Protein 4QDH (pdb70)

Radius of gyration: 30.19 Å; Cα contacts (8 Å, |Δi|>4): 2178; chains: 2; bounding box: 68×74×75 Å

Organism: Eptatretus burgeri (NCBI:txid7764)

Secondary structure (DSSP, 8-state):
--TT-EEETTEEE--SS--SSPPS---TT-SEEE--SS------TTTTTT-TT--EEE--SS------GGGGTT-TT-SEEE--SS----B-SS-SSTT-TT--EEE--SS--B---TTTTTT-TT--EEE--S--S-------THHHH-TT--EEE-TTS---SSS-S--EESS--EEE-TTS-HHHHHHSTTTTTTTTTEETT--EEE-TTS--S---HHHHHTS-TT--EEE-TTS--S---GGGGGG-TT--EEE-TTS---SB-SS-PPTT----EEE-TTS----B-TTSSTT-TT--EEE--SS------TTTS-TTGGG-SEEE--SS------TTTTTT-TT--EEE--SS-B---HHHHHHHHHHHHH-TTTEES--BBSSS--BGGG----/--TT-EEETTEEE--SS--SSPPS---TT--EEE--SS------TTTTTT-TT--EEE--SS------GGGGTT-TT--EEE--SS----B-SS-SSTT-TT--EEE--SS--B---TTTTTT-TT--EEE--S--S-------THHHH-TT--EEE-TTS---SSS-S--EESS--EEE-TTS-HHHHHHSTTTTTTTTTEETT--EEE-TTS--S---HHHHHTS-TT--EEE-TTS--S---GGGGGG-TT--EEE-TTS---EE-SS-PPTT----EEE--SS---EE-TTSSTT-TT--EEE--SS------TT---EEE--SS------TTTT-----EEE--SS-B---HHHHHHHHHHHHHTGGGEES--BBSSSS-BGGG----

Nearest PDB structures (foldseek):
  4qdh-assembly1_A  TM=1.002E+00  e=3.154E-69  Eptatretus burgeri
  5zln-assembly1_A  TM=8.729E-01  e=1.559E-36  Mus musculus
  5zln-assembly1_B  TM=8.616E-01  e=1.033E-36  Mus musculus
  3wpi-assembly1_A  TM=8.893E-01  e=1.892E-34  Mus musculus
  5y3l-assembly1_A  TM=8.454E-01  e=1.305E-31  Equus caballus

Sequence (795 aa):
CPSRCSCSGTEIRCNSKGLTSVPTGIPSSATRLELESNKLQSLPHGVFDKLTQLTKLSLSRNNLVTIKPEMFVNLSRLQCLSLSHNSIAQAVNGSQFLPLTNLQVLDLSHNKLDLYHWKSFSELPQLQALDLSYNSQPFIGHNFSFVTHLSMLQSLSLAHNDIHTRVSSHLNSNSVRFLDFSGNGMGRMWDEGGLYLHFFQGLSGLLKLDLSQNNLHILRPQNLDNLPKSLKLLSLRDNYLSFFNWTSLSFLPNLEVLDLAGNQLKALTNGTLPNGTLLQKLDVSSNSIVSVVPAFFALAVELKEVNLSHNILKTVDRSWFGPIVMNLKELALDTNQLKSVPDGIFDRLTSLQKIWLHTNPWDCSCPRIDYLSRWLNKNSQKEQGSAKCSGSGKPVRSIICPCPSRCSCSGTEIRCNSKGLTSVPTGIPSSATRLELESNKLQSLPHGVFDKLTQLTKLSLSRNNLVTIKPEMFVNLSRLQCLSLSHNSIAQAVNGSQFLPLTNLQVLDLSHNKLDLYHWKSFSELPQLQALDLSYNSQPFIGHNFSFVTHLSMLQSLSLAHNDIHTRVSSHLNSNSVRFLDFSGNGMGRMWDEGGLYLHFFQGLSGLLKLDLSQNNLHILRPQNLDNLPKSLKLLSLRDNYLSFFNWTSLSFLPNLEVLDLAGNQLKALTNGTLPNGTLLQKLDVSSNSIVSVVPAFFALAVELKEVNLSHNILKTVDRSWLKELALDTNQLKSVPDGIFDTSLQKIWLHTNPWDCSCPRIDYLSRWLNKNSQKEQGSAKCSGSGKPVRSIICP

Foldseek 3Di:
DFPCWDDDPLAIENEQPQDQADTPPRDLQHAEYEPYQHAYADLDQCNCVSNLNYAYYEPAAYAHADQACRSCVSVQNYAEYEPHNNQHAEEAAQGRNQSNANYAEYHHAHHQYQAAYLNGCVSHQNHAEYEHHHNANHNHHQHQNNVANNQNHAYYEPAQNQPADRHDLAHAHAHHAYYEHHNYAVQNVVVPPCSNLQHQQRNAQHAEYEHANNQHADDDLSSLLNHHQNYAYYEHEQHAHQDDQQVSLVSNQNHAYYHQANYAHQAQDNAANDANHLYAEYEHAHYAHAYYAFCRQPRNQNHAEYAPYHYAHQADDPRHLDDSVLAHQEYECEQYAYAAYDAPSNPSSPNHQAYEHANYQHAVDAVTCQRVLCVCLVPVRRYDDFHAHNPDRHGSVPDHHD/DFPCWDDDPLAIENEQPQDQADTPDRDLCRAEYEHYQHAHQDQDACNCVSVLNYAYYEPYNYAHADQAQRSCPSVCNYAYYEPENRQHAEEAAQGRNQRNANYAEYEHAHYQYQAAYQRGCVSHLQYAEYHHHHNANHNHHQHQNNQQSNQNYAYYEPEQRQPQDRHQLAHAHAHHAEYEHHNYQVQNVVVPPCSNLQHQQRNAQHAEYEHANNQHQDDDLSSLLNHHLNYAYYEHEQHAHQDDQQVSCVSNQNHAYYHQHNYAHQAQDPDANDANHLYAEYENANYAHAYYDFQRCPRNVNHAEYAHYHYAHCADDLRYHAEYEDAQYAYQAYDACSPVDNYQAYEHANYQHAQDAVTLQRVLCVCQVPVRRYDDFHAHNPDRHTSVPRDHD

Solvent-accessible surface area: 32838 Å² total; per-residue (Å²): 111,14,92,154,20,52,48,71,79,59,89,0,126,0,42,81,93,44,3,43,48,14,15,130,60,18,46,64,60,0,49,86,0,27,0,47,43,10,78,0,24,57,14,68,180,32,44,4,65,148,7,67,92,2,33,86,4,14,0,13,124,7,33,7,34,52,6,112,33,106,18,0,78,58,1,50,152,0,81,38,0,14,0,6,57,5,61,1,13,32,39,0,63,13,58,13,0,84,32,0,75,73,0,64,60,2,38,0,8,61,5,30,1,10,2,19,53,142,106,1,0,65,20,0,83,34,0,68,31,4,46,0,12,94,3,27,28,35,72,118,5,71,57,1,41,2,0,51,104,7,83,106,0,95,35,2,13,0,4,44,8,33,6,29,69,177,25,32,28,93,1,64,10,121,19,2,79,71,0,28,0,10,21,6,13,0,9,84,0,15,88,81,66,51,85,2,47,68,2,3,81,24,3,64,18,0,59,96,0,32,0,9,86,0,66,2,71,98,23,73,48,93,5,2,50,18,3,7,95,33,2,94,44,0,9,0,96,64,1,40,1,64,108,6,50,3,79,5,4,68,77,6,65,59,2,46,38,0,21,0,1,9,0,33,4,89,17,0,47,84,35,48,0,14,122,58,19,76,0,50,81,0,13,0,8,40,3,8,0,61,53,6,42,85,50,0,1,24,82,0,107,81,9,78,43,4,48,0,9,90,13,24,0,87,70,3,55,152,60,2,3,10,88,26,2,21,77,0,87,49,2,9,0,7,18,2,32,0,96,33,13,33,96,27,4,1,95,150,10,115,43,5,115,86,0,63,0,29,13,5,26,0,37,27,65,35,140,113,3,44,38,4,2,149,24,0,82,180,24,56,173,60,14,50,54,30,1,64,6,66,77,54,35,113,43,0,66,56,28,153,12,172,112,14,89,156,17,66,50,71,77,56,66,2,75,0,39,78,86,49,10,48,59,16,20,129,61,16,51,69,60,0,46,82,0,26,0,52,45,9,83,0,26,61,12,72,168,28,40,2,78,154,7,61,71,1,32,81,3,15,0,13,129,6,34,4,46,55,4,117,30,102,20,0,70,56,1,59,123,0,73,33,0,14,0,8,59,7,65,0,16,31,40,0,60,12,58,12,0,87,34,0,78,74,0,65,57,0,35,0,8,64,7,30,1,11,3,18,54,148,108,1,0,60,16,0,82,36,0,68,30,4,47,0,10,92,3,27,27,31,72,116,7,69,61,1,42,1,1,54,105,3,76,103,0,92,38,3,13,0,4,47,9,33,6,30,59,171,22,34,30,91,1,68,9,120,21,1,77,73,0,30,0,11,19,6,14,0,9,79,0,15,91,75,61,51,94,2,48,67,1,2,80,21,1,66,18,0,58,99,0,29,0,9,85,0,66,1,70,92,21,81,45,101,5,2,49,21,4,7,94,31,1,93,46,0,9,0,93,65,1,36,1,65,112,8,49,3,80,4,2,63,77,3,62,61,0,46,34,0,21,0,1,8,0,36,4,106,15,0,44,84,33,49,0,13,121,58,14,74,0,56,79,0,10,0,7,41,2,9,0,61,50,11,42,90,48,0,31,52,83,6,127,84,18,78,47,6,48,0,10,85,12,22,0,111,62,7,64,90,62,40,87,80,45,32,10,2,8,17,3,22,0,109,27,14,52,112,30,44,33,121,157,53,29,107,86,0,63,0,27,15,5,22,0,34,28,67,31,140,116,3,49,41,4,1,132,30,0,84,163,31,56,175,64,16,43,52,38,2,58,6,60,73,49,34,117,42,0,65,57,34,159,19,170

B-factor: mean 40.94, std 18.64, range [12.71, 129.06]

Structure (mmCIF, N/CA/C/O backbone):
data_4QDH
#
_entry.id   4QDH
#
_cell.length_a   106.025
_cell.length_b   106.025
_cell.length_c   221.549
_cell.angle_alpha   90.00
_cell.angle_beta   90.00
_cell.angle_gamma   120.00
#
_symmetry.space_group_name_H-M   'P 31 2 1'
#
loop_
_entity.id
_entity.type
_entity.pdbx_description
1 polymer 'Variable lymphocyte receptor B, Toll-like receptor 9 chimera'
2 non-polymer 2-acetamido-2-deoxy-beta-D-glucopyranose
3 non-polymer 'SULFATE ION'
4 water water
#
loop_
_atom_site.group_PDB
_atom_site.id
_atom_site.type_symbol
_atom_site.label_atom_id
_atom_site.label_alt_id
_atom_site.label_comp_id
_atom_site.label_asym_id
_atom_site.label_entity_id
_atom_site.label_seq_id
_atom_site.pdbx_PDB_ins_code
_atom_site.Cartn_x
_atom_site.Cartn_y
_atom_site.Cartn_z
_atom_site.occupancy
_atom_site.B_iso_or_equiv
_atom_site.auth_seq_id
_atom_site.auth_comp_id
_atom_site.auth_asym_id
_atom_site.auth_atom_id
_atom_site.pdbx_PDB_model_num
ATOM 1 N N . CYS A 1 8 ? 76.185 -8.850 35.419 1.00 105.36 1 CYS A N 1
ATOM 2 C CA . CYS A 1 8 ? 75.813 -9.585 34.210 1.00 107.89 1 CYS A CA 1
ATOM 3 C C . CYS A 1 8 ? 76.610 -10.871 34.025 1.00 114.99 1 CYS A C 1
ATOM 4 O O . CYS A 1 8 ? 77.838 -10.849 34.074 1.00 121.03 1 CYS A O 1
ATOM 7 N N . PRO A 1 9 ? 75.908 -12.000 33.813 1.00 113.85 2 PRO A N 1
ATOM 8 C CA . PRO A 1 9 ? 76.526 -13.325 33.674 1.00 112.38 2 PRO A CA 1
ATOM 9 C C . PRO A 1 9 ? 77.357 -13.487 32.401 1.00 109.86 2 PRO A C 1
ATOM 10 O O . PRO A 1 9 ? 77.176 -12.743 31.430 1.00 106.82 2 PRO A O 1
ATOM 14 N N . SER A 1 10 ? 78.267 -14.459 32.425 1.00 110.17 3 SER A N 1
ATOM 15 C CA . SER A 1 10 ? 78.989 -14.872 31.231 1.00 109.80 3 SER A CA 1
ATOM 16 C C . SER A 1 10 ? 77.980 -15.532 30.299 1.00 108.00 3 SER A C 1
ATOM 17 O O . SER A 1 10 ? 76.977 -16.083 30.761 1.00 108.40 3 SER A O 1
ATOM 20 N N . ARG A 1 11 ? 78.245 -15.473 28.996 1.00 101.57 4 ARG A N 1
ATOM 21 C CA . ARG A 1 11 ? 77.389 -16.101 27.988 1.00 91.12 4 ARG A CA 1
ATOM 22 C C . ARG A 1 11 ? 75.992 -15.480 27.905 1.00 86.38 4 ARG A C 1
ATOM 23 O O . ARG A 1 11 ? 75.095 -16.061 27.295 1.00 88.92 4 ARG A O 1
ATOM 31 N N . CYS A 1 12 ? 75.809 -14.298 28.489 1.00 80.90 5 CYS A N 1
ATOM 32 C CA . CYS A 1 12 ? 74.505 -13.630 28.457 1.00 77.10 5 CYS A CA 1
ATOM 33 C C . CYS A 1 12 ? 74.580 -12.197 27.942 1.00 77.34 5 CYS A C 1
ATOM 34 O O . CYS A 1 12 ? 75.581 -11.511 28.125 1.00 83.83 5 CYS A O 1
ATOM 37 N N . SER A 1 13 ? 73.515 -11.763 27.280 1.00 76.29 6 SER A N 1
ATOM 38 C CA . SER A 1 13 ? 73.371 -10.372 26.870 1.00 80.21 6 SER A CA 1
ATOM 39 C C . SER A 1 13 ? 72.373 -9.683 27.802 1.00 81.03 6 SER A C 1
ATOM 40 O O . SER A 1 13 ? 71.168 -9.937 27.725 1.00 83.99 6 SER A O 1
ATOM 43 N N . CYS A 1 14 ? 72.868 -8.803 28.668 1.00 76.41 7 CYS A N 1
ATOM 44 C CA . CYS A 1 14 ? 71.998 -8.069 29.582 1.00 70.71 7 CYS A CA 1
ATOM 45 C C . CYS A 1 14 ? 71.677 -6.684 29.034 1.00 77.06 7 CYS A C 1
ATOM 46 O O . CYS A 1 14 ? 72.576 -5.890 28.747 1.00 85.56 7 CYS A O 1
ATOM 49 N N . SER A 1 15 ? 70.389 -6.404 28.870 1.00 74.72 8 SER A N 1
ATOM 50 C CA . SER A 1 15 ? 69.951 -5.129 28.309 1.00 69.91 8 SER A CA 1
ATOM 51 C C . SER A 1 15 ? 68.779 -4.532 29.093 1.00 68.37 8 SER A C 1
ATOM 52 O O . SER A 1 15 ? 67.620 -4.861 28.847 1.00 66.98 8 SER A O 1
ATOM 55 N N . GLY A 1 16 ? 69.081 -3.617 30.008 1.00 68.82 9 GLY A N 1
ATOM 56 C CA . GLY A 1 16 ? 68.086 -3.143 30.946 1.00 70.29 9 GLY A CA 1
ATOM 57 C C . GLY A 1 16 ? 67.910 -4.215 31.998 1.00 75.77 9 GLY A C 1
ATOM 58 O O . GLY A 1 16 ? 68.902 -4.762 32.494 1.00 75.21 9 GLY A O 1
ATOM 59 N N . THR A 1 17 ? 66.658 -4.505 32.350 1.00 79.51 10 THR A N 1
ATOM 60 C CA . THR A 1 17 ? 66.347 -5.650 33.206 1.00 77.43 10 THR A CA 1
ATOM 61 C C . THR A 1 17 ? 65.927 -6.841 32.348 1.00 73.68 10 THR A C 1
ATOM 62 O O . THR A 1 17 ? 65.395 -7.825 32.849 1.00 73.38 10 THR A O 1
ATOM 66 N N . GLU A 1 18 ? 66.169 -6.738 31.047 1.00 72.38 11 GLU A N 1
ATOM 67 C CA . GLU A 1 18 ? 65.898 -7.834 30.132 1.00 67.51 11 GLU A CA 1
ATOM 68 C C . GLU A 1 18 ? 67.177 -8.616 29.856 1.00 69.13 11 GLU A C 1
ATOM 69 O O . GLU A 1 18 ? 68.195 -8.050 29.453 1.00 69.80 11 GLU A O 1
ATOM 75 N N . ILE A 1 19 ? 67.106 -9.928 30.041 1.00 67.37 12 ILE A N 1
ATOM 76 C CA . ILE A 1 19 ? 68.287 -10.773 29.981 1.00 65.75 12 ILE A CA 1
ATOM 77 C C . ILE A 1 19 ? 68.112 -11.911 28.994 1.00 64.06 12 ILE A C 1
ATOM 78 O O . ILE A 1 19 ? 67.098 -12.606 29.014 1.00 63.03 12 ILE A O 1
ATOM 83 N N . ARG A 1 20 ? 69.125 -12.118 28.158 1.00 65.67 13 ARG A N 1
ATOM 84 C CA . ARG A 1 20 ? 69.056 -13.109 27.088 1.00 66.23 13 ARG A CA 1
ATOM 85 C C . ARG A 1 20 ? 70.297 -13.997 27.086 1.00 65.79 13 ARG A C 1
ATOM 86 O O . ARG A 1 20 ? 71.422 -13.504 27.035 1.00 73.28 13 ARG A O 1
ATOM 94 N N . CYS A 1 21 ? 70.081 -15.306 27.160 1.00 58.28 14 CYS A N 1
ATOM 95 C CA . CYS A 1 21 ? 71.160 -16.286 27.075 1.00 56.70 14 CYS A CA 1
ATOM 96 C C . CYS A 1 21 ? 70.777 -17.329 26.033 1.00 57.39 14 CYS A C 1
ATOM 97 O O . CYS A 1 21 ? 70.580 -18.506 26.343 1.00 56.19 14 CYS A O 1
ATOM 100 N N . ASN A 1 22 ? 70.664 -16.886 24.788 1.00 60.69 15 ASN A N 1
ATOM 101 C CA . ASN A 1 22 ? 70.153 -17.749 23.738 1.00 56.95 15 ASN A CA 1
ATOM 102 C C . ASN A 1 22 ? 71.237 -18.386 22.872 1.00 58.88 15 ASN A C 1
ATOM 103 O O . ASN A 1 22 ? 72.230 -17.741 22.527 1.00 64.58 15 ASN A O 1
ATOM 108 N N . SER A 1 23 ? 71.053 -19.673 22.575 1.00 58.19 16 SER A N 1
ATOM 109 C CA . SER A 1 23 ? 71.952 -20.436 21.706 1.00 58.72 16 SER A CA 1
ATOM 110 C C . SER A 1 23 ? 73.383 -20.435 22.225 1.00 64.17 16 SER A C 1
ATOM 111 O O . SER A 1 23 ? 74.301 -19.999 21.525 1.00 68.28 16 SER A O 1
ATOM 114 N N . LYS A 1 24 ? 73.567 -20.917 23.452 1.00 59.54 17 LYS A N 1
ATOM 115 C CA . LYS A 1 24 ? 74.894 -21.002 24.059 1.00 60.60 17 LYS A CA 1
ATOM 116 C C . LYS A 1 24 ? 75.205 -22.423 24.521 1.00 61.25 17 LYS A C 1
ATOM 117 O O . LYS A 1 24 ? 76.164 -22.643 25.255 1.00 64.49 17 LYS A O 1
ATOM 123 N N . GLY A 1 25 ? 74.376 -23.379 24.116 1.00 59.85 18 GLY A N 1
ATOM 124 C CA . GLY A 1 25 ? 74.594 -24.773 24.469 1.00 63.63 18 GLY A CA 1
ATOM 125 C C . GLY A 1 25 ? 74.569 -25.072 25.957 1.00 67.94 18 GLY A C 1
ATOM 126 O O . GLY A 1 25 ? 75.180 -26.040 26.415 1.00 71.94 18 GLY A O 1
ATOM 127 N N . LEU A 1 26 ? 73.854 -24.243 26.713 1.00 65.19 19 LEU A N 1
ATOM 128 C CA . LEU A 1 26 ? 73.823 -24.336 28.174 1.00 57.74 19 LEU A CA 1
ATOM 129 C C . LEU A 1 26 ? 73.159 -25.621 28.653 1.00 54.15 19 LEU A C 1
ATOM 130 O O . LEU A 1 26 ? 72.121 -26.029 28.118 1.00 54.47 19 LEU A O 1
ATOM 135 N N . THR A 1 27 ? 73.746 -26.250 29.668 1.00 53.18 20 THR A N 1
ATOM 136 C CA . THR A 1 27 ? 73.159 -27.453 30.269 1.00 55.21 20 THR A CA 1
ATOM 137 C C . THR A 1 27 ? 72.487 -27.133 31.605 1.00 56.67 20 THR A C 1
ATOM 138 O O . THR A 1 27 ? 71.735 -27.946 32.160 1.00 48.11 20 THR A O 1
ATOM 142 N N . SER A 1 28 ? 72.751 -25.925 32.093 1.00 62.03 21 SER A N 1
ATOM 143 C CA . SER A 1 28 ? 72.108 -25.412 33.293 1.00 62.70 21 SER A CA 1
ATOM 144 C C . SER A 1 28 ? 71.971 -23.887 33.217 1.00 63.15 21 SER A C 1
ATOM 145 O O . SER A 1 28 ? 72.588 -23.243 32.367 1.00 64.64 21 SER A O 1
ATOM 148 N N . VAL A 1 29 ? 71.125 -23.331 34.084 1.00 62.54 22 VAL A N 1
ATOM 149 C CA . VAL A 1 29 ? 70.915 -21.889 34.181 1.00 55.88 22 VAL A CA 1
ATOM 150 C C . VAL A 1 29 ? 72.188 -21.193 34.643 1.00 60.96 22 VAL A C 1
ATOM 151 O O . VAL A 1 29 ? 72.835 -21.639 35.594 1.00 62.39 22 VAL A O 1
ATOM 155 N N . PRO A 1 30 ? 72.563 -20.099 33.964 1.00 62.33 23 PRO A N 1
ATOM 156 C CA . PRO A 1 30 ? 73.722 -19.316 34.399 1.00 66.98 23 PRO A CA 1
ATOM 157 C C . PRO A 1 30 ? 73.538 -18.756 35.810 1.00 69.70 23 PRO A C 1
ATOM 158 O O . PRO A 1 30 ? 72.504 -18.145 36.101 1.00 65.51 23 PRO A O 1
ATOM 162 N N . THR A 1 31 ? 74.522 -18.979 36.678 1.00 77.08 24 THR A N 1
ATOM 163 C CA . THR A 1 31 ? 74.532 -18.344 37.997 1.00 75.20 24 THR A CA 1
ATOM 164 C C . THR A 1 31 ? 74.910 -16.873 37.821 1.00 72.41 24 THR A C 1
ATOM 165 O O . THR A 1 31 ? 75.601 -16.507 36.862 1.00 67.29 24 THR A O 1
ATOM 169 N N . GLY A 1 32 ? 74.459 -16.033 38.746 1.00 72.68 25 GLY A N 1
ATOM 17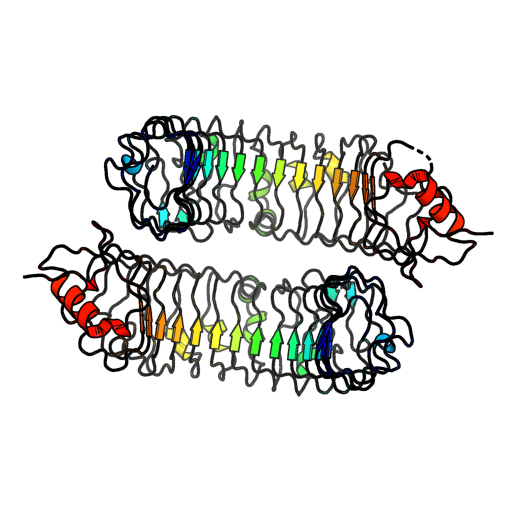0 C CA . GLY A 1 32 ? 74.805 -14.625 38.711 1.00 76.94 25 GLY A CA 1
ATOM 171 C C . GLY A 1 32 ? 74.009 -13.799 37.719 1.00 79.18 25 GLY A C 1
ATOM 172 O O . GLY A 1 32 ? 74.516 -12.828 37.153 1.00 79.65 25 GLY A O 1
ATOM 173 N N . ILE A 1 33 ? 72.756 -14.193 37.513 1.00 78.75 26 ILE A N 1
ATOM 174 C CA . ILE A 1 33 ? 71.783 -13.359 36.823 1.00 76.60 26 ILE A CA 1
ATOM 175 C C . ILE A 1 33 ? 71.315 -12.318 37.832 1.00 74.09 26 ILE A C 1
ATOM 176 O O . ILE A 1 33 ? 71.007 -12.667 38.974 1.00 73.06 26 ILE A O 1
ATOM 181 N N . PRO A 1 34 ? 71.280 -11.035 37.435 1.00 74.64 27 PRO A N 1
ATOM 182 C CA . PRO A 1 34 ? 70.859 -10.011 38.400 1.00 76.26 27 PRO A CA 1
ATOM 183 C C . PRO A 1 34 ? 69.462 -10.267 38.954 1.00 73.40 27 PRO A C 1
ATOM 184 O O . PRO A 1 34 ? 68.543 -10.597 38.202 1.00 75.62 27 PRO A O 1
ATOM 188 N N . SER A 1 35 ? 69.319 -10.122 40.265 1.00 72.54 28 SER A N 1
ATOM 189 C CA . SER A 1 35 ? 68.047 -10.355 40.943 1.00 74.41 28 SER A CA 1
ATOM 190 C C . SER A 1 35 ? 66.984 -9.353 40.491 1.00 75.46 28 SER A C 1
ATOM 191 O O . SER A 1 35 ? 65.796 -9.515 40.774 1.00 77.23 28 SER A O 1
ATOM 194 N N . SER A 1 36 ? 67.429 -8.314 39.795 1.00 72.87 29 SER A N 1
ATOM 195 C CA . SER A 1 36 ? 66.554 -7.250 39.331 1.00 69.99 29 SER A CA 1
ATOM 196 C C . SER A 1 36 ? 65.893 -7.561 37.984 1.00 67.51 29 SER A C 1
ATOM 197 O O . SER A 1 36 ? 65.165 -6.730 37.445 1.00 73.83 29 SER A O 1
ATOM 200 N N . ALA A 1 37 ? 66.172 -8.739 37.432 1.00 58.16 30 ALA A N 1
ATOM 201 C CA . ALA A 1 37 ? 65.678 -9.125 36.103 1.00 55.35 30 ALA A CA 1
ATOM 202 C C . ALA A 1 37 ? 64.149 -9.258 35.987 1.00 52.02 30 ALA A C 1
ATOM 203 O O . ALA A 1 37 ? 63.502 -9.833 36.856 1.00 54.34 30 ALA A O 1
ATOM 205 N N . THR A 1 38 ? 63.573 -8.725 34.916 1.00 48.56 31 THR A N 1
ATOM 206 C CA . THR A 1 38 ? 62.125 -8.831 34.708 1.00 48.45 31 THR A CA 1
ATOM 207 C C . THR A 1 38 ? 61.755 -9.726 33.519 1.00 45.96 31 THR A C 1
ATOM 208 O O . THR A 1 38 ? 60.635 -10.217 33.430 1.00 47.11 31 THR A O 1
ATOM 212 N N . ARG A 1 39 ? 62.701 -9.934 32.613 1.00 45.70 32 ARG A N 1
ATOM 213 C CA . ARG A 1 39 ? 62.498 -10.799 31.463 1.00 44.59 32 ARG A CA 1
ATOM 214 C C . ARG A 1 39 ? 63.721 -11.712 31.312 1.00 46.10 32 ARG A C 1
ATOM 215 O O . ARG A 1 39 ? 64.862 -11.252 31.370 1.00 53.58 32 ARG A O 1
ATOM 223 N N . LEU A 1 40 ? 63.494 -13.005 31.119 1.00 39.45 33 LEU A N 1
ATOM 224 C CA . LEU A 1 40 ? 64.610 -13.928 30.948 1.00 41.93 33 LEU A CA 1
ATOM 225 C C . LEU A 1 40 ? 64.403 -14.890 29.767 1.00 44.60 33 LEU A C 1
ATOM 226 O O . LEU A 1 40 ? 63.331 -15.483 29.598 1.00 39.39 33 LEU A O 1
ATOM 231 N N . GLU A 1 41 ? 65.437 -15.023 28.943 1.00 45.88 34 GLU A N 1
ATOM 232 C CA . GLU A 1 41 ? 65.402 -15.956 27.828 1.00 43.99 34 GLU A CA 1
ATOM 233 C C . GLU A 1 41 ? 66.563 -16.948 27.907 1.00 45.17 34 GLU A C 1
ATOM 234 O O . GLU A 1 41 ? 67.716 -16.551 28.008 1.00 52.46 34 GLU A O 1
ATOM 240 N N . LEU A 1 42 ? 66.242 -18.240 27.885 1.00 40.60 35 LEU A N 1
ATOM 241 C CA . LEU A 1 42 ? 67.251 -19.306 27.921 1.00 41.51 35 LEU A CA 1
ATOM 242 C C . LEU A 1 42 ? 67.005 -20.243 26.736 1.00 41.26 35 LEU A C 1
ATOM 243 O O . LEU A 1 42 ? 67.095 -21.470 26.832 1.00 42.75 35 LEU A O 1
ATOM 248 N N . GLU A 1 43 ? 66.667 -19.625 25.619 1.00 43.18 36 GLU A N 1
ATOM 249 C CA . GLU A 1 43 ? 66.292 -20.319 24.400 1.00 42.44 36 GLU A CA 1
ATOM 250 C C . GLU A 1 43 ? 67.424 -21.060 23.706 1.00 45.23 36 GLU A C 1
ATOM 251 O O . GLU A 1 43 ? 68.583 -20.670 23.790 1.00 48.71 36 GLU A O 1
ATOM 257 N N . SER A 1 44 ? 67.067 -22.162 23.061 1.00 47.75 37 SER A N 1
ATOM 258 C CA . SER A 1 44 ? 67.957 -22.851 22.133 1.00 47.18 37 SER A CA 1
ATOM 259 C C . SER A 1 44 ? 69.223 -23.319 22.826 1.00 46.61 37 SER A C 1
ATOM 260 O O . SER A 1 44 ? 70.346 -23.076 22.369 1.00 49.71 37 SER A O 1
ATOM 263 N N . ASN A 1 45 ? 69.015 -23.993 23.945 1.00 42.12 38 ASN A N 1
ATOM 264 C CA . ASN A 1 45 ? 70.103 -24.601 24.693 1.00 44.35 38 ASN A CA 1
ATOM 265 C C . ASN A 1 45 ? 69.808 -26.062 24.914 1.00 47.91 38 ASN A C 1
ATOM 266 O O . ASN A 1 45 ? 68.975 -26.644 24.222 1.00 47.76 38 ASN A O 1
ATOM 271 N N . LYS A 1 46 ? 70.498 -26.658 25.872 1.00 55.45 39 LYS A N 1
ATOM 272 C CA . LYS A 1 46 ? 70.314 -28.069 26.148 1.00 59.45 39 LYS A CA 1
ATOM 273 C C . LYS A 1 46 ? 69.862 -28.355 27.574 1.00 54.87 39 LYS A C 1
ATOM 274 O O . LYS A 1 46 ? 70.257 -29.364 28.149 1.00 56.78 39 LYS A O 1
ATOM 280 N N . LEU A 1 47 ? 69.043 -27.474 28.143 1.00 51.21 40 LEU A N 1
ATOM 281 C CA . LEU A 1 47 ? 68.527 -27.679 29.504 1.00 47.74 40 LEU A CA 1
ATOM 282 C C . LEU A 1 47 ? 67.598 -28.885 29.618 1.00 48.24 40 LEU A C 1
ATOM 283 O O . LEU A 1 47 ? 66.659 -29.024 28.829 1.00 55.33 40 LEU A O 1
ATOM 288 N N . GLN A 1 48 ? 67.833 -29.734 30.616 1.00 46.96 41 GLN A N 1
ATOM 289 C CA . GLN A 1 48 ? 66.920 -30.842 30.906 1.00 45.28 41 GLN A CA 1
ATOM 290 C C . GLN A 1 48 ? 66.169 -30.716 32.231 1.00 44.24 41 GLN A C 1
ATOM 291 O O . GLN A 1 48 ? 65.079 -31.269 32.375 1.00 44.46 41 GLN A O 1
ATOM 297 N N . SER A 1 49 ? 66.726 -29.942 33.160 1.00 51.46 42 SER A N 1
ATOM 298 C CA . SER A 1 49 ? 66.224 -29.841 34.540 1.00 56.56 42 SER A CA 1
ATOM 299 C C . SER A 1 49 ? 66.040 -28.399 34.985 1.00 60.33 42 SER A C 1
ATOM 300 O O . SER A 1 49 ? 66.760 -27.510 34.550 1.00 65.18 42 SER A O 1
ATOM 303 N N . LEU A 1 50 ? 65.123 -28.174 35.911 1.00 59.35 43 LEU A N 1
ATOM 304 C CA . LEU A 1 50 ? 65.151 -26.934 36.669 1.00 57.22 43 LEU A CA 1
ATOM 305 C C . LEU A 1 50 ? 65.320 -27.309 38.128 1.00 56.46 43 LEU A C 1
ATOM 306 O O . LEU A 1 50 ? 64.336 -27.433 38.869 1.00 59.75 43 LEU A O 1
ATOM 311 N N . PRO A 1 51 ? 66.581 -27.487 38.541 1.00 50.71 44 PRO A N 1
ATOM 312 C CA . PRO A 1 51 ? 66.940 -27.929 39.889 1.00 54.65 44 PRO A CA 1
ATOM 313 C C . PRO A 1 51 ? 66.369 -27.000 40.955 1.00 54.14 44 PRO A C 1
ATOM 314 O O . PRO A 1 51 ? 66.131 -25.812 40.709 1.00 53.60 44 PRO A O 1
ATOM 318 N N . HIS A 1 52 ? 66.146 -27.559 42.135 1.00 47.98 45 HIS A N 1
ATOM 319 C CA . HIS A 1 52 ? 65.545 -26.817 43.223 1.00 48.53 45 HIS A CA 1
ATOM 320 C C . HIS A 1 52 ? 66.377 -25.571 43.541 1.00 52.45 45 HIS A C 1
ATOM 321 O O . HIS A 1 52 ? 67.606 -25.629 43.582 1.00 42.83 45 HIS A O 1
ATOM 328 N N . GLY A 1 53 ? 65.695 -24.442 43.719 1.00 49.21 46 GLY A N 1
ATOM 329 C CA . GLY A 1 53 ? 66.337 -23.190 44.084 1.00 46.93 46 GLY A CA 1
ATOM 330 C C . GLY A 1 53 ? 66.995 -22.419 42.941 1.00 51.81 46 GLY A C 1
ATOM 331 O O . GLY A 1 53 ? 67.668 -21.411 43.172 1.00 51.86 46 GLY A O 1
ATOM 332 N N . VAL A 1 54 ? 66.808 -22.871 41.704 1.00 50.81 47 VAL A N 1
ATOM 333 C CA . VAL A 1 54 ? 67.532 -22.264 40.588 1.00 58.03 47 VAL A CA 1
ATOM 334 C C . VAL A 1 54 ? 67.107 -20.814 40.266 1.00 60.37 47 VAL A C 1
ATOM 335 O O . VAL A 1 54 ? 67.936 -19.995 39.842 1.00 55.59 47 VAL A O 1
ATOM 339 N N . PHE A 1 55 ? 65.830 -20.501 40.496 1.00 62.34 48 PHE A N 1
ATOM 340 C CA . PHE A 1 55 ? 65.313 -19.144 40.319 1.00 62.41 48 PHE A CA 1
ATOM 341 C C . PHE A 1 55 ? 65.057 -18.447 41.664 1.00 69.05 48 PHE A C 1
ATOM 342 O O . PHE A 1 55 ? 64.277 -17.497 41.731 1.00 72.42 48 PHE A O 1
ATOM 350 N N . ASP A 1 56 ? 65.738 -18.911 42.714 1.00 68.62 49 ASP A N 1
ATOM 351 C CA . ASP A 1 56 ? 65.591 -18.394 44.078 1.00 65.52 49 ASP A CA 1
ATOM 352 C C . ASP A 1 56 ? 65.616 -16.866 44.189 1.00 63.86 49 ASP A C 1
ATOM 353 O O . ASP A 1 56 ? 64.825 -16.287 44.931 1.00 64.25 49 ASP A O 1
ATOM 358 N N . LYS A 1 57 ? 66.495 -16.208 43.439 1.00 63.33 50 LYS A N 1
ATOM 359 C CA . LYS A 1 57 ? 66.706 -14.778 43.643 1.00 66.40 50 LYS A CA 1
ATOM 360 C C . LYS A 1 57 ? 66.064 -13.929 42.561 1.00 67.81 50 LYS A C 1
ATOM 361 O O . LYS A 1 57 ? 66.139 -12.705 42.607 1.00 72.58 50 LYS A O 1
ATOM 367 N N . LEU A 1 58 ? 65.423 -14.576 41.594 1.00 67.10 51 LEU A N 1
ATOM 368 C CA . LEU A 1 58 ? 64.796 -13.859 40.480 1.00 62.11 51 LEU A CA 1
ATOM 369 C C . LEU A 1 58 ? 63.304 -13.617 40.722 1.00 60.44 51 LEU A C 1
ATOM 370 O O . LEU A 1 58 ? 62.443 -14.104 39.988 1.00 54.06 51 LEU A O 1
ATOM 375 N N . THR A 1 59 ? 63.019 -12.845 41.764 1.00 67.63 52 THR A N 1
ATOM 376 C CA . THR A 1 59 ? 61.661 -12.598 42.228 1.00 68.69 52 THR A CA 1
ATOM 377 C C . THR A 1 59 ? 60.973 -11.510 41.402 1.00 69.27 52 THR A C 1
ATOM 378 O O . THR A 1 59 ? 59.763 -11.322 41.503 1.00 69.50 52 THR A O 1
ATOM 382 N N . GLN A 1 60 ? 61.749 -10.801 40.585 1.00 70.49 53 GLN A N 1
ATOM 383 C CA . GLN A 1 60 ? 61.225 -9.732 39.742 1.00 69.82 53 GLN A CA 1
ATOM 384 C C . GLN A 1 60 ? 60.816 -10.224 38.363 1.00 64.82 53 GLN A C 1
ATOM 385 O O . GLN A 1 60 ? 60.468 -9.424 37.491 1.00 65.16 53 GLN A O 1
ATOM 391 N N . LEU A 1 61 ? 60.870 -11.531 38.148 1.00 56.37 54 LEU A N 1
ATOM 392 C CA . LEU A 1 61 ? 60.641 -12.062 36.807 1.00 48.45 54 LEU A CA 1
ATOM 393 C C . LEU A 1 61 ? 59.152 -12.106 36.429 1.00 39.23 54 LEU A C 1
ATOM 394 O O . LEU A 1 61 ? 58.327 -12.656 37.159 1.00 39.04 54 LEU A O 1
ATOM 399 N N . THR A 1 62 ? 58.796 -11.508 35.302 1.00 37.02 55 THR A N 1
ATOM 400 C CA . THR A 1 62 ? 57.408 -11.591 34.853 1.00 37.60 55 THR A CA 1
ATOM 401 C C . THR A 1 62 ? 57.283 -12.329 33.522 1.00 38.49 55 THR A C 1
ATOM 402 O O . THR A 1 62 ? 56.178 -12.682 33.112 1.00 41.81 55 THR A O 1
ATOM 406 N N . LYS A 1 63 ? 58.415 -12.558 32.857 1.00 37.19 56 LYS A N 1
ATOM 407 C CA . LYS A 1 63 ? 58.441 -13.223 31.551 1.00 40.16 56 LYS A CA 1
ATOM 408 C C . LYS A 1 63 ? 59.622 -14.192 31.437 1.00 44.08 56 LYS A C 1
ATOM 409 O O . LYS A 1 63 ? 60.776 -13.804 31.621 1.00 44.09 56 LYS A O 1
ATOM 415 N N . LEU A 1 64 ? 59.336 -15.449 31.126 1.00 28.43 57 LEU A N 1
ATOM 416 C CA . LEU A 1 64 ? 60.376 -16.465 31.091 1.00 28.77 57 LEU A CA 1
ATOM 417 C C . LEU A 1 64 ? 60.189 -17.301 29.836 1.00 34.47 57 LEU A C 1
ATOM 418 O O . LEU A 1 64 ? 59.083 -17.756 29.558 1.00 35.03 57 LEU A O 1
ATOM 423 N N . SER A 1 65 ? 61.262 -17.506 29.079 1.00 33.86 58 SER A N 1
ATOM 424 C CA . SER A 1 65 ? 61.217 -18.421 27.939 1.00 28.90 58 SER A CA 1
ATOM 425 C C . SER A 1 65 ? 62.301 -19.491 28.030 1.00 30.66 58 SER A C 1
ATOM 426 O O . SER A 1 65 ? 63.505 -19.197 28.091 1.00 31.07 58 SER A O 1
ATOM 429 N N . LEU A 1 66 ? 61.849 -20.737 28.066 1.00 26.85 59 LEU A N 1
ATOM 430 C CA . LEU A 1 66 ? 62.723 -21.895 28.037 1.00 27.42 59 LEU A CA 1
ATOM 431 C C . LEU A 1 66 ? 62.559 -22.570 26.674 1.00 26.49 59 LEU A C 1
ATOM 432 O O . LEU A 1 66 ? 62.784 -23.776 26.525 1.00 32.78 59 LEU A O 1
ATOM 437 N N . SER A 1 67 ? 62.156 -21.773 25.686 1.00 25.86 60 SER A N 1
ATOM 438 C CA . SER A 1 67 ? 61.891 -22.267 24.333 1.00 27.13 60 SER A CA 1
ATOM 439 C C . SER A 1 67 ? 63.092 -22.992 23.714 1.00 32.28 60 SER A C 1
ATOM 440 O O . SER A 1 67 ? 64.235 -22.536 23.812 1.00 33.59 60 SER A O 1
ATOM 443 N N . ARG A 1 68 ? 62.817 -24.133 23.090 1.00 29.71 61 ARG A N 1
ATOM 444 C CA . ARG A 1 68 ? 63.843 -24.908 22.400 1.00 35.59 61 ARG A CA 1
ATOM 445 C C . ARG A 1 68 ? 64.944 -25.416 23.311 1.00 40.58 61 ARG A C 1
ATOM 446 O O . ARG A 1 68 ? 66.113 -25.052 23.182 1.00 44.85 61 ARG A O 1
ATOM 454 N N . ASN A 1 69 ? 64.546 -26.295 24.214 1.00 38.12 62 ASN A N 1
ATOM 455 C CA . ASN A 1 69 ? 65.472 -27.006 25.067 1.00 33.58 62 ASN A CA 1
ATOM 456 C C . ASN A 1 69 ? 65.014 -28.438 25.108 1.00 34.86 62 ASN A C 1
ATOM 457 O O . ASN A 1 69 ? 64.309 -28.903 24.198 1.00 37.61 62 ASN A O 1
ATOM 462 N N . ASN A 1 70 ? 65.411 -29.135 26.166 1.00 38.44 63 ASN A N 1
ATOM 463 C CA . ASN A 1 70 ? 65.072 -30.539 26.326 1.00 39.38 63 ASN A CA 1
ATOM 464 C C . ASN A 1 70 ? 64.566 -30.883 27.733 1.00 39.59 63 ASN A C 1
ATOM 465 O O . ASN A 1 70 ? 65.061 -31.812 28.368 1.00 40.90 63 ASN A O 1
ATOM 470 N N . LEU A 1 71 ? 63.587 -30.121 28.216 1.00 38.89 64 LEU A N 1
ATOM 471 C CA . LEU A 1 71 ? 62.993 -30.380 29.521 1.00 37.88 64 LEU A CA 1
ATOM 472 C C . LEU A 1 71 ? 62.341 -31.757 29.552 1.00 38.87 64 LEU A C 1
ATOM 473 O O . LEU A 1 71 ? 61.618 -32.144 28.647 1.00 43.69 64 LEU A O 1
ATOM 478 N N . VAL A 1 72 ? 62.627 -32.512 30.595 1.00 44.68 65 VAL A N 1
ATOM 479 C CA . VAL A 1 72 ? 62.151 -33.880 30.673 1.00 49.23 65 VAL A CA 1
ATOM 480 C C . VAL A 1 72 ? 60.698 -33.911 31.161 1.00 48.60 65 VAL A C 1
ATOM 481 O O . VAL A 1 72 ? 59.840 -34.554 30.549 1.00 54.32 65 VAL A O 1
ATOM 485 N N . THR A 1 73 ? 60.420 -33.206 32.251 1.00 42.01 66 THR A N 1
ATOM 486 C CA . THR A 1 73 ? 59.069 -33.151 32.800 1.00 43.08 66 THR A CA 1
ATOM 487 C C . THR A 1 73 ? 58.701 -31.750 33.285 1.00 36.41 66 THR A C 1
ATOM 488 O O . THR A 1 73 ? 59.579 -30.948 33.619 1.00 37.27 66 THR A O 1
ATOM 492 N N . ILE A 1 74 ? 57.400 -31.474 33.326 1.00 26.30 67 ILE A N 1
ATOM 493 C CA . ILE A 1 74 ? 56.872 -30.327 34.068 1.00 31.00 67 ILE A CA 1
ATOM 494 C C . ILE A 1 74 ? 56.431 -30.764 35.510 1.00 25.46 67 ILE A C 1
ATOM 495 O O . ILE A 1 74 ? 55.556 -31.597 35.674 1.00 32.53 67 ILE A O 1
ATOM 500 N N . LYS A 1 75 ? 57.075 -30.227 36.535 1.00 28.74 68 LYS A N 1
ATOM 501 C CA . LYS A 1 75 ? 56.672 -30.463 37.936 1.00 34.07 68 LYS A CA 1
ATOM 502 C C . LYS A 1 75 ? 56.228 -29.130 38.494 1.00 32.09 68 LYS A C 1
ATOM 503 O O . LYS A 1 75 ? 56.875 -28.118 38.235 1.00 32.93 68 LYS A O 1
ATOM 509 N N . PRO A 1 76 ? 55.146 -29.114 39.275 1.00 30.84 69 PRO A N 1
ATOM 510 C CA . PRO A 1 76 ? 54.717 -27.868 39.926 1.00 29.03 69 PRO A CA 1
ATOM 511 C C . PRO A 1 76 ? 55.888 -27.220 40.661 1.00 33.93 69 PRO A C 1
ATOM 512 O O . PRO A 1 76 ? 56.060 -26.005 40.574 1.00 40.40 69 PRO A O 1
ATOM 516 N N . GLU A 1 77 ? 56.707 -28.009 41.349 1.00 29.63 70 GLU A N 1
ATOM 517 C CA . GLU A 1 77 ? 57.749 -27.393 42.163 1.00 31.14 70 GLU A CA 1
ATOM 518 C C . GLU A 1 77 ? 58.879 -26.716 41.367 1.00 31.55 70 GLU A C 1
ATOM 519 O O . GLU A 1 77 ? 59.659 -25.949 41.924 1.00 37.70 70 GLU A O 1
ATOM 525 N N . MET A 1 78 ? 58.941 -26.957 40.060 1.00 30.57 71 MET A N 1
ATOM 526 C CA . MET A 1 78 ? 59.856 -26.215 39.198 1.00 34.42 71 MET A CA 1
ATOM 527 C C . MET A 1 78 ? 59.539 -24.718 39.214 1.00 34.81 71 MET A C 1
ATOM 528 O O . MET A 1 78 ? 60.386 -23.895 38.891 1.00 31.58 71 MET A O 1
ATOM 533 N N . PHE A 1 79 ? 58.294 -24.372 39.527 1.00 30.18 72 PHE A N 1
ATOM 534 C CA . PHE A 1 79 ? 57.839 -22.989 39.421 1.00 30.14 72 PHE A CA 1
ATOM 535 C C . PHE A 1 79 ? 57.773 -22.226 40.721 1.00 43.71 72 PHE A C 1
ATOM 536 O O . PHE A 1 79 ? 57.341 -21.078 40.720 1.00 43.37 72 PHE A O 1
ATOM 544 N N . VAL A 1 80 ? 58.188 -22.858 41.822 1.00 32.38 73 VAL A N 1
ATOM 545 C CA . VAL A 1 80 ? 58.261 -22.187 43.105 1.00 37.54 73 VAL A CA 1
ATOM 546 C C . VAL A 1 80 ? 59.155 -20.952 42.920 1.00 48.89 73 VAL A C 1
ATOM 547 O O . VAL A 1 80 ? 60.140 -21.024 42.177 1.00 52.63 73 VAL A O 1
ATOM 551 N N . ASN A 1 81 ? 58.800 -19.829 43.553 1.00 51.58 74 ASN A N 1
ATOM 552 C CA . ASN A 1 81 ? 59.473 -18.533 43.323 1.00 58.13 74 ASN A CA 1
ATOM 553 C C . ASN A 1 81 ? 59.112 -17.830 42.008 1.00 52.37 74 ASN A C 1
ATOM 554 O O . ASN A 1 81 ? 59.364 -16.635 41.853 1.00 56.79 74 ASN A O 1
ATOM 559 N N . LEU A 1 82 ? 58.557 -18.563 41.053 1.00 41.10 75 LEU A N 1
ATOM 560 C CA . LEU A 1 82 ? 58.174 -17.950 39.781 1.00 39.14 75 LEU A CA 1
ATOM 561 C C . LEU A 1 82 ? 56.715 -17.524 39.803 1.00 37.84 75 LEU A C 1
ATOM 562 O O . LEU A 1 82 ? 56.063 -17.464 38.768 1.00 46.82 75 LEU A O 1
ATOM 567 N N . SER A 1 83 ? 56.206 -17.197 40.975 1.00 38.88 76 SER A N 1
ATOM 568 C CA . SER A 1 83 ? 54.776 -16.961 41.115 1.00 42.67 76 SER A CA 1
ATOM 569 C C . SER A 1 83 ? 54.345 -15.596 40.582 1.00 42.59 76 SER A C 1
ATOM 570 O O . SER A 1 83 ? 53.157 -15.328 40.402 1.00 46.69 76 SER A O 1
ATOM 573 N N . ARG A 1 84 ? 55.314 -14.747 40.290 1.00 42.41 77 ARG A N 1
ATOM 574 C CA . ARG A 1 84 ? 55.014 -13.410 39.814 1.00 47.33 77 ARG A CA 1
ATOM 575 C C . ARG A 1 84 ? 54.893 -13.419 38.271 1.00 40.55 77 ARG A C 1
ATOM 576 O O . ARG A 1 84 ? 54.522 -12.423 37.644 1.00 36.06 77 ARG A O 1
ATOM 584 N N . LEU A 1 85 ? 55.187 -14.572 37.677 1.00 33.24 78 LEU A N 1
ATOM 585 C CA . LEU A 1 85 ? 55.274 -14.726 36.224 1.00 31.58 78 LEU A CA 1
ATOM 586 C C . LEU A 1 85 ? 53.962 -14.472 35.494 1.00 32.17 78 LEU A C 1
ATOM 587 O O . LEU A 1 85 ? 52.946 -15.064 35.838 1.00 32.14 78 LEU A O 1
ATOM 592 N N . GLN A 1 86 ? 54.001 -13.628 34.460 1.00 32.63 79 GLN A N 1
ATOM 593 C CA . GLN A 1 86 ? 52.833 -13.357 33.616 1.00 31.04 79 GLN A CA 1
ATOM 594 C C . GLN A 1 86 ? 52.896 -14.077 32.265 1.00 35.06 79 GLN A C 1
ATOM 595 O O . GLN A 1 86 ? 51.869 -14.369 31.639 1.00 24.90 79 GLN A O 1
ATOM 601 N N . CYS A 1 87 ? 54.106 -14.336 31.793 1.00 34.21 80 CYS A N 1
ATOM 602 C CA . CYS A 1 87 ? 54.254 -15.071 30.556 1.00 28.25 80 CYS A CA 1
ATOM 603 C C . CYS A 1 87 ? 55.291 -16.180 30.689 1.00 28.20 80 CYS A C 1
ATOM 604 O O . CYS A 1 87 ? 56.387 -15.957 31.211 1.00 26.12 80 CYS A O 1
ATOM 607 N N . LEU A 1 88 ? 54.942 -17.376 30.228 1.00 23.99 81 LEU A N 1
ATOM 608 C CA . LEU A 1 88 ? 55.899 -18.464 30.219 1.00 24.11 81 LEU A CA 1
ATOM 609 C C . LEU A 1 88 ? 55.891 -19.203 28.874 1.00 23.62 81 LEU A C 1
ATOM 610 O O . LEU A 1 88 ? 54.824 -19.510 28.314 1.00 22.05 81 LEU A O 1
ATOM 615 N N . SER A 1 89 ? 57.078 -19.507 28.361 1.00 23.48 82 SER A N 1
ATOM 616 C CA . SER A 1 89 ? 57.160 -20.396 27.224 1.00 22.71 82 SER A CA 1
ATOM 617 C C . SER A 1 89 ? 57.959 -21.650 27.516 1.00 29.13 82 SER A C 1
ATOM 618 O O . SER A 1 89 ? 59.095 -21.583 27.968 1.00 32.19 82 SER A O 1
ATOM 621 N N . LEU A 1 90 ? 57.358 -22.799 27.246 1.00 24.19 83 LEU A N 1
ATOM 622 C CA . LEU A 1 90 ? 58.086 -24.053 27.321 1.00 26.07 83 LEU A CA 1
ATOM 623 C C . LEU A 1 90 ? 58.041 -24.720 25.946 1.00 33.30 83 LEU A C 1
ATOM 624 O O . LEU A 1 90 ? 58.177 -25.937 25.824 1.00 31.63 83 LEU A O 1
ATOM 629 N N . SER A 1 91 ? 57.843 -23.906 24.911 1.00 31.98 84 SER A N 1
ATOM 630 C CA . SER A 1 91 ? 57.711 -24.420 23.560 1.00 25.85 84 SER A CA 1
ATOM 631 C C . SER A 1 91 ? 58.975 -25.142 23.079 1.00 25.35 84 SER A C 1
ATOM 632 O O . SER A 1 91 ? 60.086 -24.909 23.586 1.00 27.24 84 SER A O 1
ATOM 635 N N . HIS A 1 92 ? 58.779 -26.062 22.135 1.00 26.84 85 HIS A N 1
ATOM 636 C CA . HIS A 1 92 ? 59.884 -26.794 21.494 1.00 30.77 85 HIS A CA 1
ATOM 637 C C . HIS A 1 92 ? 60.766 -27.524 22.507 1.00 34.52 85 HIS A C 1
ATOM 638 O O . HIS A 1 92 ? 61.983 -27.487 22.406 1.00 32.72 85 HIS A O 1
ATOM 645 N N . ASN A 1 93 ? 60.150 -28.187 23.476 1.00 22.97 86 ASN A N 1
ATOM 646 C CA . ASN A 1 93 ? 60.909 -28.974 24.437 1.00 33.61 86 ASN A CA 1
ATOM 647 C C . ASN A 1 93 ? 60.561 -30.456 24.308 1.00 33.13 86 ASN A C 1
ATOM 648 O O . ASN A 1 93 ? 61.165 -31.313 24.960 1.00 33.72 86 ASN A O 1
ATOM 653 N N . SER A 1 94 ? 59.605 -30.730 23.425 1.00 34.09 87 SER A N 1
ATOM 654 C CA . SER A 1 94 ? 58.968 -32.038 23.278 1.00 39.45 87 SER A CA 1
ATOM 655 C C . SER A 1 94 ? 58.801 -32.807 24.592 1.00 38.01 87 SER A C 1
ATOM 656 O O . SER A 1 94 ? 59.207 -33.964 24.734 1.00 32.08 87 SER A O 1
ATOM 659 N N . ILE A 1 95 ? 58.210 -32.133 25.567 1.00 35.67 88 ILE A N 1
ATOM 660 C CA . ILE A 1 95 ? 57.898 -32.796 26.802 1.00 31.43 88 ILE A CA 1
ATOM 661 C C . ILE A 1 95 ? 56.752 -33.780 26.558 1.00 28.20 88 ILE A C 1
ATOM 662 O O . ILE A 1 95 ? 55.726 -33.432 25.981 1.00 25.51 88 ILE A O 1
ATOM 667 N N . ALA A 1 96 ? 56.967 -35.024 26.973 1.00 28.49 89 ALA A N 1
ATOM 668 C CA . ALA A 1 96 ? 55.981 -36.086 26.803 1.00 27.79 89 ALA A CA 1
ATOM 669 C C . ALA A 1 96 ? 55.379 -36.459 28.162 1.00 30.03 89 ALA A C 1
ATOM 670 O O . ALA A 1 96 ? 55.987 -37.190 28.950 1.00 23.63 89 ALA A O 1
ATOM 672 N N . GLN A 1 97 ? 54.193 -35.933 28.438 1.00 26.36 90 GLN A N 1
ATOM 673 C CA . GLN A 1 97 ? 53.532 -36.199 29.707 1.00 31.08 90 GLN A CA 1
ATOM 674 C C . GLN A 1 97 ? 52.097 -35.698 29.706 1.00 29.38 90 GLN A C 1
ATOM 675 O O . GLN A 1 97 ? 51.692 -34.943 28.811 1.00 26.62 90 GLN A O 1
ATOM 681 N N . ALA A 1 98 ? 51.326 -36.139 30.699 1.00 22.62 91 ALA A N 1
ATOM 682 C CA . ALA A 1 98 ? 49.944 -35.695 30.837 1.00 28.66 91 ALA A CA 1
ATOM 683 C C . ALA A 1 98 ? 49.870 -34.325 31.499 1.00 33.28 91 ALA A C 1
ATOM 684 O O . ALA A 1 98 ? 50.735 -33.960 32.290 1.00 28.04 91 ALA A O 1
ATOM 686 N N . VAL A 1 99 ? 48.838 -33.571 31.134 1.00 35.52 92 VAL A N 1
ATOM 687 C CA . VAL A 1 99 ? 48.535 -32.288 31.744 1.00 30.22 92 VAL A CA 1
ATOM 688 C C . VAL A 1 99 ? 47.118 -32.463 32.274 1.00 29.34 92 VAL A C 1
ATOM 689 O O . VAL A 1 99 ? 46.204 -32.793 31.520 1.00 32.21 92 VAL A O 1
ATOM 693 N N . ASN A 1 100 ? 46.948 -32.306 33.582 1.00 28.77 93 ASN A N 1
ATOM 694 C CA . ASN A 1 100 ? 45.681 -32.639 34.217 1.00 29.56 93 ASN A CA 1
ATOM 695 C C . ASN A 1 100 ? 45.318 -31.755 35.408 1.00 29.65 93 ASN A C 1
ATOM 696 O O . ASN A 1 100 ? 44.489 -32.153 36.215 1.00 25.68 93 ASN A O 1
ATOM 701 N N . GLY A 1 101 ? 45.932 -30.577 35.528 1.00 27.17 94 GLY A N 1
ATOM 702 C CA . GLY A 1 101 ? 45.600 -29.646 36.598 1.00 21.47 94 GLY A CA 1
ATOM 703 C C . GLY A 1 101 ? 46.606 -29.575 37.745 1.00 29.27 94 GLY A C 1
ATOM 704 O O . GLY A 1 101 ? 46.396 -28.854 38.726 1.00 26.28 94 GLY A O 1
ATOM 705 N N . SER A 1 102 ? 47.716 -30.291 37.626 1.00 22.48 95 SER A N 1
ATOM 706 C CA . SER A 1 102 ? 48.663 -30.354 38.726 1.00 24.74 95 SER A CA 1
ATOM 707 C C . SER A 1 102 ? 50.049 -29.878 38.334 1.00 26.46 95 SER A C 1
ATOM 708 O O . SER A 1 102 ? 50.982 -30.030 39.100 1.00 28.43 95 SER A O 1
ATOM 711 N N . GLN A 1 103 ? 50.180 -29.270 37.168 1.00 29.30 96 GLN A N 1
ATOM 712 C CA . GLN A 1 103 ? 51.495 -28.969 36.610 1.00 29.22 96 GLN A CA 1
ATOM 713 C C . GLN A 1 103 ? 51.994 -27.576 36.924 1.00 23.81 96 GLN A C 1
ATOM 714 O O . GLN A 1 103 ? 53.194 -27.362 37.073 1.00 24.53 96 GLN A O 1
ATOM 720 N N . PHE A 1 104 ? 51.069 -26.628 36.999 1.00 23.58 97 PHE A N 1
ATOM 721 C CA . PHE A 1 104 ? 51.420 -25.211 37.029 1.00 24.13 97 PHE A CA 1
ATOM 722 C C . PHE A 1 104 ? 50.923 -24.539 38.301 1.00 24.84 97 PHE A C 1
ATOM 723 O O . PHE A 1 104 ? 50.707 -23.323 38.313 1.00 30.42 97 PHE A O 1
ATOM 731 N N . LEU A 1 105 ? 50.760 -25.343 39.358 1.00 25.33 98 LEU A N 1
ATOM 732 C CA . LEU A 1 105 ? 50.186 -24.923 40.646 1.00 26.17 98 LEU A CA 1
ATOM 733 C C . LEU A 1 105 ? 50.612 -23.556 41.191 1.00 27.18 98 LEU A C 1
ATOM 734 O O . LEU A 1 105 ? 49.767 -22.783 41.630 1.00 27.77 98 LEU A O 1
ATOM 739 N N . PRO A 1 106 ? 51.924 -23.261 41.204 1.00 27.84 99 PRO A N 1
ATOM 740 C CA . PRO A 1 106 ? 52.293 -21.990 41.838 1.00 32.81 99 PRO A CA 1
ATOM 741 C C . PRO A 1 106 ? 52.298 -20.774 40.908 1.00 34.54 99 PRO A C 1
ATOM 742 O O . PRO A 1 106 ? 52.644 -19.684 41.356 1.00 31.74 99 PRO A O 1
ATOM 746 N N . LEU A 1 107 ? 51.931 -20.964 39.646 1.00 29.49 100 LEU A N 1
ATOM 747 C CA . LEU A 1 107 ? 51.891 -19.868 38.671 1.00 34.81 100 LEU A CA 1
ATOM 748 C C . LEU A 1 107 ? 50.549 -19.148 38.700 1.00 35.77 100 LEU A C 1
ATOM 749 O O . LEU A 1 107 ? 49.799 -19.169 37.715 1.00 25.97 100 LEU A O 1
ATOM 754 N N . THR A 1 108 ? 50.238 -18.546 39.839 1.00 34.01 101 THR A N 1
ATOM 755 C CA . THR A 1 108 ? 48.893 -18.040 40.092 1.00 34.35 101 THR A CA 1
ATOM 756 C C . THR A 1 108 ? 48.666 -16.678 39.468 1.00 30.56 101 THR A C 1
ATOM 757 O O . THR A 1 108 ? 47.577 -16.141 39.578 1.00 31.67 101 THR A O 1
ATOM 761 N N . ASN A 1 109 ? 49.695 -16.116 38.836 1.00 33.34 102 ASN A N 1
ATOM 762 C CA . ASN A 1 109 ? 49.566 -14.852 38.095 1.00 31.29 102 ASN A CA 1
ATOM 763 C C . ASN A 1 109 ? 49.741 -14.953 36.588 1.00 32.28 102 ASN A C 1
ATOM 764 O O . ASN A 1 109 ? 49.705 -13.947 35.870 1.00 32.83 102 ASN A O 1
ATOM 769 N N . LEU A 1 110 ? 49.929 -16.174 36.112 1.00 29.70 103 LEU A N 1
ATOM 770 C CA . LEU A 1 110 ? 50.233 -16.407 34.709 1.00 29.66 103 LEU A CA 1
ATOM 771 C C . LEU A 1 110 ? 49.072 -16.038 33.790 1.00 29.85 103 LEU A C 1
ATOM 772 O O . LEU A 1 110 ? 47.960 -16.516 33.962 1.00 28.83 103 LEU A O 1
ATOM 777 N N . GLN A 1 111 ? 49.333 -15.209 32.792 1.00 32.09 104 GLN A N 1
ATOM 778 C CA . GLN A 1 111 ? 48.286 -14.839 31.848 1.00 34.31 104 GLN A CA 1
ATOM 779 C C . GLN A 1 111 ? 48.468 -15.514 30.491 1.00 30.04 104 GLN A C 1
ATOM 780 O O . GLN A 1 111 ? 47.498 -15.931 29.861 1.00 28.19 104 GLN A O 1
ATOM 786 N N . VAL A 1 112 ? 49.709 -15.611 30.032 1.00 29.29 105 VAL A N 1
ATOM 787 C CA . VAL A 1 112 ? 49.952 -16.284 28.766 1.00 30.15 105 VAL A CA 1
ATOM 788 C C . VAL A 1 112 ? 50.946 -17.437 28.880 1.00 30.93 105 VAL A C 1
ATOM 789 O O . VAL A 1 112 ? 52.008 -17.340 29.520 1.00 31.86 105 VAL A O 1
ATOM 793 N N . LEU A 1 113 ? 50.542 -18.551 28.283 1.00 21.58 106 LEU A N 1
ATOM 794 C CA . LEU A 1 113 ? 51.283 -19.798 28.382 1.00 25.57 106 LEU A CA 1
ATOM 795 C C . LEU A 1 113 ? 51.431 -20.437 26.992 1.00 25.78 106 LEU A C 1
ATOM 796 O O . LEU A 1 113 ? 50.455 -20.662 26.265 1.00 19.06 106 LEU A O 1
ATOM 801 N N . ASP A 1 114 ? 52.674 -20.684 26.621 1.00 24.94 107 ASP A N 1
ATOM 802 C CA . ASP A 1 114 ? 53.005 -21.285 25.343 1.00 22.05 107 ASP A CA 1
ATOM 803 C C . ASP A 1 114 ? 53.552 -22.687 25.609 1.00 21.30 107 ASP A C 1
ATOM 804 O O . ASP A 1 114 ? 54.625 -22.851 26.212 1.00 20.42 107 ASP A O 1
ATOM 809 N N . LEU A 1 115 ? 52.798 -23.692 25.182 1.00 21.44 108 LEU A N 1
ATOM 810 C CA . LEU A 1 115 ? 53.192 -25.085 25.342 1.00 20.59 108 LEU A CA 1
ATOM 811 C C . LEU A 1 115 ? 53.379 -25.730 23.966 1.00 22.01 108 LEU A C 1
ATOM 812 O O . LEU A 1 115 ? 53.416 -26.955 23.841 1.00 26.21 108 LEU A O 1
ATOM 817 N N . SER A 1 116 ? 53.500 -24.906 22.930 1.00 23.14 109 SER A N 1
ATOM 818 C CA . SER A 1 116 ? 53.517 -25.441 21.562 1.00 26.75 109 SER A CA 1
ATOM 819 C C . SER A 1 116 ? 54.767 -26.276 21.258 1.00 25.24 109 SER A C 1
ATOM 820 O O . SER A 1 116 ? 55.799 -26.134 21.912 1.00 23.41 109 SER A O 1
ATOM 823 N N . HIS A 1 117 ? 54.646 -27.171 20.284 1.00 22.07 110 HIS A N 1
ATOM 824 C CA . HIS A 1 117 ? 55.736 -28.075 19.917 1.00 22.68 110 HIS A CA 1
ATOM 825 C C . HIS A 1 117 ? 56.230 -28.915 21.106 1.00 19.47 110 HIS A C 1
ATOM 826 O O . HIS A 1 117 ? 57.389 -28.854 21.514 1.00 26.85 110 HIS A O 1
ATOM 833 N N . ASN A 1 118 ? 55.317 -29.703 21.648 1.00 19.14 111 ASN A N 1
ATOM 834 C CA . ASN A 1 118 ? 55.670 -30.745 22.595 1.00 20.04 111 ASN A CA 1
ATOM 835 C C . ASN A 1 118 ? 54.874 -32.005 22.286 1.00 24.51 111 ASN A C 1
ATOM 836 O O . ASN A 1 118 ? 54.172 -32.073 21.273 1.00 22.23 111 ASN A O 1
ATOM 841 N N . LYS A 1 119 ? 54.959 -32.983 23.181 1.00 24.46 112 LYS A N 1
ATOM 842 C CA . LYS A 1 119 ? 54.165 -34.190 23.082 1.00 19.89 112 LYS A CA 1
ATOM 843 C C . LYS A 1 119 ? 53.218 -34.345 24.269 1.00 21.72 112 LYS A C 1
ATOM 844 O O . LYS A 1 119 ? 53.090 -35.441 24.846 1.00 22.00 112 LYS A O 1
ATOM 850 N N . LEU A 1 120 ? 52.531 -33.261 24.619 1.00 25.25 113 LEU A N 1
ATOM 851 C CA . LEU A 1 120 ? 51.693 -33.250 25.821 1.00 27.35 113 LEU A CA 1
ATOM 852 C C . LEU A 1 120 ? 50.307 -33.853 25.601 1.00 25.21 113 LEU A C 1
ATOM 853 O O . LEU A 1 120 ? 49.658 -33.593 24.591 1.00 24.68 113 LEU A O 1
ATOM 858 N N . ASP A 1 121 ? 49.879 -34.677 26.550 1.00 27.76 114 ASP A N 1
ATOM 859 C CA . ASP A 1 121 ? 48.526 -35.215 26.574 1.00 28.58 114 ASP A CA 1
ATOM 860 C C . ASP A 1 121 ? 47.674 -34.245 27.402 1.00 30.20 114 ASP A C 1
ATOM 861 O O . ASP A 1 121 ? 47.652 -34.300 28.642 1.00 31.71 114 ASP A O 1
ATOM 866 N N . LEU A 1 122 ? 46.994 -33.351 26.691 1.00 20.22 115 LEU A N 1
ATOM 867 C CA . LEU A 1 122 ? 46.464 -32.119 27.257 1.00 22.20 115 LEU A CA 1
ATOM 868 C C . LEU A 1 122 ? 44.970 -32.130 27.555 1.00 24.82 115 LEU A C 1
ATOM 869 O O . LEU A 1 122 ? 44.491 -31.365 28.401 1.00 26.51 115 LEU A O 1
ATOM 874 N N . TYR A 1 123 ? 44.214 -32.965 26.850 1.00 19.36 116 TYR A N 1
ATOM 875 C CA . TYR A 1 123 ? 42.760 -32.831 26.914 1.00 17.27 116 TYR A CA 1
ATOM 876 C C . TYR A 1 123 ? 42.123 -33.641 28.052 1.00 24.85 116 TYR A C 1
ATOM 877 O O . TYR A 1 123 ? 41.490 -34.674 27.837 1.00 28.07 116 TYR A O 1
ATOM 886 N N . HIS A 1 124 ? 42.278 -33.135 29.267 1.00 24.77 117 HIS A N 1
ATOM 887 C CA . HIS A 1 124 ? 41.645 -33.734 30.440 1.00 24.15 117 HIS A CA 1
ATOM 888 C C . HIS A 1 124 ? 40.822 -32.639 31.101 1.00 23.72 117 HIS A C 1
ATOM 889 O O . HIS A 1 124 ? 41.214 -31.477 31.080 1.00 21.71 117 HIS A O 1
ATOM 896 N N . TRP A 1 125 ? 39.673 -33.003 31.665 1.00 25.61 118 TRP A N 1
ATOM 897 C CA . TRP A 1 125 ? 38.702 -32.005 32.096 1.00 30.34 118 TRP A CA 1
ATOM 898 C C . TRP A 1 125 ? 39.226 -31.008 33.150 1.00 31.87 118 TRP A C 1
ATOM 899 O O . TRP A 1 125 ? 38.713 -29.891 33.250 1.00 33.86 118 TRP A O 1
ATOM 910 N N . LYS A 1 126 ? 40.250 -31.404 33.904 1.00 19.99 119 LYS A N 1
ATOM 911 C CA . LYS A 1 126 ? 40.847 -30.543 34.929 1.00 31.10 119 LYS A CA 1
ATOM 912 C C . LYS A 1 126 ? 42.076 -29.731 34.488 1.00 29.22 119 LYS A C 1
ATOM 913 O O . LYS A 1 126 ? 42.652 -28.991 35.296 1.00 29.86 119 LYS A O 1
ATOM 919 N N . SER A 1 127 ? 42.524 -29.926 33.250 1.00 23.54 120 SER A N 1
ATOM 920 C CA . SER A 1 127 ? 43.713 -29.244 32.748 1.00 23.73 120 SER A CA 1
ATOM 921 C C . SER A 1 127 ? 43.612 -27.735 32.855 1.00 24.48 120 SER A C 1
ATOM 922 O O . SER A 1 127 ? 42.571 -27.141 32.528 1.00 22.35 120 SER A O 1
ATOM 925 N N . PHE A 1 128 ? 44.705 -27.131 33.321 1.00 24.57 121 PHE A N 1
ATOM 926 C CA . PHE A 1 128 ? 44.838 -25.672 33.451 1.00 25.90 121 PHE A CA 1
ATOM 927 C C . PHE A 1 128 ? 43.890 -25.041 34.460 1.00 26.24 121 PHE A C 1
ATOM 928 O O . PHE A 1 128 ? 43.853 -23.828 34.597 1.00 29.61 121 PHE A O 1
ATOM 936 N N . SER A 1 129 ? 43.131 -25.852 35.180 1.00 24.18 122 SER A N 1
ATOM 937 C CA . SER A 1 129 ? 42.277 -25.291 36.225 1.00 30.70 122 SER A CA 1
ATOM 938 C C . SER A 1 129 ? 43.091 -24.720 37.399 1.00 29.91 122 SER A C 1
ATOM 939 O O . SER A 1 129 ? 42.556 -23.975 38.215 1.00 31.86 122 SER A O 1
ATOM 942 N N . GLU A 1 130 ? 44.377 -25.057 37.481 1.00 28.36 123 GLU A N 1
ATOM 943 C CA . GLU A 1 130 ? 45.247 -24.452 38.500 1.00 35.50 123 GLU A CA 1
ATOM 944 C C . GLU A 1 130 ? 45.773 -23.097 38.031 1.00 23.70 123 GLU A C 1
ATOM 945 O O . GLU A 1 130 ? 46.558 -22.454 38.709 1.00 24.53 123 GLU A O 1
ATOM 951 N N . LEU A 1 131 ? 45.325 -22.672 36.859 1.00 30.67 124 LEU A N 1
ATOM 952 C CA . LEU A 1 131 ? 45.708 -21.373 36.303 1.00 36.68 124 LEU A CA 1
ATOM 953 C C . LEU A 1 131 ? 44.477 -20.490 36.115 1.00 43.77 124 LEU A C 1
ATOM 954 O O . LEU A 1 131 ? 43.989 -20.335 34.994 1.00 35.73 124 LEU A O 1
ATOM 959 N N . PRO A 1 132 ? 43.962 -19.917 37.216 1.00 54.00 125 PRO A N 1
ATOM 960 C CA . PRO A 1 132 ? 42.665 -19.227 37.103 1.00 57.59 125 PRO A CA 1
ATOM 961 C C . PRO A 1 132 ? 42.633 -17.998 36.165 1.00 58.46 125 PRO A C 1
ATOM 962 O O . PRO A 1 132 ? 41.644 -17.788 35.457 1.00 56.90 125 PRO A O 1
ATOM 966 N N . GLN A 1 133 ? 43.734 -17.261 36.119 1.00 55.85 126 GLN A N 1
ATOM 967 C CA . GLN A 1 133 ? 43.868 -16.005 35.383 1.00 60.83 126 GLN A CA 1
ATOM 968 C C . GLN A 1 133 ? 44.398 -16.148 33.933 1.00 34.17 126 GLN A C 1
ATOM 969 O O . GLN A 1 133 ? 44.814 -15.168 33.329 1.00 32.03 126 GLN A O 1
ATOM 975 N N . LEU A 1 134 ? 44.439 -17.364 33.395 1.00 22.85 127 LEU A N 1
ATOM 976 C CA . LEU A 1 134 ? 45.003 -17.579 32.070 1.00 29.57 127 LEU A CA 1
ATOM 977 C C . LEU A 1 134 ? 44.174 -16.869 30.997 1.00 28.47 127 LEU A C 1
ATOM 978 O O . LEU A 1 134 ? 42.957 -17.057 30.920 1.00 30.64 127 LEU A O 1
ATOM 983 N N . GLN A 1 135 ? 44.836 -16.060 30.174 1.00 25.32 128 GLN A N 1
ATOM 984 C CA . GLN A 1 135 ? 44.153 -15.313 29.106 1.00 30.40 128 GLN A CA 1
ATOM 985 C C . GLN A 1 135 ? 44.453 -15.853 27.736 1.00 27.60 128 GLN A C 1
ATOM 986 O O . GLN A 1 135 ? 43.598 -15.812 26.859 1.00 28.20 128 GLN A O 1
ATOM 992 N N . ALA A 1 136 ? 45.677 -16.329 27.542 1.00 27.33 129 ALA A N 1
ATOM 993 C CA . ALA A 1 136 ? 46.074 -16.831 26.231 1.00 32.35 129 ALA A CA 1
ATOM 994 C C . ALA A 1 136 ? 46.887 -18.119 26.381 1.00 32.89 129 ALA A C 1
ATOM 995 O O . ALA A 1 136 ? 47.815 -18.184 27.189 1.00 32.32 129 ALA A O 1
ATOM 997 N N . LEU A 1 137 ? 46.516 -19.134 25.599 1.00 30.35 130 LEU A N 1
ATOM 998 C CA . LEU A 1 137 ? 47.058 -20.483 25.732 1.00 27.68 130 LEU A CA 1
ATOM 999 C C . LEU A 1 137 ? 47.344 -21.099 24.358 1.00 28.51 130 LEU A C 1
ATOM 1000 O O . LEU A 1 137 ? 46.445 -21.314 23.546 1.00 26.16 130 LEU A O 1
ATOM 1005 N N . ASP A 1 138 ? 48.606 -21.404 24.104 1.00 27.24 131 ASP A N 1
ATOM 1006 C CA . ASP A 1 138 ? 49.000 -21.990 22.834 1.00 16.68 131 ASP A CA 1
ATOM 1007 C C . ASP A 1 138 ? 49.361 -23.463 23.003 1.00 22.57 131 ASP A C 1
ATOM 1008 O O . ASP A 1 138 ? 50.387 -23.773 23.584 1.00 26.88 131 ASP A O 1
ATOM 1013 N N . LEU A 1 139 ? 48.511 -24.356 22.501 1.00 16.16 132 LEU A N 1
ATOM 1014 C CA . LEU A 1 139 ? 48.721 -25.802 22.575 1.00 16.17 132 LEU A CA 1
ATOM 1015 C C . LEU A 1 139 ? 49.120 -26.405 21.210 1.00 27.27 132 LEU A C 1
ATOM 1016 O O . LEU A 1 139 ? 49.103 -27.640 21.051 1.00 24.09 132 LEU A O 1
ATOM 1021 N N . SER A 1 140 ? 49.474 -25.532 20.252 1.00 20.72 133 SER A N 1
ATOM 1022 C CA . SER A 1 140 ? 49.878 -25.906 18.862 1.00 24.67 133 SER A CA 1
ATOM 1023 C C . SER A 1 140 ? 50.930 -26.998 18.815 1.00 24.76 133 SER A C 1
ATOM 1024 O O . SER A 1 140 ? 51.790 -27.070 19.689 1.00 16.56 133 SER A O 1
ATOM 1027 N N . TYR A 1 141 ? 50.883 -27.819 17.771 1.00 17.90 134 TYR A N 1
ATOM 1028 C CA . TYR A 1 141 ? 51.916 -28.823 17.537 1.00 22.05 134 TYR A CA 1
ATOM 1029 C C . TYR A 1 141 ? 52.142 -29.743 18.761 1.00 29.90 134 TYR A C 1
ATOM 1030 O O . TYR A 1 141 ? 53.272 -29.941 19.212 1.00 17.58 134 TYR A O 1
ATOM 1039 N N . ASN A 1 142 ? 51.042 -30.275 19.290 1.00 16.67 135 ASN A N 1
ATOM 1040 C CA . ASN A 1 142 ? 51.076 -31.426 20.193 1.00 24.58 135 ASN A CA 1
ATOM 1041 C C . ASN A 1 142 ? 50.237 -32.548 19.606 1.00 23.06 135 ASN A C 1
ATOM 1042 O O . ASN A 1 142 ? 49.370 -33.132 20.269 1.00 25.05 135 ASN A O 1
ATOM 1047 N N . SER A 1 143 ? 50.468 -32.812 18.329 1.00 24.34 136 SER A N 1
ATOM 1048 C CA . SER A 1 143 ? 49.961 -34.017 17.726 1.00 21.43 136 SER A CA 1
ATOM 1049 C C . SER A 1 143 ? 50.948 -34.985 18.343 1.00 31.29 136 SER A C 1
ATOM 1050 O O . SER A 1 143 ? 52.025 -34.571 18.842 1.00 42.79 136 SER A O 1
ATOM 1053 N N . GLN A 1 144 ? 50.613 -36.257 18.348 1.00 25.30 137 GLN A N 1
ATOM 1054 C CA . GLN A 1 144 ? 51.421 -37.249 19.099 1.00 19.27 137 GLN A CA 1
ATOM 1055 C C . GLN A 1 144 ? 51.497 -37.088 20.657 1.00 31.93 137 GLN A C 1
ATOM 1056 O O . GLN A 1 144 ? 52.592 -37.177 21.259 1.00 27.55 137 GLN A O 1
ATOM 1062 N N . PRO A 1 145 ? 50.338 -36.873 21.315 1.00 28.18 138 PRO A N 1
ATOM 1063 C CA . PRO A 1 145 ? 50.422 -36.791 22.783 1.00 29.14 138 PRO A CA 1
ATOM 1064 C C . PRO A 1 145 ? 50.935 -38.078 23.408 1.00 29.30 138 PRO A C 1
ATOM 1065 O O . PRO A 1 145 ? 50.657 -39.163 22.896 1.00 30.09 138 PRO A O 1
ATOM 1069 N N . PHE A 1 146 ? 51.709 -37.947 24.480 1.00 30.28 139 PHE A N 1
ATOM 1070 C CA . PHE A 1 146 ? 52.184 -39.112 25.211 1.00 36.61 139 PHE A CA 1
ATOM 1071 C C . PHE A 1 146 ? 51.138 -39.608 26.202 1.00 42.24 139 PHE A C 1
ATOM 1072 O O . PHE A 1 146 ? 50.590 -40.699 26.014 1.00 49.43 139 PHE A O 1
ATOM 1080 N N . ILE A 1 151 ? 45.300 -41.606 26.529 1.00 28.64 144 ILE A N 1
ATOM 1081 C CA . ILE A 1 151 ? 45.287 -40.161 26.230 1.00 26.49 144 ILE A CA 1
ATOM 1082 C C . ILE A 1 151 ? 43.928 -39.506 26.511 1.00 25.54 144 ILE A C 1
ATOM 1083 O O . ILE A 1 151 ? 42.886 -40.165 26.452 1.00 29.15 144 ILE A O 1
ATOM 1088 N N . GLY A 1 152 ? 43.955 -38.221 26.869 1.00 24.88 145 GLY A N 1
ATOM 1089 C CA . GLY A 1 152 ? 42.749 -37.442 27.116 1.00 18.59 145 GLY A CA 1
ATOM 1090 C C . GLY A 1 152 ? 41.975 -37.106 25.841 1.00 32.20 145 GLY A C 1
ATOM 1091 O O . GLY A 1 152 ? 42.566 -36.869 24.788 1.00 30.92 145 GLY A O 1
ATOM 1092 N N . HIS A 1 153 ? 40.653 -37.056 25.957 1.00 33.66 146 HIS A N 1
ATOM 1093 C CA . HIS A 1 153 ? 39.748 -36.846 24.834 1.00 28.32 146 HIS A CA 1
ATOM 1094 C C . HIS A 1 153 ? 38.864 -35.634 25.078 1.00 25.92 146 HIS A C 1
ATOM 1095 O O . HIS A 1 153 ? 37.964 -35.355 24.281 1.00 29.17 146 HIS A O 1
ATOM 1102 N N . ASN A 1 154 ? 39.120 -34.926 26.179 1.00 20.77 147 ASN A N 1
ATOM 1103 C CA . ASN A 1 154 ? 38.121 -34.042 26.776 1.00 22.76 147 ASN A CA 1
ATOM 1104 C C . ASN A 1 154 ? 38.462 -32.563 26.646 1.00 28.97 147 ASN A C 1
ATOM 1105 O O . ASN A 1 154 ? 39.541 -32.140 27.062 1.00 33.79 147 ASN A O 1
ATOM 1110 N N . PHE A 1 155 ? 37.549 -31.772 26.086 1.00 25.94 148 PHE A N 1
ATOM 1111 C CA . PHE A 1 155 ? 37.852 -30.359 25.846 1.00 25.20 148 PHE A CA 1
ATOM 1112 C C . PHE A 1 155 ? 37.165 -29.459 26.855 1.00 24.74 148 PHE A C 1
ATOM 1113 O O . PHE A 1 155 ? 37.349 -28.232 26.839 1.00 22.95 148 PHE A O 1
ATOM 1121 N N . SER A 1 156 ? 36.395 -30.061 27.755 1.00 21.66 149 SER A N 1
ATOM 1122 C CA . SER A 1 156 ? 35.609 -29.258 28.682 1.00 24.80 149 SER A CA 1
ATOM 1123 C C . SER A 1 156 ? 36.496 -28.444 29.615 1.00 28.15 149 SER A C 1
ATOM 1124 O O . SER A 1 156 ? 36.008 -27.560 30.306 1.00 30.65 149 SER A O 1
ATOM 1127 N N . PHE A 1 157 ? 37.797 -28.722 29.622 1.00 22.66 150 PHE A N 1
ATOM 1128 C CA . PHE A 1 157 ? 38.698 -27.881 30.401 1.00 24.40 150 PHE A CA 1
ATOM 1129 C C . PHE A 1 157 ? 38.627 -26.423 29.938 1.00 24.73 150 PHE A C 1
ATOM 1130 O O . PHE A 1 157 ? 38.746 -25.511 30.764 1.00 23.66 150 PHE A O 1
ATOM 1138 N N . VAL A 1 158 ? 38.418 -26.185 28.639 1.00 21.86 151 VAL A N 1
ATOM 1139 C CA . VAL A 1 158 ? 38.439 -24.789 28.196 1.00 21.04 151 VAL A CA 1
ATOM 1140 C C . VAL A 1 158 ? 37.231 -24.048 28.728 1.00 26.03 151 VAL A C 1
ATOM 1141 O O . VAL A 1 158 ? 37.296 -22.848 28.965 1.00 21.82 151 VAL A O 1
ATOM 1145 N N . THR A 1 159 ? 36.140 -24.763 28.986 1.00 31.28 152 THR A N 1
ATOM 1146 C CA . THR A 1 159 ? 34.945 -24.052 29.405 1.00 32.39 152 THR A CA 1
ATOM 1147 C C . THR A 1 159 ? 35.034 -23.546 30.856 1.00 34.02 152 THR A C 1
ATOM 1148 O O . THR A 1 159 ? 34.278 -22.660 31.247 1.00 29.75 152 THR A O 1
ATOM 1152 N N . HIS A 1 160 ? 36.002 -24.043 31.629 1.00 35.65 153 HIS A N 1
ATOM 1153 C CA . HIS A 1 160 ? 36.172 -23.529 32.995 1.00 36.19 153 HIS A CA 1
ATOM 1154 C C . HIS A 1 160 ? 37.170 -22.367 33.099 1.00 35.97 153 HIS A C 1
ATOM 1155 O O . HIS A 1 160 ? 37.194 -21.675 34.104 1.00 39.54 153 HIS A O 1
ATOM 1162 N N . LEU A 1 161 ? 37.972 -22.130 32.060 1.00 27.94 154 LEU A N 1
ATOM 1163 C CA . LEU A 1 161 ? 38.913 -21.003 32.064 1.00 27.88 154 LEU A CA 1
ATOM 1164 C C . LEU A 1 161 ? 38.186 -19.706 31.670 1.00 31.61 154 LEU A C 1
ATOM 1165 O O . LEU A 1 161 ? 38.121 -19.336 30.482 1.00 32.57 154 LEU A O 1
ATOM 1170 N N . SER A 1 162 ? 37.633 -19.023 32.660 1.00 25.67 155 SER A N 1
ATOM 1171 C CA . SER A 1 162 ? 36.673 -17.965 32.404 1.00 27.58 155 SER A CA 1
ATOM 1172 C C . SER A 1 162 ? 37.314 -16.661 31.941 1.00 28.47 155 SER A C 1
ATOM 1173 O O . SER A 1 162 ? 36.600 -15.692 31.629 1.00 31.74 155 SER A O 1
ATOM 1176 N N . MET A 1 163 ? 38.647 -16.614 31.941 1.00 25.60 156 MET A N 1
ATOM 1177 C CA . MET A 1 163 ? 39.380 -15.427 31.458 1.00 27.28 156 MET A CA 1
ATOM 1178 C C . MET A 1 163 ? 39.996 -15.668 30.099 1.00 22.11 156 MET A C 1
ATOM 1179 O O . MET A 1 163 ? 40.592 -14.773 29.517 1.00 29.59 156 MET A O 1
ATOM 1184 N N . LEU A 1 164 ? 39.903 -16.891 29.617 1.00 21.22 157 LEU A N 1
ATOM 1185 C CA . LEU A 1 164 ? 40.625 -17.268 28.410 1.00 28.10 157 LEU A CA 1
ATOM 1186 C C . LEU A 1 164 ? 40.064 -16.531 27.201 1.00 27.93 157 LEU A C 1
ATOM 1187 O O . LEU A 1 164 ? 38.875 -16.655 26.910 1.00 24.45 157 LEU A O 1
ATOM 1192 N N . GLN A 1 165 ? 40.905 -15.758 26.512 1.00 27.59 158 GLN A N 1
ATOM 1193 C CA . GLN A 1 165 ? 40.457 -15.056 25.300 1.00 33.69 158 GLN A CA 1
ATOM 1194 C C . GLN A 1 165 ? 40.983 -15.688 24.029 1.00 31.65 158 GLN A C 1
ATOM 1195 O O . GLN A 1 165 ? 40.280 -15.753 23.018 1.00 34.76 158 GLN A O 1
ATOM 1201 N N . SER A 1 166 ? 42.217 -16.177 24.084 1.00 24.55 159 SER A N 1
ATOM 1202 C CA . SER A 1 166 ? 42.845 -16.729 22.892 1.00 27.01 159 SER A CA 1
ATOM 1203 C C . SER A 1 166 ? 43.356 -18.154 23.140 1.00 26.54 159 SER A C 1
ATOM 1204 O O . SER A 1 166 ? 44.067 -18.412 24.123 1.00 30.72 159 SER A O 1
ATOM 1207 N N . LEU A 1 167 ? 42.972 -19.070 22.253 1.00 19.48 160 LEU A N 1
ATOM 1208 C CA . LEU A 1 167 ? 43.350 -20.480 22.340 1.00 21.57 160 LEU A CA 1
ATOM 1209 C C . LEU A 1 167 ? 43.843 -20.978 20.980 1.00 24.59 160 LEU A C 1
ATOM 1210 O O . LEU A 1 167 ? 43.197 -20.739 19.957 1.00 26.16 160 LEU A O 1
ATOM 1215 N N . SER A 1 168 ? 44.966 -21.684 20.961 1.00 20.10 161 SER A N 1
ATOM 1216 C CA . SER A 1 168 ? 45.356 -22.382 19.751 1.00 19.11 161 SER A CA 1
ATOM 1217 C C . SER A 1 168 ? 45.441 -23.892 19.953 1.00 19.13 161 SER A C 1
ATOM 1218 O O . SER A 1 168 ? 46.189 -24.375 20.801 1.00 20.30 161 SER A O 1
ATOM 1221 N N . LEU A 1 169 ? 44.687 -24.623 19.139 1.00 15.37 162 LEU A N 1
ATOM 1222 C CA . LEU A 1 169 ? 44.755 -26.072 19.077 1.00 20.57 162 LEU A CA 1
ATOM 1223 C C . LEU A 1 169 ? 45.372 -26.505 17.746 1.00 24.61 162 LEU A C 1
ATOM 1224 O O . LEU A 1 169 ? 45.212 -27.661 17.329 1.00 24.39 162 LEU A O 1
ATOM 1229 N N . ALA A 1 170 ? 46.087 -25.589 17.090 1.00 23.27 163 ALA A N 1
ATOM 1230 C CA . ALA A 1 170 ? 46.525 -25.807 15.704 1.00 23.25 163 ALA A CA 1
ATOM 1231 C C . ALA A 1 170 ? 47.509 -26.974 15.533 1.00 23.37 163 ALA A C 1
ATOM 1232 O O . ALA A 1 170 ? 48.404 -27.163 16.350 1.00 22.65 163 ALA A O 1
ATOM 1234 N N . HIS A 1 171 ? 47.342 -27.732 14.449 1.00 20.83 164 HIS A N 1
ATOM 1235 C CA . HIS A 1 171 ? 48.281 -28.808 14.098 1.00 24.01 164 HIS A CA 1
ATOM 1236 C C . HIS A 1 171 ? 48.393 -29.896 15.163 1.00 24.72 164 HIS A C 1
ATOM 1237 O O . HIS A 1 171 ? 49.486 -30.390 15.463 1.00 26.74 164 HIS A O 1
ATOM 1244 N N . ASN A 1 172 ? 47.245 -30.280 15.717 1.00 17.35 165 ASN A N 1
ATOM 1245 C CA . ASN A 1 172 ? 47.241 -31.255 16.784 1.00 21.93 165 ASN A CA 1
ATOM 1246 C C . ASN A 1 172 ? 46.648 -32.577 16.330 1.00 21.64 165 ASN A C 1
ATOM 1247 O O . ASN A 1 172 ? 46.335 -33.423 17.150 1.00 22.83 165 ASN A O 1
ATOM 1252 N N . ASP A 1 173 ? 46.472 -32.724 15.023 1.00 18.81 166 ASP A N 1
ATOM 1253 C CA . ASP A 1 173 ? 45.902 -33.938 14.432 1.00 24.15 166 ASP A CA 1
ATOM 1254 C C . ASP A 1 173 ? 44.544 -34.250 15.067 1.00 27.71 166 ASP A C 1
ATOM 1255 O O . ASP A 1 173 ? 44.179 -35.415 15.233 1.00 23.98 166 ASP A O 1
ATOM 1260 N N . ILE A 1 174 ? 43.797 -33.213 15.428 1.00 23.73 167 ILE A N 1
ATOM 1261 C CA . ILE A 1 174 ? 42.470 -33.420 15.991 1.00 26.06 167 ILE A CA 1
ATOM 1262 C C . ILE A 1 174 ? 41.453 -33.861 14.905 1.00 29.03 167 ILE A C 1
ATOM 1263 O O . ILE A 1 174 ? 41.141 -33.084 14.015 1.00 29.99 167 ILE A O 1
ATOM 1268 N N . HIS A 1 175 ? 40.949 -35.099 14.981 1.00 26.74 168 HIS A N 1
ATOM 1269 C CA . HIS A 1 175 ? 40.029 -35.620 13.953 1.00 28.63 168 HIS A CA 1
ATOM 1270 C C . HIS A 1 175 ? 38.998 -36.687 14.388 1.00 29.47 168 HIS A C 1
ATOM 1271 O O . HIS A 1 175 ? 37.978 -36.859 13.717 1.00 37.12 168 HIS A O 1
ATOM 1278 N N . THR A 1 176 ? 39.268 -37.427 15.460 1.00 21.99 169 THR A N 1
ATOM 1279 C CA . THR A 1 176 ? 38.287 -38.364 16.005 1.00 18.65 169 THR A CA 1
ATOM 1280 C C . THR A 1 176 ? 38.330 -38.409 17.515 1.00 24.37 169 THR A C 1
ATOM 1281 O O . THR A 1 176 ? 39.297 -37.958 18.126 1.00 24.29 169 THR A O 1
ATOM 1285 N N . ARG A 1 177 ? 37.287 -39.017 18.085 1.00 29.81 170 ARG A N 1
ATOM 1286 C CA . ARG A 1 177 ? 37.166 -39.329 19.513 1.00 29.91 170 ARG A CA 1
ATOM 1287 C C . ARG A 1 177 ? 37.519 -38.173 20.444 1.00 25.59 170 ARG A C 1
ATOM 1288 O O . ARG A 1 177 ? 38.390 -38.297 21.291 1.00 22.13 170 ARG A O 1
ATOM 1296 N N . VAL A 1 178 ? 36.842 -37.045 20.263 1.00 22.58 171 VAL A N 1
ATOM 1297 C CA . VAL A 1 178 ? 36.996 -35.899 21.148 1.00 23.95 171 VAL A CA 1
ATOM 1298 C C . VAL A 1 178 ? 35.628 -35.335 21.444 1.00 23.44 171 VAL A C 1
ATOM 1299 O O . VAL A 1 178 ? 34.665 -35.690 20.780 1.00 32.77 171 VAL A O 1
ATOM 1303 N N . SER A 1 179 ? 35.547 -34.448 22.430 1.00 18.85 172 SER A N 1
ATOM 1304 C CA . SER A 1 179 ? 34.286 -33.792 22.752 1.00 20.69 172 SER A CA 1
ATOM 1305 C C . SER A 1 179 ? 33.645 -33.237 21.483 1.00 21.55 172 SER A C 1
ATOM 1306 O O . SER A 1 179 ? 34.322 -32.666 20.623 1.00 19.55 172 SER A O 1
ATOM 1309 N N . SER A 1 180 ? 32.339 -33.448 21.377 1.00 19.51 173 SER A N 1
ATOM 1310 C CA . SER A 1 180 ? 31.535 -32.996 20.254 1.00 25.31 173 SER A CA 1
ATOM 1311 C C . SER A 1 180 ? 31.260 -31.503 20.253 1.00 26.51 173 SER A C 1
ATOM 1312 O O . SER A 1 180 ? 30.834 -30.952 19.242 1.00 27.57 173 SER A O 1
ATOM 1315 N N . HIS A 1 181 ? 31.449 -30.861 21.399 1.00 30.04 174 HIS A N 1
ATOM 1316 C CA . HIS A 1 181 ? 31.203 -29.425 21.520 1.00 32.08 174 HIS A CA 1
ATOM 1317 C C . HIS A 1 181 ? 32.368 -28.719 22.218 1.00 28.89 174 HIS A C 1
ATOM 1318 O O . HIS A 1 181 ? 32.897 -29.237 23.184 1.00 25.78 174 HIS A O 1
ATOM 1325 N N . LEU A 1 182 ? 32.768 -27.554 21.712 1.00 26.02 175 LEU A N 1
ATOM 1326 C CA . LEU A 1 182 ? 33.647 -26.658 22.444 1.00 23.40 175 LEU A CA 1
ATOM 1327 C C . LEU A 1 182 ? 32.734 -25.590 23.074 1.00 27.03 175 LEU A C 1
ATOM 1328 O O . LEU A 1 182 ? 31.804 -25.085 22.429 1.00 27.05 175 LEU A O 1
ATOM 1333 N N . ASN A 1 183 ? 32.961 -25.285 24.347 1.00 19.06 176 ASN A N 1
ATOM 1334 C CA . ASN A 1 183 ? 32.116 -24.310 25.051 1.00 27.14 176 ASN A CA 1
ATOM 1335 C C . ASN A 1 183 ? 32.917 -23.246 25.745 1.00 28.60 176 ASN A C 1
ATOM 1336 O O . ASN A 1 183 ? 33.907 -23.559 26.400 1.00 29.84 176 ASN A O 1
ATOM 1341 N N . SER A 1 184 ? 32.492 -21.993 25.620 1.00 25.03 177 SER A N 1
ATOM 1342 C CA . SER A 1 184 ? 33.148 -20.912 26.362 1.00 23.43 177 SER A CA 1
ATOM 1343 C C . SER A 1 184 ? 32.324 -19.665 26.250 1.00 24.78 177 SER A C 1
ATOM 1344 O O . SER A 1 184 ? 31.528 -19.535 25.324 1.00 29.69 177 SER A O 1
ATOM 1347 N N . ASN A 1 185 ? 32.510 -18.744 27.185 1.00 27.00 178 ASN A N 1
ATOM 1348 C CA . ASN A 1 185 ? 31.926 -17.415 27.044 1.00 27.87 178 ASN A CA 1
ATOM 1349 C C . ASN A 1 185 ? 32.982 -16.343 26.820 1.00 26.11 178 ASN A C 1
ATOM 1350 O O . ASN A 1 185 ? 32.656 -15.182 26.579 1.00 27.29 178 ASN A O 1
ATOM 1355 N N . SER A 1 186 ? 34.248 -16.726 26.917 1.00 27.29 179 SER A N 1
ATOM 1356 C CA . SER A 1 186 ? 35.316 -15.738 26.886 1.00 29.77 179 SER A CA 1
ATOM 1357 C C . SER A 1 186 ? 36.256 -15.813 25.663 1.00 30.25 179 SER A C 1
ATOM 1358 O O . SER A 1 186 ? 36.864 -14.801 25.300 1.00 32.82 179 SER A O 1
ATOM 1361 N N . VAL A 1 187 ? 36.445 -16.990 25.065 1.00 31.05 180 VAL A N 1
ATOM 1362 C CA . VAL A 1 187 ? 37.377 -17.026 23.937 1.00 28.63 180 VAL A CA 1
ATOM 1363 C C . VAL A 1 187 ? 36.883 -16.217 22.750 1.00 26.04 180 VAL A C 1
ATOM 1364 O O . VAL A 1 187 ? 35.705 -16.259 22.393 1.00 27.45 180 VAL A O 1
ATOM 1368 N N . ARG A 1 188 ? 37.790 -15.407 22.224 1.00 25.15 181 ARG A N 1
ATOM 1369 C CA . ARG A 1 188 ? 37.494 -14.493 21.132 1.00 27.76 181 ARG A CA 1
ATOM 1370 C C . ARG A 1 188 ? 38.178 -14.959 19.856 1.00 32.54 181 ARG A C 1
ATOM 1371 O O . ARG A 1 188 ? 37.643 -14.796 18.765 1.00 32.63 181 ARG A O 1
ATOM 1379 N N . PHE A 1 189 ? 39.350 -15.570 20.017 1.00 31.75 182 PHE A N 1
ATOM 1380 C CA . PHE A 1 189 ? 40.134 -16.088 18.910 1.00 30.39 182 PHE A CA 1
ATOM 1381 C C . PHE A 1 189 ? 40.499 -17.562 19.111 1.00 28.23 182 PHE A C 1
ATOM 1382 O O . PHE A 1 189 ? 41.183 -17.916 20.089 1.00 21.90 182 PHE A O 1
ATOM 1390 N N . LEU A 1 190 ? 40.058 -18.404 18.176 1.00 23.90 183 LEU A N 1
ATOM 1391 C CA . LEU A 1 190 ? 40.412 -19.814 18.154 1.00 15.56 183 LEU A CA 1
ATOM 1392 C C . LEU A 1 190 ? 41.174 -20.155 16.885 1.00 20.27 183 LEU A C 1
ATOM 1393 O O . LEU A 1 190 ? 40.675 -19.945 15.753 1.00 17.82 183 LEU A O 1
ATOM 1398 N N . ASP A 1 191 ? 42.388 -20.662 17.061 1.00 20.06 184 ASP A N 1
ATOM 1399 C CA . ASP A 1 191 ? 43.145 -21.181 15.929 1.00 21.86 184 ASP A CA 1
ATOM 1400 C C . ASP A 1 191 ? 42.978 -22.703 15.846 1.00 23.37 184 ASP A C 1
ATOM 1401 O O . ASP A 1 191 ? 43.497 -23.444 16.678 1.00 21.11 184 ASP A O 1
ATOM 1406 N N . PHE A 1 192 ? 42.254 -23.171 14.839 1.00 18.63 185 PHE A N 1
ATOM 1407 C CA . PHE A 1 192 ? 42.066 -24.600 14.683 1.00 17.71 185 PHE A CA 1
ATOM 1408 C C . PHE A 1 192 ? 42.774 -25.111 13.413 1.00 21.57 185 PHE A C 1
ATOM 1409 O O . PHE A 1 192 ? 42.440 -26.168 12.872 1.00 18.22 185 PHE A O 1
ATOM 1417 N N . SER A 1 193 ? 43.744 -24.322 12.954 1.00 22.69 186 SER A N 1
ATOM 1418 C CA . SER A 1 193 ? 44.513 -24.583 11.746 1.00 19.18 186 SER A CA 1
ATOM 1419 C C . SER A 1 193 ? 45.196 -25.957 11.793 1.00 21.36 186 SER A C 1
ATOM 1420 O O . SER A 1 193 ? 45.650 -26.395 12.832 1.00 22.66 186 SER A O 1
ATOM 1423 N N . GLY A 1 194 ? 45.280 -26.630 10.652 1.00 20.50 187 GLY A N 1
ATOM 1424 C CA . GLY A 1 194 ? 46.109 -27.812 10.551 1.00 16.91 187 GLY A CA 1
ATOM 1425 C C . GLY A 1 194 ? 45.536 -29.077 11.142 1.00 17.50 187 GLY A C 1
ATOM 1426 O O . GLY A 1 194 ? 46.222 -30.108 11.189 1.00 23.56 187 GLY A O 1
ATOM 1427 N N . ASN A 1 195 ? 44.268 -29.030 11.536 1.00 15.59 188 ASN A N 1
ATOM 1428 C CA . ASN A 1 195 ? 43.615 -30.214 12.089 1.00 19.27 188 ASN A CA 1
ATOM 1429 C C . ASN A 1 195 ? 42.788 -30.977 11.053 1.00 18.85 188 ASN A C 1
ATOM 1430 O O . ASN A 1 195 ? 42.995 -30.800 9.858 1.00 18.80 188 ASN A O 1
ATOM 1435 N N . GLY A 1 196 ? 41.874 -31.842 11.491 1.00 20.97 189 GLY A N 1
ATOM 1436 C CA . GLY A 1 196 ? 41.081 -32.622 10.545 1.00 17.71 189 GLY A CA 1
ATOM 1437 C C . GLY A 1 196 ? 39.578 -32.332 10.539 1.00 23.69 189 GLY A C 1
ATOM 1438 O O . GLY A 1 196 ? 38.755 -33.265 10.539 1.00 21.30 189 GLY A O 1
ATOM 1439 N N . MET A 1 197 ? 39.209 -31.053 10.502 1.00 15.87 190 MET A N 1
ATOM 1440 C CA . MET A 1 197 ? 37.798 -30.674 10.536 1.00 24.50 190 MET A CA 1
ATOM 1441 C C . MET A 1 197 ? 37.043 -31.269 9.353 1.00 29.90 190 MET A C 1
ATOM 1442 O O . MET A 1 197 ? 35.829 -31.514 9.429 1.00 31.96 190 MET A O 1
ATOM 1447 N N . GLY A 1 198 ? 37.776 -31.486 8.259 1.00 22.01 191 GLY A N 1
ATOM 1448 C CA . GLY A 1 198 ? 37.231 -32.115 7.072 1.00 24.01 191 GLY A CA 1
ATOM 1449 C C . GLY A 1 198 ? 36.676 -33.495 7.333 1.00 25.52 191 GLY A C 1
ATOM 1450 O O . GLY A 1 198 ? 35.554 -33.818 6.920 1.00 31.64 191 GLY A O 1
ATOM 1451 N N . ARG A 1 199 ? 37.485 -34.331 7.978 1.00 26.20 192 ARG A N 1
ATOM 1452 C CA . ARG A 1 199 ? 37.026 -35.649 8.394 1.00 30.11 192 ARG A CA 1
ATOM 1453 C C . ARG A 1 199 ? 35.906 -35.522 9.423 1.00 28.56 192 ARG A C 1
ATOM 1454 O O . ARG A 1 199 ? 34.918 -36.257 9.367 1.00 27.46 192 ARG A O 1
ATOM 1462 N N . MET A 1 200 ? 36.053 -34.580 10.353 1.00 24.74 193 MET A N 1
ATOM 1463 C CA . MET A 1 200 ? 35.061 -34.424 11.424 1.00 24.60 193 MET A CA 1
ATOM 1464 C C . MET A 1 200 ? 33.689 -34.026 10.872 1.00 27.38 193 MET A C 1
ATOM 1465 O O . MET A 1 200 ? 32.670 -34.572 11.287 1.00 26.90 193 MET A O 1
ATOM 1470 N N . TRP A 1 201 ? 33.670 -33.109 9.907 1.00 28.72 194 TRP A N 1
ATOM 1471 C CA . TRP A 1 201 ? 32.402 -32.669 9.326 1.00 26.80 194 TRP A CA 1
ATOM 1472 C C . TRP A 1 201 ? 31.808 -33.688 8.377 1.00 26.68 194 TRP A C 1
ATOM 1473 O O . TRP A 1 201 ? 30.633 -33.597 8.041 1.00 33.08 194 TRP A O 1
ATOM 1484 N N . ASP A 1 202 ? 32.606 -34.676 7.978 1.00 31.39 195 ASP A N 1
ATOM 1485 C CA . ASP A 1 202 ? 32.077 -35.789 7.198 1.00 36.13 195 ASP A CA 1
ATOM 1486 C C . ASP A 1 202 ? 31.444 -36.840 8.084 1.00 34.39 195 ASP A C 1
ATOM 1487 O O . ASP A 1 202 ? 30.709 -37.691 7.594 1.00 40.69 195 ASP A O 1
ATOM 1492 N N . GLU A 1 203 ? 31.696 -36.783 9.387 1.00 31.04 196 GLU A N 1
ATOM 1493 C CA . GLU A 1 203 ? 31.210 -37.859 10.253 1.00 38.25 196 GLU A CA 1
ATOM 1494 C C . GLU A 1 203 ? 29.795 -37.638 10.768 1.00 39.93 196 GLU A C 1
ATOM 1495 O O . GLU A 1 203 ? 29.585 -37.444 11.973 1.00 42.04 196 GLU A O 1
ATOM 1501 N N . GLY A 1 204 ? 28.827 -37.645 9.858 1.00 33.46 197 GLY A N 1
ATOM 1502 C CA . GLY A 1 204 ? 27.446 -37.510 10.271 1.00 32.75 197 GLY A CA 1
ATOM 1503 C C . GLY A 1 204 ? 27.213 -36.155 10.912 1.00 34.81 197 GLY A C 1
ATOM 1504 O O . GLY A 1 204 ? 27.746 -35.147 10.443 1.00 31.92 197 GLY A O 1
ATOM 1505 N N . GLY A 1 205 ? 26.401 -36.132 11.970 1.00 30.47 198 GLY A N 1
ATOM 1506 C CA . GLY A 1 205 ? 26.130 -34.914 12.711 1.00 25.95 198 GLY A CA 1
ATOM 1507 C C . GLY A 1 205 ? 26.949 -34.803 13.987 1.00 30.07 198 GLY A C 1
ATOM 1508 O O . GLY A 1 205 ? 26.707 -33.922 14.815 1.00 30.79 198 GLY A O 1
ATOM 1509 N N . LEU A 1 206 ? 27.925 -35.694 14.128 1.00 27.46 199 LEU A N 1
ATOM 1510 C CA . LEU A 1 206 ? 28.718 -35.818 15.348 1.00 29.26 199 LEU A CA 1
ATOM 1511 C C . LEU A 1 206 ? 29.403 -34.515 15.768 1.00 31.36 199 LEU A C 1
ATOM 1512 O O . LEU A 1 206 ? 29.480 -34.178 16.957 1.00 32.20 199 LEU A O 1
ATOM 1517 N N . TYR A 1 207 ? 29.903 -33.781 14.791 1.00 24.96 200 TYR A N 1
ATOM 1518 C CA . TYR A 1 207 ? 30.627 -32.564 15.100 1.00 23.36 200 TYR A CA 1
ATOM 1519 C C . TYR A 1 207 ? 29.927 -31.346 14.529 1.00 24.76 200 TYR A C 1
ATOM 1520 O O . TYR A 1 207 ? 30.521 -30.277 14.389 1.00 24.73 200 TYR A O 1
ATOM 1529 N N . LEU A 1 208 ? 28.651 -31.520 14.207 1.00 27.62 201 LEU A N 1
ATOM 1530 C CA . LEU A 1 208 ? 27.869 -30.481 13.535 1.00 31.43 201 LEU A CA 1
ATOM 1531 C C . LEU A 1 208 ? 27.747 -29.166 14.328 1.00 28.52 201 LEU A C 1
ATOM 1532 O O . LEU A 1 208 ? 27.442 -28.114 13.757 1.00 28.52 201 LEU A O 1
ATOM 1537 N N . HIS A 1 209 ? 27.989 -29.236 15.636 1.00 27.97 202 HIS A N 1
ATOM 1538 C CA . HIS A 1 209 ? 27.834 -28.076 16.522 1.00 32.39 202 HIS A CA 1
ATOM 1539 C C . HIS A 1 209 ? 29.115 -27.784 17.301 1.00 28.72 202 HIS A C 1
ATOM 1540 O O . HIS A 1 209 ? 29.068 -27.098 18.317 1.00 29.79 202 HIS A O 1
ATOM 1547 N N . PHE A 1 210 ? 30.239 -28.314 16.820 1.00 26.61 203 PHE A N 1
ATOM 1548 C CA . PHE A 1 210 ? 31.543 -28.263 17.507 1.00 24.03 203 PHE A CA 1
ATOM 1549 C C . PHE A 1 210 ? 31.943 -26.891 18.055 1.00 23.60 203 PHE A C 1
ATOM 1550 O O . PHE A 1 210 ? 32.420 -26.790 19.188 1.00 28.46 203 PHE A O 1
ATOM 1558 N N . PHE A 1 211 ? 31.775 -25.849 17.248 1.00 18.89 204 PHE A N 1
ATOM 1559 C CA . PHE A 1 211 ? 32.242 -24.511 17.621 1.00 20.57 204 PHE A CA 1
ATOM 1560 C C . PHE A 1 211 ? 31.088 -23.666 18.159 1.00 24.70 204 PHE A C 1
ATOM 1561 O O . PHE A 1 211 ? 31.300 -22.567 18.659 1.00 25.74 204 PHE A O 1
ATOM 1569 N N . GLN A 1 212 ? 29.871 -24.171 18.045 1.00 19.78 205 GLN A N 1
ATOM 1570 C CA . GLN A 1 212 ? 28.701 -23.342 18.316 1.00 31.77 205 GLN A CA 1
ATOM 1571 C C . GLN A 1 212 ? 28.655 -22.731 19.716 1.00 32.31 205 GLN A C 1
ATOM 1572 O O . GLN A 1 212 ? 28.261 -21.574 19.896 1.00 28.76 205 GLN A O 1
ATOM 1578 N N . GLY A 1 213 ? 29.100 -23.498 20.702 1.00 33.09 206 GLY A N 1
ATOM 1579 C CA . GLY A 1 213 ? 29.086 -23.047 22.082 1.00 29.16 206 GLY A CA 1
ATOM 1580 C C . GLY A 1 213 ? 30.199 -22.069 22.431 1.00 29.05 206 GLY A C 1
ATOM 1581 O O . GLY A 1 213 ? 30.347 -21.731 23.593 1.00 23.94 206 GLY A O 1
ATOM 1582 N N . LEU A 1 214 ? 30.981 -21.619 21.441 1.00 25.35 207 LEU A N 1
ATOM 1583 C CA . LEU A 1 214 ? 31.999 -20.588 21.678 1.00 21.22 207 LEU A CA 1
ATOM 1584 C C . LEU A 1 214 ? 31.403 -19.197 21.558 1.00 23.27 207 LEU A C 1
ATOM 1585 O O . LEU A 1 214 ? 31.675 -18.472 20.595 1.00 20.34 207 LEU A O 1
ATOM 1590 N N . SER A 1 215 ? 30.679 -18.803 22.599 1.00 21.52 208 SER A N 1
ATOM 1591 C CA . SER A 1 215 ? 29.714 -17.712 22.536 1.00 27.90 208 SER A CA 1
ATOM 1592 C C . SER A 1 215 ? 30.094 -16.369 21.917 1.00 36.86 208 SER A C 1
ATOM 1593 O O . SER A 1 215 ? 29.431 -15.920 20.973 1.00 47.83 208 SER A O 1
ATOM 1596 N N . GLY A 1 216 ? 31.113 -15.690 22.402 1.00 26.79 209 GLY A N 1
ATOM 1597 C CA . GLY A 1 216 ? 31.415 -14.440 21.706 1.00 23.57 209 GLY A CA 1
ATOM 1598 C C . GLY A 1 216 ? 32.583 -14.505 20.722 1.00 25.20 209 GLY A C 1
ATOM 1599 O O . GLY A 1 216 ? 33.242 -13.492 20.502 1.00 23.29 209 GLY A O 1
ATOM 1600 N N . LEU A 1 217 ? 32.838 -15.687 20.146 1.00 23.91 210 LEU A N 1
ATOM 1601 C CA . LEU A 1 217 ? 33.946 -15.904 19.199 1.00 25.58 210 LEU A CA 1
ATOM 1602 C C . LEU A 1 217 ? 33.977 -14.867 18.063 1.00 25.44 210 LEU A C 1
ATOM 1603 O O . LEU A 1 217 ? 32.951 -14.532 17.489 1.00 29.60 210 LEU A O 1
ATOM 1608 N N . LEU A 1 218 ? 35.165 -14.355 17.777 1.00 25.38 211 LEU A N 1
ATOM 1609 C CA . LEU A 1 218 ? 35.359 -13.274 16.824 1.00 26.44 211 LEU A CA 1
ATOM 1610 C C . LEU A 1 218 ? 36.150 -13.754 15.605 1.00 28.97 211 LEU A C 1
ATOM 1611 O O . LEU A 1 218 ? 35.865 -13.345 14.479 1.00 33.93 211 LEU A O 1
ATOM 1616 N N . LYS A 1 219 ? 37.152 -14.607 15.840 1.00 20.94 212 LYS A N 1
ATOM 1617 C CA . LYS A 1 219 ? 37.975 -15.139 14.767 1.00 21.59 212 LYS A CA 1
ATOM 1618 C C . LYS A 1 219 ? 38.141 -16.647 14.885 1.00 21.34 212 LYS A C 1
ATOM 1619 O O . LYS A 1 219 ? 38.404 -17.168 15.957 1.00 21.62 212 LYS A O 1
ATOM 1625 N N . LEU A 1 220 ? 37.975 -17.342 13.767 1.00 23.01 213 LEU A N 1
ATOM 1626 C CA . LEU A 1 220 ? 38.162 -18.777 13.727 1.00 24.10 213 LEU A CA 1
ATOM 1627 C C . LEU A 1 220 ? 39.066 -19.064 12.550 1.00 22.47 213 LEU A C 1
ATOM 1628 O O . LEU A 1 220 ? 38.768 -18.665 11.443 1.00 27.45 213 LEU A O 1
ATOM 1633 N N . ASP A 1 221 ? 40.188 -19.722 12.796 1.00 23.56 214 ASP A N 1
ATOM 1634 C CA . ASP A 1 221 ? 41.094 -20.117 11.725 1.00 23.58 214 ASP A CA 1
ATOM 1635 C C . ASP A 1 221 ? 40.889 -21.603 11.458 1.00 24.89 214 ASP A C 1
ATOM 1636 O O . ASP A 1 221 ? 41.187 -22.432 12.332 1.00 19.42 214 ASP A O 1
ATOM 1641 N N . LEU A 1 222 ? 40.361 -21.921 10.268 1.00 21.28 215 LEU A N 1
ATOM 1642 C CA . LEU A 1 222 ? 40.149 -23.300 9.824 1.00 19.79 215 LEU A CA 1
ATOM 1643 C C . LEU A 1 222 ? 41.038 -23.627 8.632 1.00 21.41 215 LEU A C 1
ATOM 1644 O O . LEU A 1 222 ? 40.769 -24.547 7.851 1.00 15.91 215 LEU A O 1
ATOM 1649 N N . SER A 1 223 ? 42.111 -22.873 8.482 1.00 18.58 216 SER A N 1
ATOM 1650 C CA . SER A 1 223 ? 43.017 -23.149 7.389 1.00 16.80 216 SER A CA 1
ATOM 1651 C C . SER A 1 223 ? 43.693 -24.526 7.513 1.00 16.89 216 SER A C 1
ATOM 1652 O O . SER A 1 223 ? 43.840 -25.056 8.614 1.00 24.42 216 SER A O 1
ATOM 1655 N N . GLN A 1 224 ? 44.041 -25.118 6.368 1.00 16.58 217 GLN A N 1
ATOM 1656 C CA . GLN A 1 224 ? 44.787 -26.370 6.317 1.00 18.80 217 GLN A CA 1
ATOM 1657 C C . GLN A 1 224 ? 44.014 -27.458 7.063 1.00 24.43 217 GLN A C 1
ATOM 1658 O O . GLN A 1 224 ? 44.577 -28.228 7.848 1.00 18.45 217 GLN A O 1
ATOM 1664 N N . ASN A 1 225 ? 42.708 -27.506 6.863 1.00 21.95 218 ASN A N 1
ATOM 1665 C CA . ASN A 1 225 ? 41.957 -28.574 7.503 1.00 15.08 218 ASN A CA 1
ATOM 1666 C C . ASN A 1 225 ? 41.523 -29.705 6.581 1.00 15.62 218 ASN A C 1
ATOM 1667 O O . ASN A 1 225 ? 40.676 -30.517 6.935 1.00 25.29 218 ASN A O 1
ATOM 1672 N N . ASN A 1 226 ? 42.127 -29.757 5.397 1.00 22.22 219 ASN A N 1
ATOM 1673 C CA . ASN A 1 226 ? 41.709 -30.708 4.362 1.00 23.69 219 ASN A CA 1
ATOM 1674 C C . ASN A 1 226 ? 40.223 -30.662 4.071 1.00 19.55 219 ASN A C 1
ATOM 1675 O O . ASN A 1 226 ? 39.588 -31.698 3.915 1.00 19.81 219 ASN A O 1
ATOM 1680 N N . LEU A 1 227 ? 39.671 -29.451 4.036 1.00 22.22 220 LEU A N 1
ATOM 1681 C CA . LEU A 1 227 ? 38.283 -29.258 3.628 1.00 23.43 220 LEU A CA 1
ATOM 1682 C C . LEU A 1 227 ? 38.132 -29.353 2.104 1.00 29.92 220 LEU A C 1
ATOM 1683 O O . LEU A 1 227 ? 38.740 -28.563 1.375 1.00 27.42 220 LEU A O 1
ATOM 1688 N N . HIS A 1 228 ? 37.356 -30.331 1.625 1.00 18.20 221 HIS A N 1
ATOM 1689 C CA . HIS A 1 228 ? 37.058 -30.427 0.186 1.00 25.31 221 HIS A CA 1
ATOM 1690 C C . HIS A 1 228 ? 35.654 -29.906 -0.123 1.00 26.84 221 HIS A C 1
ATOM 1691 O O . HIS A 1 228 ? 35.392 -29.472 -1.231 1.00 28.91 221 HIS A O 1
ATOM 1698 N N . ILE A 1 229 ? 34.770 -29.920 0.878 1.00 28.72 222 ILE A N 1
ATOM 1699 C CA . ILE A 1 229 ? 33.448 -29.302 0.780 1.00 29.65 222 ILE A CA 1
ATOM 1700 C C . ILE A 1 229 ? 33.061 -28.569 2.061 1.00 34.09 222 ILE A C 1
ATOM 1701 O O . ILE A 1 229 ? 33.681 -28.745 3.116 1.00 37.54 222 ILE A O 1
ATOM 1706 N N . LEU A 1 230 ? 32.012 -27.763 1.961 1.00 32.14 223 LEU A N 1
ATOM 1707 C CA . LEU A 1 230 ? 31.532 -26.973 3.080 1.00 33.02 223 LEU A CA 1
ATOM 1708 C C . LEU A 1 230 ? 30.019 -26.977 3.054 1.00 45.08 223 LEU A C 1
ATOM 1709 O O . LEU A 1 230 ? 29.408 -26.239 2.283 1.00 57.40 223 LEU A O 1
ATOM 1714 N N . ARG A 1 231 ? 29.407 -27.821 3.872 1.00 40.75 224 ARG A N 1
ATOM 1715 C CA . ARG A 1 231 ? 27.960 -27.843 3.964 1.00 39.77 224 ARG A CA 1
ATOM 1716 C C . ARG A 1 231 ? 27.484 -26.566 4.675 1.00 42.30 224 ARG A C 1
ATOM 1717 O O . ARG A 1 231 ? 28.119 -26.106 5.623 1.00 45.95 224 ARG A O 1
ATOM 1725 N N . PRO A 1 232 ? 26.394 -25.960 4.187 1.00 46.62 225 PRO A N 1
ATOM 1726 C CA . PRO A 1 232 ? 25.865 -24.724 4.788 1.00 47.51 225 PRO A CA 1
ATOM 1727 C C . PRO A 1 232 ? 25.483 -24.820 6.275 1.00 43.50 225 PRO A C 1
ATOM 1728 O O . PRO A 1 232 ? 25.654 -23.827 6.989 1.00 40.84 225 PRO A O 1
ATOM 1732 N N . GLN A 1 233 ? 24.997 -25.974 6.733 1.00 43.26 226 GLN A N 1
ATOM 1733 C CA . GLN A 1 233 ? 24.679 -26.135 8.154 1.00 44.16 226 GLN A CA 1
ATOM 1734 C C . GLN A 1 233 ? 25.924 -25.943 8.997 1.00 40.05 226 GLN A C 1
ATOM 1735 O O . GLN A 1 233 ? 25.851 -25.411 10.097 1.00 42.84 226 GLN A O 1
ATOM 1741 N N . ASN A 1 234 ? 27.072 -26.374 8.487 1.00 36.95 227 ASN A N 1
ATOM 1742 C CA . ASN A 1 234 ? 28.297 -26.214 9.249 1.00 37.33 227 ASN A CA 1
ATOM 1743 C C . ASN A 1 234 ? 28.632 -24.748 9.489 1.00 36.73 227 ASN A C 1
ATOM 1744 O O . ASN A 1 234 ? 29.097 -24.392 10.571 1.00 42.36 227 ASN A O 1
ATOM 1749 N N . LEU A 1 235 ? 28.374 -23.900 8.498 1.00 30.88 228 LEU A N 1
ATOM 1750 C CA . LEU A 1 235 ? 28.590 -22.457 8.638 1.00 31.83 228 LEU A CA 1
ATOM 1751 C C . LEU A 1 235 ? 27.509 -21.842 9.534 1.00 32.94 228 LEU A C 1
ATOM 1752 O O . LEU A 1 235 ? 27.783 -20.983 10.383 1.00 30.75 228 LEU A O 1
ATOM 1757 N N . ASP A 1 236 ? 26.281 -22.313 9.355 1.00 28.58 229 ASP A N 1
ATOM 1758 C CA . ASP A 1 236 ? 25.153 -21.819 10.126 1.00 29.02 229 ASP A CA 1
ATOM 1759 C C . ASP A 1 236 ? 25.326 -22.071 11.638 1.00 34.31 229 ASP A C 1
ATOM 1760 O O . ASP A 1 236 ? 24.824 -21.309 12.461 1.00 35.47 229 ASP A O 1
ATOM 1765 N N . ASN A 1 237 ? 26.085 -23.103 11.991 1.00 32.81 230 ASN A N 1
ATOM 1766 C CA . ASN A 1 237 ? 26.305 -23.457 13.390 1.00 27.08 230 ASN A CA 1
ATOM 1767 C C . ASN A 1 237 ? 27.591 -22.891 13.970 1.00 27.38 230 ASN A C 1
ATOM 1768 O O . ASN A 1 237 ? 28.003 -23.292 15.055 1.00 27.01 230 ASN A O 1
ATOM 1773 N N . LEU A 1 238 ? 28.248 -21.994 13.239 1.00 28.90 231 LEU A N 1
ATOM 1774 C CA . LEU A 1 238 ? 29.372 -21.260 13.807 1.00 27.52 231 LEU A CA 1
ATOM 1775 C C . LEU A 1 238 ? 28.779 -20.167 14.684 1.00 30.88 231 LEU A C 1
ATOM 1776 O O . LEU A 1 238 ? 27.626 -19.782 14.497 1.00 30.39 231 LEU A O 1
ATOM 1781 N N . PRO A 1 239 ? 29.545 -19.683 15.670 1.00 27.10 232 PRO A N 1
ATOM 1782 C CA . PRO A 1 239 ? 28.976 -18.643 16.530 1.00 25.91 232 PRO A CA 1
ATOM 1783 C C . PRO A 1 239 ? 28.591 -17.387 15.740 1.00 28.53 232 PRO A C 1
ATOM 1784 O O . PRO A 1 239 ? 29.377 -16.926 14.908 1.00 27.41 232 PRO A O 1
ATOM 1788 N N . LYS A 1 240 ? 27.404 -16.844 16.019 1.00 25.93 233 LYS A N 1
ATOM 1789 C CA . LYS A 1 240 ? 26.832 -15.738 15.240 1.00 28.87 233 LYS A CA 1
ATOM 1790 C C . LYS A 1 240 ? 27.558 -14.403 15.401 1.00 28.50 233 LYS A C 1
ATOM 1791 O O . LYS A 1 240 ? 27.274 -13.453 14.679 1.00 31.46 233 LYS A O 1
ATOM 1797 N N . SER A 1 241 ? 28.489 -14.330 16.347 1.00 24.68 234 SER A N 1
ATOM 1798 C CA . SER A 1 241 ? 29.276 -13.114 16.555 1.00 25.63 234 SER A CA 1
ATOM 1799 C C . SER A 1 241 ? 30.527 -13.065 15.648 1.00 25.57 234 SER A C 1
ATOM 1800 O O . SER A 1 241 ? 31.220 -12.044 15.592 1.00 27.63 234 SER A O 1
ATOM 1803 N N . LEU A 1 242 ? 30.826 -14.179 14.987 1.00 21.29 235 LEU A N 1
ATOM 1804 C CA . LEU A 1 242 ? 32.053 -14.327 14.206 1.00 26.51 235 LEU A CA 1
ATOM 1805 C C . LEU A 1 242 ? 32.266 -13.158 13.235 1.00 30.76 235 LEU A C 1
ATOM 1806 O O . LEU A 1 242 ? 31.366 -12.814 12.446 1.00 21.08 235 LEU A O 1
ATOM 1811 N N . LYS A 1 243 ? 33.454 -12.558 13.301 1.00 27.13 236 LYS A N 1
ATOM 1812 C CA . LYS A 1 243 ? 33.818 -11.465 12.405 1.00 28.79 236 LYS A CA 1
ATOM 1813 C C . LYS A 1 243 ? 34.835 -11.922 11.361 1.00 31.70 236 LYS A C 1
ATOM 1814 O O . LYS A 1 243 ? 34.891 -11.365 10.254 1.00 24.95 236 LYS A O 1
ATOM 1820 N N . LEU A 1 244 ? 35.622 -12.939 11.711 1.00 24.90 237 LEU A N 1
ATOM 1821 C CA . LEU A 1 244 ? 36.682 -13.403 10.829 1.00 28.97 237 LEU A CA 1
ATOM 1822 C C . LEU A 1 244 ? 36.698 -14.925 10.710 1.00 29.06 237 LEU A C 1
ATOM 1823 O O . LEU A 1 244 ? 36.793 -15.657 11.714 1.00 19.11 237 LEU A O 1
ATOM 1828 N N . LEU A 1 245 ? 36.621 -15.395 9.474 1.00 16.75 238 LEU A N 1
ATOM 1829 C CA . LEU A 1 245 ? 36.721 -16.815 9.200 1.00 21.06 238 LEU A CA 1
ATOM 1830 C C . LEU A 1 245 ? 37.861 -17.057 8.222 1.00 20.69 238 LEU A C 1
ATOM 1831 O O . LEU A 1 245 ? 37.902 -16.449 7.157 1.00 25.62 238 LEU A O 1
ATOM 1836 N N . SER A 1 246 ? 38.799 -17.928 8.569 1.00 20.06 239 SER A N 1
ATOM 1837 C CA . SER A 1 246 ? 39.862 -18.250 7.615 1.00 21.96 239 SER A CA 1
ATOM 1838 C C . SER A 1 246 ? 39.765 -19.689 7.115 1.00 26.52 239 SER A C 1
ATOM 1839 O O . SER A 1 246 ? 39.778 -20.621 7.905 1.00 25.12 239 SER A O 1
ATOM 1842 N N . LEU A 1 247 ? 39.642 -19.854 5.798 1.00 27.11 240 LEU A N 1
ATOM 1843 C CA . LEU A 1 247 ? 39.561 -21.180 5.188 1.00 26.39 240 LEU A CA 1
ATOM 1844 C C . LEU A 1 247 ? 40.745 -21.429 4.245 1.00 25.18 240 LEU A C 1
ATOM 1845 O O . LEU A 1 247 ? 40.684 -22.260 3.327 1.00 21.96 240 LEU A O 1
ATOM 1850 N N . ARG A 1 248 ? 41.811 -20.686 4.500 1.00 21.61 241 ARG A N 1
ATOM 1851 C CA . ARG A 1 248 ? 43.031 -20.685 3.707 1.00 21.77 241 ARG A CA 1
ATOM 1852 C C . ARG A 1 248 ? 43.669 -22.070 3.534 1.00 21.05 241 ARG A C 1
ATOM 1853 O O . ARG A 1 248 ? 43.706 -22.869 4.462 1.00 19.03 241 ARG A O 1
ATOM 1861 N N . ASP A 1 249 ? 44.163 -22.354 2.335 1.00 18.26 242 ASP A N 1
ATOM 1862 C CA . ASP A 1 249 ? 44.888 -23.601 2.065 1.00 19.33 242 ASP A CA 1
ATOM 1863 C C . ASP A 1 249 ? 44.099 -24.873 2.417 1.00 18.90 242 ASP A C 1
ATOM 1864 O O . ASP A 1 249 ? 44.617 -25.816 3.031 1.00 15.97 242 ASP A O 1
ATOM 1869 N N . ASN A 1 250 ? 42.838 -24.886 2.009 1.00 19.75 243 ASN A N 1
ATOM 1870 C CA . ASN A 1 250 ? 42.087 -26.123 1.945 1.00 23.11 243 ASN A CA 1
ATOM 1871 C C . ASN A 1 250 ? 41.996 -26.568 0.472 1.00 22.23 243 ASN A C 1
ATOM 1872 O O . ASN A 1 250 ? 42.881 -26.248 -0.320 1.00 16.23 243 ASN A O 1
ATOM 1877 N N . TYR A 1 251 ? 40.957 -27.316 0.122 1.00 19.96 244 TYR A N 1
ATOM 1878 C CA . TYR A 1 251 ? 40.787 -27.818 -1.233 1.00 20.70 244 TYR A CA 1
ATOM 1879 C C . TYR A 1 251 ? 39.380 -27.532 -1.748 1.00 25.53 244 TYR A C 1
ATOM 1880 O O . TYR A 1 251 ? 38.783 -28.364 -2.419 1.00 30.10 244 TYR A O 1
ATOM 1889 N N . LEU A 1 252 ? 38.834 -26.368 -1.425 1.00 24.94 245 LEU A N 1
ATOM 1890 C CA . LEU A 1 252 ? 37.491 -26.038 -1.898 1.00 23.83 245 LEU A CA 1
ATOM 1891 C C . LEU A 1 252 ? 37.506 -25.701 -3.392 1.00 21.93 245 LEU A C 1
ATOM 1892 O O . LEU A 1 252 ? 38.278 -24.844 -3.827 1.00 22.26 245 LEU A O 1
ATOM 1897 N N . SER A 1 253 ? 36.663 -26.394 -4.162 1.00 24.14 246 SER A N 1
ATOM 1898 C CA . SER A 1 253 ? 36.536 -26.192 -5.613 1.00 27.71 246 SER A CA 1
ATOM 1899 C C . SER A 1 253 ? 35.307 -25.363 -5.921 1.00 31.70 246 SER A C 1
ATOM 1900 O O . SER A 1 253 ? 35.120 -24.917 -7.049 1.00 31.21 246 SER A O 1
ATOM 1903 N N . PHE A 1 254 ? 34.453 -25.231 -4.910 1.00 33.75 247 PHE A N 1
ATOM 1904 C CA . PHE A 1 254 ? 33.136 -24.617 -5.000 1.00 32.35 247 PHE A CA 1
ATOM 1905 C C . PHE A 1 254 ? 32.961 -23.874 -3.684 1.00 31.01 247 PHE A C 1
ATOM 1906 O O . PHE A 1 254 ? 33.618 -24.190 -2.695 1.00 33.33 247 PHE A O 1
ATOM 1914 N N . PHE A 1 255 ? 32.121 -22.855 -3.678 1.00 27.43 248 PHE A N 1
ATOM 1915 C CA . PHE A 1 255 ? 31.771 -22.186 -2.445 1.00 29.18 248 PHE A CA 1
ATOM 1916 C C . PHE A 1 255 ? 30.383 -21.570 -2.581 1.00 37.87 248 PHE A C 1
ATOM 1917 O O . PHE A 1 255 ? 30.113 -20.796 -3.510 1.00 39.18 248 PHE A O 1
ATOM 1925 N N . ASN A 1 256 ? 29.492 -21.938 -1.670 1.00 36.28 249 ASN A N 1
ATOM 1926 C CA . ASN A 1 256 ? 28.133 -21.424 -1.720 1.00 37.25 249 ASN A CA 1
ATOM 1927 C C . ASN A 1 256 ? 28.075 -20.012 -1.124 1.00 34.09 249 ASN A C 1
ATOM 1928 O O . ASN A 1 256 ? 27.985 -19.845 0.092 1.00 32.25 249 ASN A O 1
ATOM 1933 N N . TRP A 1 257 ? 28.140 -19.000 -1.981 1.00 32.67 250 TRP A N 1
ATOM 1934 C CA . TRP A 1 257 ? 28.215 -17.613 -1.524 1.00 33.78 250 TRP A CA 1
ATOM 1935 C C . TRP A 1 257 ? 27.008 -17.172 -0.705 1.00 35.41 250 TRP A C 1
ATOM 1936 O O . TRP A 1 257 ? 27.127 -16.310 0.158 1.00 37.97 250 TRP A O 1
ATOM 1947 N N . THR A 1 258 ? 25.846 -17.753 -0.955 1.00 36.08 251 THR A N 1
ATOM 1948 C CA . THR A 1 258 ? 24.671 -17.323 -0.207 1.00 42.65 251 THR A CA 1
ATOM 1949 C C . THR A 1 258 ? 24.698 -17.860 1.234 1.00 41.47 251 THR A C 1
ATOM 1950 O O . THR A 1 258 ? 23.903 -17.437 2.075 1.00 37.43 251 THR A O 1
ATOM 1954 N N . SER A 1 259 ? 25.645 -18.753 1.521 1.00 41.08 252 SER A N 1
ATOM 1955 C CA . SER A 1 259 ? 25.869 -19.230 2.888 1.00 42.48 252 SER A CA 1
ATOM 1956 C C . SER A 1 259 ? 26.395 -18.121 3.790 1.00 39.25 252 SER A C 1
ATOM 1957 O O . SER A 1 259 ? 26.293 -18.213 5.005 1.00 41.02 252 SER A O 1
ATOM 1960 N N . LEU A 1 260 ? 26.965 -17.078 3.198 1.00 33.75 253 LEU A N 1
ATOM 1961 C CA . LEU A 1 260 ? 27.510 -15.986 3.983 1.00 30.15 253 LEU A CA 1
ATOM 1962 C C . LEU A 1 260 ? 26.402 -15.317 4.805 1.00 30.88 253 LEU A C 1
ATOM 1963 O O . LEU A 1 260 ? 26.674 -14.682 5.820 1.00 36.55 253 LEU A O 1
ATOM 1968 N N . SER A 1 261 ? 25.152 -15.500 4.392 1.00 27.53 254 SER A N 1
ATOM 1969 C CA . SER A 1 261 ? 24.009 -15.003 5.165 1.00 35.19 254 SER A CA 1
ATOM 1970 C C . SER A 1 261 ? 23.836 -15.691 6.526 1.00 36.28 254 SER A C 1
ATOM 1971 O O . SER A 1 261 ? 23.179 -15.154 7.419 1.00 40.05 254 SER A O 1
ATOM 1974 N N . PHE A 1 262 ? 24.405 -16.883 6.671 1.00 29.46 255 PHE A N 1
ATOM 1975 C CA . PHE A 1 262 ? 24.402 -17.578 7.951 1.00 34.80 255 PHE A CA 1
ATOM 1976 C C . PHE A 1 262 ? 25.403 -16.951 8.925 1.00 36.34 255 PHE A C 1
ATOM 1977 O O . PHE A 1 262 ? 25.343 -17.194 10.129 1.00 30.72 255 PHE A O 1
ATOM 1985 N N . LEU A 1 263 ? 26.302 -16.130 8.385 1.00 39.93 256 LEU A N 1
ATOM 1986 C CA . LEU A 1 263 ? 27.327 -15.437 9.159 1.00 35.03 256 LEU A CA 1
ATOM 1987 C C . LEU A 1 263 ? 27.100 -13.929 9.091 1.00 39.15 256 LEU A C 1
ATOM 1988 O O . LEU A 1 263 ? 27.802 -13.215 8.372 1.00 38.04 256 LEU A O 1
ATOM 1993 N N . PRO A 1 264 ? 26.113 -13.440 9.852 1.00 38.17 257 PRO A N 1
ATOM 1994 C CA . PRO A 1 264 ? 25.624 -12.062 9.735 1.00 31.14 257 PRO A CA 1
ATOM 1995 C C . PRO A 1 264 ? 26.646 -10.975 10.103 1.00 32.60 257 PRO A C 1
ATOM 1996 O O . PRO A 1 264 ? 26.547 -9.861 9.590 1.00 33.88 257 PRO A O 1
ATOM 2000 N N . ASN A 1 265 ? 27.612 -11.281 10.961 1.00 30.15 258 ASN A N 1
ATOM 2001 C CA . ASN A 1 265 ? 28.599 -10.273 11.352 1.00 33.41 258 ASN A CA 1
ATOM 2002 C C . ASN A 1 265 ? 29.971 -10.416 10.710 1.00 29.63 258 ASN A C 1
ATOM 2003 O O . ASN A 1 265 ? 30.905 -9.725 11.101 1.00 38.21 258 ASN A O 1
ATOM 2008 N N . LEU A 1 266 ? 30.093 -11.305 9.732 1.00 23.30 259 LEU A N 1
ATOM 2009 C CA . LEU A 1 266 ? 31.381 -11.549 9.090 1.00 22.67 259 LEU A CA 1
ATOM 2010 C C . LEU A 1 266 ? 31.909 -10.279 8.423 1.00 28.09 259 LEU A C 1
ATOM 2011 O O . LEU A 1 266 ? 31.154 -9.560 7.756 1.00 30.16 259 LEU A O 1
ATOM 2016 N N . GLU A 1 267 ? 33.195 -10.000 8.622 1.00 20.78 260 GLU A N 1
ATOM 2017 C CA . GLU A 1 267 ? 33.832 -8.840 8.022 1.00 27.29 260 GLU A CA 1
ATOM 2018 C C . GLU A 1 267 ? 35.007 -9.249 7.140 1.00 29.26 260 GLU A C 1
ATOM 2019 O O . GLU A 1 267 ? 35.320 -8.583 6.139 1.00 28.11 260 GLU A O 1
ATOM 2025 N N . VAL A 1 268 ? 35.629 -10.368 7.494 1.00 29.11 261 VAL A N 1
ATOM 2026 C CA . VAL A 1 268 ? 36.808 -10.834 6.789 1.00 26.55 261 VAL A CA 1
ATOM 2027 C C . VAL A 1 268 ? 36.656 -12.317 6.467 1.00 27.29 261 VAL A C 1
ATOM 2028 O O . VAL A 1 268 ? 36.397 -13.126 7.363 1.00 25.80 261 VAL A O 1
ATOM 2032 N N . LEU A 1 269 ? 36.763 -12.654 5.179 1.00 21.83 262 LEU A N 1
ATOM 2033 C CA . LEU A 1 269 ? 36.709 -14.041 4.722 1.00 21.03 262 LEU A CA 1
ATOM 2034 C C . LEU A 1 269 ? 37.960 -14.379 3.930 1.00 18.87 262 LEU A C 1
ATOM 2035 O O . LEU A 1 269 ? 38.203 -13.803 2.886 1.00 22.68 262 LEU A O 1
ATOM 2040 N N . ASP A 1 270 ? 38.752 -15.319 4.419 1.00 21.30 263 ASP A N 1
ATOM 2041 C CA . ASP A 1 270 ? 39.980 -15.700 3.734 1.00 19.36 263 ASP A CA 1
ATOM 2042 C C . ASP A 1 270 ? 39.804 -17.059 3.053 1.00 23.05 263 ASP A C 1
ATOM 2043 O O . ASP A 1 270 ? 39.713 -18.084 3.715 1.00 24.63 263 ASP A O 1
ATOM 2048 N N . LEU A 1 271 ? 39.750 -17.045 1.726 1.00 28.65 264 LEU A N 1
ATOM 2049 C CA . LEU A 1 271 ? 39.615 -18.265 0.942 1.00 26.52 264 LEU A CA 1
ATOM 2050 C C . LEU A 1 271 ? 40.833 -18.568 0.100 1.00 24.27 264 LEU A C 1
ATOM 2051 O O . LEU A 1 271 ? 40.774 -19.432 -0.773 1.00 24.74 264 LEU A O 1
ATOM 2056 N N . ALA A 1 272 ? 41.929 -17.853 0.344 1.00 15.34 265 ALA A N 1
ATOM 2057 C CA . ALA A 1 272 ? 43.168 -18.053 -0.411 1.00 18.32 265 ALA A CA 1
ATOM 2058 C C . ALA A 1 272 ? 43.671 -19.496 -0.400 1.00 21.07 265 ALA A C 1
ATOM 2059 O O . ALA A 1 272 ? 43.455 -20.236 0.559 1.00 25.45 265 ALA A O 1
ATOM 2061 N N . GLY A 1 273 ? 44.335 -19.883 -1.488 1.00 23.88 266 GLY A N 1
ATOM 2062 C CA . GLY A 1 273 ? 45.060 -21.142 -1.551 1.00 15.56 266 GLY A CA 1
ATOM 2063 C C . GLY A 1 273 ? 44.143 -22.332 -1.682 1.00 15.76 266 GLY A C 1
ATOM 2064 O O . GLY A 1 273 ? 44.558 -23.479 -1.478 1.00 18.52 266 GLY A O 1
ATOM 2065 N N . ASN A 1 274 ? 42.885 -22.064 -2.011 1.00 19.65 267 ASN A N 1
ATOM 2066 C CA . ASN A 1 274 ? 41.988 -23.139 -2.404 1.00 16.34 267 ASN A CA 1
ATOM 2067 C C . ASN A 1 274 ? 42.028 -23.416 -3.904 1.00 21.91 267 ASN A C 1
ATOM 2068 O O . ASN A 1 274 ? 43.037 -23.165 -4.563 1.00 21.27 267 ASN A O 1
ATOM 2073 N N . GLN A 1 275 ? 40.936 -23.951 -4.430 1.00 22.37 268 GLN A N 1
ATOM 2074 C CA . GLN A 1 275 ? 40.880 -24.371 -5.821 1.00 22.92 268 GLN A CA 1
ATOM 2075 C C . GLN A 1 275 ? 39.661 -23.826 -6.551 1.00 24.50 268 GLN A C 1
ATOM 2076 O O . GLN A 1 275 ? 39.134 -24.501 -7.422 1.00 26.46 268 GLN A O 1
ATOM 2082 N N . LEU A 1 276 ? 39.193 -22.638 -6.192 1.00 25.66 269 LEU A N 1
ATOM 2083 C CA . LEU A 1 276 ? 38.053 -22.055 -6.890 1.00 29.39 269 LEU A CA 1
ATOM 2084 C C . LEU A 1 276 ? 38.387 -21.884 -8.372 1.00 30.33 269 LEU A C 1
ATOM 2085 O O . LEU A 1 276 ? 39.523 -21.578 -8.727 1.00 30.53 269 LEU A O 1
ATOM 2090 N N . LYS A 1 277 ? 37.407 -22.106 -9.235 1.00 34.27 270 LYS A N 1
ATOM 2091 C CA . LYS A 1 277 ? 37.660 -22.037 -10.672 1.00 42.29 270 LYS A CA 1
ATOM 2092 C C . LYS A 1 277 ? 37.154 -20.703 -11.211 1.00 37.78 270 LYS A C 1
ATOM 2093 O O . LYS A 1 277 ? 37.471 -20.305 -12.331 1.00 43.88 270 LYS A O 1
ATOM 2099 N N . ALA A 1 278 ? 36.363 -20.018 -10.398 1.00 31.29 271 ALA A N 1
ATOM 2100 C CA . ALA A 1 278 ? 35.761 -18.747 -10.770 1.00 33.88 271 ALA A CA 1
ATOM 2101 C C . ALA A 1 278 ? 35.046 -18.192 -9.556 1.00 32.34 271 ALA A C 1
ATOM 2102 O O . ALA A 1 278 ? 34.815 -18.914 -8.596 1.00 30.39 271 ALA A O 1
ATOM 2104 N N . LEU A 1 279 ? 34.692 -16.912 -9.596 1.00 31.53 272 LEU A N 1
ATOM 2105 C CA . LEU A 1 279 ? 33.713 -16.393 -8.657 1.00 30.02 272 LEU A CA 1
ATOM 2106 C C . LEU A 1 279 ? 32.354 -16.576 -9.300 1.00 36.88 272 LEU A C 1
ATOM 2107 O O . LEU A 1 279 ? 31.915 -15.760 -10.118 1.00 43.41 272 LEU A O 1
ATOM 2112 N N . THR A 1 280 ? 31.705 -17.683 -8.952 1.00 38.22 273 THR A N 1
ATOM 2113 C CA . THR A 1 280 ? 30.452 -18.079 -9.589 1.00 37.93 273 THR A CA 1
ATOM 2114 C C . THR A 1 280 ? 29.590 -18.843 -8.580 1.00 43.62 273 THR A C 1
ATOM 2115 O O . THR A 1 280 ? 29.894 -18.852 -7.382 1.00 44.02 273 THR A O 1
ATOM 2119 N N . ASN A 1 281 ? 28.528 -19.479 -9.072 1.00 47.62 274 ASN A N 1
ATOM 2120 C CA . ASN A 1 281 ? 27.563 -20.190 -8.233 1.00 54.02 274 ASN A CA 1
ATOM 2121 C C . ASN A 1 281 ? 26.864 -19.275 -7.242 1.00 56.59 274 ASN A C 1
ATOM 2122 O O . ASN A 1 281 ? 26.732 -19.599 -6.057 1.00 60.05 274 ASN A O 1
ATOM 2127 N N . GLY A 1 282 ? 26.439 -18.117 -7.730 1.00 52.08 275 GLY A N 1
ATOM 2128 C CA . GLY A 1 282 ? 25.778 -17.149 -6.881 1.00 50.59 275 GLY A CA 1
ATOM 2129 C C . GLY A 1 282 ? 26.612 -15.893 -6.755 1.00 49.02 275 GLY A C 1
ATOM 2130 O O . GLY A 1 282 ? 27.715 -15.809 -7.309 1.00 46.06 275 GLY A O 1
ATOM 2131 N N . THR A 1 283 ? 26.098 -14.926 -6.000 1.00 47.77 276 THR A N 1
ATOM 2132 C CA . THR A 1 283 ? 26.808 -13.677 -5.752 1.00 42.74 276 THR A CA 1
ATOM 2133 C C . THR A 1 283 ? 26.897 -13.428 -4.252 1.00 36.64 276 THR A C 1
ATOM 2134 O O . THR A 1 283 ? 26.239 -14.116 -3.467 1.00 41.09 276 THR A O 1
ATOM 2138 N N . LEU A 1 284 ? 27.740 -12.485 -3.842 1.00 32.52 277 LEU A N 1
ATOM 2139 C CA . LEU A 1 284 ? 27.765 -12.082 -2.435 1.00 31.70 277 LEU A CA 1
ATOM 2140 C C . LEU A 1 284 ? 26.357 -11.597 -2.059 1.00 32.65 277 LEU A C 1
ATOM 2141 O O . LEU A 1 284 ? 25.789 -10.761 -2.761 1.00 29.91 277 LEU A O 1
ATOM 2146 N N . PRO A 1 285 ? 25.786 -12.132 -0.961 1.00 40.08 278 PRO A N 1
ATOM 2147 C CA . PRO A 1 285 ? 24.362 -11.965 -0.608 1.00 41.69 278 PRO A CA 1
ATOM 2148 C C . PRO A 1 285 ? 23.967 -10.589 -0.031 1.00 43.10 278 PRO A C 1
ATOM 2149 O O . PRO A 1 285 ? 24.775 -9.935 0.632 1.00 41.35 278 PRO A O 1
ATOM 2153 N N . ASN A 1 286 ? 22.727 -10.175 -0.284 1.00 46.19 279 ASN A N 1
ATOM 2154 C CA . ASN A 1 286 ? 22.156 -8.938 0.266 1.00 48.67 279 ASN A CA 1
ATOM 2155 C C . ASN A 1 286 ? 22.363 -8.831 1.782 1.00 42.84 279 ASN A C 1
ATOM 2156 O O . ASN A 1 286 ? 22.074 -9.772 2.523 1.00 38.48 279 ASN A O 1
ATOM 2161 N N . GLY A 1 287 ? 22.880 -7.693 2.239 1.00 39.69 280 GLY A N 1
ATOM 2162 C CA . GLY A 1 287 ? 23.031 -7.448 3.666 1.00 36.15 280 GLY A CA 1
ATOM 2163 C C . GLY A 1 287 ? 24.359 -7.850 4.293 1.00 38.75 280 GLY A C 1
ATOM 2164 O O . GLY A 1 287 ? 24.598 -7.569 5.477 1.00 42.71 280 GLY A O 1
ATOM 2165 N N . THR A 1 288 ? 25.221 -8.511 3.521 1.00 30.08 281 THR A N 1
ATOM 2166 C CA . THR A 1 288 ? 26.517 -8.949 4.045 1.00 28.96 281 THR A CA 1
ATOM 2167 C C . THR A 1 288 ? 27.326 -7.751 4.491 1.00 30.04 281 THR A C 1
ATOM 2168 O O . THR A 1 288 ? 27.292 -6.694 3.861 1.00 34.12 281 THR A O 1
ATOM 2172 N N . LEU A 1 289 ? 28.024 -7.906 5.607 1.00 30.96 282 LEU A N 1
ATOM 2173 C CA . LEU A 1 289 ? 28.822 -6.814 6.144 1.00 32.42 282 LEU A CA 1
ATOM 2174 C C . LEU A 1 289 ? 30.282 -7.014 5.787 1.00 32.35 282 LEU A C 1
ATOM 2175 O O . LEU A 1 289 ? 31.159 -6.374 6.376 1.00 34.51 282 LEU A O 1
ATOM 2180 N N . LEU A 1 290 ? 30.526 -7.918 4.831 1.00 26.64 283 LEU A N 1
ATOM 2181 C CA . LEU A 1 290 ? 31.877 -8.290 4.411 1.00 27.38 283 LEU A CA 1
ATOM 2182 C C . LEU A 1 290 ? 32.711 -7.057 4.018 1.00 26.81 283 LEU A C 1
ATOM 2183 O O . LEU A 1 290 ? 32.203 -6.122 3.394 1.00 24.78 283 LEU A O 1
ATOM 2188 N N . GLN A 1 291 ? 33.971 -7.033 4.434 1.00 27.12 284 GLN A N 1
ATOM 2189 C CA . GLN A 1 291 ? 34.821 -5.876 4.184 1.00 29.38 284 GLN A CA 1
ATOM 2190 C C . GLN A 1 291 ? 36.065 -6.277 3.414 1.00 31.03 284 GLN A C 1
ATOM 2191 O O . GLN A 1 291 ? 36.602 -5.498 2.640 1.00 33.00 284 GLN A O 1
ATOM 2197 N N . LYS A 1 292 ? 36.525 -7.496 3.656 1.00 26.49 285 LYS A N 1
ATOM 2198 C CA . LYS A 1 292 ? 37.748 -7.983 3.058 1.00 29.06 285 LYS A CA 1
ATOM 2199 C C . LYS A 1 292 ? 37.516 -9.398 2.578 1.00 28.12 285 LYS A C 1
ATOM 2200 O O . LYS A 1 292 ? 37.007 -10.237 3.317 1.00 32.13 285 LYS A O 1
ATOM 2206 N N . LEU A 1 293 ? 37.856 -9.646 1.321 1.00 19.30 286 LEU A N 1
ATOM 2207 C CA . LEU A 1 293 ? 37.658 -10.954 0.714 1.00 20.78 286 LEU A CA 1
ATOM 2208 C C . LEU A 1 293 ? 38.979 -11.337 0.077 1.00 22.44 286 LEU A C 1
ATOM 2209 O O . LEU A 1 293 ? 39.385 -10.734 -0.925 1.00 24.57 286 LEU A O 1
ATOM 2214 N N . ASP A 1 294 ? 39.662 -12.308 0.676 1.00 21.76 287 ASP A N 1
ATOM 2215 C CA . ASP A 1 294 ? 40.917 -12.789 0.127 1.00 23.78 287 ASP A CA 1
ATOM 2216 C C . ASP A 1 294 ? 40.637 -14.078 -0.602 1.00 22.26 287 ASP A C 1
ATOM 2217 O O . ASP A 1 294 ? 40.274 -15.104 -0.009 1.00 18.78 287 ASP A O 1
ATOM 2222 N N . VAL A 1 295 ? 40.839 -14.017 -1.905 1.00 25.98 288 VAL A N 1
ATOM 2223 C CA . VAL A 1 295 ? 40.485 -15.108 -2.764 1.00 20.76 288 VAL A CA 1
ATOM 2224 C C . VAL A 1 295 ? 41.689 -15.298 -3.719 1.00 26.35 288 VAL A C 1
ATOM 2225 O O . VAL A 1 295 ? 41.597 -15.863 -4.815 1.00 25.78 288 VAL A O 1
ATOM 2229 N N . SER A 1 296 ? 42.844 -14.820 -3.255 1.00 21.77 289 SER A N 1
ATOM 2230 C CA . SER A 1 296 ? 44.117 -15.036 -3.950 1.00 27.65 289 SER A CA 1
ATOM 2231 C C . SER A 1 296 ? 44.520 -16.509 -4.040 1.00 24.96 289 SER A C 1
ATOM 2232 O O . SER A 1 296 ? 43.978 -17.372 -3.347 1.00 29.94 289 SER A O 1
ATOM 2235 N N . SER A 1 297 ? 45.479 -16.790 -4.909 1.00 25.41 290 SER A N 1
ATOM 2236 C CA . SER A 1 297 ? 46.009 -18.142 -5.067 1.00 25.93 290 SER A CA 1
ATOM 2237 C C . SER A 1 297 ? 44.961 -19.244 -5.250 1.00 23.27 290 SER A C 1
ATOM 2238 O O . SER A 1 297 ? 45.123 -20.348 -4.743 1.00 25.03 290 SER A O 1
ATOM 2241 N N . ASN A 1 298 ? 43.896 -18.952 -5.989 1.00 21.89 291 ASN A N 1
ATOM 2242 C CA . ASN A 1 298 ? 43.006 -20.019 -6.444 1.00 20.90 291 ASN A CA 1
ATOM 2243 C C . ASN A 1 298 ? 43.284 -20.379 -7.903 1.00 25.21 291 ASN A C 1
ATOM 2244 O O . ASN A 1 298 ? 44.423 -20.272 -8.361 1.00 24.85 291 ASN A O 1
ATOM 2249 N N . SER A 1 299 ? 42.283 -20.864 -8.624 1.00 33.13 292 SER A N 1
ATOM 2250 C CA . SER A 1 299 ? 42.413 -20.977 -10.072 1.00 36.00 292 SER A CA 1
ATOM 2251 C C . SER A 1 299 ? 41.259 -20.235 -10.731 1.00 35.71 292 SER A C 1
ATOM 2252 O O . SER A 1 299 ? 40.564 -20.763 -11.601 1.00 35.83 292 SER A O 1
ATOM 2255 N N . ILE A 1 300 ? 41.040 -19.009 -10.275 1.00 26.37 293 ILE A N 1
ATOM 2256 C CA . ILE A 1 300 ? 39.928 -18.209 -10.762 1.00 23.30 293 ILE A CA 1
ATOM 2257 C C . ILE A 1 300 ? 40.189 -17.703 -12.190 1.00 27.00 293 ILE A C 1
ATOM 2258 O O . ILE A 1 300 ? 41.185 -17.018 -12.452 1.00 20.11 293 ILE A O 1
ATOM 2263 N N . VAL A 1 301 ? 39.310 -18.079 -13.112 1.00 26.35 294 VAL A N 1
ATOM 2264 C CA . VAL A 1 301 ? 39.491 -17.753 -14.519 1.00 27.74 294 VAL A CA 1
ATOM 2265 C C . VAL A 1 301 ? 38.598 -16.569 -14.897 1.00 31.37 294 VAL A C 1
ATOM 2266 O O . VAL A 1 301 ? 38.962 -15.772 -15.753 1.00 26.70 294 VAL A O 1
ATOM 2270 N N . SER A 1 302 ? 37.452 -16.441 -14.216 1.00 34.72 295 SER A N 1
ATOM 2271 C CA . SER A 1 302 ? 36.465 -15.394 -14.510 1.00 31.91 295 SER A CA 1
ATOM 2272 C C . SER A 1 302 ? 35.590 -15.035 -13.292 1.00 33.69 295 SER A C 1
ATOM 2273 O O . SER A 1 302 ? 35.522 -15.781 -12.309 1.00 33.49 295 SER A O 1
ATOM 2276 N N . VAL A 1 303 ? 34.920 -13.888 -13.363 1.00 31.14 296 VAL A N 1
ATOM 2277 C CA . VAL A 1 303 ? 34.015 -13.456 -12.297 1.00 32.43 296 VAL A CA 1
ATOM 2278 C C . VAL A 1 303 ? 32.621 -13.236 -12.865 1.00 33.11 296 VAL A C 1
ATOM 2279 O O . VAL A 1 303 ? 32.483 -12.539 -13.858 1.00 36.89 296 VAL A O 1
ATOM 2283 N N . VAL A 1 304 ? 31.584 -13.796 -12.242 1.00 32.77 297 VAL A N 1
ATOM 2284 C CA . VAL A 1 304 ? 30.222 -13.616 -12.771 1.00 30.67 297 VAL A CA 1
ATOM 2285 C C . VAL A 1 304 ? 29.782 -12.170 -12.648 1.00 35.76 297 VAL A C 1
ATOM 2286 O O . VAL A 1 304 ? 30.266 -11.457 -11.791 1.00 33.57 297 VAL A O 1
ATOM 2290 N N . PRO A 1 305 ? 28.894 -11.716 -13.546 1.00 40.43 298 PRO A N 1
ATOM 2291 C CA . PRO A 1 305 ? 28.423 -10.331 -13.431 1.00 38.24 298 PRO A CA 1
ATOM 2292 C C . PRO A 1 305 ? 27.782 -10.000 -12.074 1.00 35.58 298 PRO A C 1
ATOM 2293 O O . PRO A 1 305 ? 27.097 -10.836 -11.480 1.00 39.03 298 PRO A O 1
ATOM 2297 N N . ALA A 1 306 ? 28.047 -8.785 -11.600 1.00 30.93 299 ALA A N 1
ATOM 2298 C CA . ALA A 1 306 ? 27.485 -8.261 -10.358 1.00 34.63 299 ALA A CA 1
ATOM 2299 C C . ALA A 1 306 ? 27.818 -9.069 -9.105 1.00 34.05 299 ALA A C 1
ATOM 2300 O O . ALA A 1 306 ? 27.115 -8.970 -8.108 1.00 36.61 299 ALA A O 1
ATOM 2302 N N . PHE A 1 307 ? 28.892 -9.850 -9.155 1.00 32.99 300 PHE A N 1
ATOM 2303 C CA . PHE A 1 307 ? 29.255 -10.702 -8.040 1.00 30.14 300 PHE A CA 1
ATOM 2304 C C . PHE A 1 307 ? 29.451 -9.892 -6.765 1.00 35.89 300 PHE A C 1
ATOM 2305 O O . PHE A 1 307 ? 28.922 -10.236 -5.706 1.00 40.00 300 PHE A O 1
ATOM 2313 N N . PHE A 1 308 ? 30.194 -8.801 -6.894 1.00 37.96 301 PHE A N 1
ATOM 2314 C CA . PHE A 1 308 ? 30.575 -7.967 -5.772 1.00 34.03 301 PHE A CA 1
ATOM 2315 C C . PHE A 1 308 ? 29.559 -6.898 -5.483 1.00 43.23 301 PHE A C 1
ATOM 2316 O O . PHE A 1 308 ? 29.573 -6.311 -4.401 1.00 49.20 301 PHE A O 1
ATOM 2324 N N . ALA A 1 309 ? 28.685 -6.628 -6.447 1.00 47.29 302 ALA A N 1
ATOM 2325 C CA . ALA A 1 309 ? 27.663 -5.609 -6.267 1.00 41.47 302 ALA A CA 1
ATOM 2326 C C . ALA A 1 309 ? 26.943 -5.975 -5.004 1.00 50.83 302 ALA A C 1
ATOM 2327 O O . ALA A 1 309 ? 27.004 -7.139 -4.572 1.00 59.64 302 ALA A O 1
ATOM 2329 N N . LEU A 1 310 ? 26.318 -5.001 -4.360 1.00 48.32 303 LEU A N 1
ATOM 2330 C CA . LEU A 1 310 ? 25.382 -5.377 -3.303 1.00 60.33 303 LEU A CA 1
ATOM 2331 C C . LEU A 1 310 ? 26.078 -5.852 -1.983 1.00 42.51 303 LEU A C 1
ATOM 2332 O O . LEU A 1 310 ? 25.421 -6.036 -0.963 1.00 47.24 303 LEU A O 1
ATOM 2337 N N . ALA A 1 311 ? 27.411 -5.971 -1.992 1.00 38.80 304 ALA A N 1
ATOM 2338 C CA . ALA A 1 311 ? 28.200 -6.010 -0.748 1.00 36.56 304 ALA A CA 1
ATOM 2339 C C . ALA A 1 311 ? 28.733 -4.605 -0.434 1.00 37.36 304 ALA A C 1
ATOM 2340 O O . ALA A 1 311 ? 29.908 -4.295 -0.651 1.00 36.47 304 ALA A O 1
ATOM 2342 N N . VAL A 1 312 ? 27.843 -3.764 0.075 1.00 36.29 305 VAL A N 1
ATOM 2343 C CA . VAL A 1 312 ? 28.074 -2.333 0.231 1.00 38.98 305 VAL A CA 1
ATOM 2344 C C . VAL A 1 312 ? 29.228 -1.963 1.180 1.00 34.99 305 VAL A C 1
ATOM 2345 O O . VAL A 1 312 ? 29.770 -0.857 1.110 1.00 29.06 305 VAL A O 1
ATOM 2349 N N . GLU A 1 313 ? 29.626 -2.888 2.049 1.00 34.87 306 GLU A N 1
ATOM 2350 C CA . GLU A 1 313 ? 30.711 -2.602 2.998 1.00 33.59 306 GLU A CA 1
ATOM 2351 C C . GLU A 1 313 ? 32.082 -3.049 2.494 1.00 33.91 306 GLU A C 1
ATOM 2352 O O . GLU A 1 313 ? 33.093 -2.866 3.173 1.00 28.45 306 GLU A O 1
ATOM 2358 N N . LEU A 1 314 ? 32.119 -3.603 1.288 1.00 35.80 307 LEU A N 1
ATOM 2359 C CA . LEU A 1 314 ? 33.344 -4.191 0.772 1.00 30.08 307 LEU A CA 1
ATOM 2360 C C . LEU A 1 314 ? 34.414 -3.127 0.592 1.00 26.10 307 LEU A C 1
ATOM 2361 O O . LEU A 1 314 ? 34.168 -2.073 0.023 1.00 34.28 307 LEU A O 1
ATOM 2366 N N . LYS A 1 315 ? 35.597 -3.429 1.102 1.00 26.07 308 LYS A N 1
ATOM 2367 C CA . LYS A 1 315 ? 36.700 -2.489 1.250 1.00 28.84 308 LYS A CA 1
ATOM 2368 C C . LYS A 1 315 ? 37.973 -2.977 0.536 1.00 28.03 308 LYS A C 1
ATOM 2369 O O . LYS A 1 315 ? 38.754 -2.187 0.018 1.00 27.87 308 LYS A O 1
ATOM 2375 N N . GLU A 1 316 ? 38.220 -4.282 0.577 1.00 25.66 309 GLU A N 1
ATOM 2376 C CA . GLU A 1 316 ? 39.372 -4.835 -0.128 1.00 32.15 309 GLU A CA 1
ATOM 2377 C C . GLU A 1 316 ? 39.139 -6.203 -0.723 1.00 28.83 309 GLU A C 1
ATOM 2378 O O . GLU A 1 316 ? 38.597 -7.097 -0.073 1.00 27.56 309 GLU A O 1
ATOM 2384 N N . VAL A 1 317 ? 39.526 -6.358 -1.982 1.00 24.86 310 VAL A N 1
ATOM 2385 C CA . VAL A 1 317 ? 39.502 -7.684 -2.558 1.00 29.77 310 VAL A CA 1
ATOM 2386 C C . VAL A 1 317 ? 40.846 -8.051 -3.187 1.00 27.55 310 VAL A C 1
ATOM 2387 O O . VAL A 1 317 ? 41.445 -7.291 -3.959 1.00 27.95 310 VAL A O 1
ATOM 2391 N N . ASN A 1 318 ? 41.320 -9.227 -2.795 1.00 21.27 311 ASN A N 1
ATOM 2392 C CA . ASN A 1 318 ? 42.586 -9.751 -3.251 1.00 19.96 311 ASN A CA 1
ATOM 2393 C C . ASN A 1 318 ? 42.291 -10.876 -4.247 1.00 19.75 311 ASN A C 1
ATOM 2394 O O . ASN A 1 318 ? 41.904 -11.993 -3.865 1.00 19.97 311 ASN A O 1
ATOM 2399 N N . LEU A 1 319 ? 42.456 -10.560 -5.530 1.00 21.17 312 LEU A N 1
ATOM 2400 C CA . LEU A 1 319 ? 42.287 -11.521 -6.617 1.00 19.65 312 LEU A CA 1
ATOM 2401 C C . LEU A 1 319 ? 43.636 -11.960 -7.195 1.00 25.05 312 LEU A C 1
ATOM 2402 O O . LEU A 1 319 ? 43.687 -12.592 -8.246 1.00 18.06 312 LEU A O 1
ATOM 2407 N N . SER A 1 320 ? 44.707 -11.639 -6.474 1.00 17.59 313 SER A N 1
ATOM 2408 C CA . SER A 1 320 ? 46.092 -11.945 -6.824 1.00 23.99 313 SER A CA 1
ATOM 2409 C C . SER A 1 320 ? 46.355 -13.430 -7.101 1.00 25.89 313 SER A C 1
ATOM 2410 O O . SER A 1 320 ? 45.659 -14.297 -6.570 1.00 28.44 313 SER A O 1
ATOM 2413 N N . HIS A 1 321 ? 47.362 -13.721 -7.924 1.00 21.72 314 HIS A N 1
ATOM 2414 C CA . HIS A 1 321 ? 47.782 -15.113 -8.143 1.00 24.57 314 HIS A CA 1
ATOM 2415 C C . HIS A 1 321 ? 46.636 -16.025 -8.567 1.00 26.73 314 HIS A C 1
ATOM 2416 O O . HIS A 1 321 ? 46.352 -17.022 -7.927 1.00 27.80 314 HIS A O 1
ATOM 2423 N N . ASN A 1 322 ? 45.937 -15.637 -9.620 1.00 32.68 315 ASN A N 1
ATOM 2424 C CA . ASN A 1 322 ? 44.960 -16.519 -10.229 1.00 32.47 315 ASN A CA 1
ATOM 2425 C C . ASN A 1 322 ? 45.305 -16.688 -11.695 1.00 35.43 315 ASN A C 1
ATOM 2426 O O . ASN A 1 322 ? 46.478 -16.583 -12.078 1.00 33.21 315 ASN A O 1
ATOM 2431 N N . ILE A 1 323 ? 44.291 -16.993 -12.497 1.00 30.31 316 ILE A N 1
ATOM 2432 C CA . ILE A 1 323 ? 44.447 -17.077 -13.939 1.00 30.36 316 ILE A CA 1
ATOM 2433 C C . ILE A 1 323 ? 43.401 -16.190 -14.618 1.00 30.53 316 ILE A C 1
ATOM 2434 O O . ILE A 1 323 ? 42.851 -16.549 -15.664 1.00 23.84 316 ILE A O 1
ATOM 2439 N N . LEU A 1 324 ? 43.127 -15.030 -14.018 1.00 25.36 317 LEU A N 1
ATOM 2440 C CA . LEU A 1 324 ? 42.134 -14.107 -14.568 1.00 29.92 317 LEU A CA 1
ATOM 2441 C C . LEU A 1 324 ? 42.413 -13.691 -16.015 1.00 30.00 317 LEU A C 1
ATOM 2442 O O . LEU A 1 324 ? 43.413 -13.053 -16.292 1.00 26.15 317 LEU A O 1
ATOM 2447 N N . LYS A 1 325 ? 41.521 -14.038 -16.934 1.00 34.04 318 LYS A N 1
ATOM 2448 C CA . LYS A 1 325 ? 41.738 -13.699 -18.337 1.00 40.37 318 LYS A CA 1
ATOM 2449 C C . LYS A 1 325 ? 41.339 -12.260 -18.672 1.00 38.03 318 LYS A C 1
ATOM 2450 O O . LYS A 1 325 ? 42.010 -11.578 -19.449 1.00 34.52 318 LYS A O 1
ATOM 2456 N N . THR A 1 326 ? 40.239 -11.799 -18.085 1.00 33.97 319 THR A N 1
ATOM 2457 C CA . THR A 1 326 ? 39.710 -10.482 -18.404 1.00 27.58 319 THR A CA 1
ATOM 2458 C C . THR A 1 326 ? 39.087 -9.796 -17.202 1.00 27.44 319 THR A C 1
ATOM 2459 O O . THR A 1 326 ? 38.777 -10.424 -16.189 1.00 29.07 319 THR A O 1
ATOM 2463 N N . VAL A 1 327 ? 38.897 -8.494 -17.339 1.00 26.61 320 VAL A N 1
ATOM 2464 C CA . VAL A 1 327 ? 38.226 -7.694 -16.341 1.00 29.42 320 VAL A CA 1
ATOM 2465 C C . VAL A 1 327 ? 36.996 -7.082 -16.997 1.00 37.30 320 VAL A C 1
ATOM 2466 O O . VAL A 1 327 ? 37.128 -6.289 -17.918 1.00 39.08 320 VAL A O 1
ATOM 2470 N N . ASP A 1 328 ? 35.801 -7.456 -16.540 1.00 46.31 321 ASP A N 1
ATOM 2471 C CA . ASP A 1 328 ? 34.568 -7.064 -17.238 1.00 50.11 321 ASP A CA 1
ATOM 2472 C C . ASP A 1 328 ? 33.836 -5.932 -16.547 1.00 46.93 321 ASP A C 1
ATOM 2473 O O . ASP A 1 328 ? 33.935 -5.771 -15.335 1.00 44.06 321 ASP A O 1
ATOM 2478 N N . ARG A 1 329 ? 33.089 -5.162 -17.332 1.00 46.11 322 ARG A N 1
ATOM 2479 C CA . ARG A 1 329 ? 32.227 -4.127 -16.789 1.00 49.84 322 ARG A CA 1
ATOM 2480 C C . ARG A 1 329 ? 31.137 -4.790 -15.954 1.00 47.74 322 ARG A C 1
ATOM 2481 O O . ARG A 1 329 ? 30.772 -4.322 -14.871 1.00 46.90 322 ARG A O 1
ATOM 2489 N N . SER A 1 330 ? 30.656 -5.915 -16.459 1.00 46.34 323 SER A N 1
ATOM 2490 C CA . SER A 1 330 ? 29.589 -6.658 -15.817 1.00 51.27 323 SER A CA 1
ATOM 2491 C C . SER A 1 330 ? 29.890 -7.045 -14.361 1.00 54.48 323 SER A C 1
ATOM 2492 O O . SER A 1 330 ? 28.971 -7.259 -13.564 1.00 55.99 323 SER A O 1
ATOM 2495 N N . TRP A 1 331 ? 31.170 -7.104 -14.003 1.00 50.11 324 TRP A N 1
ATOM 2496 C CA . TRP A 1 331 ? 31.533 -7.459 -12.637 1.00 44.46 324 TRP A CA 1
ATOM 2497 C C . TRP A 1 331 ? 32.408 -6.390 -12.007 1.00 46.12 324 TRP A C 1
ATOM 2498 O O . TRP A 1 331 ? 32.513 -6.314 -10.787 1.00 51.06 324 TRP A O 1
ATOM 2509 N N . PHE A 1 332 ? 33.013 -5.545 -12.831 1.00 51.39 325 PHE A N 1
ATOM 2510 C CA . PHE A 1 332 ? 33.593 -4.316 -12.313 1.00 53.57 325 PHE A 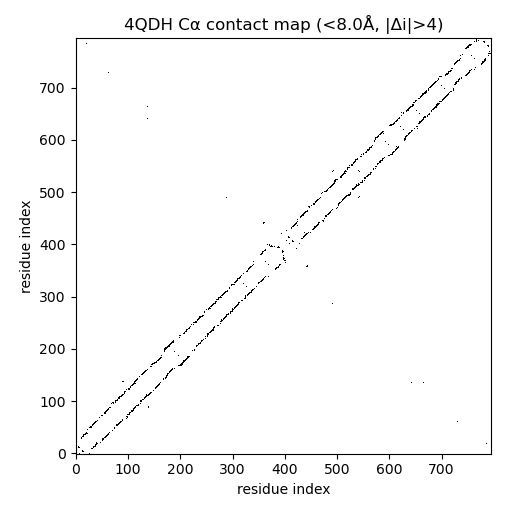CA 1
ATOM 2511 C C . PHE A 1 332 ? 32.470 -3.296 -12.119 1.00 51.73 325 PHE A C 1
ATOM 2512 O O . PHE A 1 332 ? 32.453 -2.241 -12.753 1.00 48.96 325 PHE A O 1
ATOM 2520 N N . GLY A 1 333 ? 31.541 -3.652 -11.230 1.00 51.55 326 GLY A N 1
ATOM 2521 C CA . GLY A 1 333 ? 30.328 -2.904 -10.954 1.00 46.61 326 GLY A CA 1
ATOM 2522 C C . GLY A 1 333 ? 30.262 -2.417 -9.509 1.00 51.85 326 GLY A C 1
ATOM 2523 O O . GLY A 1 333 ? 30.455 -3.236 -8.534 1.00 43.66 326 GLY A O 1
ATOM 2524 N N . PRO A 1 334 ? 29.901 -1.112 -9.379 1.00 43.44 327 PRO A N 1
ATOM 2525 C CA . PRO A 1 334 ? 29.993 -0.003 -8.421 1.00 46.41 327 PRO A CA 1
ATOM 2526 C C . PRO A 1 334 ? 30.632 -0.296 -7.072 1.00 51.31 327 PRO A C 1
ATOM 2527 O O . PRO A 1 334 ? 31.347 0.569 -6.561 1.00 55.22 327 PRO A O 1
ATOM 2531 N N . ILE A 1 335 ? 30.379 -1.469 -6.505 1.00 49.98 328 ILE A N 1
ATOM 2532 C CA . ILE A 1 335 ? 31.074 -1.869 -5.289 1.00 46.09 328 ILE A CA 1
ATOM 2533 C C . ILE A 1 335 ? 32.575 -1.942 -5.528 1.00 48.66 328 ILE A C 1
ATOM 2534 O O . ILE A 1 335 ? 33.355 -1.329 -4.796 1.00 50.36 328 ILE A O 1
ATOM 2539 N N . VAL A 1 336 ? 32.979 -2.676 -6.562 1.00 48.97 329 VAL A N 1
ATOM 2540 C CA . VAL A 1 336 ? 34.401 -2.811 -6.870 1.00 55.74 329 VAL A CA 1
ATOM 2541 C C . VAL A 1 336 ? 35.042 -1.468 -7.272 1.00 61.16 329 VAL A C 1
ATOM 2542 O O . VAL A 1 336 ? 36.216 -1.232 -6.985 1.00 63.24 329 VAL A O 1
ATOM 2546 N N . MET A 1 337 ? 34.262 -0.567 -7.870 1.00 61.52 330 MET A N 1
ATOM 2547 C CA . MET A 1 337 ? 34.742 0.801 -8.105 1.00 56.09 330 MET A CA 1
ATOM 2548 C C . MET A 1 337 ? 35.011 1.582 -6.798 1.00 50.95 330 MET A C 1
ATOM 2549 O O . MET A 1 337 ? 35.751 2.576 -6.801 1.00 43.46 330 MET A O 1
ATOM 2554 N N . ASN A 1 338 ? 34.425 1.122 -5.690 1.00 46.39 331 ASN A N 1
ATOM 2555 C CA . ASN A 1 338 ? 34.516 1.833 -4.415 1.00 43.74 331 ASN A CA 1
ATOM 2556 C C . ASN A 1 338 ? 35.485 1.235 -3.360 1.00 51.14 331 ASN A C 1
ATOM 2557 O O . ASN A 1 338 ? 35.519 1.648 -2.192 1.00 50.90 331 ASN A O 1
ATOM 2562 N N . LEU A 1 339 ? 36.272 0.264 -3.799 1.00 42.99 332 LEU A N 1
ATOM 2563 C CA . LEU A 1 339 ? 37.311 -0.367 -2.998 1.00 37.56 332 LEU A CA 1
ATOM 2564 C C . LEU A 1 339 ? 38.410 0.566 -2.481 1.00 31.72 332 LEU A C 1
ATOM 2565 O O . LEU A 1 339 ? 38.732 1.575 -3.111 1.00 34.50 332 LEU A O 1
ATOM 2570 N N . LYS A 1 340 ? 38.965 0.237 -1.318 1.00 26.70 333 LYS A N 1
ATOM 2571 C CA . LYS A 1 340 ? 40.166 0.917 -0.848 1.00 26.06 333 LYS A CA 1
ATOM 2572 C C . LYS A 1 340 ? 41.386 0.233 -1.479 1.00 23.29 333 LYS A C 1
ATOM 2573 O O . LYS A 1 340 ? 42.333 0.893 -1.903 1.00 23.57 333 LYS A O 1
ATOM 2579 N N . GLU A 1 341 ? 41.363 -1.094 -1.513 1.00 22.31 334 GLU A N 1
ATOM 2580 C CA . GLU A 1 341 ? 42.478 -1.877 -2.044 1.00 27.07 334 GLU A CA 1
ATOM 2581 C C . GLU A 1 341 ? 41.981 -2.954 -2.995 1.00 28.52 334 GLU A C 1
ATOM 2582 O O . GLU A 1 341 ? 41.008 -3.654 -2.684 1.00 26.01 334 GLU A O 1
ATOM 2588 N N . LEU A 1 342 ? 42.667 -3.096 -4.134 1.00 24.60 335 LEU A N 1
ATOM 2589 C CA . LEU A 1 342 ? 42.307 -4.068 -5.148 1.00 20.55 335 LEU A CA 1
ATOM 2590 C C . LEU A 1 342 ? 43.576 -4.721 -5.721 1.00 25.78 335 LEU A C 1
ATOM 2591 O O . LEU A 1 342 ? 44.432 -4.049 -6.304 1.00 24.12 335 LEU A O 1
ATOM 2596 N N . ALA A 1 343 ? 43.723 -6.027 -5.519 1.00 25.06 336 ALA A N 1
ATOM 2597 C CA . ALA A 1 343 ? 44.887 -6.730 -6.062 1.00 26.80 336 ALA A CA 1
ATOM 2598 C C . ALA A 1 343 ? 44.518 -7.617 -7.261 1.00 26.06 336 ALA A C 1
ATOM 2599 O O . ALA A 1 343 ? 43.688 -8.508 -7.145 1.00 18.76 336 ALA A O 1
ATOM 2601 N N . LEU A 1 344 ? 45.176 -7.391 -8.398 1.00 25.10 337 LEU A N 1
ATOM 2602 C CA . LEU A 1 344 ? 44.839 -8.075 -9.648 1.00 19.52 337 LEU A CA 1
ATOM 2603 C C . LEU A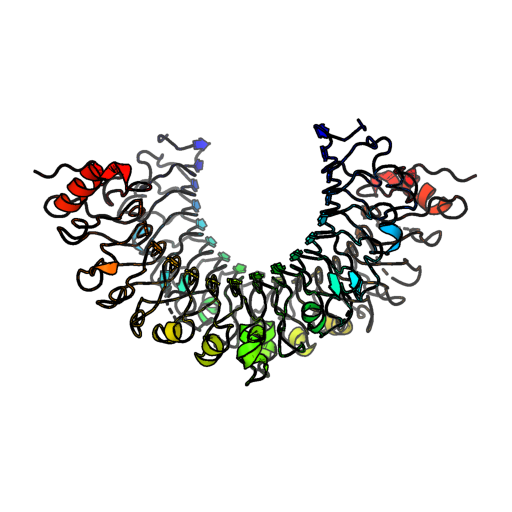 1 344 ? 46.123 -8.600 -10.278 1.00 22.37 337 LEU A C 1
ATOM 2604 O O . LEU A 1 344 ? 46.135 -9.096 -11.410 1.00 24.48 337 LEU A O 1
ATOM 2609 N N . ASP A 1 345 ? 47.206 -8.498 -9.527 1.00 23.07 338 ASP A N 1
ATOM 2610 C CA . ASP A 1 345 ? 48.521 -8.884 -10.014 1.00 21.46 338 ASP A CA 1
ATOM 2611 C C . ASP A 1 345 ? 48.625 -10.394 -10.203 1.00 24.36 338 ASP A C 1
ATOM 2612 O O . ASP A 1 345 ? 47.793 -11.156 -9.694 1.00 18.75 338 ASP A O 1
ATOM 2617 N N . THR A 1 346 ? 49.642 -10.809 -10.956 1.00 25.41 339 THR A N 1
ATOM 2618 C CA . THR A 1 346 ? 49.935 -12.218 -11.173 1.00 23.80 339 THR A CA 1
ATOM 2619 C C . THR A 1 346 ? 48.746 -12.962 -11.809 1.00 23.41 339 THR A C 1
ATOM 2620 O O . THR A 1 346 ? 48.189 -13.897 -11.208 1.00 20.82 339 THR A O 1
ATOM 2624 N N . ASN A 1 347 ? 48.379 -12.602 -13.044 1.00 31.27 340 ASN A N 1
ATOM 2625 C CA . ASN A 1 347 ? 47.060 -13.032 -13.494 1.00 32.04 340 ASN A CA 1
ATOM 2626 C C . ASN A 1 347 ? 46.662 -13.322 -14.932 1.00 42.50 340 ASN A C 1
ATOM 2627 O O . ASN A 1 347 ? 45.507 -13.657 -15.136 1.00 58.10 340 ASN A O 1
ATOM 2632 N N . GLN A 1 348 ? 47.529 -13.186 -15.920 1.00 33.64 341 GLN A N 1
ATOM 2633 C CA . GLN A 1 348 ? 47.076 -13.343 -17.341 1.00 39.61 341 GLN A CA 1
ATOM 2634 C C . GLN A 1 348 ? 46.205 -12.226 -18.013 1.00 32.26 341 GLN A C 1
ATOM 2635 O O . GLN A 1 348 ? 45.611 -12.462 -19.089 1.00 30.94 341 GLN A O 1
ATOM 2641 N N . LEU A 1 349 ? 46.121 -11.034 -17.414 1.00 28.18 342 LEU A N 1
ATOM 2642 C CA . LEU A 1 349 ? 45.383 -9.916 -18.025 1.00 22.76 342 LEU A CA 1
ATOM 2643 C C . LEU A 1 349 ? 46.205 -9.274 -19.146 1.00 27.27 342 LEU A C 1
ATOM 2644 O O . LEU A 1 349 ? 47.401 -8.990 -18.964 1.00 24.93 342 LEU A O 1
ATOM 2649 N N . LYS A 1 350 ? 45.587 -9.057 -20.309 1.00 29.52 343 LYS A N 1
ATOM 2650 C CA . LYS A 1 350 ? 46.295 -8.407 -21.415 1.00 37.06 343 LYS A CA 1
ATOM 2651 C C . LYS A 1 350 ? 45.886 -6.941 -21.539 1.00 37.60 343 LYS A C 1
ATOM 2652 O O . LYS A 1 350 ? 46.658 -6.081 -21.983 1.00 39.68 343 LYS A O 1
ATOM 2658 N N . SER A 1 351 ? 44.656 -6.661 -21.135 1.00 34.08 344 SER A N 1
ATOM 2659 C CA . SER A 1 351 ? 44.100 -5.345 -21.339 1.00 34.32 344 SER A CA 1
ATOM 2660 C C . SER A 1 351 ? 43.035 -5.074 -20.311 1.00 35.60 344 SER A C 1
ATOM 2661 O O . SER A 1 351 ? 42.696 -5.932 -19.519 1.00 24.84 344 SER A O 1
ATOM 2664 N N . VAL A 1 352 ? 42.454 -3.890 -20.393 1.00 26.04 345 VAL A N 1
ATOM 2665 C CA . VAL A 1 352 ? 41.449 -3.466 -19.455 1.00 25.97 345 VAL A CA 1
ATOM 2666 C C . VAL A 1 352 ? 40.512 -2.564 -20.269 1.00 34.41 345 VAL A C 1
ATOM 2667 O O . VAL A 1 352 ? 40.967 -1.831 -21.148 1.00 30.44 345 VAL A O 1
ATOM 2671 N N . PRO A 1 353 ? 39.199 -2.622 -20.002 1.00 36.84 346 PRO A N 1
ATOM 2672 C CA . PRO A 1 353 ? 38.274 -1.767 -20.756 1.00 33.47 346 PRO A CA 1
ATOM 2673 C C . PRO A 1 353 ? 38.508 -0.294 -20.463 1.00 34.12 346 PRO A C 1
ATOM 2674 O O . PRO A 1 353 ? 38.821 0.031 -19.318 1.00 36.60 346 PRO A O 1
ATOM 2678 N N . ASP A 1 354 ? 38.366 0.573 -21.467 1.00 36.22 347 ASP A N 1
ATOM 2679 C CA . ASP A 1 354 ? 38.561 2.005 -21.272 1.00 35.23 347 ASP A CA 1
ATOM 2680 C C . ASP A 1 354 ? 37.629 2.540 -20.183 1.00 42.02 347 ASP A C 1
ATOM 2681 O O . ASP A 1 354 ? 36.484 2.107 -20.049 1.00 41.06 347 ASP A O 1
ATOM 2686 N N . GLY A 1 355 ? 38.157 3.465 -19.389 1.00 47.65 348 GLY A N 1
ATOM 2687 C CA . GLY A 1 355 ? 37.410 4.184 -18.373 1.00 43.94 348 GLY A CA 1
ATOM 2688 C C . GLY A 1 355 ? 37.062 3.408 -17.122 1.00 42.25 348 GLY A C 1
ATOM 2689 O O . GLY A 1 355 ? 36.479 3.961 -16.198 1.00 48.04 348 GLY A O 1
ATOM 2690 N N . ILE A 1 356 ? 37.484 2.156 -17.049 1.00 38.37 349 ILE A N 1
ATOM 2691 C CA . ILE A 1 356 ? 37.059 1.303 -15.962 1.00 41.28 349 ILE A CA 1
ATOM 2692 C C . ILE A 1 356 ? 37.597 1.780 -14.592 1.00 50.13 349 ILE A C 1
ATOM 2693 O O . ILE A 1 356 ? 36.960 1.549 -13.563 1.00 53.43 349 ILE A O 1
ATOM 2698 N N . PHE A 1 357 ? 38.756 2.437 -14.565 1.00 47.99 350 PHE A N 1
ATOM 2699 C CA . PHE A 1 357 ? 39.324 2.859 -13.282 1.00 48.15 350 PHE A CA 1
ATOM 2700 C C . PHE A 1 357 ? 39.003 4.311 -12.960 1.00 51.09 350 PHE A C 1
ATOM 2701 O O . PHE A 1 357 ? 39.653 4.914 -12.098 1.00 50.79 350 PHE A O 1
ATOM 2709 N N . ASP A 1 358 ? 38.002 4.875 -13.627 1.00 51.90 351 ASP A N 1
ATOM 2710 C CA . ASP A 1 358 ? 37.785 6.320 -13.524 1.00 53.78 351 ASP A CA 1
ATOM 2711 C C . ASP A 1 358 ? 37.103 6.820 -12.252 1.00 53.04 351 ASP A C 1
ATOM 2712 O O . ASP A 1 358 ? 37.431 7.905 -11.757 1.00 49.33 351 ASP A O 1
ATOM 2717 N N . ARG A 1 359 ? 36.160 6.063 -11.718 1.00 51.55 352 ARG A N 1
ATOM 2718 C CA . ARG A 1 359 ? 35.481 6.554 -10.533 1.00 57.65 352 ARG A CA 1
ATOM 2719 C C . ARG A 1 359 ? 35.886 5.795 -9.275 1.00 49.76 352 ARG A C 1
ATOM 2720 O O . ARG A 1 359 ? 35.077 5.617 -8.379 1.00 51.88 352 ARG A O 1
ATOM 2728 N N . LEU A 1 360 ? 37.147 5.359 -9.221 1.00 45.46 353 LEU A N 1
ATOM 2729 C CA . LEU A 1 360 ? 37.714 4.683 -8.042 1.00 39.58 353 LEU A CA 1
ATOM 2730 C C . LEU A 1 360 ? 38.056 5.685 -6.934 1.00 38.88 353 LEU A C 1
ATOM 2731 O O . LEU A 1 360 ? 39.219 5.929 -6.618 1.00 43.75 353 LEU A O 1
ATOM 2736 N N . THR A 1 361 ? 37.027 6.256 -6.333 1.00 37.50 354 THR A N 1
ATOM 2737 C CA . THR A 1 361 ? 37.209 7.425 -5.495 1.00 41.17 354 THR A CA 1
ATOM 2738 C C . THR A 1 361 ? 37.771 7.112 -4.117 1.00 41.09 354 THR A C 1
ATOM 2739 O O . THR A 1 361 ? 38.265 8.016 -3.439 1.00 45.56 354 THR A O 1
ATOM 2743 N N . SER A 1 362 ? 37.710 5.851 -3.699 1.00 36.45 355 SER A N 1
ATOM 2744 C CA . SER A 1 362 ? 38.267 5.487 -2.397 1.00 38.14 355 SER A CA 1
ATOM 2745 C C . SER A 1 362 ? 39.586 4.711 -2.523 1.00 36.63 355 SER A C 1
ATOM 2746 O O . SER A 1 362 ? 40.236 4.420 -1.514 1.00 35.91 355 SER A O 1
ATOM 2749 N N . LEU A 1 363 ? 39.998 4.416 -3.757 1.00 33.53 356 LEU A N 1
ATOM 2750 C CA . LEU A 1 363 ? 41.199 3.610 -3.991 1.00 28.43 356 LEU A CA 1
ATOM 2751 C C . LEU A 1 363 ? 42.474 4.172 -3.353 1.00 33.04 356 LEU A C 1
ATOM 2752 O O . LEU A 1 363 ? 42.851 5.332 -3.584 1.00 32.72 356 LEU A O 1
ATOM 2757 N N . GLN A 1 364 ? 43.178 3.341 -2.599 1.00 31.21 357 GLN A N 1
ATOM 2758 C CA . GLN A 1 364 ? 44.453 3.783 -2.057 1.00 33.41 357 GLN A CA 1
ATOM 2759 C C . GLN A 1 364 ? 45.585 2.938 -2.622 1.00 34.72 357 GLN A C 1
ATOM 2760 O O . GLN A 1 364 ? 46.680 3.450 -2.857 1.00 34.89 357 GLN A O 1
ATOM 2766 N N . LYS A 1 365 ? 45.327 1.649 -2.837 1.00 33.57 358 LYS A N 1
ATOM 2767 C CA . LYS A 1 365 ? 46.321 0.765 -3.436 1.00 27.31 358 LYS A CA 1
ATOM 2768 C C . LYS A 1 365 ? 45.720 -0.151 -4.521 1.00 30.08 358 LYS A C 1
ATOM 2769 O O . LYS A 1 365 ? 44.653 -0.736 -4.331 1.00 30.26 358 LYS A O 1
ATOM 2775 N N . ILE A 1 366 ? 46.412 -0.292 -5.649 1.00 22.44 359 ILE A N 1
ATOM 2776 C CA . ILE A 1 366 ? 45.997 -1.256 -6.673 1.00 26.32 359 ILE A CA 1
ATOM 2777 C C . ILE A 1 366 ? 47.197 -2.066 -7.167 1.00 23.75 359 ILE A C 1
ATOM 2778 O O . ILE A 1 366 ? 48.294 -1.534 -7.312 1.00 25.37 359 ILE A O 1
ATOM 2783 N N . TRP A 1 367 ? 47.019 -3.367 -7.343 1.00 22.68 360 TRP A N 1
ATOM 2784 C CA . TRP A 1 367 ? 48.117 -4.203 -7.827 1.00 24.61 360 TRP A CA 1
ATOM 2785 C C . TRP A 1 367 ? 47.799 -4.712 -9.223 1.00 26.50 360 TRP A C 1
ATOM 2786 O O . TRP A 1 367 ? 46.740 -5.309 -9.436 1.00 29.93 360 TRP A O 1
ATOM 2797 N N . LEU A 1 368 ? 48.721 -4.502 -10.161 1.00 27.84 361 LEU A N 1
ATOM 2798 C CA . LEU A 1 368 ? 48.495 -4.875 -11.560 1.00 28.72 361 LEU A CA 1
ATOM 2799 C C . LEU A 1 368 ? 49.654 -5.624 -12.229 1.00 27.96 361 LEU A C 1
ATOM 2800 O O . LEU A 1 368 ? 49.542 -6.068 -13.381 1.00 30.69 361 LEU A O 1
ATOM 2805 N N . HIS A 1 369 ? 50.762 -5.768 -11.512 1.00 25.29 362 HIS A N 1
ATOM 2806 C CA . HIS A 1 369 ? 51.972 -6.336 -12.107 1.00 25.20 362 HIS A CA 1
ATOM 2807 C C . HIS A 1 369 ? 51.848 -7.835 -12.359 1.00 27.77 362 HIS A C 1
ATOM 2808 O O . HIS A 1 369 ? 50.858 -8.462 -11.968 1.00 33.99 362 HIS A O 1
ATOM 2815 N N . THR A 1 370 ? 52.868 -8.401 -13.004 1.00 25.27 363 THR A N 1
ATOM 2816 C CA . THR A 1 370 ? 52.909 -9.830 -13.312 1.00 23.52 363 THR A CA 1
ATOM 2817 C C . THR A 1 370 ? 51.662 -10.204 -14.117 1.00 27.18 363 THR A C 1
ATOM 2818 O O . THR A 1 370 ? 50.987 -11.213 -13.863 1.00 21.96 363 THR A O 1
ATOM 2822 N N . ASN A 1 371 ? 51.375 -9.342 -15.093 1.00 24.73 364 ASN A N 1
ATOM 2823 C CA . ASN A 1 371 ? 50.354 -9.580 -16.086 1.00 29.91 364 ASN A CA 1
ATOM 2824 C C . ASN A 1 371 ? 50.954 -9.281 -17.464 1.00 35.09 364 ASN A C 1
ATOM 2825 O O . ASN A 1 371 ? 51.764 -8.363 -17.602 1.00 35.35 364 ASN A O 1
ATOM 2830 N N . PRO A 1 372 ? 50.565 -10.065 -18.480 1.00 25.93 365 PRO A N 1
ATOM 2831 C CA . PRO A 1 372 ? 51.058 -9.902 -19.852 1.00 32.25 365 PRO A CA 1
ATOM 2832 C C . PRO A 1 372 ? 50.364 -8.740 -20.558 1.00 34.90 365 PRO A C 1
ATOM 2833 O O . PRO A 1 372 ? 49.660 -8.977 -21.553 1.00 30.05 365 PRO A O 1
ATOM 2837 N N . TRP A 1 373 ? 50.569 -7.515 -20.071 1.00 36.05 366 TRP A N 1
ATOM 2838 C CA . TRP A 1 373 ? 49.878 -6.356 -20.632 1.00 36.04 366 TRP A CA 1
ATOM 2839 C C . TRP A 1 373 ? 50.292 -6.117 -22.079 1.00 32.06 366 TRP A C 1
ATOM 2840 O O . TRP A 1 373 ? 51.488 -6.122 -22.397 1.00 28.65 366 TRP A O 1
ATOM 2851 N N . ASP A 1 374 ? 49.300 -5.928 -22.946 1.00 32.41 367 ASP A N 1
ATOM 2852 C CA . ASP A 1 374 ? 49.547 -5.612 -24.356 1.00 27.49 367 ASP A CA 1
ATOM 2853 C C . ASP A 1 374 ? 49.721 -4.106 -24.506 1.00 31.97 367 ASP A C 1
ATOM 2854 O O . ASP A 1 374 ? 48.767 -3.341 -24.348 1.00 28.00 367 ASP A O 1
ATOM 2859 N N . CYS A 1 375 ? 50.946 -3.686 -24.808 1.00 28.47 368 CYS A N 1
ATOM 2860 C CA . CYS A 1 375 ? 51.265 -2.265 -24.870 1.00 33.14 368 CYS A CA 1
ATOM 2861 C C . CYS A 1 375 ? 51.193 -1.635 -26.279 1.00 39.55 368 CYS A C 1
ATOM 2862 O O . CYS A 1 375 ? 51.629 -0.502 -26.471 1.00 44.61 368 CYS A O 1
ATOM 2865 N N . SER A 1 376 ? 50.621 -2.346 -27.246 1.00 38.76 369 SER A N 1
ATOM 2866 C CA . SER A 1 376 ? 50.359 -1.752 -28.565 1.00 42.49 369 SER A CA 1
ATOM 2867 C C . SER A 1 376 ? 49.408 -0.566 -28.389 1.00 40.44 369 SER A C 1
ATOM 2868 O O . SER A 1 376 ? 48.588 -0.546 -27.455 1.00 31.66 369 SER A O 1
ATOM 2871 N N . CYS A 1 377 ? 49.534 0.443 -29.245 1.00 44.80 370 CYS A N 1
ATOM 2872 C CA . CYS A 1 377 ? 49.093 1.746 -28.784 1.00 57.91 370 CYS A CA 1
ATOM 2873 C C . CYS A 1 377 ? 47.619 2.129 -28.717 1.00 68.60 370 CYS A C 1
ATOM 2874 O O . CYS A 1 377 ? 47.126 2.509 -27.644 1.00 80.16 370 CYS A O 1
ATOM 2877 N N . PRO A 1 378 ? 46.876 1.986 -29.807 1.00 55.68 371 PRO A N 1
ATOM 2878 C CA . PRO A 1 378 ? 45.495 2.383 -29.514 1.00 62.14 371 PRO A CA 1
ATOM 2879 C C . PRO A 1 378 ? 44.758 1.356 -28.627 1.00 69.35 371 PRO A C 1
ATOM 2880 O O . PRO A 1 378 ? 43.546 1.189 -28.767 1.00 81.76 371 PRO A O 1
ATOM 2884 N N . ARG A 1 379 ? 45.477 0.700 -27.718 1.00 57.12 372 ARG A N 1
ATOM 2885 C CA . ARG A 1 379 ? 44.868 -0.272 -26.825 1.00 49.16 372 ARG A CA 1
ATOM 2886 C C . ARG A 1 379 ? 45.164 0.002 -25.359 1.00 40.73 372 ARG A C 1
ATOM 2887 O O . ARG A 1 379 ? 44.233 0.048 -24.584 1.00 36.30 372 ARG A O 1
ATOM 2895 N N . ILE A 1 380 ? 46.429 0.201 -24.980 1.00 40.21 373 ILE A N 1
ATOM 2896 C CA . ILE A 1 380 ? 46.747 0.512 -23.577 1.00 42.52 373 ILE A CA 1
ATOM 2897 C C . ILE A 1 380 ? 46.724 1.995 -23.324 1.00 42.33 373 ILE A C 1
ATOM 2898 O O . ILE A 1 380 ? 47.171 2.429 -22.276 1.00 42.26 373 ILE A O 1
ATOM 2903 N N . ASP A 1 381 ? 46.250 2.784 -24.276 1.00 44.75 374 ASP A N 1
ATOM 2904 C CA . ASP A 1 381 ? 46.295 4.230 -24.088 1.00 43.73 374 ASP A CA 1
ATOM 2905 C C . ASP A 1 381 ? 45.643 4.645 -22.768 1.00 42.43 374 ASP A C 1
ATOM 2906 O O . ASP A 1 381 ? 46.257 5.322 -21.946 1.00 49.71 374 ASP A O 1
ATOM 2911 N N . TYR A 1 382 ? 44.412 4.207 -22.552 1.00 38.49 375 TYR A N 1
ATOM 2912 C CA . TYR A 1 382 ? 43.719 4.535 -21.322 1.00 38.49 375 TYR A CA 1
ATOM 2913 C C . TYR A 1 382 ? 44.526 4.100 -20.082 1.00 44.35 375 TYR A C 1
ATOM 2914 O O . TYR A 1 382 ? 44.726 4.889 -19.153 1.00 41.11 375 TYR A O 1
ATOM 2923 N N . LEU A 1 383 ? 44.956 2.838 -20.067 1.00 43.86 376 LEU A N 1
ATOM 2924 C CA . LEU A 1 383 ? 45.671 2.275 -18.921 1.00 42.24 376 LEU A CA 1
ATOM 2925 C C . LEU A 1 383 ? 47.048 2.929 -18.704 1.00 41.36 376 LEU A C 1
ATOM 2926 O O . LEU A 1 383 ? 47.452 3.159 -17.552 1.00 27.67 376 LEU A O 1
ATOM 2931 N N . SER A 1 384 ? 47.741 3.237 -19.808 1.00 34.62 377 SER A N 1
ATOM 2932 C CA . SER A 1 384 ? 49.006 3.975 -19.772 1.00 34.59 377 SER A CA 1
ATOM 2933 C C . SER A 1 384 ? 48.759 5.261 -19.026 1.00 34.59 377 SER A C 1
ATOM 2934 O O . SER A 1 384 ? 49.430 5.588 -18.050 1.00 35.81 377 SER A O 1
ATOM 2937 N N . ARG A 1 385 ? 47.784 6.002 -19.541 1.00 36.54 378 ARG A N 1
ATOM 2938 C CA . ARG A 1 385 ? 47.454 7.319 -19.027 1.00 37.97 378 ARG A CA 1
ATOM 2939 C C . ARG A 1 385 ? 47.112 7.222 -17.569 1.00 35.57 378 ARG A C 1
ATOM 2940 O O . ARG A 1 385 ? 47.657 7.961 -16.756 1.00 39.12 378 ARG A O 1
ATOM 2948 N N . TRP A 1 386 ? 46.219 6.295 -17.239 1.00 31.89 379 TRP A N 1
ATOM 2949 C CA . TRP A 1 386 ? 45.706 6.204 -15.880 1.00 31.83 379 TRP A CA 1
ATOM 2950 C C . TRP A 1 386 ? 46.815 5.845 -14.879 1.00 39.60 379 TRP A C 1
ATOM 2951 O O . TRP A 1 386 ? 46.915 6.452 -13.808 1.00 40.17 379 TRP A O 1
ATOM 2962 N N . LEU A 1 387 ? 47.635 4.858 -15.235 1.00 36.64 380 LEU A N 1
ATOM 2963 C CA . LEU A 1 387 ? 48.744 4.428 -14.397 1.00 41.16 380 LEU A CA 1
ATOM 2964 C C . LEU A 1 387 ? 49.782 5.553 -14.267 1.00 47.91 380 LEU A C 1
ATOM 2965 O O . LEU A 1 387 ? 50.493 5.644 -13.264 1.00 48.19 380 LEU A O 1
ATOM 2970 N N . ASN A 1 388 ? 49.855 6.412 -15.282 1.00 52.96 381 ASN A N 1
ATOM 2971 C CA . ASN A 1 388 ? 50.754 7.571 -15.279 1.00 56.81 381 ASN A CA 1
ATOM 2972 C C . ASN A 1 388 ? 50.223 8.662 -14.345 1.00 58.99 381 ASN A C 1
ATOM 2973 O O . ASN A 1 388 ? 51.000 9.371 -13.706 1.00 64.54 381 ASN A O 1
ATOM 2978 N N . LYS A 1 389 ? 48.901 8.825 -14.314 1.00 56.92 382 LYS A N 1
ATOM 2979 C CA . LYS A 1 389 ? 48.245 9.797 -13.430 1.00 56.12 382 LYS A CA 1
ATOM 2980 C C . LYS A 1 389 ? 48.223 9.333 -11.970 1.00 50.21 382 LYS A C 1
ATOM 2981 O O . LYS A 1 389 ? 48.425 10.128 -11.055 1.00 49.22 382 LYS A O 1
ATOM 2987 N N . ASN A 1 390 ? 47.986 8.039 -11.772 1.00 45.77 383 ASN A N 1
ATOM 2988 C CA . ASN A 1 390 ? 47.823 7.451 -10.440 1.00 35.52 383 ASN A CA 1
ATOM 2989 C C . ASN A 1 390 ? 49.008 6.644 -9.917 1.00 35.15 383 ASN A C 1
ATOM 2990 O O . ASN A 1 390 ? 48.816 5.689 -9.176 1.00 27.54 383 ASN A O 1
ATOM 2995 N N . SER A 1 391 ? 50.218 7.022 -10.327 1.00 41.70 384 SER A N 1
ATOM 2996 C CA . SER A 1 391 ? 51.469 6.373 -9.904 1.00 36.41 384 SER A CA 1
ATOM 2997 C C . SER A 1 391 ? 51.556 6.047 -8.404 1.00 39.90 384 SER A C 1
ATOM 2998 O O . SER A 1 391 ? 52.110 5.010 -8.002 1.00 27.36 384 SER A O 1
ATOM 3001 N N . GLN A 1 392 ? 51.061 6.969 -7.585 1.00 38.74 385 GLN A N 1
ATOM 3002 C CA . GLN A 1 392 ? 51.156 6.834 -6.144 1.00 43.34 385 GLN A CA 1
ATOM 3003 C C . GLN A 1 392 ? 50.301 5.669 -5.655 1.00 40.12 385 GLN A C 1
ATOM 3004 O O . GLN A 1 392 ? 50.610 5.049 -4.644 1.00 40.21 385 GLN A O 1
ATOM 3010 N N . LYS A 1 393 ? 49.270 5.323 -6.419 1.00 39.03 386 LYS A N 1
ATOM 3011 C CA . LYS A 1 393 ? 48.363 4.261 -6.008 1.00 34.86 386 LYS A CA 1
ATOM 3012 C C . LYS A 1 393 ? 48.824 2.863 -6.422 1.00 33.18 386 LYS A C 1
ATOM 3013 O O . LYS A 1 393 ? 48.483 1.881 -5.773 1.00 35.94 386 LYS A O 1
ATOM 3019 N N . GLU A 1 394 ? 49.618 2.765 -7.484 1.00 34.80 387 GLU A N 1
ATOM 3020 C CA . GLU A 1 394 ? 50.049 1.447 -7.955 1.00 34.45 387 GLU A CA 1
ATOM 3021 C C . GLU A 1 394 ? 51.089 0.834 -7.018 1.00 30.16 387 GLU A C 1
ATOM 3022 O O . GLU A 1 394 ? 52.055 1.486 -6.646 1.00 33.24 387 GLU A O 1
ATOM 3028 N N . GLN A 1 395 ? 50.896 -0.424 -6.646 1.00 29.21 388 GLN A N 1
ATOM 3029 C CA . GLN A 1 395 ? 51.898 -1.140 -5.874 1.00 26.86 388 GLN A CA 1
ATOM 3030 C C . GLN A 1 395 ? 52.683 -2.038 -6.823 1.00 22.41 388 GLN A C 1
ATOM 3031 O O . GLN A 1 395 ? 52.114 -2.883 -7.485 1.00 21.90 388 GLN A O 1
ATOM 3037 N N . GLY A 1 396 ? 54.000 -1.890 -6.854 1.00 25.11 389 GLY A N 1
ATOM 3038 C CA . GLY A 1 396 ? 54.797 -2.589 -7.845 1.00 27.79 389 GLY A CA 1
ATOM 3039 C C . GLY A 1 396 ? 54.532 -1.914 -9.181 1.00 32.73 389 GLY A C 1
ATOM 3040 O O . GLY A 1 396 ? 53.953 -0.823 -9.218 1.00 30.82 389 GLY A O 1
ATOM 3041 N N . SER A 1 397 ? 54.936 -2.541 -10.279 1.00 30.37 390 SER A N 1
ATOM 3042 C CA . SER A 1 397 ? 54.695 -1.914 -11.567 1.00 35.87 390 SER A CA 1
ATOM 3043 C C . SER A 1 397 ? 54.313 -2.892 -12.668 1.00 33.52 390 SER A C 1
ATOM 3044 O O . SER A 1 397 ? 55.002 -3.875 -12.930 1.00 33.43 390 SER A O 1
ATOM 3047 N N . ALA A 1 398 ? 53.170 -2.620 -13.277 1.00 36.21 391 ALA A N 1
ATOM 3048 C CA . ALA A 1 398 ? 52.725 -3.346 -14.449 1.00 34.57 391 ALA A CA 1
ATOM 3049 C C . ALA A 1 398 ? 53.710 -3.125 -15.604 1.00 34.59 391 ALA A C 1
ATOM 3050 O O . ALA A 1 398 ? 54.120 -1.998 -15.895 1.00 25.37 391 ALA A O 1
ATOM 3052 N N . LYS A 1 399 ? 54.093 -4.219 -16.249 1.00 32.44 392 LYS A N 1
ATOM 3053 C CA . LYS A 1 399 ? 55.079 -4.179 -17.307 1.00 31.37 392 LYS A CA 1
ATOM 3054 C C . LYS A 1 399 ? 54.487 -4.703 -18.629 1.00 34.70 392 LYS A C 1
ATOM 3055 O O . LYS A 1 399 ? 53.672 -5.626 -18.628 1.00 31.42 392 LYS A O 1
ATOM 3061 N N . CYS A 1 400 ? 54.943 -4.157 -19.757 1.00 36.21 393 CYS A N 1
ATOM 3062 C CA . CYS A 1 400 ? 54.485 -4.595 -21.073 1.00 35.99 393 CYS A CA 1
ATOM 3063 C C . CYS A 1 400 ? 55.008 -6.003 -21.392 1.00 38.03 393 CYS A C 1
ATOM 3064 O O . CYS A 1 400 ? 56.147 -6.324 -21.056 1.00 41.20 393 CYS A O 1
ATOM 3067 N N . SER A 1 401 ? 54.199 -6.855 -22.028 1.00 35.28 394 SER A N 1
ATOM 3068 C CA . SER A 1 401 ? 54.658 -8.237 -22.283 1.00 39.64 394 SER A CA 1
ATOM 3069 C C . SER A 1 401 ? 55.810 -8.349 -23.288 1.00 43.94 394 SER A C 1
ATOM 3070 O O . SER A 1 401 ? 56.692 -9.192 -23.125 1.00 48.50 394 SER A O 1
ATOM 3073 N N . GLY A 1 402 ? 55.806 -7.497 -24.309 1.00 45.03 395 GLY A N 1
ATOM 3074 C CA . GLY A 1 402 ? 56.861 -7.512 -25.310 1.00 52.85 395 GLY A CA 1
ATOM 3075 C C . GLY A 1 402 ? 58.212 -7.045 -24.794 1.00 60.71 395 GLY A C 1
ATOM 3076 O O . GLY A 1 402 ? 59.190 -7.798 -24.806 1.00 64.42 395 GLY A O 1
ATOM 3077 N N . SER A 1 403 ? 58.259 -5.796 -24.341 1.00 60.96 396 SER A N 1
ATOM 3078 C CA . SER A 1 403 ? 59.461 -5.193 -23.781 1.00 59.66 396 SER A CA 1
ATOM 3079 C C . SER A 1 403 ? 59.223 -5.064 -22.294 1.00 65.28 396 SER A C 1
ATOM 3080 O O . SER A 1 403 ? 58.088 -4.940 -21.865 1.00 73.28 396 SER A O 1
ATOM 3083 N N . GLY A 1 404 ? 60.266 -5.062 -21.485 1.00 59.94 397 GLY A N 1
ATOM 3084 C CA . GLY A 1 404 ? 60.032 -5.011 -20.053 1.00 54.44 397 GLY A CA 1
ATOM 3085 C C . GLY A 1 404 ? 59.630 -3.650 -19.510 1.00 51.74 397 GLY A C 1
ATOM 3086 O O . GLY A 1 404 ? 59.660 -3.443 -18.299 1.00 51.58 397 GLY A O 1
ATOM 3087 N N . LYS A 1 405 ? 59.253 -2.729 -20.398 1.00 46.20 398 LYS A N 1
ATOM 3088 C CA . LYS A 1 405 ? 58.892 -1.358 -20.024 1.00 44.33 398 LYS A CA 1
ATOM 3089 C C . LYS A 1 405 ? 57.657 -1.289 -19.119 1.00 38.22 398 LYS A C 1
ATOM 3090 O O . LYS A 1 405 ? 56.688 -2.019 -19.310 1.00 41.31 398 LYS A O 1
ATOM 3096 N N . PRO A 1 406 ? 57.702 -0.445 -18.090 1.00 35.67 399 PRO A N 1
ATOM 3097 C CA . PRO A 1 406 ? 56.470 -0.297 -17.304 1.00 31.81 399 PRO A CA 1
ATOM 3098 C C . PRO A 1 406 ? 55.342 0.385 -18.094 1.00 36.18 399 PRO A C 1
ATOM 3099 O O . PRO A 1 406 ? 55.615 1.280 -18.901 1.00 37.11 399 PRO A O 1
ATOM 3103 N N . VAL A 1 407 ? 54.107 -0.088 -17.905 1.00 32.20 400 VAL A N 1
ATOM 3104 C CA . VAL A 1 407 ? 52.937 0.433 -18.616 1.00 29.77 400 VAL A CA 1
ATOM 3105 C C . VAL A 1 407 ? 52.763 1.945 -18.405 1.00 29.25 400 VAL A C 1
ATOM 3106 O O . VAL A 1 407 ? 52.322 2.675 -19.294 1.00 29.69 400 VAL A O 1
ATOM 3110 N N . ARG A 1 408 ? 53.164 2.423 -17.237 1.00 36.48 401 ARG A N 1
ATOM 3111 C CA . ARG A 1 408 ? 53.041 3.838 -16.917 1.00 36.18 401 ARG A CA 1
ATOM 3112 C C . ARG A 1 408 ? 53.855 4.709 -17.871 1.00 32.53 401 ARG A C 1
ATOM 3113 O O . ARG A 1 408 ? 53.574 5.898 -18.013 1.00 35.93 401 ARG A O 1
ATOM 3121 N N . SER A 1 409 ? 54.843 4.116 -18.545 1.00 30.31 402 SER A N 1
ATOM 3122 C CA . SER A 1 409 ? 55.768 4.882 -19.392 1.00 32.89 402 SER A CA 1
ATOM 3123 C C . SER A 1 409 ? 55.353 5.011 -20.851 1.00 34.47 402 SER A C 1
ATOM 3124 O O . SER A 1 409 ? 55.993 5.740 -21.621 1.00 34.23 402 SER A O 1
ATOM 3127 N N . ILE A 1 410 ? 54.322 4.280 -21.261 1.00 32.59 403 ILE A N 1
ATOM 3128 C CA . ILE A 1 410 ? 53.918 4.343 -22.657 1.00 31.59 403 ILE A CA 1
ATOM 3129 C C . ILE A 1 410 ? 53.143 5.622 -22.924 1.00 34.37 403 ILE A C 1
ATOM 3130 O O . ILE A 1 410 ? 52.126 5.888 -22.279 1.00 39.20 403 ILE A O 1
ATOM 3135 N N . ILE A 1 411 ? 53.604 6.414 -23.885 1.00 36.93 404 ILE A N 1
ATOM 3136 C CA . ILE A 1 411 ? 52.805 7.538 -24.321 1.00 34.22 404 ILE A CA 1
ATOM 3137 C C . ILE A 1 411 ? 52.307 7.251 -25.750 1.00 43.05 404 ILE A C 1
ATOM 3138 O O . ILE A 1 411 ? 53.048 7.359 -26.733 1.00 42.25 404 ILE A O 1
ATOM 3143 N N . CYS A 1 412 ? 51.015 6.957 -25.856 1.00 40.47 405 CYS A N 1
ATOM 3144 C CA . CYS A 1 412 ? 50.377 6.756 -27.144 1.00 41.64 405 CYS A CA 1
ATOM 3145 C C . CYS A 1 412 ? 50.063 8.110 -27.778 1.00 44.82 405 CYS A C 1
ATOM 3146 O O . CYS A 1 412 ? 49.752 9.068 -27.074 1.00 45.26 405 CYS A O 1
ATOM 3149 N N . PRO A 1 413 ? 50.152 8.187 -29.116 1.00 47.09 406 PRO A N 1
ATOM 3150 C CA . PRO A 1 413 ? 49.879 9.421 -29.858 1.00 53.68 406 PRO A CA 1
ATOM 3151 C C . PRO A 1 413 ? 48.395 9.641 -30.161 1.00 56.24 406 PRO A C 1
ATOM 3152 O O . PRO A 1 413 ? 47.943 10.793 -30.078 1.00 60.33 406 PRO A O 1
ATOM 3156 N N . CYS B 1 8 ? 79.630 -11.341 -21.696 1.00 99.47 1 CYS B N 1
ATOM 3157 C CA . CYS B 1 8 ? 78.800 -11.700 -20.543 1.00 99.90 1 CYS B CA 1
ATOM 3158 C C . CYS B 1 8 ? 77.722 -10.646 -20.293 1.00 106.43 1 CYS B C 1
ATOM 3159 O O . CYS B 1 8 ? 78.024 -9.456 -20.229 1.00 111.51 1 CYS B O 1
ATOM 3162 N N . PRO B 1 9 ? 76.454 -11.080 -20.163 1.00 105.89 2 PRO B N 1
ATOM 3163 C CA . PRO B 1 9 ? 75.323 -10.154 -20.013 1.00 106.72 2 PRO B CA 1
ATOM 3164 C C . PRO B 1 9 ? 75.351 -9.369 -18.708 1.00 108.93 2 PRO B C 1
ATOM 3165 O O . PRO B 1 9 ? 75.988 -9.788 -17.735 1.00 104.00 2 PRO B O 1
ATOM 3169 N N . SER B 1 10 ? 74.655 -8.235 -18.697 1.00 115.26 3 SER B N 1
ATOM 3170 C CA . SER B 1 10 ? 74.473 -7.473 -17.473 1.00 119.55 3 SER B CA 1
ATOM 3171 C C . SER B 1 10 ? 73.598 -8.297 -16.549 1.00 116.62 3 SER B C 1
ATOM 3172 O O . SER B 1 10 ? 72.772 -9.089 -17.014 1.00 117.43 3 SER B O 1
ATOM 3175 N N . ARG B 1 11 ? 73.785 -8.119 -15.245 1.00 110.73 4 ARG B N 1
ATOM 3176 C CA . ARG B 1 11 ? 72.963 -8.807 -14.253 1.00 102.75 4 ARG B CA 1
ATOM 3177 C C . ARG B 1 11 ? 73.104 -10.338 -14.261 1.00 88.54 4 ARG B C 1
ATOM 3178 O O . ARG B 1 11 ? 72.261 -11.041 -13.710 1.00 81.53 4 ARG B O 1
ATOM 3186 N N . CYS B 1 12 ? 74.173 -10.847 -14.872 1.00 82.93 5 CYS B N 1
ATOM 3187 C CA . CYS B 1 12 ? 74.428 -12.290 -14.898 1.00 74.97 5 CYS B CA 1
ATOM 3188 C C . CYS B 1 12 ? 75.830 -12.611 -14.377 1.00 70.17 5 CYS B C 1
ATOM 3189 O O . CYS B 1 12 ? 76.770 -11.848 -14.587 1.00 75.99 5 CYS B O 1
ATOM 3192 N N . SER B 1 13 ? 75.966 -13.749 -13.710 1.00 64.81 6 SER B N 1
ATOM 3193 C CA . SER B 1 13 ? 77.263 -14.220 -13.236 1.00 67.26 6 SER B CA 1
ATOM 3194 C C . SER B 1 13 ? 77.787 -15.349 -14.102 1.00 65.05 6 SER B C 1
ATOM 3195 O O . SER B 1 13 ? 77.248 -16.450 -14.090 1.00 65.34 6 SER B O 1
ATOM 3198 N N . CYS B 1 14 ? 78.833 -15.079 -14.864 1.00 67.04 7 CYS B N 1
ATOM 3199 C CA . CYS B 1 14 ? 79.412 -16.111 -15.710 1.00 70.70 7 CYS B CA 1
ATOM 3200 C C . CYS B 1 14 ? 80.663 -16.735 -15.092 1.00 75.18 7 CYS B C 1
ATOM 3201 O O . CYS B 1 14 ? 81.619 -16.034 -14.765 1.00 82.04 7 CYS B O 1
ATOM 3204 N N . SER B 1 15 ? 80.638 -18.052 -14.915 1.00 73.18 8 SER B N 1
ATOM 3205 C CA . SER B 1 15 ? 81.764 -18.783 -14.337 1.00 75.29 8 SER B CA 1
ATOM 3206 C C . SER B 1 15 ? 82.048 -20.046 -15.144 1.00 76.82 8 SER B C 1
ATOM 3207 O O . SER B 1 15 ? 81.402 -21.077 -14.939 1.00 73.20 8 SER B O 1
ATOM 3210 N N . GLY B 1 16 ? 83.031 -19.969 -16.041 1.00 76.06 9 GLY B N 1
ATOM 3211 C CA . GLY B 1 16 ? 83.254 -21.023 -17.011 1.00 74.12 9 GLY B CA 1
ATOM 3212 C C . GLY B 1 16 ? 82.203 -20.901 -18.099 1.00 74.62 9 GLY B C 1
ATOM 3213 O O . GLY B 1 16 ? 81.927 -19.798 -18.580 1.00 75.61 9 GLY B O 1
ATOM 3214 N N . THR B 1 17 ? 81.614 -22.028 -18.490 1.00 71.79 10 THR B N 1
ATOM 3215 C CA . THR B 1 17 ? 80.466 -22.005 -19.390 1.00 68.36 10 THR B CA 1
ATOM 3216 C C . THR B 1 17 ? 79.153 -22.080 -18.612 1.00 68.05 10 THR B C 1
ATOM 3217 O O . THR B 1 17 ? 78.095 -22.341 -19.188 1.00 68.82 10 THR B O 1
ATOM 3221 N N . GLU B 1 18 ? 79.237 -21.848 -17.302 1.00 66.07 11 GLU B N 1
ATOM 3222 C CA . GLU B 1 18 ? 78.071 -21.824 -16.423 1.00 61.54 11 GLU B CA 1
ATOM 3223 C C . GLU B 1 18 ? 77.586 -20.407 -16.189 1.00 57.92 11 GLU B C 1
ATOM 3224 O O . GLU B 1 18 ? 78.366 -19.517 -15.863 1.00 62.93 11 GLU B O 1
ATOM 3230 N N . ILE B 1 19 ? 76.293 -20.192 -16.375 1.00 52.64 12 ILE B N 1
ATOM 3231 C CA . ILE B 1 19 ? 75.751 -18.838 -16.342 1.00 55.75 12 ILE B CA 1
ATOM 3232 C C . ILE B 1 19 ? 74.564 -18.734 -15.388 1.00 59.59 12 ILE B C 1
ATOM 3233 O O . ILE B 1 19 ? 73.690 -19.613 -15.369 1.00 60.59 12 ILE B O 1
ATOM 3238 N N . ARG B 1 20 ? 74.559 -17.673 -14.580 1.00 58.02 13 ARG B N 1
ATOM 3239 C CA . ARG B 1 20 ? 73.546 -17.477 -13.545 1.00 55.50 13 ARG B CA 1
ATOM 3240 C C . ARG B 1 20 ? 72.969 -16.060 -13.552 1.00 51.57 13 ARG B C 1
ATOM 3241 O O . ARG B 1 20 ? 73.701 -15.087 -13.419 1.00 49.84 13 ARG B O 1
ATOM 3249 N N . CYS B 1 21 ? 71.652 -15.950 -13.694 1.00 53.96 14 CYS B N 1
ATOM 3250 C CA . CYS B 1 21 ? 70.971 -14.657 -13.628 1.00 58.37 14 CYS B CA 1
ATOM 3251 C C . CYS B 1 21 ? 69.787 -14.771 -12.678 1.00 56.74 14 CYS B C 1
ATOM 3252 O O . CYS B 1 21 ? 68.623 -14.605 -13.075 1.00 52.62 14 CYS B O 1
ATOM 3255 N N . ASN B 1 22 ? 70.107 -15.028 -11.413 1.00 57.01 15 ASN B N 1
ATOM 3256 C CA . ASN B 1 22 ? 69.122 -15.330 -10.388 1.00 47.64 15 ASN B CA 1
ATOM 3257 C C . ASN B 1 22 ? 68.751 -14.110 -9.559 1.00 51.93 15 ASN B C 1
ATOM 3258 O O . ASN B 1 22 ? 69.633 -13.354 -9.130 1.00 55.95 15 ASN B O 1
ATOM 3263 N N . SER B 1 23 ? 67.450 -13.926 -9.328 1.00 48.31 16 SER B N 1
ATOM 3264 C CA . SER B 1 23 ? 66.962 -12.816 -8.497 1.00 52.63 16 SER B CA 1
ATOM 3265 C C . SER B 1 23 ? 67.368 -11.446 -9.041 1.00 60.87 16 SER B C 1
ATOM 3266 O O . SER B 1 23 ? 68.074 -10.693 -8.369 1.00 66.82 16 SER B O 1
ATOM 3269 N N . LYS B 1 24 ? 66.969 -11.143 -10.270 1.00 59.44 17 LYS B N 1
ATOM 3270 C CA . LYS B 1 24 ? 67.271 -9.845 -10.856 1.00 59.95 17 LYS B CA 1
ATOM 3271 C C . LYS B 1 24 ? 66.014 -9.155 -11.388 1.00 57.08 17 LYS B C 1
ATOM 3272 O O . LYS B 1 24 ? 66.104 -8.156 -12.099 1.00 58.07 17 LYS B O 1
ATOM 3278 N N . GLY B 1 25 ? 64.846 -9.692 -11.052 1.00 55.31 18 GLY B N 1
ATOM 3279 C CA . GLY B 1 25 ? 63.590 -9.111 -11.494 1.00 57.14 18 GLY B CA 1
ATOM 3280 C C . GLY B 1 25 ? 63.409 -9.113 -13.006 1.00 61.06 18 GLY B C 1
ATOM 3281 O O . GLY B 1 25 ? 62.661 -8.296 -13.552 1.00 61.56 18 GLY B O 1
ATOM 3282 N N . LEU B 1 26 ? 64.076 -10.047 -13.681 1.00 60.40 19 LEU B N 1
ATOM 3283 C CA . LEU B 1 26 ? 64.056 -10.106 -15.141 1.00 58.03 19 LEU B CA 1
ATOM 3284 C C . LEU B 1 26 ? 62.666 -10.447 -15.661 1.00 59.05 19 LEU B C 1
ATOM 3285 O O . LEU B 1 26 ? 61.965 -11.289 -15.087 1.00 58.00 19 LEU B O 1
ATOM 3290 N N . THR B 1 27 ? 62.260 -9.774 -16.732 1.00 63.79 20 THR B N 1
ATOM 3291 C CA . THR B 1 27 ? 60.987 -10.090 -17.380 1.00 67.65 20 THR B CA 1
ATOM 3292 C C . THR B 1 27 ? 61.185 -10.853 -18.690 1.00 60.03 20 THR B C 1
ATOM 3293 O O . THR B 1 27 ? 60.230 -11.374 -19.263 1.00 56.14 20 THR B O 1
ATOM 3297 N N . SER B 1 28 ? 62.432 -10.911 -19.152 1.00 58.22 21 SER B N 1
ATOM 3298 C CA . SER B 1 28 ? 62.796 -11.717 -20.316 1.00 57.48 21 SER B CA 1
ATOM 3299 C C . SER B 1 28 ? 64.256 -12.192 -20.227 1.00 56.99 21 SER B C 1
ATOM 3300 O O . SER B 1 28 ? 65.045 -11.659 -19.440 1.00 54.68 21 SER B O 1
ATOM 3303 N N . VAL B 1 29 ? 64.606 -13.186 -21.041 1.00 55.29 22 VAL B N 1
ATOM 3304 C CA . VAL B 1 29 ? 65.968 -13.719 -21.085 1.00 55.43 22 VAL B CA 1
ATOM 3305 C C . VAL B 1 29 ? 66.967 -12.649 -21.510 1.00 59.79 22 VAL B C 1
ATOM 3306 O O . VAL B 1 29 ? 66.735 -11.925 -22.475 1.00 66.56 22 VAL B O 1
ATOM 3310 N N . PRO B 1 30 ? 68.085 -12.539 -20.782 1.00 57.80 23 PRO B N 1
ATOM 3311 C CA . PRO B 1 30 ? 69.144 -11.587 -21.136 1.00 58.83 23 PRO B CA 1
ATOM 3312 C C . PRO B 1 30 ? 69.732 -11.862 -22.520 1.00 60.92 23 PRO B C 1
ATOM 3313 O O . PRO B 1 30 ? 70.105 -13.001 -22.811 1.00 59.33 23 PRO B O 1
ATOM 3317 N N . THR B 1 31 ? 69.820 -10.829 -23.354 1.00 64.91 24 THR B N 1
ATOM 3318 C CA . THR B 1 31 ? 70.498 -10.950 -24.642 1.00 68.63 24 THR B CA 1
ATOM 3319 C C . THR B 1 31 ? 72.004 -11.041 -24.430 1.00 73.75 24 THR B C 1
ATOM 3320 O O . THR B 1 31 ? 72.530 -10.566 -23.419 1.00 73.23 24 THR B O 1
ATOM 3324 N N . GLY B 1 32 ? 72.694 -11.676 -25.372 1.00 74.70 25 GLY B N 1
ATOM 3325 C CA . GLY B 1 32 ? 74.144 -11.731 -25.326 1.00 76.45 25 GLY B CA 1
ATOM 3326 C C . GLY B 1 32 ? 74.725 -12.715 -24.328 1.00 72.62 25 GLY B C 1
ATOM 3327 O O . GLY B 1 32 ? 75.799 -12.480 -23.766 1.00 72.21 25 GLY B O 1
ATOM 3328 N N . ILE B 1 33 ? 74.003 -13.809 -24.101 1.00 69.67 26 ILE B N 1
ATOM 3329 C CA . ILE B 1 33 ? 74.525 -14.961 -23.382 1.00 67.07 26 ILE B CA 1
ATOM 3330 C C . ILE B 1 33 ? 75.379 -15.757 -24.370 1.00 66.45 26 ILE B C 1
ATOM 3331 O O . ILE B 1 33 ? 74.944 -16.011 -25.498 1.00 70.32 26 ILE B O 1
ATOM 3336 N N . PRO B 1 34 ? 76.604 -16.137 -23.966 1.00 65.00 27 PRO B N 1
ATOM 3337 C CA . PRO B 1 34 ? 77.530 -16.850 -24.862 1.00 68.64 27 PRO B CA 1
ATOM 3338 C C . PRO B 1 34 ? 76.996 -18.164 -25.420 1.00 68.13 27 PRO B C 1
ATOM 3339 O O . PRO B 1 34 ? 76.441 -18.965 -24.674 1.00 65.78 27 PRO B O 1
ATOM 3343 N N . SER B 1 35 ? 77.191 -18.381 -26.720 1.00 69.34 28 SER B N 1
ATOM 3344 C CA . SER B 1 35 ? 76.707 -19.587 -27.383 1.00 69.48 28 SER B CA 1
ATOM 3345 C C . SER B 1 35 ? 77.380 -20.838 -26.818 1.00 70.74 28 SER B C 1
ATOM 3346 O O . SER B 1 35 ? 76.920 -21.958 -27.052 1.00 74.01 28 SER B O 1
ATOM 3349 N N . SER B 1 36 ? 78.458 -20.648 -26.064 1.00 68.37 29 SER B N 1
ATOM 3350 C CA . SER B 1 36 ? 79.192 -21.772 -25.503 1.00 68.12 29 SER B CA 1
ATOM 3351 C C . SER B 1 36 ? 78.605 -22.224 -24.171 1.00 61.41 29 SER B C 1
ATOM 3352 O O . SER B 1 36 ? 79.118 -23.156 -23.562 1.00 63.28 29 SER B O 1
ATOM 3355 N N . ALA B 1 37 ? 77.546 -21.562 -23.714 1.00 55.94 30 ALA B N 1
ATOM 3356 C CA . ALA B 1 37 ? 76.982 -21.851 -22.391 1.00 53.98 30 ALA B CA 1
ATOM 3357 C C . ALA B 1 37 ? 76.462 -23.280 -22.302 1.00 52.16 30 ALA B C 1
ATOM 3358 O O . ALA B 1 37 ? 75.794 -23.768 -23.219 1.00 51.04 30 ALA B O 1
ATOM 3360 N N . THR B 1 38 ? 76.791 -23.953 -21.206 1.00 49.36 31 THR B N 1
ATOM 3361 C CA . THR B 1 38 ? 76.357 -25.329 -20.991 1.00 48.46 31 THR B CA 1
ATOM 3362 C C . THR B 1 38 ? 75.343 -25.438 -19.856 1.00 46.78 31 THR B C 1
ATOM 3363 O O . THR B 1 38 ? 74.602 -26.421 -19.757 1.00 41.29 31 THR B O 1
ATOM 3367 N N . ARG B 1 39 ? 75.323 -24.427 -18.995 1.00 51.47 32 ARG B N 1
ATOM 3368 C CA . ARG B 1 39 ? 74.399 -24.407 -17.872 1.00 55.40 32 ARG B CA 1
ATOM 3369 C C . ARG B 1 39 ? 73.812 -23.005 -17.767 1.00 51.56 32 ARG B C 1
ATOM 3370 O O . ARG B 1 39 ? 74.535 -22.022 -17.895 1.00 46.68 32 ARG B O 1
ATOM 3378 N N . LEU B 1 40 ? 72.502 -22.903 -17.585 1.00 38.65 33 LEU B N 1
ATOM 3379 C CA . LEU B 1 40 ? 71.885 -21.590 -17.459 1.00 45.04 33 LEU B CA 1
ATOM 3380 C C . LEU B 1 40 ? 70.856 -21.541 -16.338 1.00 42.36 33 LEU B C 1
ATOM 3381 O O . LEU B 1 40 ? 69.987 -22.414 -16.239 1.00 46.17 33 LEU B O 1
ATOM 3386 N N . GLU B 1 41 ? 70.938 -20.515 -15.499 1.00 40.13 34 GLU B N 1
ATOM 3387 C CA . GLU B 1 41 ? 69.977 -20.361 -14.415 1.00 36.14 34 GLU B CA 1
ATOM 3388 C C . GLU B 1 41 ? 69.276 -19.008 -14.478 1.00 39.05 34 GLU B C 1
ATOM 3389 O O . GLU B 1 41 ? 69.929 -17.966 -14.563 1.00 38.67 34 GLU B O 1
ATOM 3395 N N . LEU B 1 42 ? 67.946 -19.021 -14.461 1.00 35.53 35 LEU B N 1
ATOM 3396 C CA . LEU B 1 42 ? 67.184 -17.773 -14.495 1.00 43.88 35 LEU B CA 1
ATOM 3397 C C . LEU B 1 42 ? 66.199 -17.744 -13.334 1.00 44.30 35 LEU B C 1
ATOM 3398 O O . LEU B 1 42 ? 65.068 -17.264 -13.461 1.00 40.28 35 LEU B O 1
ATOM 3403 N N . GLU B 1 43 ? 66.654 -18.250 -12.193 1.00 47.85 36 GLU B N 1
ATOM 3404 C CA . GLU B 1 43 ? 65.799 -18.434 -11.027 1.00 44.67 36 GLU B CA 1
ATOM 3405 C C . GLU B 1 43 ? 65.334 -17.137 -10.370 1.00 43.19 36 GLU B C 1
ATOM 3406 O O . GLU B 1 43 ? 66.043 -16.127 -10.368 1.00 39.48 36 GLU B O 1
ATOM 3412 N N . SER B 1 44 ? 64.117 -17.183 -9.833 1.00 46.54 37 SER B N 1
ATOM 3413 C CA . SER B 1 44 ? 63.586 -16.118 -8.988 1.00 45.54 37 SER B CA 1
ATOM 3414 C C . SER B 1 44 ? 63.498 -14.814 -9.750 1.00 47.46 37 SER B C 1
ATOM 3415 O O . SER B 1 44 ? 63.996 -13.794 -9.301 1.00 52.76 37 SER B O 1
ATOM 3418 N N . ASN B 1 45 ? 62.889 -14.863 -10.925 1.00 47.26 38 ASN B N 1
ATOM 3419 C CA . ASN B 1 45 ? 62.661 -13.660 -11.717 1.00 48.43 38 ASN B CA 1
ATOM 3420 C C . ASN B 1 45 ? 61.176 -13.577 -12.036 1.00 51.64 38 ASN B C 1
ATOM 3421 O O . ASN B 1 45 ? 60.371 -14.265 -11.407 1.00 48.64 38 ASN B O 1
ATOM 3426 N N . LYS B 1 46 ? 60.799 -12.756 -13.009 1.00 56.86 39 LYS B N 1
ATOM 3427 C CA . LYS B 1 46 ? 59.383 -12.651 -13.364 1.00 59.51 39 LYS B CA 1
ATOM 3428 C C . LYS B 1 46 ? 59.044 -12.994 -14.808 1.00 52.56 39 LYS B C 1
ATOM 3429 O O . LYS B 1 46 ? 58.169 -12.377 -15.409 1.00 52.67 39 LYS B O 1
ATOM 3435 N N . LEU B 1 47 ? 59.725 -13.988 -15.357 1.00 50.10 40 LEU B N 1
ATOM 3436 C CA . LEU B 1 47 ? 59.413 -14.453 -16.705 1.00 47.36 40 LEU B CA 1
ATOM 3437 C C . LEU B 1 47 ? 57.988 -15.008 -16.772 1.00 47.42 40 LEU B C 1
ATOM 3438 O O . LEU B 1 47 ? 57.575 -15.763 -15.885 1.00 46.83 40 LEU B O 1
ATOM 3443 N N . GLN B 1 48 ? 57.230 -14.595 -17.791 1.00 48.55 41 GLN B N 1
ATOM 3444 C CA . GLN B 1 48 ? 55.929 -15.204 -18.076 1.00 50.53 41 GLN B CA 1
ATOM 3445 C C . GLN B 1 48 ? 55.945 -15.956 -19.426 1.00 52.06 41 GLN B C 1
ATOM 3446 O O . GLN B 1 48 ? 55.085 -16.811 -19.695 1.00 44.42 41 GLN B O 1
ATOM 3452 N N . SER B 1 49 ? 56.920 -15.618 -20.271 1.00 55.79 42 SER B N 1
ATOM 3453 C CA . SER B 1 49 ? 57.003 -16.152 -21.637 1.00 60.16 42 SER B CA 1
ATOM 3454 C C . SER B 1 49 ? 58.402 -16.666 -21.988 1.00 61.03 42 SER B C 1
ATOM 3455 O O . SER B 1 49 ? 59.402 -16.260 -21.398 1.00 61.62 42 SER B O 1
ATOM 3458 N N . LEU B 1 50 ? 58.453 -17.588 -22.938 1.00 55.22 43 LEU B N 1
ATOM 3459 C CA . LEU B 1 50 ? 59.675 -17.863 -23.667 1.00 56.10 43 LEU B CA 1
ATOM 3460 C C . LEU B 1 50 ? 59.410 -17.655 -25.160 1.00 63.43 43 LEU B C 1
ATOM 3461 O O . LEU B 1 50 ? 59.053 -18.602 -25.867 1.00 68.25 43 LEU B O 1
ATOM 3466 N N . PRO B 1 51 ? 59.587 -16.416 -25.646 1.00 57.40 44 PRO B N 1
ATOM 3467 C CA . PRO B 1 51 ? 59.300 -16.067 -27.044 1.00 62.27 44 PRO B CA 1
ATOM 3468 C C . PRO B 1 51 ? 60.071 -16.946 -28.027 1.00 65.02 44 PRO B C 1
ATOM 3469 O O . PRO B 1 51 ? 61.137 -17.468 -27.679 1.00 65.15 44 PRO B O 1
ATOM 3473 N N . HIS B 1 52 ? 59.536 -17.100 -29.237 1.00 61.65 45 HIS B N 1
ATOM 3474 C CA . HIS B 1 52 ? 60.175 -17.917 -30.257 1.00 63.33 45 HIS B CA 1
ATOM 3475 C C . HIS B 1 52 ? 61.618 -17.481 -30.490 1.00 64.00 45 HIS B C 1
ATOM 3476 O O . HIS B 1 52 ? 61.911 -16.283 -30.592 1.00 58.31 45 HIS B O 1
ATOM 3483 N N . GLY B 1 53 ? 62.511 -18.467 -30.556 1.00 66.13 46 GLY B N 1
ATOM 3484 C CA . GLY B 1 53 ? 63.907 -18.229 -30.881 1.00 67.68 46 GLY B CA 1
ATOM 3485 C C . GLY B 1 53 ? 64.784 -17.727 -29.751 1.00 64.76 46 GLY B C 1
ATOM 3486 O O . GLY B 1 53 ? 65.934 -17.360 -29.973 1.00 63.86 46 GLY B O 1
ATOM 3487 N N . VAL B 1 54 ? 64.250 -17.708 -28.538 1.00 64.52 47 VAL B N 1
ATOM 3488 C CA . VAL B 1 54 ? 64.961 -17.096 -27.425 1.00 67.30 47 VAL B CA 1
ATOM 3489 C C . VAL B 1 54 ? 66.248 -17.845 -27.042 1.00 67.53 47 VAL B C 1
ATOM 3490 O O . VAL B 1 54 ? 67.217 -17.236 -26.586 1.00 64.79 47 VAL B O 1
ATOM 3494 N N . PHE B 1 55 ? 66.259 -19.156 -27.264 1.00 69.80 48 PHE B N 1
ATOM 3495 C CA . PHE B 1 55 ? 67.443 -19.974 -27.021 1.00 67.50 48 PHE B CA 1
ATOM 3496 C C . PHE B 1 55 ? 68.135 -20.395 -28.333 1.00 74.16 48 PHE B C 1
ATOM 3497 O O . PHE B 1 55 ? 68.832 -21.412 -28.383 1.00 72.35 48 PHE B O 1
ATOM 3505 N N . ASP B 1 56 ? 67.924 -19.606 -29.387 1.00 79.52 49 ASP B N 1
ATOM 3506 C CA . ASP B 1 56 ? 68.481 -19.857 -30.722 1.00 84.20 49 ASP B CA 1
ATOM 3507 C C . ASP B 1 56 ? 69.965 -20.187 -30.748 1.00 87.57 49 ASP B C 1
ATOM 3508 O O . ASP B 1 56 ? 70.407 -21.025 -31.535 1.00 91.52 49 ASP B O 1
ATOM 3513 N N . LYS B 1 57 ? 70.735 -19.502 -29.910 1.00 83.00 50 LYS B N 1
ATOM 3514 C CA . LYS B 1 57 ? 72.183 -19.601 -29.982 1.00 81.68 50 LYS B CA 1
ATOM 3515 C C . LYS B 1 57 ? 72.756 -20.440 -28.851 1.00 75.29 50 LYS B C 1
ATOM 3516 O O . LYS B 1 57 ? 73.956 -20.708 -28.813 1.00 77.46 50 LYS B O 1
ATOM 3522 N N . LEU B 1 58 ? 71.893 -20.886 -27.949 1.00 70.92 51 LEU B N 1
ATOM 3523 C CA . LEU B 1 58 ? 72.359 -21.644 -26.798 1.00 68.46 51 LEU B CA 1
ATOM 3524 C C . LEU B 1 58 ? 72.228 -23.144 -27.020 1.00 63.95 51 LEU B C 1
ATOM 3525 O O . LEU B 1 58 ? 71.591 -23.849 -26.219 1.00 60.88 51 LEU B O 1
ATOM 3530 N N . THR B 1 59 ? 72.889 -23.639 -28.064 1.00 60.22 52 THR B N 1
ATOM 3531 C CA . THR B 1 59 ? 72.720 -25.027 -28.479 1.00 58.80 52 THR B CA 1
ATOM 3532 C C . THR B 1 59 ? 73.571 -25.994 -27.665 1.00 61.04 52 THR B C 1
ATOM 3533 O O . THR B 1 59 ? 73.346 -27.202 -27.716 1.00 61.50 52 THR B O 1
ATOM 3537 N N . GLN B 1 60 ? 74.528 -25.467 -26.904 1.00 59.12 53 GLN B N 1
ATOM 3538 C CA . GLN B 1 60 ? 75.401 -26.306 -26.084 1.00 59.59 53 GLN B CA 1
ATOM 3539 C C . GLN B 1 60 ? 74.854 -26.506 -24.658 1.00 58.56 53 GLN B C 1
ATOM 3540 O O . GLN B 1 60 ? 75.527 -27.065 -23.785 1.00 62.32 53 GLN B O 1
ATOM 3546 N N . LEU B 1 61 ? 73.627 -26.058 -24.432 1.00 49.84 54 LEU B N 1
ATOM 3547 C CA . LEU B 1 61 ? 73.045 -26.058 -23.099 1.00 47.47 54 LEU B CA 1
ATOM 3548 C C . LEU B 1 61 ? 72.641 -27.463 -22.661 1.00 44.90 54 LEU B C 1
ATOM 3549 O O . LEU B 1 61 ? 71.933 -28.152 -23.381 1.00 44.40 54 LEU B O 1
ATOM 3554 N N . THR B 1 62 ? 73.089 -27.892 -21.481 1.00 46.04 55 THR B N 1
ATOM 3555 C CA . THR B 1 62 ? 72.710 -29.215 -20.985 1.00 41.44 55 THR B CA 1
ATOM 3556 C C . THR B 1 62 ? 71.841 -29.142 -19.750 1.00 37.60 55 THR B C 1
ATOM 3557 O O . THR B 1 62 ? 71.208 -30.131 -19.377 1.00 36.84 55 THR B O 1
ATOM 3561 N N . LYS B 1 63 ? 71.801 -27.967 -19.128 1.00 36.98 56 LYS B N 1
ATOM 3562 C CA . LYS B 1 63 ? 71.017 -27.750 -17.907 1.00 35.28 56 LYS B CA 1
ATOM 3563 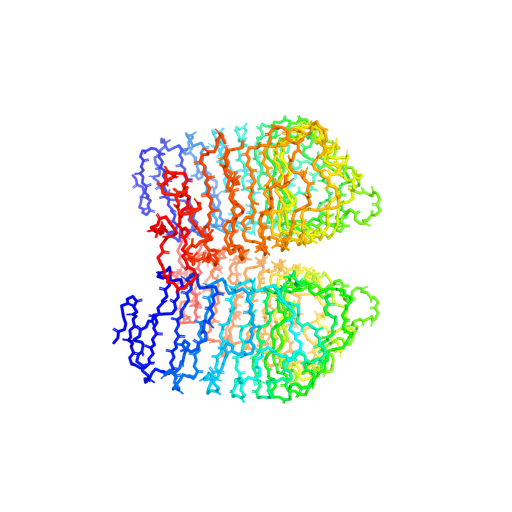C C . LYS B 1 63 ? 70.349 -26.370 -17.895 1.00 33.85 56 LYS B C 1
ATOM 3564 O O . LYS B 1 63 ? 71.002 -25.349 -18.121 1.00 35.41 56 LYS B O 1
ATOM 3570 N N . LEU B 1 64 ? 69.039 -26.351 -17.667 1.00 32.35 57 LEU B N 1
ATOM 3571 C CA . LEU B 1 64 ? 68.279 -25.102 -17.679 1.00 38.87 57 LEU B CA 1
ATOM 3572 C C . LEU B 1 64 ? 67.361 -25.056 -16.462 1.00 35.09 57 LEU B C 1
ATOM 3573 O O . LEU B 1 64 ? 66.607 -25.994 -16.211 1.00 29.40 57 LEU B O 1
ATOM 3578 N N . SER B 1 65 ? 67.403 -23.957 -15.722 1.00 31.27 58 SER B N 1
ATOM 3579 C CA . SER B 1 65 ? 66.466 -23.767 -14.634 1.00 31.31 58 SER B CA 1
ATOM 3580 C C . SER B 1 65 ? 65.700 -22.456 -14.754 1.00 33.40 58 SER B C 1
ATOM 3581 O O . SER B 1 65 ? 66.284 -21.367 -14.758 1.00 31.93 58 SER B O 1
ATOM 3584 N N . LEU B 1 66 ? 64.383 -22.589 -14.848 1.00 32.89 59 LEU B N 1
ATOM 3585 C CA . LEU B 1 66 ? 63.460 -21.462 -14.852 1.00 36.31 59 LEU B CA 1
ATOM 3586 C C . LEU B 1 66 ? 62.675 -21.447 -13.530 1.00 36.33 59 LEU B C 1
ATOM 3587 O O . LEU B 1 66 ? 61.544 -20.964 -13.459 1.00 28.25 59 LEU B O 1
ATOM 3592 N N . SER B 1 67 ? 63.269 -22.024 -12.491 1.00 33.72 60 SER B N 1
ATOM 3593 C CA . SER B 1 67 ? 62.626 -22.096 -11.179 1.00 31.07 60 SER B CA 1
ATOM 3594 C C . SER B 1 67 ? 62.203 -20.740 -10.598 1.00 30.13 60 SER B C 1
ATOM 3595 O O . SER B 1 67 ? 62.931 -19.744 -10.702 1.00 29.07 60 SER B O 1
ATOM 3598 N N . ARG B 1 68 ? 61.011 -20.703 -10.011 1.00 28.29 61 ARG B N 1
ATOM 3599 C CA . ARG B 1 68 ? 60.497 -19.482 -9.358 1.00 31.89 61 ARG B CA 1
ATOM 3600 C C . ARG B 1 68 ? 60.375 -18.322 -10.357 1.00 34.82 61 ARG B C 1
ATOM 3601 O O . ARG B 1 68 ? 61.093 -17.331 -10.278 1.00 40.46 61 ARG B O 1
ATOM 3609 N N . ASN B 1 69 ? 59.476 -18.486 -11.317 1.00 33.71 62 ASN B N 1
ATOM 3610 C CA . ASN B 1 69 ? 59.137 -17.435 -12.248 1.00 34.62 62 ASN B CA 1
ATOM 3611 C C . ASN B 1 69 ? 57.629 -17.473 -12.369 1.00 35.59 62 ASN B C 1
ATOM 3612 O O . ASN B 1 69 ? 56.961 -18.008 -11.491 1.00 30.12 62 ASN B O 1
ATOM 3617 N N . ASN B 1 70 ? 57.076 -16.938 -13.450 1.00 39.13 63 ASN B N 1
ATOM 3618 C CA . ASN B 1 70 ? 55.627 -16.924 -13.559 1.00 37.04 63 ASN B CA 1
ATOM 3619 C C . ASN B 1 70 ? 55.151 -17.386 -14.919 1.00 40.96 63 ASN B C 1
ATOM 3620 O O . ASN B 1 70 ? 54.297 -16.739 -15.536 1.00 41.22 63 ASN B O 1
ATOM 3625 N N . LEU B 1 71 ? 55.684 -18.518 -15.377 1.00 37.00 64 LEU B N 1
ATOM 3626 C CA . LEU B 1 71 ? 55.287 -19.045 -16.678 1.00 43.57 64 LEU B CA 1
ATOM 3627 C C . LEU B 1 71 ? 53.799 -19.426 -16.683 1.00 42.03 64 LEU B C 1
ATOM 3628 O O . LEU B 1 71 ? 53.314 -20.113 -15.804 1.00 41.36 64 LEU B O 1
ATOM 3633 N N . VAL B 1 72 ? 53.067 -18.953 -17.671 1.00 45.61 65 VAL B N 1
ATOM 3634 C CA . VAL B 1 72 ? 51.643 -19.215 -17.709 1.00 51.76 65 VAL B CA 1
ATOM 3635 C C . VAL B 1 72 ? 51.351 -20.591 -18.351 1.00 53.53 65 VAL B C 1
ATOM 3636 O O . VAL B 1 72 ? 50.612 -21.406 -17.796 1.00 54.35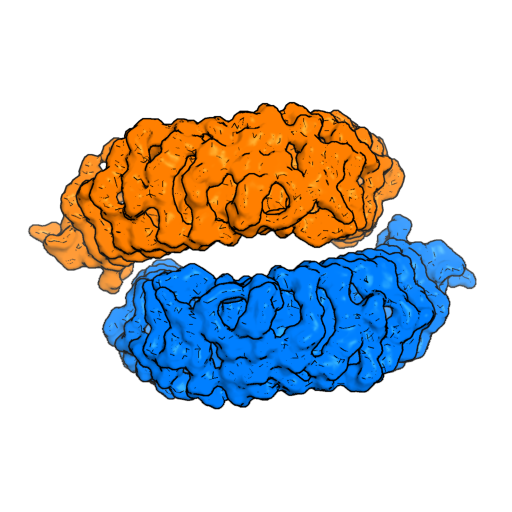 65 VAL B O 1
ATOM 3640 N N . THR B 1 73 ? 51.990 -20.863 -19.486 1.00 46.75 66 THR B N 1
ATOM 3641 C CA . THR B 1 73 ? 51.739 -22.074 -20.250 1.00 39.08 66 THR B CA 1
ATOM 3642 C C . THR B 1 73 ? 53.053 -22.730 -20.645 1.00 31.55 66 THR B C 1
ATOM 3643 O O . THR B 1 73 ? 54.060 -22.063 -20.798 1.00 37.25 66 THR B O 1
ATOM 3647 N N . ILE B 1 74 ? 53.041 -24.046 -20.780 1.00 26.60 67 ILE B N 1
ATOM 3648 C CA . ILE B 1 74 ? 54.127 -24.786 -21.391 1.00 33.23 67 ILE B CA 1
ATOM 3649 C C . ILE B 1 74 ? 53.740 -25.117 -22.841 1.00 34.20 67 ILE B C 1
ATOM 3650 O O . ILE B 1 74 ? 52.790 -25.871 -23.079 1.00 33.02 67 ILE B O 1
ATOM 3655 N N . LYS B 1 75 ? 54.461 -24.564 -23.808 1.00 36.41 68 LYS B N 1
ATOM 3656 C CA . LYS B 1 75 ? 54.237 -24.933 -25.210 1.00 31.86 68 LYS B CA 1
ATOM 3657 C C . LYS B 1 75 ? 55.502 -25.612 -25.688 1.00 33.52 68 LYS B C 1
ATOM 3658 O O . LYS B 1 75 ? 56.596 -25.143 -25.366 1.00 33.75 68 LYS B O 1
ATOM 3664 N N . PRO B 1 76 ? 55.361 -26.711 -26.463 1.00 39.27 69 PRO B N 1
ATOM 3665 C CA . PRO B 1 76 ? 56.495 -27.467 -27.016 1.00 30.32 69 PRO B CA 1
ATOM 3666 C C . PRO B 1 76 ? 57.494 -26.564 -27.708 1.00 34.11 69 PRO B C 1
ATOM 3667 O O . PRO B 1 76 ? 58.686 -26.774 -27.531 1.00 39.97 69 PRO B O 1
ATOM 3671 N N . GLU B 1 77 ? 57.028 -25.574 -28.472 1.00 33.10 70 GLU B N 1
ATOM 3672 C CA . GLU B 1 77 ? 57.961 -24.759 -29.259 1.00 36.27 70 GLU B CA 1
ATOM 3673 C C . GLU B 1 77 ? 58.846 -23.802 -28.454 1.00 35.27 70 GLU B C 1
ATOM 3674 O O . GLU B 1 77 ? 59.805 -23.251 -28.994 1.00 36.80 70 GLU B O 1
ATOM 3680 N N . MET B 1 78 ? 58.539 -23.638 -27.163 1.00 34.00 71 MET B N 1
ATOM 3681 C CA . MET B 1 78 ? 59.407 -22.895 -26.242 1.00 41.59 71 MET B CA 1
ATOM 3682 C C . MET B 1 78 ? 60.782 -23.541 -26.174 1.00 41.02 71 MET B C 1
ATOM 3683 O O . MET B 1 78 ? 61.776 -22.878 -25.904 1.00 35.40 71 MET B O 1
ATOM 3688 N N . PHE B 1 79 ? 60.821 -24.845 -26.430 1.00 33.72 72 PHE B N 1
ATOM 3689 C CA . PHE B 1 79 ? 62.030 -25.631 -26.247 1.00 34.25 72 PHE B CA 1
ATOM 3690 C C . PHE B 1 79 ? 62.804 -25.944 -27.525 1.00 35.37 72 PHE B C 1
ATOM 3691 O O . PHE B 1 79 ? 63.776 -26.684 -27.480 1.00 38.39 72 PHE B O 1
ATOM 3699 N N . VAL B 1 80 ? 62.374 -25.405 -28.660 1.00 36.56 73 VAL B N 1
ATOM 3700 C CA . VAL B 1 80 ? 63.123 -25.577 -29.905 1.00 38.30 73 VAL B CA 1
ATOM 3701 C C . VAL B 1 80 ? 64.552 -25.037 -29.695 1.00 41.10 73 VAL B C 1
ATOM 3702 O O . VAL B 1 80 ? 64.737 -24.053 -28.967 1.00 43.61 73 VAL B O 1
ATOM 3706 N N . ASN B 1 81 ? 65.537 -25.701 -30.312 1.00 40.69 74 ASN B N 1
ATOM 3707 C CA . ASN B 1 81 ? 66.977 -25.447 -30.125 1.00 49.00 74 ASN B CA 1
ATOM 3708 C C . ASN B 1 81 ? 67.594 -26.045 -28.855 1.00 49.52 74 ASN B C 1
ATOM 3709 O O . ASN B 1 81 ? 68.819 -26.077 -28.718 1.00 52.58 74 ASN B O 1
ATOM 3714 N N . LEU B 1 82 ? 66.752 -26.478 -27.925 1.00 38.77 75 LEU B N 1
ATOM 3715 C CA . LEU B 1 82 ? 67.213 -27.042 -26.657 1.00 42.31 75 LEU B CA 1
ATOM 3716 C C . LEU B 1 82 ? 67.384 -28.564 -26.674 1.00 44.20 75 LEU B C 1
ATOM 3717 O O . LEU B 1 82 ? 67.153 -29.223 -25.668 1.00 50.45 75 LEU B O 1
ATOM 3722 N N . SER B 1 83 ? 67.774 -29.127 -27.806 1.00 50.76 76 SER B N 1
ATOM 3723 C CA . SER B 1 83 ? 67.817 -30.581 -27.948 1.00 53.49 76 SER B CA 1
ATOM 3724 C C . SER B 1 83 ? 69.010 -31.223 -27.239 1.00 55.82 76 SER B C 1
ATOM 3725 O O . SER B 1 83 ? 69.093 -32.442 -27.158 1.00 57.26 76 SER B O 1
ATOM 3728 N N . ARG B 1 84 ? 69.945 -30.414 -26.755 1.00 56.67 77 ARG B N 1
ATOM 3729 C CA . ARG B 1 84 ? 71.111 -30.933 -26.040 1.00 52.03 77 ARG B CA 1
ATOM 3730 C C . ARG B 1 84 ? 70.780 -31.046 -24.547 1.00 44.53 77 ARG B C 1
ATOM 3731 O O . ARG B 1 84 ? 71.540 -31.617 -23.772 1.00 41.74 77 ARG B O 1
ATOM 3739 N N . LEU B 1 85 ? 69.616 -30.529 -24.162 1.00 41.08 78 LEU B N 1
ATOM 3740 C CA . LEU B 1 85 ? 69.248 -30.394 -22.755 1.00 38.45 78 LEU B CA 1
ATOM 3741 C C . LEU B 1 85 ? 69.122 -31.725 -22.023 1.00 32.98 78 LEU B C 1
ATOM 3742 O O . LEU B 1 85 ? 68.398 -32.615 -22.466 1.00 33.73 78 LEU B O 1
ATOM 3747 N N . GLN B 1 86 ? 69.816 -31.853 -20.893 1.00 32.73 79 GLN B N 1
ATOM 3748 C CA . GLN B 1 86 ? 69.711 -33.056 -20.069 1.00 35.42 79 GLN B CA 1
ATOM 3749 C C . GLN B 1 86 ? 68.919 -32.848 -18.785 1.00 34.60 79 GLN B C 1
ATOM 3750 O O . GLN B 1 86 ? 68.286 -33.777 -18.292 1.00 28.70 79 GLN B O 1
ATOM 3756 N N . CYS B 1 87 ? 68.953 -31.631 -18.250 1.00 35.35 80 CYS B N 1
ATOM 3757 C CA . CYS B 1 87 ? 68.170 -31.301 -17.061 1.00 34.61 80 CYS B CA 1
ATOM 3758 C C . CYS B 1 87 ? 67.401 -30.007 -17.267 1.00 28.52 80 CYS B C 1
ATOM 3759 O O . CYS B 1 87 ? 67.952 -29.005 -17.714 1.00 29.80 80 CYS B O 1
ATOM 3762 N N . LEU B 1 88 ? 66.120 -30.041 -16.923 1.00 31.43 81 LEU B N 1
ATOM 3763 C CA . LEU B 1 88 ? 65.262 -28.869 -17.009 1.00 27.10 81 LEU B CA 1
ATOM 3764 C C . LEU B 1 88 ? 64.480 -28.680 -15.724 1.00 25.84 81 LEU B C 1
ATOM 3765 O O . LEU B 1 88 ? 63.907 -29.627 -15.200 1.00 24.67 81 LEU B O 1
ATOM 3770 N N . SER B 1 89 ? 64.435 -27.454 -15.225 1.00 26.19 82 SER B N 1
ATOM 3771 C CA . SER B 1 89 ? 63.549 -27.169 -14.111 1.00 25.14 82 SER B CA 1
ATOM 3772 C C . SER B 1 89 ? 62.537 -26.064 -14.391 1.00 26.92 82 SER B C 1
ATOM 3773 O O . SER B 1 89 ? 62.904 -24.952 -14.779 1.00 26.50 82 SER B O 1
ATOM 3776 N N . LEU B 1 90 ? 61.265 -26.377 -14.157 1.00 26.45 83 LEU B N 1
ATOM 3777 C CA . LEU B 1 90 ? 60.197 -25.382 -14.228 1.00 30.92 83 LEU B CA 1
ATOM 3778 C C . LEU B 1 90 ? 59.490 -25.291 -12.874 1.00 28.98 83 LEU B C 1
ATOM 3779 O O . LEU B 1 90 ? 58.332 -24.874 -12.797 1.00 25.34 83 LEU B O 1
ATOM 3784 N N . SER B 1 91 ? 60.188 -25.680 -11.813 1.00 25.71 84 SER B N 1
ATOM 3785 C CA . SER B 1 91 ? 59.582 -25.702 -10.479 1.00 25.01 84 SER B CA 1
ATOM 3786 C C . SER B 1 91 ? 59.146 -24.319 -9.996 1.00 27.85 84 SER B C 1
ATOM 3787 O O . SER B 1 91 ? 59.729 -23.304 -10.398 1.00 24.04 84 SER B O 1
ATOM 3790 N N . HIS B 1 92 ? 58.136 -24.293 -9.118 1.00 23.77 85 HIS B N 1
ATOM 3791 C CA . HIS B 1 92 ? 57.689 -23.043 -8.493 1.00 26.65 85 HIS B CA 1
ATOM 3792 C C . HIS B 1 92 ? 57.232 -21.965 -9.494 1.00 33.14 85 HIS B C 1
ATOM 3793 O O . HIS B 1 92 ? 57.621 -20.803 -9.390 1.00 40.87 85 HIS B O 1
ATOM 3800 N N . ASN B 1 93 ? 56.426 -22.354 -10.470 1.00 25.59 86 ASN B N 1
ATOM 3801 C CA . ASN B 1 93 ? 55.876 -21.412 -11.437 1.00 33.00 86 ASN B CA 1
ATOM 3802 C C . ASN B 1 93 ? 54.341 -21.320 -11.384 1.00 33.01 86 ASN B C 1
ATOM 3803 O O . ASN B 1 93 ? 53.732 -20.536 -12.125 1.00 34.33 86 ASN B O 1
ATOM 3808 N N . SER B 1 94 ? 53.740 -22.142 -10.518 1.00 33.67 87 SER B N 1
ATOM 3809 C CA . SER B 1 94 ? 52.284 -22.396 -10.477 1.00 42.01 87 SER B CA 1
ATOM 3810 C C . SER B 1 94 ? 51.604 -22.337 -11.863 1.00 45.85 87 SER B C 1
ATOM 3811 O O . SER B 1 94 ? 50.585 -21.667 -12.062 1.00 48.11 87 SER B O 1
ATOM 3814 N N . ILE B 1 95 ? 52.202 -23.058 -12.809 1.00 40.62 88 ILE B N 1
ATOM 3815 C CA . ILE B 1 95 ? 51.627 -23.237 -14.117 1.00 37.12 88 ILE B CA 1
ATOM 3816 C C . ILE B 1 95 ? 50.400 -24.137 -13.957 1.00 33.40 88 ILE B C 1
ATOM 3817 O O . ILE B 1 95 ? 50.466 -25.204 -13.334 1.00 29.70 88 ILE B O 1
ATOM 3822 N N . ALA B 1 96 ? 49.267 -23.672 -14.473 1.00 30.66 89 ALA B N 1
ATOM 3823 C CA . ALA B 1 96 ? 48.026 -24.399 -14.324 1.00 26.87 89 ALA B CA 1
ATOM 3824 C C . ALA B 1 96 ? 47.587 -24.957 -15.653 1.00 26.97 89 ALA B C 1
ATOM 3825 O O . ALA B 1 96 ? 46.988 -24.238 -16.454 1.00 34.86 89 ALA B O 1
ATOM 3827 N N . GLN B 1 97 ? 47.856 -26.244 -15.886 1.00 31.42 90 GLN B N 1
ATOM 3828 C CA . GLN B 1 97 ? 47.490 -26.870 -17.161 1.00 24.95 90 GLN B CA 1
ATOM 3829 C C . GLN B 1 97 ? 47.635 -28.392 -17.200 1.00 25.16 90 GLN B C 1
ATOM 3830 O O . GLN B 1 97 ? 48.275 -28.989 -16.342 1.00 27.04 90 GLN B O 1
ATOM 3836 N N . ALA B 1 98 ? 47.020 -29.007 -18.205 1.00 21.99 91 ALA B N 1
ATOM 3837 C CA . ALA B 1 98 ? 47.097 -30.446 -18.396 1.00 30.04 91 ALA B CA 1
ATOM 3838 C C . ALA B 1 98 ? 48.423 -30.824 -19.033 1.00 28.46 91 ALA B C 1
ATOM 3839 O O . ALA B 1 98 ? 49.019 -30.048 -19.779 1.00 26.51 91 ALA B O 1
ATOM 3841 N N . VAL B 1 99 ? 48.889 -32.017 -18.699 1.00 28.69 92 VAL B N 1
ATOM 3842 C CA . VAL B 1 99 ? 50.102 -32.569 -19.254 1.00 21.03 92 VAL B CA 1
ATOM 3843 C C . VAL B 1 99 ? 49.672 -33.897 -19.866 1.00 25.73 92 VAL B C 1
ATOM 3844 O O . VAL B 1 99 ? 49.133 -34.748 -19.167 1.00 31.23 92 VAL B O 1
ATOM 3848 N N . ASN B 1 100 ? 49.876 -34.058 -21.171 1.00 28.42 93 ASN B N 1
ATOM 3849 C CA . ASN B 1 100 ? 49.301 -35.178 -21.920 1.00 27.50 93 ASN B CA 1
ATOM 3850 C C . ASN B 1 100 ? 50.139 -35.710 -23.070 1.00 28.21 93 ASN B C 1
ATOM 3851 O O . ASN B 1 100 ? 49.609 -36.375 -23.956 1.00 32.37 93 ASN B O 1
ATOM 3856 N N . GLY B 1 101 ? 51.432 -35.402 -23.074 1.00 28.85 94 GLY B N 1
ATOM 3857 C CA . GLY B 1 101 ? 52.318 -35.921 -24.097 1.00 23.85 94 GLY B CA 1
ATOM 3858 C C . GLY B 1 101 ? 52.671 -34.922 -25.194 1.00 29.82 94 GLY B C 1
ATOM 3859 O O . GLY B 1 101 ? 53.366 -35.280 -26.153 1.00 28.89 94 GLY B O 1
ATOM 3860 N N . SER B 1 102 ? 52.215 -33.675 -25.058 1.00 24.96 95 SER B N 1
ATOM 3861 C CA . SER B 1 102 ? 52.415 -32.668 -26.116 1.00 32.34 95 SER B CA 1
ATOM 3862 C C . SER B 1 102 ? 53.151 -31.433 -25.619 1.00 30.77 95 SER B C 1
ATOM 3863 O O . SER B 1 102 ? 53.121 -30.411 -26.297 1.00 27.19 95 SER B O 1
ATOM 3866 N N . GLN B 1 103 ? 53.755 -31.503 -24.428 1.00 30.31 96 GLN B N 1
ATOM 3867 C CA . GLN B 1 103 ? 54.362 -30.331 -23.786 1.00 25.46 96 GLN B CA 1
ATOM 3868 C C . GLN B 1 103 ? 55.855 -30.225 -24.066 1.00 56.05 96 GLN B C 1
ATOM 3869 O O . GLN B 1 103 ? 56.404 -29.133 -24.173 1.00 26.96 96 GLN B O 1
ATOM 3875 N N . PHE B 1 104 ? 56.515 -31.369 -24.174 1.00 26.06 97 PHE B N 1
ATOM 3876 C CA . PHE B 1 104 ? 57.974 -31.398 -24.170 1.00 30.98 97 PHE B CA 1
ATOM 3877 C C . PHE B 1 104 ? 58.601 -31.993 -25.435 1.00 31.78 97 PHE B C 1
ATOM 3878 O O . PHE B 1 104 ? 59.741 -32.476 -25.409 1.00 33.06 97 PHE B O 1
ATOM 3886 N N . LEU B 1 105 ? 57.853 -31.906 -26.537 1.00 32.61 98 LEU B N 1
ATOM 3887 C CA . LEU B 1 105 ? 58.198 -32.535 -27.826 1.00 29.62 98 LEU B CA 1
ATOM 3888 C C . LEU B 1 105 ? 59.674 -32.495 -28.288 1.00 30.86 98 LEU B C 1
ATOM 3889 O O . LEU B 1 105 ? 60.212 -33.528 -28.677 1.00 31.27 98 LEU B O 1
ATOM 3894 N N . PRO B 1 106 ? 60.335 -31.320 -28.241 1.00 31.61 99 PRO B N 1
ATOM 3895 C CA . PRO B 1 106 ? 61.692 -31.318 -28.792 1.00 33.03 99 PRO B CA 1
ATOM 3896 C C . PRO B 1 106 ? 62.799 -31.659 -27.796 1.00 32.70 99 PRO B C 1
ATOM 3897 O O . PRO B 1 106 ? 63.951 -31.686 -28.203 1.00 38.86 99 PRO B O 1
ATOM 3901 N N . LEU B 1 107 ? 62.467 -31.938 -26.536 1.00 37.64 100 LEU B N 1
ATOM 3902 C CA . LEU B 1 107 ? 63.495 -32.217 -25.523 1.00 34.95 100 LEU B CA 1
ATOM 3903 C C . LEU B 1 107 ? 63.925 -33.680 -25.525 1.00 30.77 100 LEU B C 1
ATOM 3904 O O . LEU B 1 107 ? 63.857 -34.378 -24.522 1.00 29.66 100 LEU B O 1
ATOM 3909 N N . THR B 1 108 ? 64.455 -34.103 -26.655 1.00 32.14 101 THR B N 1
ATOM 3910 C CA . THR B 1 108 ? 64.612 -35.509 -26.961 1.00 32.29 101 THR B CA 1
ATOM 3911 C C . THR B 1 108 ? 65.806 -36.124 -26.281 1.00 37.47 101 THR B C 1
ATOM 3912 O O . THR B 1 108 ? 66.004 -37.326 -26.352 1.00 32.68 101 THR B O 1
ATOM 3916 N N . ASN B 1 109 ? 66.589 -35.299 -25.601 1.00 36.12 102 ASN B N 1
ATOM 3917 C CA . ASN B 1 109 ? 67.692 -35.816 -24.812 1.00 36.74 102 ASN B CA 1
ATOM 3918 C C . ASN B 1 109 ? 67.481 -35.628 -23.300 1.00 35.66 102 ASN B C 1
ATOM 3919 O O . ASN B 1 109 ? 68.355 -35.946 -22.500 1.00 31.55 102 ASN B O 1
ATOM 3924 N N . LEU B 1 110 ? 66.309 -35.135 -22.914 1.00 30.13 103 LEU B N 1
ATOM 3925 C CA . LEU B 1 110 ? 66.063 -34.797 -21.505 1.00 31.33 103 LEU B CA 1
ATOM 3926 C C . LEU B 1 110 ? 66.091 -36.011 -20.599 1.00 30.47 103 LEU B C 1
ATOM 3927 O O . LEU B 1 110 ? 65.376 -36.990 -20.829 1.00 32.72 103 LEU B O 1
ATOM 3932 N N . GLN B 1 111 ? 66.916 -35.927 -19.560 1.00 27.93 104 GLN B N 1
ATOM 3933 C CA . GLN B 1 111 ? 67.053 -37.004 -18.583 1.00 27.26 104 GLN B CA 1
ATOM 3934 C C . GLN B 1 111 ? 66.357 -36.703 -17.265 1.00 29.81 104 GLN B C 1
ATOM 3935 O O . GLN B 1 111 ? 65.722 -37.589 -16.674 1.00 28.89 104 GLN B O 1
ATOM 3941 N N . VAL B 1 112 ? 66.474 -35.463 -16.794 1.00 25.77 105 VAL B N 1
ATOM 3942 C CA . VAL B 1 112 ? 65.794 -35.084 -15.576 1.00 24.56 105 VAL B CA 1
ATOM 3943 C C . VAL B 1 112 ? 64.900 -33.855 -15.729 1.00 33.06 105 VAL B C 1
ATOM 3944 O O . VAL B 1 112 ? 65.273 -32.849 -16.346 1.00 33.44 105 VAL B O 1
ATOM 3948 N N . LEU B 1 113 ? 63.690 -33.977 -15.195 1.00 28.22 106 LEU B N 1
ATOM 3949 C CA . LEU B 1 113 ? 62.680 -32.946 -15.327 1.00 22.69 106 LEU B CA 1
ATOM 3950 C C . LEU B 1 113 ? 62.052 -32.659 -13.975 1.00 24.13 106 LEU B C 1
ATOM 3951 O O . LEU B 1 113 ? 61.481 -33.554 -13.328 1.00 21.91 106 LEU B O 1
ATOM 3956 N N . ASP B 1 114 ? 62.117 -31.403 -13.563 1.00 21.95 107 ASP B N 1
ATOM 3957 C CA . ASP B 1 114 ? 61.527 -30.996 -12.297 1.00 21.19 107 ASP B CA 1
ATOM 3958 C C . ASP B 1 114 ? 60.318 -30.116 -12.545 1.00 21.02 107 ASP B C 1
ATOM 3959 O O . ASP B 1 114 ? 60.458 -29.005 -13.039 1.00 27.92 107 ASP B O 1
ATOM 3964 N N . LEU B 1 115 ? 59.136 -30.616 -12.196 1.00 22.90 108 LEU B N 1
ATOM 3965 C CA . LEU B 1 115 ? 57.900 -29.871 -12.408 1.00 20.03 108 LEU B CA 1
ATOM 3966 C C . LEU B 1 115 ? 57.222 -29.557 -11.092 1.00 19.44 108 LEU B C 1
ATOM 3967 O O . LEU B 1 115 ? 56.047 -29.244 -11.065 1.00 29.77 108 LEU B O 1
ATOM 3972 N N . SER B 1 116 ? 57.980 -29.640 -10.008 1.00 19.29 109 SER B N 1
ATOM 3973 C CA . SER B 1 116 ? 57.440 -29.519 -8.653 1.00 18.77 109 SER B CA 1
ATOM 3974 C C . SER B 1 116 ? 56.913 -28.123 -8.328 1.00 21.06 109 SER B C 1
ATOM 3975 O O . SER B 1 116 ? 57.340 -27.133 -8.920 1.00 24.22 109 SER B O 1
ATOM 3978 N N . HIS B 1 117 ? 55.978 -28.047 -7.389 1.00 18.78 110 HIS B N 1
ATOM 3979 C CA . HIS B 1 117 ? 55.358 -26.765 -7.037 1.00 25.37 110 HIS B CA 1
ATOM 3980 C C . HIS B 1 117 ? 54.723 -26.084 -8.265 1.00 21.39 110 HIS B C 1
ATOM 3981 O O . HIS B 1 117 ? 55.123 -24.993 -8.682 1.00 24.96 110 HIS B O 1
ATOM 3988 N N . ASN B 1 118 ? 53.745 -26.763 -8.846 1.00 21.79 111 ASN B N 1
ATOM 3989 C CA . ASN B 1 118 ? 52.879 -26.155 -9.850 1.00 27.82 111 ASN B CA 1
ATOM 3990 C C . ASN B 1 118 ? 51.433 -26.583 -9.602 1.00 26.78 111 ASN B C 1
ATOM 3991 O O . ASN B 1 118 ? 51.121 -27.093 -8.520 1.00 28.90 111 ASN B O 1
ATOM 3996 N N . LYS B 1 119 ? 50.551 -26.308 -10.565 1.00 27.33 112 LYS B N 1
ATOM 3997 C CA . LYS B 1 119 ? 49.176 -26.779 -10.505 1.00 19.78 112 LYS B CA 1
ATOM 3998 C C . LYS B 1 119 ? 48.852 -27.663 -11.714 1.00 27.08 112 LYS B C 1
ATOM 3999 O O . LYS B 1 119 ? 47.791 -27.542 -12.338 1.00 21.29 112 LYS B O 1
ATOM 4005 N N . LEU B 1 120 ? 49.764 -28.579 -12.021 1.00 25.39 113 LEU B N 1
ATOM 4006 C CA . LEU B 1 120 ? 49.648 -29.372 -13.228 1.00 21.80 113 LEU B CA 1
ATOM 4007 C C . LEU B 1 120 ? 48.707 -30.542 -13.034 1.00 25.04 113 LEU B C 1
ATOM 4008 O O . LEU B 1 120 ? 48.743 -31.220 -12.004 1.00 28.89 113 LEU B O 1
ATOM 4013 N N . ASP B 1 121 ? 47.841 -30.743 -14.025 1.00 23.44 114 ASP B N 1
ATOM 4014 C CA . ASP B 1 121 ? 46.960 -31.899 -14.095 1.00 19.04 114 ASP B CA 1
ATOM 4015 C C . ASP B 1 121 ? 47.719 -32.956 -14.873 1.00 32.81 114 ASP B C 1
ATOM 4016 O O . ASP B 1 121 ? 47.728 -32.953 -16.120 1.00 31.32 114 ASP B O 1
ATOM 4021 N N . LEU B 1 122 ? 48.356 -33.852 -14.126 1.00 29.57 115 LEU B N 1
ATOM 4022 C CA . LEU B 1 122 ? 49.440 -34.683 -14.641 1.00 23.17 115 LEU B CA 1
ATOM 4023 C C . LEU B 1 122 ? 49.062 -36.105 -14.999 1.00 24.08 115 LEU B C 1
ATOM 4024 O O . LEU B 1 122 ? 49.730 -36.754 -15.806 1.00 22.33 115 LEU B O 1
ATOM 4029 N N . TYR B 1 123 ? 48.019 -36.623 -14.375 1.00 19.39 116 TYR B N 1
ATOM 4030 C CA . TYR B 1 123 ? 47.817 -38.060 -14.453 1.00 22.76 116 TYR B CA 1
ATOM 4031 C C . TYR B 1 123 ? 46.947 -38.462 -15.630 1.00 29.53 116 TYR B C 1
ATOM 4032 O O . TYR B 1 123 ? 45.781 -38.821 -15.455 1.00 29.03 116 TYR B O 1
ATOM 4041 N N . HIS B 1 124 ? 47.537 -38.402 -16.824 1.00 27.31 117 HIS B N 1
ATOM 4042 C CA . HIS B 1 124 ? 46.884 -38.813 -18.063 1.00 23.58 117 HIS B CA 1
ATOM 4043 C C . HIS B 1 124 ? 47.782 -39.843 -18.757 1.00 26.37 117 HIS B C 1
ATOM 4044 O O . HIS B 1 124 ? 49.005 -39.728 -18.709 1.00 31.77 117 HIS B O 1
ATOM 4051 N N . TRP B 1 125 ? 47.198 -40.845 -19.403 1.00 25.87 118 TRP B N 1
ATOM 4052 C CA . TRP B 1 125 ? 48.000 -41.993 -19.841 1.00 28.40 118 TRP B CA 1
ATOM 4053 C C . TRP B 1 125 ? 49.133 -41.664 -20.816 1.00 27.90 118 TRP B C 1
ATOM 4054 O O . TRP B 1 125 ? 50.110 -42.409 -20.906 1.00 30.33 118 TRP B O 1
ATOM 4065 N N . LYS B 1 126 ? 49.013 -40.541 -21.514 1.00 30.94 119 LYS B N 1
ATOM 4066 C CA . LYS B 1 126 ? 50.022 -40.132 -22.488 1.00 33.98 119 LYS B CA 1
ATOM 4067 C C . LYS B 1 126 ? 51.062 -39.165 -21.923 1.00 32.58 119 LYS B C 1
ATOM 4068 O O . LYS B 1 126 ? 51.987 -38.778 -22.628 1.00 40.71 119 LYS B O 1
ATOM 4074 N N . SER B 1 127 ? 50.907 -38.757 -20.670 1.00 26.25 120 SER B N 1
ATOM 4075 C CA . SER B 1 127 ? 51.834 -37.797 -20.063 1.00 26.36 120 SER B CA 1
ATOM 4076 C C . SER B 1 127 ? 53.278 -38.268 -20.178 1.00 25.79 120 SER B C 1
ATOM 4077 O O . SER B 1 127 ? 53.578 -39.442 -19.946 1.00 21.11 120 SER B O 1
ATOM 4080 N N . PHE B 1 128 ? 54.152 -37.348 -20.568 1.00 24.14 121 PHE B N 1
ATOM 4081 C CA . PHE B 1 128 ? 55.589 -37.613 -20.687 1.00 29.10 121 PHE B CA 1
ATOM 4082 C C . PHE B 1 128 ? 55.988 -38.675 -21.739 1.00 28.41 121 PHE B C 1
ATOM 4083 O O . PHE B 1 128 ? 57.165 -39.031 -21.847 1.00 25.18 121 PHE B O 1
ATOM 4091 N N . SER B 1 129 ? 55.038 -39.162 -22.531 1.00 23.18 122 SER B N 1
ATOM 4092 C CA . SER B 1 129 ? 55.414 -40.117 -23.578 1.00 31.24 122 SER B CA 1
ATOM 4093 C C . SER B 1 129 ? 56.281 -39.453 -24.643 1.00 31.51 122 SER B C 1
ATOM 4094 O O . SER B 1 129 ? 56.930 -40.145 -25.410 1.00 32.33 122 SER B O 1
ATOM 4097 N N . GLU B 1 130 ? 56.312 -38.119 -24.675 1.00 25.21 123 GLU B N 1
ATOM 4098 C CA . GLU B 1 130 ? 57.193 -37.433 -25.607 1.00 31.04 123 GLU B CA 1
ATOM 4099 C C . GLU B 1 130 ? 58.597 -37.344 -25.024 1.00 32.10 123 GLU B C 1
ATOM 4100 O O . GLU B 1 130 ? 59.519 -36.806 -25.647 1.00 36.60 123 GLU B O 1
ATOM 4106 N N . LEU B 1 131 ? 58.768 -37.921 -23.844 1.00 30.96 124 LEU B N 1
ATOM 4107 C CA . LEU B 1 131 ? 60.092 -38.006 -23.247 1.00 36.75 124 LEU B CA 1
ATOM 4108 C C . LEU B 1 131 ? 60.445 -39.472 -23.017 1.00 42.69 124 LEU B C 1
ATOM 4109 O O . LEU B 1 131 ? 60.582 -39.906 -21.875 1.00 42.76 124 LEU B O 1
ATOM 4114 N N . PRO B 1 132 ? 60.646 -40.238 -24.097 1.00 47.60 125 PRO B N 1
ATOM 4115 C CA . PRO B 1 132 ? 60.843 -41.680 -23.879 1.00 46.11 125 PRO B CA 1
ATOM 4116 C C . PRO B 1 132 ? 62.128 -42.007 -23.084 1.00 44.07 125 PRO B C 1
ATOM 4117 O O . PRO B 1 132 ? 62.160 -43.041 -22.420 1.00 42.61 125 PRO B O 1
ATOM 4121 N N . GLN B 1 133 ? 63.143 -41.143 -23.149 1.00 41.96 126 GLN B N 1
ATOM 4122 C CA . GLN B 1 133 ? 64.441 -41.363 -22.491 1.00 37.27 126 GLN B CA 1
ATOM 4123 C C . GLN B 1 133 ? 64.553 -40.820 -21.042 1.00 46.47 126 GLN B C 1
ATOM 4124 O O . GLN B 1 133 ? 65.628 -40.869 -20.434 1.00 43.57 126 GLN B O 1
ATOM 4130 N N . LEU B 1 134 ? 63.445 -40.353 -20.473 1.00 45.26 127 LEU B N 1
ATOM 4131 C CA . LEU B 1 134 ? 63.451 -39.708 -19.153 1.00 35.29 127 LEU B CA 1
ATOM 4132 C C . LEU B 1 134 ? 63.879 -40.662 -18.032 1.00 34.19 127 LEU B C 1
ATOM 4133 O O . LEU B 1 134 ? 63.393 -41.798 -17.968 1.00 24.32 127 LEU B O 1
ATOM 4138 N N . GLN B 1 135 ? 64.787 -40.200 -17.168 1.00 30.37 128 GLN B N 1
ATOM 4139 C CA . GLN B 1 135 ? 65.319 -41.003 -16.046 1.00 33.96 128 GLN B CA 1
ATOM 4140 C C . GLN B 1 135 ? 64.783 -40.583 -14.658 1.00 34.35 128 GLN B C 1
ATOM 4141 O O . GLN B 1 135 ? 64.580 -41.424 -13.775 1.00 31.18 128 GLN B O 1
ATOM 4147 N N . ALA B 1 136 ? 64.579 -39.284 -14.467 1.00 27.33 129 ALA B N 1
ATOM 4148 C CA . ALA B 1 136 ? 64.122 -38.757 -13.189 1.00 25.49 129 ALA B CA 1
ATOM 4149 C C . ALA B 1 136 ? 63.063 -37.679 -13.406 1.00 31.29 129 ALA B C 1
ATOM 4150 O O . ALA B 1 136 ? 63.220 -36.771 -14.225 1.00 35.24 129 ALA B O 1
ATOM 4152 N N . LEU B 1 137 ? 61.974 -37.798 -12.665 1.00 28.53 130 LEU B N 1
ATOM 4153 C CA . LEU B 1 137 ? 60.847 -36.909 -12.828 1.00 30.19 130 LEU B CA 1
ATOM 4154 C C . LEU B 1 137 ? 60.354 -36.510 -11.433 1.00 30.47 130 LEU B C 1
ATOM 4155 O O . LEU B 1 137 ? 60.032 -37.373 -10.612 1.00 26.22 130 LEU B O 1
ATOM 4160 N N . ASP B 1 138 ? 60.378 -35.208 -11.148 1.00 30.06 131 ASP B N 1
ATOM 4161 C CA . ASP B 1 138 ? 59.859 -34.671 -9.890 1.00 22.78 131 ASP B CA 1
ATOM 4162 C C . ASP B 1 138 ? 58.532 -33.906 -10.130 1.00 22.96 131 ASP B C 1
ATOM 4163 O O . ASP B 1 138 ? 58.516 -32.815 -10.727 1.00 22.90 131 ASP B O 1
ATOM 4168 N N . LEU B 1 139 ? 57.433 -34.509 -9.668 1.00 24.48 132 LEU B N 1
ATOM 4169 C CA . LEU B 1 139 ? 56.080 -33.961 -9.789 1.00 24.77 132 LEU B CA 1
ATOM 4170 C C . LEU B 1 139 ? 55.521 -33.439 -8.450 1.00 28.20 132 LEU B C 1
ATOM 4171 O O . LEU B 1 139 ? 54.332 -33.133 -8.349 1.00 31.71 132 LEU B O 1
ATOM 4176 N N . SER B 1 140 ? 56.390 -33.333 -7.446 1.00 24.40 133 SER B N 1
ATOM 4177 C CA . SER B 1 140 ? 56.045 -32.901 -6.078 1.00 23.59 133 SER B CA 1
ATOM 4178 C C . SER B 1 140 ? 55.202 -31.635 -6.028 1.00 26.50 133 SER B C 1
ATOM 4179 O O . SER B 1 140 ? 55.322 -30.762 -6.885 1.00 28.61 133 SER B O 1
ATOM 4182 N N . TYR B 1 141 ? 54.356 -31.540 -5.014 1.00 20.61 134 TYR B N 1
ATOM 4183 C CA . TYR B 1 141 ? 53.601 -30.318 -4.766 1.00 20.27 134 TYR B CA 1
ATOM 4184 C C . TYR B 1 141 ? 52.839 -29.883 -5.999 1.00 21.63 134 TYR B C 1
ATOM 4185 O O . TYR B 1 141 ? 52.961 -28.749 -6.458 1.00 18.80 134 TYR B O 1
ATOM 4194 N N . ASN B 1 142 ? 52.092 -30.822 -6.556 1.00 23.56 135 ASN B N 1
ATOM 4195 C CA . ASN B 1 142 ? 51.052 -30.500 -7.504 1.00 18.30 135 ASN B CA 1
ATOM 4196 C C . ASN B 1 142 ? 49.736 -31.016 -6.975 1.00 19.74 135 ASN B C 1
ATOM 4197 O O . ASN B 1 142 ? 48.993 -31.697 -7.683 1.00 23.26 135 ASN B O 1
ATOM 4202 N N . SER B 1 143 ? 49.462 -30.709 -5.711 1.00 22.72 136 SER B N 1
ATOM 4203 C CA . SER B 1 143 ? 48.127 -30.876 -5.146 1.00 22.04 136 SER B CA 1
ATOM 4204 C C . SER B 1 143 ? 47.413 -29.731 -5.800 1.00 35.68 136 SER B C 1
ATOM 4205 O O . SER B 1 143 ? 48.061 -28.780 -6.282 1.00 47.98 136 SER B O 1
ATOM 4208 N N . GLN B 1 144 ? 46.100 -29.786 -5.852 1.00 32.53 137 GLN B N 1
ATOM 4209 C CA . GLN B 1 144 ? 45.378 -28.761 -6.633 1.00 34.55 137 GLN B CA 1
ATOM 4210 C C . GLN B 1 144 ? 45.667 -28.720 -8.167 1.00 21.90 137 GLN B C 1
ATOM 4211 O O . GLN B 1 144 ? 45.865 -27.636 -8.759 1.00 22.12 137 GLN B O 1
ATOM 4217 N N . PRO B 1 145 ? 45.661 -29.886 -8.828 1.00 18.58 138 PRO B N 1
ATOM 4218 C CA . PRO B 1 145 ? 45.871 -29.792 -10.280 1.00 19.80 138 PRO B CA 1
ATOM 4219 C C . PRO B 1 145 ? 44.793 -28.953 -10.977 1.00 24.84 138 PRO B C 1
ATOM 4220 O O . PRO B 1 145 ? 43.634 -28.945 -10.560 1.00 24.47 138 PRO B O 1
ATOM 4224 N N . PHE B 1 146 ? 45.175 -28.226 -12.014 1.00 30.76 139 PHE B N 1
ATOM 4225 C CA . PHE B 1 146 ? 44.180 -27.477 -12.762 1.00 39.87 139 PHE B CA 1
ATOM 4226 C C . PHE B 1 146 ? 43.489 -28.360 -13.799 1.00 44.54 139 PHE B C 1
ATOM 4227 O O . PHE B 1 146 ? 42.263 -28.510 -13.766 1.00 48.39 139 PHE B O 1
ATOM 4235 N N . ILE B 1 151 ? 39.982 -33.477 -14.368 1.00 35.74 144 ILE B N 1
ATOM 4236 C CA . ILE B 1 151 ? 41.371 -33.836 -14.022 1.00 36.70 144 ILE B CA 1
ATOM 4237 C C . ILE B 1 151 ? 41.705 -35.330 -14.172 1.00 32.38 144 ILE B C 1
ATOM 4238 O O . ILE B 1 151 ? 40.832 -36.193 -14.049 1.00 29.50 144 ILE B O 1
ATOM 4243 N N . GLY B 1 152 ? 42.968 -35.617 -14.490 1.00 26.84 145 GLY B N 1
ATOM 4244 C CA . GLY B 1 152 ? 43.433 -36.983 -14.679 1.00 25.71 145 GLY B CA 1
ATOM 4245 C C . GLY B 1 152 ? 43.561 -37.822 -13.408 1.00 27.44 145 GLY B C 1
ATOM 4246 O O . GLY B 1 152 ? 43.898 -37.299 -12.351 1.00 21.56 145 GLY B O 1
ATOM 4247 N N . HIS B 1 153 ? 43.289 -39.124 -13.529 1.00 27.75 146 HIS B N 1
ATOM 4248 C CA . HIS B 1 153 ? 43.306 -40.065 -12.411 1.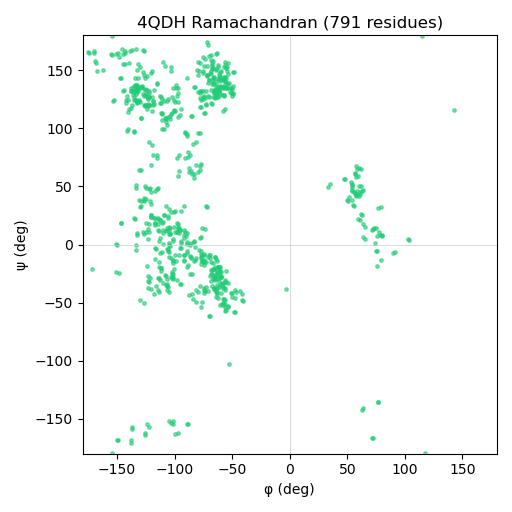00 23.96 146 HIS B CA 1
ATOM 4249 C C . HIS B 1 153 ? 44.199 -41.237 -12.744 1.00 27.56 146 HIS B C 1
ATOM 4250 O O . HIS B 1 153 ? 44.185 -42.258 -12.056 1.00 30.24 146 HIS B O 1
ATOM 4257 N N . ASN B 1 154 ? 44.918 -41.122 -13.852 1.00 28.65 147 ASN B N 1
ATOM 4258 C CA . ASN B 1 154 ? 45.514 -42.280 -14.505 1.00 30.51 147 ASN B CA 1
ATOM 4259 C C . ASN B 1 154 ? 47.023 -42.278 -14.354 1.00 27.78 147 ASN B C 1
ATOM 4260 O O . ASN B 1 154 ? 47.682 -41.329 -14.757 1.00 28.57 147 ASN B O 1
ATOM 4265 N N . PHE B 1 155 ? 47.561 -43.357 -13.790 1.00 25.37 148 PHE B N 1
ATOM 4266 C CA . PHE B 1 155 ? 48.991 -43.454 -13.519 1.00 25.66 148 PHE B CA 1
ATOM 4267 C C . PHE B 1 155 ? 49.722 -44.363 -14.497 1.00 26.51 148 PHE B C 1
ATOM 4268 O O . PHE B 1 155 ? 50.927 -44.564 -14.357 1.00 26.99 148 PHE B O 1
ATOM 4276 N N . SER B 1 156 ? 49.012 -44.931 -15.473 1.00 22.62 149 SER B N 1
ATOM 4277 C CA . SER B 1 156 ? 49.667 -45.867 -16.390 1.00 25.88 149 SER B CA 1
ATOM 4278 C C . SER B 1 156 ? 50.737 -45.193 -17.232 1.00 26.40 149 SER B C 1
ATOM 4279 O O . SER B 1 156 ? 51.513 -45.863 -17.900 1.00 31.49 149 SER B O 1
ATOM 4282 N N . PHE B 1 157 ? 50.782 -43.868 -17.203 1.00 24.31 150 PHE B N 1
ATOM 4283 C CA . PHE B 1 157 ? 51.831 -43.166 -17.924 1.00 26.03 150 PHE B CA 1
ATOM 4284 C C . PHE B 1 157 ? 53.223 -43.561 -17.457 1.00 30.35 150 PHE B C 1
ATOM 4285 O O . PHE B 1 157 ? 54.154 -43.572 -18.272 1.00 34.80 150 PHE B O 1
ATOM 4293 N N . VAL B 1 158 ? 53.387 -43.878 -16.169 1.00 26.41 151 VAL B N 1
ATOM 4294 C CA . VAL B 1 158 ? 54.729 -44.224 -15.693 1.00 32.01 151 VAL B CA 1
ATOM 4295 C C . VAL B 1 158 ? 55.222 -45.556 -16.269 1.00 29.74 151 VAL B C 1
ATOM 4296 O O . VAL B 1 158 ? 56.432 -45.798 -16.368 1.00 27.81 151 VAL B O 1
ATOM 4300 N N . THR B 1 159 ? 54.294 -46.429 -16.645 1.00 26.72 152 THR B N 1
ATOM 4301 C CA . THR B 1 159 ? 54.731 -47.737 -17.117 1.00 31.99 152 THR B CA 1
ATOM 4302 C C . THR B 1 159 ? 55.292 -47.688 -18.544 1.00 31.18 152 THR B C 1
ATOM 4303 O O . THR B 1 159 ? 55.971 -48.614 -18.980 1.00 31.82 152 THR B O 1
ATOM 4307 N N . HIS B 1 160 ? 55.042 -46.582 -19.237 1.00 30.72 153 HIS B N 1
ATOM 4308 C CA . HIS B 1 160 ? 55.607 -46.355 -20.570 1.00 35.39 153 HIS B CA 1
ATOM 4309 C C . HIS B 1 160 ? 56.933 -45.616 -20.546 1.00 34.97 153 HIS B C 1
ATOM 4310 O O . HIS B 1 160 ? 57.626 -45.571 -21.548 1.00 33.58 153 HIS B O 1
ATOM 4317 N N . LEU B 1 161 ? 57.284 -45.032 -19.407 1.00 31.61 154 LEU B N 1
ATOM 4318 C CA . LEU B 1 161 ? 58.580 -44.381 -19.276 1.00 32.57 154 LEU B CA 1
ATOM 4319 C C . LEU B 1 161 ? 59.620 -45.432 -18.909 1.00 29.90 154 LEU B C 1
ATOM 4320 O O . LEU B 1 161 ? 59.946 -45.625 -17.738 1.00 30.64 154 LEU B O 1
ATOM 4325 N N . SER B 1 162 ? 60.172 -46.068 -19.926 1.00 25.05 155 SER B N 1
ATOM 4326 C CA . SER B 1 162 ? 60.940 -47.289 -19.757 1.00 32.76 155 SER B CA 1
ATOM 4327 C C . SER B 1 162 ? 62.345 -47.047 -19.226 1.00 31.90 155 SER B C 1
ATOM 4328 O O . SER B 1 162 ? 63.053 -48.004 -18.907 1.00 28.96 155 SER B O 1
ATOM 4331 N N . MET B 1 163 ? 62.745 -45.780 -19.141 1.00 25.86 156 MET B N 1
ATOM 4332 C CA . MET B 1 163 ? 64.058 -45.413 -18.595 1.00 35.56 156 MET B CA 1
ATOM 4333 C C . MET B 1 163 ? 63.925 -44.807 -17.175 1.00 32.76 156 MET B C 1
ATOM 4334 O O . MET B 1 163 ? 64.932 -44.459 -16.544 1.00 27.67 156 MET B O 1
ATOM 4339 N N . LEU B 1 164 ? 62.693 -44.609 -16.712 1.00 23.87 157 LEU B N 1
ATOM 4340 C CA . LEU B 1 164 ? 62.468 -43.829 -15.487 1.00 27.84 157 LEU B CA 1
ATOM 4341 C C . LEU B 1 164 ? 62.989 -44.583 -14.266 1.00 30.64 157 LEU B C 1
ATOM 4342 O O . LEU B 1 164 ? 62.575 -45.711 -14.010 1.00 31.29 157 LEU B O 1
ATOM 4347 N N . GLN B 1 165 ? 63.911 -43.960 -13.536 1.00 30.37 158 GLN B N 1
ATOM 4348 C CA . GLN B 1 165 ? 64.478 -44.570 -12.338 1.00 30.55 158 GLN B CA 1
ATOM 4349 C C . GLN B 1 165 ? 63.980 -43.945 -11.043 1.00 29.98 158 GLN B C 1
ATOM 4350 O O . GLN B 1 165 ? 63.865 -44.642 -10.031 1.00 33.32 158 GLN B O 1
ATOM 4356 N N . SER B 1 166 ? 63.724 -42.634 -11.086 1.00 23.93 159 SER B N 1
ATOM 4357 C CA . SER B 1 166 ? 63.268 -41.857 -9.934 1.00 23.16 159 SER B CA 1
ATOM 4358 C C . SER B 1 166 ? 62.008 -41.103 -10.280 1.00 25.51 159 SER B C 1
ATOM 4359 O O . SER B 1 166 ? 61.951 -40.379 -11.280 1.00 32.80 159 SER B O 1
ATOM 4362 N N . LEU B 1 167 ? 61.005 -41.271 -9.436 1.00 22.91 160 LEU B N 1
ATOM 4363 C CA . LEU B 1 167 ? 59.731 -40.604 -9.575 1.00 22.11 160 LEU B CA 1
ATOM 4364 C C . LEU B 1 167 ? 59.367 -40.019 -8.209 1.00 22.91 160 LEU B C 1
ATOM 4365 O O . LEU B 1 167 ? 59.433 -40.703 -7.196 1.00 19.99 160 LEU B O 1
ATOM 4370 N N . SER B 1 168 ? 58.987 -38.751 -8.182 1.00 20.37 161 SER B N 1
ATOM 4371 C CA . SER B 1 168 ? 58.404 -38.203 -6.977 1.00 23.58 161 SER B CA 1
ATOM 4372 C C . SER B 1 168 ? 56.990 -37.737 -7.237 1.00 26.55 161 SER B C 1
ATOM 4373 O O . SER B 1 168 ? 56.755 -36.914 -8.135 1.00 24.01 161 SER B O 1
ATOM 4376 N N . LEU B 1 169 ? 56.065 -38.283 -6.450 1.00 21.46 162 LEU B N 1
ATOM 4377 C CA . LEU B 1 169 ? 54.667 -37.873 -6.440 1.00 15.86 162 LEU B CA 1
ATOM 4378 C C . LEU B 1 169 ? 54.309 -37.203 -5.126 1.00 22.40 162 LEU B C 1
ATOM 4379 O O . LEU B 1 169 ? 53.138 -37.155 -4.759 1.00 22.97 162 LEU B O 1
ATOM 4384 N N . ALA B 1 170 ? 55.326 -36.710 -4.417 1.00 24.65 163 ALA B N 1
ATOM 4385 C CA . ALA B 1 170 ? 55.170 -36.261 -3.030 1.00 25.09 163 ALA B CA 1
ATOM 4386 C C . ALA B 1 170 ? 54.262 -35.044 -2.849 1.00 24.34 163 ALA B C 1
ATOM 4387 O O . ALA B 1 170 ? 54.219 -34.170 -3.706 1.00 27.75 163 ALA B O 1
ATOM 4389 N N . HIS B 1 171 ? 53.509 -35.036 -1.746 1.00 24.96 164 HIS B N 1
ATOM 4390 C CA . HIS B 1 171 ? 52.696 -33.885 -1.342 1.00 18.69 164 HIS B CA 1
ATOM 4391 C C . HIS B 1 171 ? 51.686 -33.480 -2.434 1.00 21.61 164 HIS B C 1
ATOM 4392 O O . HIS B 1 171 ? 51.486 -32.306 -2.725 1.00 20.47 164 HIS B O 1
ATOM 4399 N N . ASN B 1 172 ? 51.055 -34.482 -3.030 1.00 21.54 165 ASN B N 1
ATOM 4400 C CA . ASN B 1 172 ? 50.125 -34.255 -4.106 1.00 21.04 165 ASN B CA 1
ATOM 4401 C C . ASN B 1 172 ? 48.695 -34.549 -3.684 1.00 23.34 165 ASN B C 1
ATOM 4402 O O . ASN B 1 172 ? 47.801 -34.564 -4.517 1.00 23.78 165 ASN B O 1
ATOM 4407 N N . ASP B 1 173 ? 48.473 -34.764 -2.386 1.00 24.26 166 ASP B N 1
ATOM 4408 C CA . ASP B 1 173 ? 47.122 -35.044 -1.878 1.00 21.26 166 ASP B CA 1
ATOM 4409 C C . ASP B 1 173 ? 46.480 -36.246 -2.582 1.00 24.17 166 ASP B C 1
ATOM 4410 O O . ASP B 1 173 ? 45.267 -36.296 -2.808 1.00 24.76 166 ASP B O 1
ATOM 4415 N N . ILE B 1 174 ? 47.313 -37.207 -2.948 1.00 19.19 167 ILE B N 1
ATOM 4416 C CA . ILE B 1 174 ? 46.830 -38.434 -3.547 1.00 22.86 167 ILE B CA 1
ATOM 4417 C C . ILE B 1 174 ? 46.191 -39.304 -2.466 1.00 27.13 167 ILE B C 1
ATOM 4418 O O . ILE B 1 174 ? 46.896 -39.789 -1.565 1.00 25.24 167 ILE B O 1
ATOM 4423 N N . HIS B 1 175 ? 44.872 -39.501 -2.544 1.00 29.35 168 HIS B N 1
ATOM 4424 C CA . HIS B 1 175 ? 44.149 -40.262 -1.507 1.00 32.40 168 HIS B CA 1
ATOM 4425 C C . HIS B 1 175 ? 42.919 -41.055 -1.967 1.00 37.01 168 HIS B C 1
ATOM 4426 O O . HIS B 1 175 ? 42.508 -41.979 -1.285 1.00 41.26 168 HIS B O 1
ATOM 4433 N N . THR B 1 176 ? 42.295 -40.656 -3.068 1.00 34.90 169 THR B N 1
ATOM 4434 C CA . THR B 1 176 ? 41.233 -41.458 -3.671 1.00 40.25 169 THR B CA 1
ATOM 4435 C C . THR B 1 176 ? 41.218 -41.360 -5.184 1.00 36.87 169 THR B C 1
ATOM 4436 O O . THR B 1 176 ? 41.862 -40.490 -5.777 1.00 31.52 169 THR B O 1
ATOM 4440 N N . ARG B 1 177 ? 40.432 -42.258 -5.774 1.00 35.75 170 ARG B N 1
ATOM 4441 C CA . ARG B 1 177 ? 40.112 -42.264 -7.189 1.00 38.96 170 ARG B CA 1
ATOM 4442 C C . ARG B 1 177 ? 41.340 -42.110 -8.060 1.00 38.46 170 ARG B C 1
ATOM 4443 O O . ARG B 1 177 ? 41.426 -41.186 -8.859 1.00 42.67 170 ARG B O 1
ATOM 4451 N N . VAL B 1 178 ? 42.300 -43.012 -7.873 1.00 34.28 171 VAL B N 1
ATOM 4452 C CA . VAL B 1 178 ? 43.448 -43.102 -8.767 1.00 31.23 171 VAL B CA 1
ATOM 4453 C C . VAL B 1 178 ? 43.643 -44.576 -9.098 1.00 30.40 171 VAL B C 1
ATOM 4454 O O . VAL B 1 178 ? 43.002 -45.448 -8.494 1.00 30.77 171 VAL B O 1
ATOM 4458 N N . SER B 1 179 ? 44.489 -44.849 -10.080 1.00 29.13 172 SER B N 1
ATOM 4459 C CA . SER B 1 179 ? 44.798 -46.219 -10.468 1.00 29.33 172 SER B CA 1
ATOM 4460 C C . SER B 1 179 ? 45.178 -47.023 -9.233 1.00 29.57 172 SER B C 1
ATOM 4461 O O . SER B 1 179 ? 45.961 -46.564 -8.405 1.00 33.06 172 SER B O 1
ATOM 4464 N N . SER B 1 180 ? 44.609 -48.216 -9.108 1.00 30.80 173 SER B N 1
ATOM 4465 C CA . SER B 1 180 ? 44.873 -49.088 -7.969 1.00 34.57 173 SER B CA 1
ATOM 4466 C C . SER B 1 180 ? 46.229 -49.803 -8.065 1.00 34.07 173 SER B C 1
ATOM 4467 O O . SER B 1 180 ? 46.659 -50.452 -7.096 1.00 32.12 173 SER B O 1
ATOM 4470 N N . HIS B 1 181 ? 46.864 -49.738 -9.241 1.00 29.73 174 HIS B N 1
ATOM 4471 C CA . HIS B 1 181 ? 48.197 -50.339 -9.441 1.00 34.29 174 HIS B CA 1
ATOM 4472 C C . HIS B 1 181 ? 49.170 -49.381 -10.102 1.00 34.11 174 HIS B C 1
ATOM 4473 O O . HIS B 1 181 ? 48.814 -48.724 -11.069 1.00 37.51 174 HIS B O 1
ATOM 4480 N N . LEU B 1 182 ? 50.399 -49.327 -9.590 1.00 29.80 175 LEU B N 1
ATOM 4481 C CA . LEU B 1 182 ? 51.507 -48.659 -10.278 1.00 30.20 175 LEU B CA 1
ATOM 4482 C C . LEU B 1 182 ? 52.320 -49.767 -10.920 1.00 34.71 175 LEU B C 1
ATOM 4483 O O . LEU B 1 182 ? 52.562 -50.786 -10.279 1.00 37.99 175 LEU B O 1
ATOM 4488 N N . ASN B 1 183 ? 52.717 -49.600 -12.176 1.00 31.86 176 ASN B N 1
ATOM 4489 C CA . ASN B 1 183 ? 53.524 -50.626 -12.844 1.00 31.38 176 ASN B CA 1
ATOM 4490 C C . ASN B 1 183 ? 54.769 -50.053 -13.478 1.00 28.50 176 ASN B C 1
ATOM 4491 O O . ASN B 1 183 ? 54.729 -48.993 -14.093 1.00 26.71 176 ASN B O 1
ATOM 4496 N N . SER B 1 184 ? 55.884 -50.747 -13.308 1.00 26.20 177 SER B N 1
ATOM 4497 C CA . SER B 1 184 ? 57.136 -50.332 -13.932 1.00 29.66 177 SER B CA 1
ATOM 4498 C C . SER B 1 184 ? 58.125 -51.458 -13.801 1.00 35.21 177 SER B C 1
ATOM 4499 O O . SER B 1 184 ? 58.000 -52.295 -12.899 1.00 40.22 177 SER B O 1
ATOM 4502 N N . ASN B 1 185 ? 59.114 -51.477 -14.687 1.00 35.16 178 ASN B N 1
ATOM 4503 C CA . ASN B 1 185 ? 60.251 -52.385 -14.529 1.00 37.16 178 ASN B CA 1
ATOM 4504 C C . ASN B 1 185 ? 61.557 -51.629 -14.242 1.00 38.31 178 ASN B C 1
ATOM 4505 O O . ASN B 1 185 ? 62.582 -52.235 -13.932 1.00 43.43 178 ASN B O 1
ATOM 4510 N N . SER B 1 186 ? 61.506 -50.303 -14.327 1.00 34.28 179 SER B N 1
ATOM 4511 C CA . SER B 1 186 ? 62.711 -49.484 -14.232 1.00 32.38 179 SER B CA 1
ATOM 4512 C C . SER B 1 186 ? 62.790 -48.588 -12.985 1.00 25.05 179 SER B C 1
ATOM 4513 O O . SER B 1 186 ? 63.883 -48.260 -12.525 1.00 26.82 179 SER B O 1
ATOM 4516 N N . VAL B 1 187 ? 61.646 -48.171 -12.453 1.00 22.75 180 VAL B N 1
ATOM 4517 C CA . VAL B 1 187 ? 61.660 -47.269 -11.306 1.00 29.54 180 VAL B CA 1
ATOM 4518 C C . VAL B 1 187 ? 62.338 -47.923 -10.085 1.00 28.91 180 VAL B C 1
ATOM 4519 O O . VAL B 1 187 ? 61.991 -49.031 -9.687 1.00 31.72 180 VAL B O 1
ATOM 4523 N N . ARG B 1 188 ? 63.328 -47.233 -9.525 1.00 25.42 181 ARG B N 1
ATOM 4524 C CA . ARG B 1 188 ? 64.089 -47.749 -8.397 1.00 25.12 181 ARG B CA 1
ATOM 4525 C C . ARG B 1 188 ? 63.821 -46.935 -7.133 1.00 32.73 181 ARG B C 1
ATOM 4526 O O . ARG B 1 188 ? 63.898 -47.468 -6.013 1.00 29.65 181 ARG B O 1
ATOM 4534 N N . PHE B 1 189 ? 63.536 -45.643 -7.305 1.00 29.02 182 PHE B N 1
ATOM 4535 C CA . PHE B 1 189 ? 63.230 -44.795 -6.159 1.00 32.29 182 PHE B CA 1
ATOM 4536 C C . PHE B 1 189 ? 61.897 -44.090 -6.361 1.00 30.26 182 PHE B C 1
ATOM 4537 O O . PHE B 1 189 ? 61.723 -43.340 -7.317 1.00 36.87 182 PHE B O 1
ATOM 4545 N N . LEU B 1 190 ? 60.954 -44.348 -5.461 1.00 22.37 183 LEU B N 1
ATOM 4546 C CA . LEU B 1 190 ? 59.680 -43.645 -5.486 1.00 23.73 183 LEU B CA 1
ATOM 4547 C C . LEU B 1 190 ? 59.467 -42.837 -4.182 1.00 23.00 183 LEU B C 1
ATOM 4548 O O . LEU B 1 190 ? 59.443 -43.381 -3.070 1.00 24.10 183 LEU B O 1
ATOM 4553 N N . ASP B 1 191 ? 59.312 -41.532 -4.317 1.00 19.27 184 ASP B N 1
ATOM 4554 C CA . ASP B 1 191 ? 58.954 -40.716 -3.158 1.00 19.41 184 ASP B CA 1
ATOM 4555 C C . ASP B 1 191 ? 57.438 -40.517 -3.138 1.00 21.44 184 ASP B C 1
ATOM 4556 O O . ASP B 1 191 ? 56.884 -39.829 -4.003 1.00 18.78 184 ASP B O 1
ATOM 4561 N N . PHE B 1 192 ? 56.768 -41.127 -2.160 1.00 24.50 185 PHE B N 1
ATOM 4562 C CA . PHE B 1 192 ? 55.324 -40.971 -2.012 1.00 23.95 185 PHE B CA 1
ATOM 4563 C C . PHE B 1 192 ? 54.976 -40.165 -0.753 1.00 23.23 185 PHE B C 1
ATOM 4564 O O . PHE B 1 192 ? 53.831 -40.167 -0.290 1.00 17.87 185 PHE B O 1
ATOM 4572 N N . SER B 1 193 ? 55.975 -39.441 -0.253 1.00 21.05 186 SER B N 1
ATOM 4573 C CA . SER B 1 193 ? 55.882 -38.641 0.961 1.00 22.13 186 SER B CA 1
ATOM 4574 C C . SER B 1 193 ? 54.727 -37.657 0.869 1.00 26.30 186 SER B C 1
ATOM 4575 O O . SER B 1 193 ? 54.439 -37.137 -0.201 1.00 26.57 186 SER B O 1
ATOM 4578 N N . GLY B 1 194 ? 54.052 -37.424 1.991 1.00 26.25 187 GLY B N 1
ATOM 4579 C CA . GLY B 1 194 ? 53.071 -36.362 2.070 1.00 19.41 187 GLY B CA 1
ATOM 4580 C C . GLY B 1 194 ? 51.726 -36.652 1.425 1.00 20.07 187 GLY B C 1
ATOM 4581 O O . GLY B 1 194 ? 50.939 -35.739 1.232 1.00 21.95 187 GLY B O 1
ATOM 4582 N N . ASN B 1 195 ? 51.463 -37.895 1.041 1.00 17.56 188 ASN B N 1
ATOM 4583 C CA . ASN B 1 195 ? 50.172 -38.201 0.446 1.00 15.78 188 ASN B CA 1
ATOM 4584 C C . ASN B 1 195 ? 49.200 -38.823 1.440 1.00 24.81 188 ASN B C 1
ATOM 4585 O O . ASN B 1 195 ? 49.400 -38.744 2.642 1.00 16.30 188 ASN B O 1
ATOM 4590 N N . GLY B 1 196 ? 48.143 -39.451 0.952 1.00 28.13 189 GLY B N 1
ATOM 4591 C CA . GLY B 1 196 ? 47.170 -40.022 1.865 1.00 19.60 189 GLY B CA 1
ATOM 4592 C C . GLY B 1 196 ? 47.109 -41.530 1.789 1.00 21.93 189 GLY B C 1
ATOM 4593 O O . GLY B 1 196 ? 46.012 -42.092 1.676 1.00 24.00 189 GLY B O 1
ATOM 4594 N N . MET B 1 197 ? 48.267 -42.193 1.830 1.00 18.66 190 MET B N 1
ATOM 4595 C CA . MET B 1 197 ? 48.281 -43.656 1.744 1.00 23.73 190 MET B CA 1
ATOM 4596 C C . MET B 1 197 ? 47.487 -44.297 2.899 1.00 27.85 190 MET B C 1
ATOM 4597 O O . MET B 1 197 ? 46.962 -45.398 2.764 1.00 22.72 190 MET B O 1
ATOM 4602 N N . GLY B 1 198 ? 47.413 -43.597 4.029 1.00 28.78 191 GLY B N 1
ATOM 4603 C CA . GLY B 1 198 ? 46.643 -44.058 5.172 1.00 30.08 191 GLY B CA 1
ATOM 4604 C C . GLY B 1 198 ? 45.186 -44.271 4.811 1.00 31.27 191 GLY B C 1
ATOM 4605 O O . GLY B 1 198 ? 44.614 -45.360 5.035 1.00 25.99 191 GLY B O 1
ATOM 4606 N N . ARG B 1 199 ? 44.591 -43.241 4.220 1.00 19.30 192 ARG B N 1
ATOM 4607 C CA . ARG B 1 199 ? 43.234 -43.365 3.714 1.00 27.15 192 ARG B CA 1
ATOM 4608 C C . ARG B 1 199 ? 43.140 -44.463 2.650 1.00 27.70 192 ARG B C 1
ATOM 4609 O O . ARG B 1 199 ? 42.205 -45.266 2.681 1.00 30.94 192 ARG B O 1
ATOM 4617 N N . MET B 1 200 ? 44.124 -44.536 1.755 1.00 23.76 193 MET B N 1
ATOM 4618 C CA . MET B 1 200 ? 44.053 -45.496 0.641 1.00 32.62 193 MET B CA 1
ATOM 4619 C C . MET B 1 200 ? 44.038 -46.947 1.112 1.00 30.69 193 MET B C 1
ATOM 4620 O O . MET B 1 200 ? 43.284 -47.765 0.589 1.00 26.12 193 MET B O 1
ATOM 4625 N N . TRP B 1 201 ? 44.853 -47.257 2.112 1.00 29.37 194 TRP B N 1
ATOM 4626 C CA . TRP B 1 201 ? 44.914 -48.619 2.632 1.00 28.08 194 TRP B CA 1
ATOM 4627 C C . TRP B 1 201 ? 43.741 -48.983 3.521 1.00 25.89 194 TRP B C 1
ATOM 4628 O O . TRP B 1 201 ? 43.547 -50.156 3.812 1.00 28.65 194 TRP B O 1
ATOM 4639 N N . ASP B 1 202 ? 42.978 -47.983 3.960 1.00 25.17 195 ASP B N 1
ATOM 4640 C CA . ASP B 1 202 ? 41.756 -48.231 4.729 1.00 31.11 195 ASP B CA 1
ATOM 4641 C C . ASP B 1 202 ? 40.567 -48.463 3.785 1.00 33.14 195 ASP B C 1
ATOM 4642 O O . ASP B 1 202 ? 39.492 -48.868 4.208 1.00 31.60 195 ASP B O 1
ATOM 4647 N N . GLU B 1 203 ? 40.743 -48.184 2.504 1.00 35.16 196 GLU B N 1
ATOM 4648 C CA . GLU B 1 203 ? 39.628 -48.331 1.575 1.00 37.65 196 GLU B CA 1
ATOM 4649 C C . GLU B 1 203 ? 39.554 -49.776 1.069 1.00 36.24 196 GLU B C 1
ATOM 4650 O O . GLU B 1 203 ? 39.750 -50.039 -0.115 1.00 40.33 196 GLU B O 1
ATOM 4656 N N . GLY B 1 204 ? 39.305 -50.710 1.983 1.00 31.41 197 GLY B N 1
ATOM 4657 C CA . GLY B 1 204 ? 39.178 -52.106 1.622 1.00 34.14 197 GLY B CA 1
ATOM 4658 C C . GLY B 1 204 ? 40.493 -52.603 1.049 1.00 35.22 197 GLY B C 1
ATOM 4659 O O . GLY B 1 204 ? 41.567 -52.165 1.477 1.00 25.43 197 GLY B O 1
ATOM 4660 N N . GLY B 1 205 ? 40.407 -53.466 0.035 1.00 31.51 198 GLY B N 1
ATOM 4661 C CA . GLY B 1 205 ? 41.586 -53.972 -0.631 1.00 26.58 198 GLY B CA 1
ATOM 4662 C C . GLY B 1 205 ? 41.897 -53.217 -1.905 1.00 27.03 198 GLY B C 1
ATOM 4663 O O . GLY B 1 205 ? 42.761 -53.633 -2.676 1.00 27.38 198 GLY B O 1
ATOM 4664 N N . LEU B 1 206 ? 41.213 -52.097 -2.127 1.00 24.99 199 LEU B N 1
ATOM 4665 C CA . LEU B 1 206 ? 41.337 -51.368 -3.397 1.00 36.02 199 LEU B CA 1
ATOM 4666 C C . LEU B 1 206 ? 42.781 -50.971 -3.743 1.00 33.76 199 LEU B C 1
ATOM 4667 O O . LEU B 1 206 ? 43.180 -51.055 -4.891 1.00 36.93 199 LEU B O 1
ATOM 4672 N N . TYR B 1 207 ? 43.572 -50.597 -2.743 1.00 27.63 200 TYR B N 1
ATOM 4673 C CA . TYR B 1 207 ? 44.952 -50.178 -2.973 1.00 24.68 200 TYR B CA 1
ATOM 4674 C C . TYR B 1 207 ? 45.939 -51.171 -2.326 1.00 26.13 200 TYR B C 1
ATOM 4675 O O . TYR B 1 207 ? 47.119 -50.866 -2.116 1.00 23.86 200 TYR B O 1
ATOM 4684 N N . LEU B 1 208 ? 45.453 -52.371 -2.021 1.00 23.00 201 LEU B N 1
ATOM 4685 C CA . LEU B 1 208 ? 46.281 -53.372 -1.345 1.00 27.22 201 LEU B CA 1
ATOM 4686 C C . LEU B 1 208 ? 47.514 -53.767 -2.169 1.00 37.12 201 LEU B C 1
ATOM 4687 O O . LEU B 1 208 ? 48.486 -54.289 -1.612 1.00 37.76 201 LEU B O 1
ATOM 4692 N N . HIS B 1 209 ? 47.488 -53.496 -3.483 1.00 35.19 202 HIS B N 1
ATOM 4693 C CA . HIS B 1 209 ? 48.585 -53.905 -4.361 1.00 32.64 202 HIS B CA 1
ATOM 4694 C C . HIS B 1 209 ? 49.212 -52.733 -5.100 1.00 32.57 202 HIS B C 1
ATOM 4695 O O . HIS B 1 209 ? 49.911 -52.924 -6.100 1.00 37.13 202 HIS B O 1
ATOM 4702 N N . PHE B 1 210 ? 48.960 -51.534 -4.596 1.00 30.32 203 PHE B N 1
ATOM 4703 C CA . PHE B 1 210 ? 49.349 -50.287 -5.252 1.00 29.05 203 PHE B CA 1
ATOM 4704 C C . PHE B 1 210 ? 50.817 -50.189 -5.719 1.00 27.24 203 PHE B C 1
ATOM 4705 O O . PHE B 1 210 ? 51.088 -49.778 -6.850 1.00 28.34 203 PHE B O 1
ATOM 4713 N N . PHE B 1 211 ? 51.754 -50.584 -4.870 1.00 24.80 204 PHE B N 1
ATOM 4714 C CA . PHE B 1 211 ? 53.177 -50.434 -5.184 1.00 23.69 204 PHE B CA 1
ATOM 4715 C C . PHE B 1 211 ? 53.756 -51.720 -5.758 1.00 26.68 204 PHE B C 1
ATOM 4716 O O . PHE B 1 211 ? 54.895 -51.737 -6.253 1.00 29.02 204 PHE B O 1
ATOM 4724 N N . GLN B 1 212 ? 52.961 -52.787 -5.710 1.00 24.45 205 GLN B N 1
ATOM 4725 C CA . GLN B 1 212 ? 53.441 -54.132 -6.030 1.00 25.02 205 GLN B CA 1
ATOM 4726 C C . GLN B 1 212 ? 54.028 -54.273 -7.431 1.00 25.79 205 GLN B C 1
ATOM 4727 O O . GLN B 1 212 ? 54.988 -54.999 -7.628 1.00 29.03 205 GLN B O 1
ATOM 4733 N N . GLY B 1 213 ? 53.446 -53.581 -8.405 1.00 30.14 206 GLY B N 1
ATOM 4734 C CA . GLY B 1 213 ? 53.918 -53.670 -9.782 1.00 32.96 206 GLY B CA 1
ATOM 4735 C C . GLY B 1 213 ? 55.178 -52.880 -10.125 1.00 30.91 206 GLY B C 1
ATOM 4736 O O . GLY B 1 213 ? 55.558 -52.796 -11.290 1.00 30.54 206 GLY B O 1
ATOM 4737 N N . LEU B 1 214 ? 55.812 -52.275 -9.125 1.00 29.87 207 LEU B N 1
ATOM 4738 C CA . LEU B 1 214 ? 57.067 -51.554 -9.334 1.00 22.82 207 LEU B CA 1
ATOM 4739 C C . LEU B 1 214 ? 58.218 -52.540 -9.176 1.00 25.14 207 LEU B C 1
ATOM 4740 O O . LEU B 1 214 ? 58.867 -52.589 -8.130 1.00 25.02 207 LEU B O 1
ATOM 4745 N N . SER B 1 215 ? 58.464 -53.328 -10.224 1.00 29.70 208 SER B N 1
ATOM 4746 C CA . SER B 1 215 ? 59.249 -54.567 -10.116 1.00 34.03 208 SER B CA 1
ATOM 4747 C C . SER B 1 215 ? 60.579 -54.553 -9.373 1.00 43.36 208 SER B C 1
ATOM 4748 O O . SER B 1 215 ? 60.754 -55.306 -8.411 1.00 56.31 208 SER B O 1
ATOM 4751 N N . GLY B 1 216 ? 61.524 -53.726 -9.781 1.00 38.08 209 GLY B N 1
ATOM 4752 C CA . GLY B 1 216 ? 62.776 -53.735 -9.036 1.00 30.90 209 GLY B CA 1
ATOM 4753 C C . GLY B 1 216 ? 62.867 -52.598 -8.034 1.00 27.12 209 GLY B C 1
ATOM 4754 O O . GLY B 1 216 ? 63.964 -52.135 -7.751 1.00 30.49 209 GLY B O 1
ATOM 4755 N N . LEU B 1 217 ? 61.727 -52.131 -7.514 1.00 25.81 210 LEU B N 1
ATOM 4756 C CA . LEU B 1 217 ? 61.740 -50.978 -6.595 1.00 27.84 210 LEU B CA 1
ATOM 4757 C C . LEU B 1 217 ? 62.760 -51.193 -5.471 1.00 28.93 210 LEU B C 1
ATOM 4758 O O . LEU B 1 217 ? 62.873 -52.291 -4.915 1.00 28.21 210 LEU B O 1
ATOM 4763 N N . LEU B 1 218 ? 63.537 -50.154 -5.186 1.00 27.99 211 LEU B N 1
ATOM 4764 C CA . LEU B 1 218 ? 64.643 -50.263 -4.243 1.00 27.88 211 LEU B CA 1
ATOM 4765 C C . LEU B 1 218 ? 64.409 -49.430 -2.972 1.00 27.66 211 LEU B C 1
ATOM 4766 O O . LEU B 1 218 ? 64.712 -49.874 -1.853 1.00 30.56 211 LEU B O 1
ATOM 4771 N N . LYS B 1 219 ? 63.866 -48.229 -3.155 1.00 21.57 212 LYS B N 1
ATOM 4772 C CA . LYS B 1 219 ? 63.588 -47.314 -2.052 1.00 26.17 212 LYS B CA 1
ATOM 4773 C C . LYS B 1 219 ? 62.176 -46.762 -2.216 1.00 23.05 212 LYS B C 1
ATOM 4774 O O . LYS B 1 219 ? 61.792 -46.331 -3.305 1.00 22.40 212 LYS B O 1
ATOM 4780 N N . LEU B 1 220 ? 61.413 -46.771 -1.130 1.00 23.62 213 LEU B N 1
ATOM 4781 C CA . LEU B 1 220 ? 60.051 -46.240 -1.105 1.00 22.40 213 LEU B CA 1
ATOM 4782 C C . LEU B 1 220 ? 59.893 -45.305 0.083 1.00 23.26 213 LEU B C 1
ATOM 4783 O O . LEU B 1 220 ? 60.128 -45.691 1.224 1.00 25.28 213 LEU B O 1
ATOM 4788 N N . ASP B 1 221 ? 59.507 -44.069 -0.179 1.00 21.94 214 ASP B N 1
ATOM 4789 C CA . ASP B 1 221 ? 59.283 -43.134 0.900 1.00 18.26 214 ASP B CA 1
ATOM 4790 C C . ASP B 1 221 ? 57.788 -42.978 1.132 1.00 24.36 214 ASP B C 1
ATOM 4791 O O . ASP B 1 221 ? 57.079 -42.428 0.283 1.00 16.56 214 ASP B O 1
ATOM 4796 N N . LEU B 1 222 ? 57.323 -43.451 2.291 1.00 26.60 215 LEU B N 1
ATOM 4797 C CA . LEU B 1 222 ? 55.919 -43.311 2.696 1.00 25.40 215 LEU B CA 1
ATOM 4798 C C . LEU B 1 222 ? 55.814 -42.396 3.931 1.00 29.96 215 LEU B C 1
ATOM 4799 O O . LEU B 1 222 ? 54.848 -42.447 4.699 1.00 25.15 215 LEU B O 1
ATOM 4804 N N . SER B 1 223 ? 56.820 -41.554 4.125 1.00 25.86 216 SER B N 1
ATOM 4805 C CA . SER B 1 223 ? 56.787 -40.654 5.260 1.00 22.70 216 SER B CA 1
ATOM 4806 C C . SER B 1 223 ? 55.622 -39.663 5.143 1.00 23.00 216 SER B C 1
ATOM 4807 O O . SER B 1 223 ? 55.192 -39.341 4.041 1.00 26.52 216 SER B O 1
ATOM 4810 N N . GLN B 1 224 ? 55.089 -39.227 6.282 1.00 19.63 217 GLN B N 1
ATOM 4811 C CA . GLN B 1 224 ? 54.051 -38.192 6.312 1.00 17.82 217 GLN B CA 1
ATOM 4812 C C . GLN B 1 224 ? 52.815 -38.568 5.500 1.00 18.68 217 GLN B C 1
ATOM 4813 O O . GLN B 1 224 ? 52.250 -37.729 4.791 1.00 17.05 217 GLN B O 1
ATOM 4819 N N . ASN B 1 225 ? 52.393 -39.821 5.594 1.00 17.67 218 ASN B N 1
ATOM 4820 C CA . ASN B 1 225 ? 51.174 -40.255 4.916 1.00 16.71 218 ASN B CA 1
ATOM 4821 C C . ASN B 1 225 ? 49.961 -40.419 5.861 1.00 21.67 218 ASN B C 1
ATOM 4822 O O . ASN B 1 225 ? 48.932 -40.997 5.494 1.00 19.75 218 ASN B O 1
ATOM 4827 N N . ASN B 1 226 ? 50.083 -39.878 7.071 1.00 19.97 219 ASN B N 1
ATOM 4828 C CA . ASN B 1 226 ? 49.051 -40.049 8.104 1.00 20.99 219 ASN B CA 1
ATOM 4829 C C . ASN B 1 226 ? 48.695 -41.509 8.387 1.00 23.64 219 ASN B C 1
ATOM 4830 O O . ASN B 1 226 ? 47.525 -41.856 8.613 1.00 22.83 219 ASN B O 1
ATOM 4835 N N . LEU B 1 227 ? 49.711 -42.363 8.373 1.00 26.72 220 LEU B N 1
ATOM 4836 C CA . LEU B 1 227 ? 49.526 -43.759 8.729 1.00 28.29 220 LEU B CA 1
ATOM 4837 C C . LEU B 1 227 ? 49.434 -43.925 10.261 1.00 29.59 220 LEU B C 1
ATOM 4838 O O . LEU B 1 227 ? 50.363 -43.594 10.994 1.00 20.04 220 LEU B O 1
ATOM 4843 N N . HIS B 1 228 ? 48.292 -44.422 10.723 1.00 22.31 221 HIS B N 1
ATOM 4844 C CA . HIS B 1 228 ? 48.081 -44.713 12.132 1.00 29.97 221 HIS B CA 1
ATOM 4845 C C . HIS B 1 228 ? 48.252 -46.196 12.366 1.00 34.79 221 HIS B C 1
ATOM 4846 O O . HIS B 1 228 ? 48.467 -46.624 13.504 1.00 41.22 221 HIS B O 1
ATOM 4853 N N . ILE B 1 229 ? 48.107 -46.977 11.292 1.00 26.52 222 ILE B N 1
ATOM 4854 C CA . ILE B 1 229 ? 48.489 -48.393 11.295 1.00 26.53 222 ILE B CA 1
ATOM 4855 C C . ILE B 1 229 ? 49.094 -48.844 9.979 1.00 27.87 222 ILE B C 1
ATOM 4856 O O . ILE B 1 229 ? 48.949 -48.169 8.943 1.00 27.27 222 ILE B O 1
ATOM 4861 N N . LEU B 1 230 ? 49.737 -50.007 10.039 1.00 27.09 223 LEU B N 1
ATOM 4862 C CA . LEU B 1 230 ? 50.363 -50.672 8.900 1.00 32.83 223 LEU B CA 1
ATOM 4863 C C . LEU B 1 230 ? 50.157 -52.169 8.992 1.00 37.67 223 LEU B C 1
ATOM 4864 O O . LEU B 1 230 ? 50.922 -52.851 9.655 1.00 47.38 223 LEU B O 1
ATOM 4869 N N . ARG B 1 231 ? 49.169 -52.695 8.288 1.00 35.46 224 ARG B N 1
ATOM 4870 C CA . ARG B 1 231 ? 48.941 -54.130 8.316 1.00 36.65 224 ARG B CA 1
ATOM 4871 C C . ARG B 1 231 ? 50.042 -54.910 7.588 1.00 38.19 224 ARG B C 1
ATOM 4872 O O . ARG B 1 231 ? 50.576 -54.460 6.573 1.00 35.87 224 ARG B O 1
ATOM 4880 N N . PRO B 1 232 ? 50.417 -56.066 8.141 1.00 39.40 225 PRO B N 1
ATOM 4881 C CA . PRO B 1 232 ? 51.434 -56.896 7.491 1.00 39.40 225 PRO B CA 1
ATOM 4882 C C . PRO B 1 232 ? 51.129 -57.272 6.032 1.00 39.28 225 PRO B C 1
ATOM 4883 O O . PRO B 1 232 ? 52.088 -57.395 5.259 1.00 38.35 225 PRO B O 1
ATOM 4887 N N . GLN B 1 233 ? 49.861 -57.435 5.652 1.00 37.41 226 GLN B N 1
ATOM 4888 C CA . GLN B 1 233 ? 49.534 -57.717 4.249 1.00 46.76 226 GLN B CA 1
ATOM 4889 C C . GLN B 1 233 ? 49.970 -56.588 3.326 1.00 44.08 226 GLN B C 1
ATOM 4890 O O . GLN B 1 233 ? 50.389 -56.835 2.184 1.00 41.38 226 GLN B O 1
ATOM 4896 N N . ASN B 1 234 ? 49.843 -55.351 3.806 1.00 33.49 227 ASN B N 1
ATOM 4897 C CA . ASN B 1 234 ? 50.271 -54.208 3.016 1.00 33.67 227 ASN B CA 1
ATOM 4898 C C . ASN B 1 234 ? 51.768 -54.255 2.785 1.00 37.58 227 ASN B C 1
ATOM 4899 O O . ASN B 1 234 ? 52.261 -53.932 1.702 1.00 35.42 227 ASN B O 1
ATOM 4904 N N . LEU B 1 235 ? 52.491 -54.691 3.808 1.00 35.22 228 LEU B N 1
ATOM 4905 C CA . LEU B 1 235 ? 53.930 -54.792 3.700 1.00 34.28 228 LEU B CA 1
ATOM 4906 C C . LEU B 1 235 ? 54.283 -55.936 2.759 1.00 33.73 228 LEU B C 1
ATOM 4907 O O . LEU B 1 235 ? 55.195 -55.837 1.940 1.00 32.51 228 LEU B O 1
ATOM 4912 N N . ASP B 1 236 ? 53.535 -57.023 2.871 1.00 37.49 229 ASP B N 1
ATOM 4913 C CA . ASP B 1 236 ? 53.798 -58.199 2.071 1.00 36.29 229 ASP B CA 1
ATOM 4914 C C . ASP B 1 236 ? 53.613 -57.905 0.576 1.00 34.54 229 ASP B C 1
ATOM 4915 O O . ASP B 1 236 ? 54.169 -58.588 -0.266 1.00 29.29 229 ASP B O 1
ATOM 4920 N N . ASN B 1 237 ? 52.813 -56.898 0.255 1.00 34.33 230 ASN B N 1
ATOM 4921 C CA . ASN B 1 237 ? 52.542 -56.578 -1.129 1.00 34.81 230 ASN B CA 1
ATOM 4922 C C . ASN B 1 237 ? 53.375 -55.442 -1.708 1.00 35.08 230 ASN B C 1
ATOM 4923 O O . ASN B 1 237 ? 53.070 -54.947 -2.796 1.00 34.16 230 ASN B O 1
ATOM 4928 N N . LEU B 1 238 ? 54.402 -55.010 -0.979 1.00 32.08 231 LEU B N 1
ATOM 4929 C CA . LEU B 1 238 ? 55.398 -54.100 -1.542 1.00 29.63 231 LEU B CA 1
ATOM 4930 C C . LEU B 1 238 ? 56.366 -54.938 -2.387 1.00 29.45 231 LEU B C 1
ATOM 4931 O O . LEU B 1 238 ? 56.482 -56.142 -2.181 1.00 32.37 231 LEU B O 1
ATOM 4936 N N . PRO B 1 239 ? 57.054 -54.316 -3.349 1.00 30.62 232 PRO B N 1
ATOM 4937 C CA . PRO B 1 239 ? 57.970 -55.126 -4.174 1.00 27.56 232 PRO B CA 1
ATOM 4938 C C . PRO B 1 239 ? 59.054 -55.819 -3.338 1.00 28.58 232 PRO B C 1
ATOM 4939 O O . PRO B 1 239 ? 59.643 -55.183 -2.465 1.00 29.99 232 PRO B O 1
ATOM 4943 N N . LYS B 1 240 ? 59.324 -57.093 -3.621 1.00 31.52 233 LYS B N 1
ATOM 4944 C CA . LYS B 1 240 ? 60.191 -57.909 -2.769 1.00 37.25 233 LYS B CA 1
ATOM 4945 C C . LYS B 1 240 ? 61.650 -57.497 -2.838 1.00 36.56 233 LYS B C 1
ATOM 4946 O O . LYS B 1 240 ? 62.479 -57.960 -2.055 1.00 38.11 233 LYS B O 1
ATOM 4952 N N . SER B 1 241 ? 61.946 -56.609 -3.768 1.00 27.19 234 SER B N 1
ATOM 4953 C CA . SER B 1 241 ? 63.294 -56.109 -3.971 1.00 33.60 234 SER B CA 1
ATOM 4954 C C . SER B 1 241 ? 63.660 -54.922 -3.066 1.00 29.33 234 SER B C 1
ATOM 4955 O O . SER B 1 241 ? 64.823 -54.538 -2.991 1.00 30.97 234 SER B O 1
ATOM 4958 N N . LEU B 1 242 ? 62.671 -54.363 -2.382 1.00 25.29 235 LEU B N 1
ATOM 4959 C CA . LEU B 1 242 ? 62.854 -53.170 -1.555 1.00 32.68 235 LEU B CA 1
ATOM 4960 C C . LEU B 1 242 ? 64.046 -53.273 -0.595 1.00 31.77 235 LEU B C 1
ATOM 4961 O O . LEU B 1 242 ? 64.194 -54.271 0.120 1.00 25.93 235 LEU B O 1
ATOM 4966 N N . LYS B 1 243 ? 64.900 -52.250 -0.586 1.00 29.12 236 LYS B N 1
ATOM 4967 C CA . LYS B 1 243 ? 66.038 -52.212 0.339 1.00 26.53 236 LYS B CA 1
ATOM 4968 C C . LYS B 1 243 ? 65.844 -51.187 1.440 1.00 29.20 236 LYS B C 1
ATOM 4969 O O . LYS B 1 243 ? 66.439 -51.303 2.506 1.00 32.12 236 LYS B O 1
ATOM 4975 N N . LEU B 1 244 ? 65.044 -50.157 1.154 1.00 31.60 237 LEU B N 1
ATOM 4976 C CA . LEU B 1 244 ? 64.807 -49.042 2.075 1.00 24.06 237 LEU B CA 1
ATOM 4977 C C . LEU B 1 244 ? 63.323 -48.671 2.145 1.00 26.01 237 LEU B C 1
ATOM 4978 O O . LEU B 1 244 ? 62.704 -48.356 1.135 1.00 24.06 237 LEU B O 1
ATOM 4983 N N . LEU B 1 245 ? 62.763 -48.675 3.342 1.00 27.13 238 LEU B N 1
ATOM 4984 C CA . LEU B 1 245 ? 61.394 -48.235 3.522 1.00 26.90 238 LEU B CA 1
ATOM 4985 C C . LEU B 1 245 ? 61.422 -47.096 4.517 1.00 28.17 238 LEU B C 1
ATOM 4986 O O . LEU B 1 245 ? 61.992 -47.230 5.588 1.00 30.04 238 LEU B O 1
ATOM 4991 N N . SER B 1 246 ? 60.834 -45.964 4.162 1.00 28.79 239 SER B N 1
ATOM 4992 C CA . SER B 1 246 ? 60.736 -44.862 5.112 1.00 26.67 239 SER B CA 1
ATOM 4993 C C . SER B 1 246 ? 59.303 -44.601 5.524 1.00 29.33 239 SER B C 1
ATOM 4994 O O . SER B 1 246 ? 58.447 -44.324 4.667 1.00 26.81 239 SER B O 1
ATOM 4997 N N . LEU B 1 247 ? 59.051 -44.693 6.833 1.00 27.03 240 LEU B N 1
ATOM 4998 C CA . LEU B 1 247 ? 57.722 -44.457 7.395 1.00 24.27 240 LEU B CA 1
ATOM 4999 C C . LEU B 1 247 ? 57.777 -43.255 8.364 1.00 29.88 240 LEU B C 1
ATOM 5000 O O . LEU B 1 247 ? 56.923 -43.082 9.248 1.00 18.73 240 LEU B O 1
ATOM 5005 N N . ARG B 1 248 ? 58.787 -42.413 8.145 1.00 23.58 241 ARG B N 1
ATOM 5006 C CA . ARG B 1 248 ? 59.068 -41.241 8.960 1.00 23.78 241 ARG B CA 1
ATOM 5007 C C . ARG B 1 248 ? 57.861 -40.295 9.141 1.00 24.86 241 ARG B C 1
ATOM 5008 O O . ARG B 1 248 ? 57.073 -40.079 8.226 1.00 17.72 241 ARG B O 1
ATOM 5016 N N . ASP B 1 249 ? 57.691 -39.779 10.353 1.00 26.77 242 ASP B N 1
ATOM 5017 C CA . ASP B 1 249 ? 56.644 -38.800 10.636 1.00 18.47 242 ASP B CA 1
ATOM 5018 C C . ASP B 1 249 ? 55.245 -39.214 10.253 1.00 21.62 242 ASP B C 1
ATOM 5019 O O . ASP B 1 249 ? 54.534 -38.453 9.608 1.00 22.75 242 ASP B O 1
ATOM 5024 N N . ASN B 1 250 ? 54.877 -40.440 10.627 1.00 20.30 243 ASN B N 1
ATOM 5025 C CA . ASN B 1 250 ? 53.492 -40.862 10.612 1.00 22.31 243 ASN B CA 1
ATOM 5026 C C . ASN B 1 250 ? 52.941 -40.906 12.039 1.00 24.46 243 ASN B C 1
ATOM 5027 O O . ASN B 1 250 ? 53.404 -40.156 12.891 1.00 25.99 243 ASN B O 1
ATOM 5032 N N . TYR B 1 251 ? 51.958 -41.761 12.303 1.00 23.47 244 TYR B N 1
ATOM 5033 C CA . TYR B 1 251 ? 51.356 -41.832 13.640 1.00 23.76 244 TYR B CA 1
ATOM 5034 C C . TYR B 1 251 ? 51.323 -43.261 14.155 1.00 26.58 244 TYR B C 1
ATOM 5035 O O . TYR B 1 251 ? 50.365 -43.667 14.780 1.00 30.23 244 TYR B O 1
ATOM 5044 N N . LEU B 1 252 ? 52.361 -44.035 13.873 1.00 25.83 245 LEU B N 1
ATOM 5045 C CA . LEU B 1 252 ? 52.397 -45.423 14.318 1.00 27.29 245 LEU B CA 1
ATOM 5046 C C . LEU B 1 252 ? 52.701 -45.535 15.815 1.00 28.90 245 LEU B C 1
ATOM 5047 O O . LEU B 1 252 ? 53.722 -45.024 16.283 1.00 24.72 245 LEU B O 1
ATOM 5052 N N . SER B 1 253 ? 51.813 -46.226 16.531 1.00 24.09 246 SER B N 1
ATOM 5053 C CA . SER B 1 253 ? 51.903 -46.456 17.978 1.00 32.65 246 SER B CA 1
ATOM 5054 C C . SER B 1 253 ? 52.426 -47.869 18.259 1.00 32.39 246 SER B C 1
ATOM 5055 O O . SER B 1 253 ? 52.841 -48.193 19.375 1.00 40.55 246 SER B O 1
ATOM 5058 N N . PHE B 1 254 ? 52.376 -48.703 17.230 1.00 31.56 247 PHE B N 1
ATOM 5059 C CA . PHE B 1 254 ? 52.657 -50.125 17.328 1.00 32.28 247 PHE B CA 1
ATOM 5060 C C . PHE B 1 254 ? 53.338 -50.522 16.030 1.00 33.19 247 PHE B C 1
ATOM 5061 O O . PHE B 1 254 ? 53.159 -49.861 15.010 1.00 29.49 247 PHE B O 1
ATOM 5069 N N . PHE B 1 255 ? 54.128 -51.586 16.052 1.00 38.19 248 PHE B N 1
ATOM 5070 C CA . PHE B 1 255 ? 54.699 -52.093 14.813 1.00 35.90 248 PHE B CA 1
ATOM 5071 C C . PHE B 1 255 ? 55.012 -53.583 14.904 1.00 38.48 248 PHE B C 1
ATOM 5072 O O . PHE B 1 255 ? 55.778 -54.012 15.765 1.00 41.99 248 PHE B O 1
ATOM 5080 N N . ASN B 1 256 ? 54.441 -54.358 13.986 1.00 38.47 249 ASN B N 1
ATOM 5081 C CA . ASN B 1 256 ? 54.622 -55.806 13.972 1.00 42.34 249 ASN B CA 1
ATOM 5082 C C . ASN B 1 256 ? 55.986 -56.183 13.384 1.00 45.72 249 ASN B C 1
ATOM 5083 O O . ASN B 1 256 ? 56.142 -56.271 12.173 1.00 45.06 249 ASN B O 1
ATOM 5088 N N . TRP B 1 257 ? 56.970 -56.401 14.249 1.00 42.40 250 TRP B N 1
ATOM 5089 C CA . TRP B 1 257 ? 58.342 -56.633 13.808 1.00 42.66 250 TRP B CA 1
ATOM 5090 C C . TRP B 1 257 ? 58.529 -57.869 12.939 1.00 44.47 250 TRP B C 1
ATOM 5091 O O . TRP B 1 257 ? 59.372 -57.880 12.044 1.00 44.12 250 TRP B O 1
ATOM 5102 N N . THR B 1 258 ? 57.727 -58.897 13.167 1.00 42.35 251 THR B N 1
ATOM 5103 C CA . THR B 1 258 ? 57.904 -60.110 12.393 1.00 45.18 251 THR B CA 1
ATOM 5104 C C . THR B 1 258 ? 57.386 -59.924 10.963 1.00 42.52 251 THR B C 1
ATOM 5105 O O . THR B 1 258 ? 57.581 -60.791 10.111 1.00 46.73 251 THR B O 1
ATOM 5109 N N . SER B 1 259 ? 56.732 -58.794 10.704 1.00 34.00 252 SER B N 1
ATOM 5110 C CA . SER B 1 259 ? 56.339 -58.441 9.342 1.00 38.62 252 SER B CA 1
ATOM 5111 C C . SER B 1 259 ? 57.533 -58.112 8.463 1.00 38.85 252 SER B C 1
ATOM 5112 O O . SER B 1 259 ? 57.430 -58.183 7.238 1.00 40.58 252 SER B O 1
ATOM 5115 N N . LEU B 1 260 ? 58.659 -57.741 9.071 1.00 34.81 253 LEU B N 1
ATOM 5116 C CA . LEU B 1 260 ? 59.832 -57.390 8.281 1.00 31.54 253 LEU B CA 1
ATOM 5117 C C . LEU B 1 260 ? 60.288 -58.593 7.451 1.00 35.19 253 LEU B C 1
ATOM 5118 O O . LEU B 1 260 ? 61.003 -58.429 6.463 1.00 29.61 253 LEU B O 1
ATOM 5123 N N . SER B 1 261 ? 59.857 -59.796 7.836 1.00 32.29 254 SER B N 1
ATOM 5124 C CA . SER B 1 261 ? 60.144 -60.990 7.038 1.00 34.60 254 SER B CA 1
ATOM 5125 C C . SER B 1 261 ? 59.472 -60.946 5.670 1.00 39.85 254 SER B C 1
ATOM 5126 O O . SER B 1 261 ? 59.887 -61.658 4.769 1.00 50.51 254 SER B O 1
ATOM 5129 N N . PHE B 1 262 ? 58.429 -60.129 5.525 1.00 32.33 255 PHE B N 1
ATOM 5130 C CA . PHE B 1 262 ? 57.774 -59.923 4.236 1.00 35.56 255 PHE B CA 1
ATOM 5131 C C . PHE B 1 262 ? 58.625 -59.040 3.323 1.00 37.86 255 PHE B C 1
ATOM 5132 O O . PHE B 1 262 ? 58.351 -58.934 2.127 1.00 39.81 255 PHE B O 1
ATOM 5140 N N . LEU B 1 263 ? 59.640 -58.396 3.902 1.00 35.86 256 LEU B N 1
ATOM 5141 C CA . LEU B 1 263 ? 60.599 -57.580 3.155 1.00 33.14 256 LEU B CA 1
ATOM 5142 C C . LEU B 1 263 ? 61.996 -58.212 3.242 1.00 32.06 256 LEU B C 1
ATOM 5143 O O . LEU B 1 263 ? 62.889 -57.714 3.937 1.00 29.00 256 LEU B O 1
ATOM 5148 N N . PRO B 1 264 ? 62.196 -59.312 2.510 1.00 33.98 257 PRO B N 1
ATOM 5149 C CA . PRO B 1 264 ? 63.412 -60.129 2.648 1.00 31.80 257 PRO B CA 1
ATOM 5150 C C . PRO B 1 264 ? 64.710 -59.414 2.271 1.00 37.42 257 PRO B C 1
ATOM 5151 O O . PRO B 1 264 ? 65.777 -59.834 2.727 1.00 43.14 257 PRO B O 1
ATOM 5155 N N . ASN B 1 265 ? 64.633 -58.380 1.440 1.00 30.30 258 ASN B N 1
ATOM 5156 C CA . ASN B 1 265 ? 65.828 -57.634 1.039 1.00 36.57 258 ASN B CA 1
ATOM 5157 C C . ASN B 1 265 ? 65.987 -56.266 1.700 1.00 37.10 258 ASN B C 1
ATOM 5158 O O . ASN B 1 265 ? 66.862 -55.478 1.308 1.00 42.09 258 ASN B O 1
ATOM 5163 N N . LEU B 1 266 ? 65.146 -55.979 2.690 1.00 28.20 259 LEU B N 1
ATOM 5164 C CA . LEU B 1 266 ? 65.200 -54.695 3.403 1.00 30.70 259 LEU B CA 1
ATOM 5165 C C . LEU B 1 266 ? 66.542 -54.489 4.118 1.00 27.83 259 LEU B C 1
ATOM 5166 O O . LEU B 1 266 ? 67.043 -55.383 4.773 1.00 29.07 259 LEU B O 1
ATOM 5171 N N . GLU B 1 267 ? 67.117 -53.302 3.977 1.00 27.17 260 GLU B N 1
ATOM 5172 C CA . GLU B 1 267 ? 68.373 -52.970 4.633 1.00 35.07 260 GLU B CA 1
ATOM 5173 C C . GLU B 1 267 ? 68.223 -51.725 5.518 1.00 36.32 260 GLU B C 1
ATOM 5174 O O . GLU B 1 267 ? 68.954 -51.550 6.490 1.00 32.96 260 GLU B O 1
ATOM 5180 N N . VAL B 1 268 ? 67.279 -50.854 5.171 1.00 28.83 261 VAL B N 1
ATOM 5181 C CA . VAL B 1 268 ? 67.113 -49.607 5.910 1.00 29.73 261 VAL B CA 1
ATOM 5182 C C . VAL B 1 268 ? 65.645 -49.364 6.253 1.00 31.18 261 VAL B C 1
ATOM 5183 O O . VAL B 1 268 ? 64.798 -49.293 5.364 1.00 30.18 261 VAL B O 1
ATOM 5187 N N . LEU B 1 269 ? 65.344 -49.231 7.543 1.00 29.49 262 LEU B N 1
ATOM 5188 C CA . LEU B 1 269 ? 63.975 -48.966 7.965 1.00 30.53 262 LEU B CA 1
ATOM 5189 C C . LEU B 1 269 ? 63.947 -47.686 8.795 1.00 31.26 262 LEU B C 1
ATOM 5190 O O . LEU B 1 269 ? 64.622 -47.574 9.823 1.00 28.07 262 LEU B O 1
ATOM 5195 N N . ASP B 1 270 ? 63.209 -46.695 8.312 1.00 28.19 263 ASP B N 1
ATOM 5196 C CA . ASP B 1 270 ? 63.150 -45.416 8.993 1.00 23.27 263 ASP B CA 1
ATOM 5197 C C . ASP B 1 270 ? 61.782 -45.248 9.667 1.00 28.78 263 ASP B C 1
ATOM 5198 O O . ASP B 1 270 ? 60.768 -45.019 8.994 1.00 25.82 263 ASP B O 1
ATOM 5203 N N . LEU B 1 271 ? 61.761 -45.341 10.999 1.00 33.13 264 LEU B N 1
ATOM 5204 C CA . LEU B 1 271 ? 60.513 -45.224 11.751 1.00 28.48 264 LEU B CA 1
ATOM 5205 C C . LEU B 1 271 ? 60.493 -43.980 12.625 1.00 30.25 264 LEU B C 1
ATOM 5206 O O . LEU B 1 271 ? 59.618 -43.840 13.487 1.00 23.64 264 LEU B O 1
ATOM 5211 N N . ALA B 1 272 ? 61.456 -43.088 12.389 1.00 21.10 265 ALA B N 1
ATOM 5212 C CA . ALA B 1 272 ? 61.570 -41.830 13.128 1.00 21.16 265 ALA B CA 1
ATOM 5213 C C . ALA B 1 272 ? 60.295 -40.966 13.148 1.00 24.41 265 ALA B C 1
ATOM 5214 O O . ALA B 1 272 ? 59.532 -40.924 12.176 1.00 23.27 265 ALA B O 1
ATOM 5216 N N . GLY B 1 273 ? 60.070 -40.251 14.245 1.00 29.63 266 GLY B N 1
ATOM 5217 C CA . GLY B 1 273 ? 59.006 -39.261 14.273 1.00 20.65 266 GLY B CA 1
ATOM 5218 C C . GLY B 1 273 ? 57.629 -39.891 14.311 1.00 29.84 266 GLY B C 1
ATOM 5219 O O . GLY B 1 273 ? 56.619 -39.222 14.067 1.00 20.20 266 GLY B O 1
ATOM 5220 N N . ASN B 1 274 ? 57.584 -41.190 14.597 1.00 22.75 267 ASN B N 1
ATOM 5221 C CA . ASN B 1 274 ? 56.318 -41.842 14.901 1.00 27.55 267 ASN B CA 1
ATOM 5222 C C . ASN B 1 274 ? 55.990 -41.761 16.389 1.00 30.13 267 ASN B C 1
ATOM 5223 O O . ASN B 1 274 ? 56.460 -40.849 17.071 1.00 36.92 267 ASN B O 1
ATOM 5228 N N . GLN B 1 275 ? 55.199 -42.714 16.879 1.00 27.15 268 GLN B N 1
ATOM 5229 C CA . GLN B 1 275 ? 54.729 -42.711 18.268 1.00 30.07 268 GLN B CA 1
ATOM 5230 C C . GLN B 1 275 ? 54.959 -44.040 18.981 1.00 33.48 268 GLN B C 1
ATOM 5231 O O . GLN B 1 275 ? 54.135 -44.421 19.812 1.00 34.26 268 GLN B O 1
ATOM 5237 N N . LEU B 1 276 ? 56.029 -44.764 18.656 1.00 27.25 269 LEU B N 1
ATOM 5238 C CA . LEU B 1 276 ? 56.313 -46.018 19.359 1.00 29.60 269 LEU B CA 1
ATOM 5239 C C . LEU B 1 276 ? 56.521 -45.773 20.876 1.00 35.67 269 LEU B C 1
ATOM 5240 O O . LEU B 1 276 ? 57.107 -44.755 21.273 1.00 33.62 269 LEU B O 1
ATOM 5245 N N . LYS B 1 277 ? 56.046 -46.696 21.712 1.00 27.77 270 LYS B N 1
ATOM 5246 C CA . LYS B 1 277 ? 56.152 -46.528 23.166 1.00 37.85 270 LYS B CA 1
ATOM 5247 C C . LYS B 1 277 ? 57.335 -47.328 23.685 1.00 41.20 270 LYS B C 1
ATOM 5248 O O . LYS B 1 277 ? 57.783 -47.138 24.821 1.00 42.26 270 LYS B O 1
ATOM 5254 N N . ALA B 1 278 ? 57.836 -48.220 22.836 1.00 42.38 271 ALA B N 1
ATOM 5255 C CA . ALA B 1 278 ? 58.904 -49.135 23.195 1.00 30.55 271 ALA B CA 1
ATOM 5256 C C . ALA B 1 278 ? 59.320 -49.939 21.971 1.00 36.30 271 ALA B C 1
ATOM 5257 O O . ALA B 1 278 ? 58.605 -49.986 20.966 1.00 30.40 271 ALA B O 1
ATOM 5259 N N . LEU B 1 279 ? 60.472 -50.590 22.061 1.00 40.00 272 LEU B N 1
ATOM 5260 C CA . LEU B 1 279 ? 60.792 -51.643 21.117 1.00 37.84 272 LEU B CA 1
ATOM 5261 C C . LEU B 1 279 ? 60.251 -52.945 21.690 1.00 41.29 272 LEU B C 1
ATOM 5262 O O . LEU B 1 279 ? 60.907 -53.611 22.499 1.00 44.74 272 LEU B O 1
ATOM 5267 N N . THR B 1 280 ? 59.032 -53.279 21.277 1.00 38.82 273 THR B N 1
ATOM 5268 C CA . THR B 1 280 ? 58.305 -54.412 21.829 1.00 42.66 273 THR B CA 1
ATOM 5269 C C . THR B 1 280 ? 57.363 -55.040 20.806 1.00 46.18 273 THR B C 1
ATOM 5270 O O . THR B 1 280 ? 57.424 -54.719 19.623 1.00 50.95 273 THR B O 1
ATOM 5274 N N . ASN B 1 281 ? 56.486 -55.921 21.285 1.00 48.33 274 ASN B N 1
ATOM 5275 C CA . ASN B 1 281 ? 55.555 -56.671 20.442 1.00 52.43 274 ASN B CA 1
ATOM 5276 C C . ASN B 1 281 ? 56.304 -57.546 19.435 1.00 52.35 274 ASN B C 1
ATOM 5277 O O . ASN B 1 281 ? 55.939 -57.630 18.258 1.00 54.31 274 ASN B O 1
ATOM 5282 N N . GLY B 1 282 ? 57.347 -58.213 19.919 1.00 53.93 275 GLY B N 1
ATOM 5283 C CA . GLY B 1 282 ? 58.179 -59.059 19.083 1.00 55.40 275 GLY B CA 1
ATOM 5284 C C . GLY B 1 282 ? 59.620 -58.596 18.995 1.00 54.56 275 GLY B C 1
ATOM 5285 O O . GLY B 1 282 ? 60.014 -57.620 19.630 1.00 56.80 275 GLY B O 1
ATOM 5286 N N . THR B 1 283 ? 60.422 -59.328 18.231 1.00 50.47 276 THR B N 1
ATOM 5287 C CA . THR B 1 283 ? 61.812 -58.959 17.998 1.00 47.12 276 THR B CA 1
ATOM 5288 C C . THR B 1 283 ? 62.102 -58.920 16.504 1.00 44.99 276 THR B C 1
ATOM 5289 O O . THR B 1 283 ? 61.298 -59.382 15.684 1.00 44.55 276 THR B O 1
ATOM 5293 N N . LEU B 1 284 ? 63.246 -58.352 16.150 1.00 42.02 277 LEU B N 1
ATOM 5294 C CA . LEU B 1 284 ? 63.693 -58.383 14.771 1.00 41.47 277 LEU B CA 1
ATOM 5295 C C . LEU B 1 284 ? 63.794 -59.850 14.318 1.00 40.60 277 LEU B C 1
ATOM 5296 O O . LEU B 1 284 ? 64.420 -60.671 14.980 1.00 40.07 277 LEU B O 1
ATOM 5301 N N . PRO B 1 285 ? 63.158 -60.187 13.184 1.00 43.75 278 PRO B N 1
ATOM 5302 C CA . PRO B 1 285 ? 63.007 -61.596 12.786 1.00 43.03 278 PRO B CA 1
ATOM 5303 C C . PRO B 1 285 ? 64.276 -62.249 12.231 1.00 47.12 278 PRO B C 1
ATOM 5304 O O . PRO B 1 285 ? 65.097 -61.594 11.579 1.00 44.34 278 PRO B O 1
ATOM 5308 N N . ASN B 1 286 ? 64.400 -63.551 12.486 1.00 47.75 279 ASN B N 1
ATOM 5309 C CA . ASN B 1 286 ? 65.504 -64.366 11.995 1.00 50.70 279 ASN B CA 1
ATOM 5310 C C . ASN B 1 286 ? 65.716 -64.209 10.493 1.00 50.60 279 ASN B C 1
ATOM 5311 O O . ASN B 1 286 ? 64.765 -64.269 9.720 1.00 47.12 279 ASN B O 1
ATOM 5316 N N . GLY B 1 287 ? 66.955 -63.967 10.084 1.00 40.44 280 GLY B N 1
ATOM 5317 C CA . GLY B 1 287 ? 67.259 -63.882 8.668 1.00 41.48 280 GLY B CA 1
ATOM 5318 C C . GLY B 1 287 ? 67.143 -62.490 8.049 1.00 41.77 280 GLY B C 1
ATOM 5319 O O . GLY B 1 287 ? 67.495 -62.306 6.880 1.00 37.97 280 GLY B O 1
ATOM 5320 N N . THR B 1 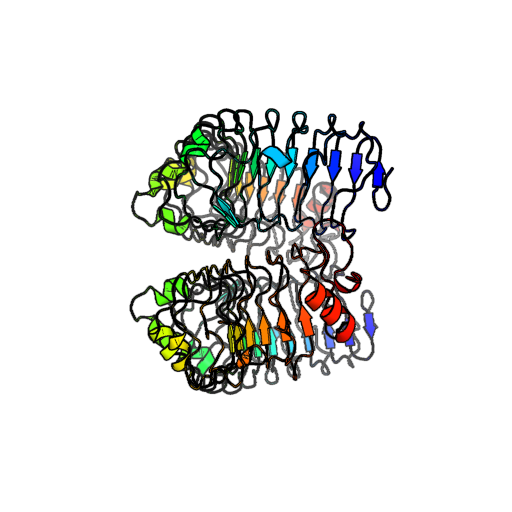288 ? 66.646 -61.511 8.802 1.00 36.54 281 THR B N 1
ATOM 5321 C CA . THR B 1 288 ? 66.502 -60.171 8.251 1.00 34.64 281 THR B CA 1
ATOM 5322 C C . THR B 1 288 ? 67.869 -59.616 7.866 1.00 34.73 281 THR B C 1
ATOM 5323 O O . THR B 1 288 ? 68.857 -59.843 8.548 1.00 39.51 281 THR B O 1
ATOM 5327 N N . LEU B 1 289 ? 67.914 -58.887 6.761 1.00 39.78 282 LEU B N 1
ATOM 5328 C CA . LEU B 1 289 ? 69.162 -58.326 6.292 1.00 40.14 282 LEU B CA 1
ATOM 5329 C C . LEU B 1 289 ? 69.304 -56.875 6.753 1.00 36.76 282 LEU B C 1
ATOM 5330 O O . LEU B 1 289 ? 70.167 -56.150 6.263 1.00 37.26 282 LEU B O 1
ATOM 5335 N N . LEU B 1 290 ? 68.472 -56.472 7.716 1.00 37.41 283 LEU B N 1
ATOM 5336 C CA . LEU B 1 290 ? 68.441 -55.089 8.222 1.00 36.05 283 LEU B CA 1
ATOM 5337 C C . LEU B 1 290 ? 69.810 -54.575 8.695 1.00 33.03 283 LEU B C 1
ATOM 5338 O O . LEU B 1 290 ? 70.537 -55.270 9.410 1.00 32.84 283 LEU B O 1
ATOM 5343 N N . GLN B 1 291 ? 70.145 -53.350 8.300 1.00 31.32 284 GLN B N 1
ATOM 5344 C CA . GLN B 1 291 ? 71.453 -52.753 8.592 1.00 34.32 284 GLN B CA 1
ATOM 5345 C C . GLN B 1 291 ? 71.305 -51.440 9.337 1.00 32.85 284 GLN B C 1
ATOM 5346 O O . GLN B 1 291 ? 72.160 -51.062 10.129 1.00 34.75 284 GLN B O 1
ATOM 5352 N N . LYS B 1 292 ? 70.218 -50.738 9.053 1.00 31.22 285 LYS B N 1
ATOM 5353 C CA . LYS B 1 292 ? 69.959 -49.453 9.671 1.00 32.15 285 LYS B CA 1
ATOM 5354 C C . LYS B 1 292 ? 68.506 -49.366 10.127 1.00 31.24 285 LYS B C 1
ATOM 5355 O O . LYS B 1 292 ? 67.565 -49.605 9.351 1.00 30.17 285 LYS B O 1
ATOM 5361 N N . LEU B 1 293 ? 68.335 -49.022 11.396 1.00 28.52 286 LEU B N 1
ATOM 5362 C CA . LEU B 1 293 ? 67.021 -48.853 11.995 1.00 26.13 286 LEU B CA 1
ATOM 5363 C C . LEU B 1 293 ? 67.025 -47.504 12.685 1.00 31.28 286 LEU B C 1
ATOM 5364 O O . LEU B 1 293 ? 67.724 -47.297 13.675 1.00 26.45 286 LEU B O 1
ATOM 5369 N N . ASP B 1 294 ? 66.287 -46.571 12.105 1.00 27.55 287 ASP B N 1
ATOM 5370 C CA . ASP B 1 294 ? 66.144 -45.249 12.663 1.00 26.02 287 ASP B CA 1
ATOM 5371 C C . ASP B 1 294 ? 64.814 -45.270 13.360 1.00 32.17 287 ASP B C 1
ATOM 5372 O O . ASP B 1 294 ? 63.758 -45.450 12.734 1.00 34.92 287 ASP B O 1
ATOM 5377 N N . VAL B 1 295 ? 64.864 -45.121 14.672 1.00 32.85 288 VAL B N 1
ATOM 5378 C CA . VAL B 1 295 ? 63.664 -45.242 15.470 1.00 27.99 288 VAL B CA 1
ATOM 5379 C C . VAL B 1 295 ? 63.675 -44.058 16.453 1.00 30.38 288 VAL B C 1
ATOM 5380 O O . VAL B 1 295 ? 63.009 -44.055 17.489 1.00 32.31 288 VAL B O 1
ATOM 5384 N N . SER B 1 296 ? 64.429 -43.028 16.063 1.00 26.88 289 SER B N 1
ATOM 5385 C CA . SER B 1 296 ? 64.510 -41.755 16.779 1.00 29.20 289 SER B CA 1
ATOM 5386 C C . SER B 1 296 ? 63.198 -40.956 16.845 1.00 33.07 289 SER B C 1
ATOM 5387 O O . SER B 1 296 ? 62.260 -41.210 16.092 1.00 30.19 289 SER B O 1
ATOM 5390 N N . SER B 1 297 ? 63.157 -39.977 17.748 1.00 33.32 290 SER B N 1
ATOM 5391 C CA . SER B 1 297 ? 62.014 -39.065 17.876 1.00 30.48 290 SER B CA 1
ATOM 5392 C C . SER B 1 297 ? 60.673 -39.788 17.966 1.00 29.58 290 SER B C 1
ATOM 5393 O O . SER B 1 297 ? 59.676 -39.356 17.395 1.00 26.73 290 SER B O 1
ATOM 5396 N N . ASN B 1 298 ? 60.669 -40.917 18.657 1.00 31.30 291 ASN B N 1
ATOM 5397 C CA . ASN B 1 298 ? 59.425 -41.528 19.073 1.00 29.27 291 ASN B CA 1
ATOM 5398 C C . ASN B 1 298 ? 59.237 -41.191 20.547 1.00 31.17 291 ASN B C 1
ATOM 5399 O O . ASN B 1 298 ? 59.781 -40.199 21.025 1.00 28.97 291 ASN B O 1
ATOM 5404 N N . SER B 1 299 ? 58.500 -42.023 21.273 1.00 33.55 292 SER B N 1
ATOM 5405 C CA . SER B 1 299 ? 58.458 -41.909 22.721 1.00 36.59 292 SER B CA 1
ATOM 5406 C C . SER B 1 299 ? 58.820 -43.249 23.375 1.00 37.99 292 SER B C 1
ATOM 5407 O O . SER B 1 299 ? 58.100 -43.762 24.222 1.00 34.92 292 SER B O 1
ATOM 5410 N N . ILE B 1 300 ? 59.932 -43.825 22.934 1.00 36.33 293 ILE B N 1
ATOM 5411 C CA . ILE B 1 300 ? 60.351 -45.138 23.388 1.00 28.83 293 ILE B CA 1
ATOM 5412 C C . ILE B 1 300 ? 60.884 -45.118 24.825 1.00 33.14 293 ILE B C 1
ATOM 5413 O O . ILE B 1 300 ? 61.870 -44.448 25.153 1.00 30.47 293 ILE B O 1
ATOM 5418 N N . VAL B 1 301 ? 60.234 -45.894 25.676 1.00 33.97 294 VAL B N 1
ATOM 5419 C CA . VAL B 1 301 ? 60.576 -45.900 27.086 1.00 37.47 294 VAL B CA 1
ATOM 5420 C C . VAL B 1 301 ? 61.507 -47.078 27.407 1.00 38.52 294 VAL B C 1
ATOM 5421 O O . VAL B 1 301 ? 62.376 -46.965 28.265 1.00 39.05 294 VAL B O 1
ATOM 5425 N N . SER B 1 302 ? 61.356 -48.171 26.657 1.00 40.31 295 SER B N 1
ATOM 5426 C CA . SER B 1 302 ? 62.099 -49.404 26.895 1.00 39.42 295 SER B CA 1
ATOM 5427 C C . SER B 1 302 ? 62.264 -50.296 25.657 1.00 39.45 295 SER B C 1
ATOM 5428 O O . SER B 1 302 ? 61.548 -50.166 24.658 1.00 43.90 295 SER B O 1
ATOM 5431 N N . VAL B 1 303 ? 63.202 -51.228 25.761 1.00 38.81 296 VAL B N 1
ATOM 5432 C CA . VAL B 1 303 ? 63.464 -52.217 24.732 1.00 38.33 296 VAL B CA 1
ATOM 5433 C C . VAL B 1 303 ? 63.304 -53.620 25.341 1.00 41.17 296 VAL B C 1
ATOM 5434 O O . VAL B 1 303 ? 63.803 -53.883 26.446 1.00 38.19 296 VAL B O 1
ATOM 5438 N N . VAL B 1 304 ? 62.575 -54.505 24.662 1.00 36.73 297 VAL B N 1
ATOM 5439 C CA . VAL B 1 304 ? 62.443 -55.886 25.138 1.00 39.44 297 VAL B CA 1
ATOM 5440 C C . VAL B 1 304 ? 63.777 -56.632 25.019 1.00 50.46 297 VAL B C 1
ATOM 5441 O O . VAL B 1 304 ? 64.585 -56.343 24.125 1.00 53.90 297 VAL B O 1
ATOM 5445 N N . PRO B 1 305 ? 64.020 -57.591 25.925 1.00 52.26 298 PRO B N 1
ATOM 5446 C CA . PRO B 1 305 ? 65.278 -58.342 25.844 1.00 54.47 298 PRO B CA 1
ATOM 5447 C C . PRO B 1 305 ? 65.455 -59.027 24.493 1.00 51.13 298 PRO B C 1
ATOM 5448 O O . PRO B 1 305 ? 64.471 -59.500 23.905 1.00 46.01 298 PRO B O 1
ATOM 5452 N N . ALA B 1 306 ? 66.703 -59.040 24.023 1.00 48.46 299 ALA B N 1
ATOM 5453 C CA . ALA B 1 306 ? 67.112 -59.666 22.763 1.00 49.99 299 ALA B CA 1
ATOM 5454 C C . ALA B 1 306 ? 66.446 -59.099 21.501 1.00 46.49 299 ALA B C 1
ATOM 5455 O O . ALA B 1 306 ? 66.425 -59.760 20.458 1.00 50.07 299 ALA B O 1
ATOM 5457 N N . PHE B 1 307 ? 65.934 -57.876 21.590 1.00 40.43 300 PHE B N 1
ATOM 5458 C CA . PHE B 1 307 ? 65.245 -57.261 20.456 1.00 44.17 300 PHE B CA 1
ATOM 5459 C C . PHE B 1 307 ? 66.162 -57.182 19.233 1.00 47.07 300 PHE B C 1
ATOM 5460 O O . PHE B 1 307 ? 65.764 -57.550 18.132 1.00 48.43 300 PHE B O 1
ATOM 5468 N N . PHE B 1 308 ? 67.392 -56.722 19.443 1.00 49.66 301 PHE B N 1
ATOM 5469 C CA . PHE B 1 308 ? 68.344 -56.505 18.355 1.00 48.81 301 PHE B CA 1
ATOM 5470 C C . PHE B 1 308 ? 69.182 -57.724 18.030 1.00 56.47 301 PHE B C 1
ATOM 5471 O O . PHE B 1 308 ? 69.797 -57.800 16.958 1.00 56.50 301 PHE B O 1
ATOM 5479 N N . ALA B 1 309 ? 69.249 -58.660 18.972 1.00 62.11 302 ALA B N 1
ATOM 5480 C CA . ALA B 1 309 ? 69.989 -59.891 18.751 1.00 58.86 302 ALA B CA 1
ATOM 5481 C C . ALA B 1 309 ? 69.365 -60.471 17.504 1.00 60.47 302 ALA B C 1
ATOM 5482 O O . ALA B 1 309 ? 68.233 -60.107 17.156 1.00 67.47 302 ALA B O 1
ATOM 5484 N N . LEU B 1 310 ? 70.097 -61.311 16.792 1.00 52.98 303 LEU B N 1
ATOM 5485 C CA . LEU B 1 310 ? 69.463 -62.079 15.730 1.00 59.00 303 LEU B CA 1
ATOM 5486 C C . LEU B 1 310 ? 69.177 -61.229 14.450 1.00 53.77 303 LEU B C 1
ATOM 5487 O O . LEU B 1 310 ? 68.773 -61.765 13.415 1.00 58.04 303 LEU B O 1
ATOM 5492 N N . ALA B 1 311 ? 69.427 -59.918 14.516 1.00 45.72 304 ALA B N 1
ATOM 5493 C CA . ALA B 1 311 ? 69.616 -59.105 13.307 1.00 42.44 304 ALA B CA 1
ATOM 5494 C C . ALA B 1 311 ? 71.122 -58.941 13.052 1.00 44.13 304 ALA B C 1
ATOM 5495 O O . ALA B 1 311 ? 71.700 -57.869 13.247 1.00 43.13 304 ALA B O 1
ATOM 5497 N N . VAL B 1 312 ? 71.733 -60.017 12.576 1.00 44.03 305 VAL B N 1
ATOM 5498 C CA . VAL B 1 312 ? 73.184 -60.155 12.480 1.00 46.50 305 VAL B CA 1
ATOM 5499 C C . VAL B 1 312 ? 73.850 -59.140 11.552 1.00 47.76 305 VAL B C 1
ATOM 5500 O O . VAL B 1 312 ? 75.047 -58.872 11.655 1.00 50.64 305 VAL B O 1
ATOM 5504 N N . GLU B 1 313 ? 73.069 -58.550 10.660 1.00 45.85 306 GLU B N 1
ATOM 5505 C CA . GLU B 1 313 ? 73.628 -57.579 9.726 1.00 47.68 306 GLU B CA 1
ATOM 5506 C C . GLU B 1 313 ? 73.480 -56.148 10.234 1.00 40.82 306 GLU B C 1
ATOM 5507 O O . GLU B 1 313 ? 73.844 -55.207 9.545 1.00 35.50 306 GLU B O 1
ATOM 5513 N N . LEU B 1 314 ? 72.944 -55.983 11.435 1.00 45.31 307 LEU B N 1
ATOM 5514 C CA . LEU B 1 314 ? 72.649 -54.645 11.939 1.00 41.74 307 LEU B CA 1
ATOM 5515 C C . LEU B 1 314 ? 73.918 -53.819 12.173 1.00 40.24 307 LEU B C 1
ATOM 5516 O O . LEU B 1 314 ? 74.852 -54.263 12.821 1.00 46.66 307 LEU B O 1
ATOM 5521 N N . LYS B 1 315 ? 73.925 -52.604 11.643 1.00 40.60 308 LYS B N 1
ATOM 5522 C CA . LYS B 1 315 ? 75.120 -51.769 11.577 1.00 45.51 308 LYS B CA 1
ATOM 5523 C C . LYS B 1 315 ? 74.913 -50.444 12.325 1.00 40.20 308 LYS B C 1
ATOM 5524 O O . LYS B 1 315 ? 75.830 -49.946 12.977 1.00 39.48 308 LYS B O 1
ATOM 5530 N N . GLU B 1 316 ? 73.714 -49.875 12.228 1.00 39.29 309 GLU B N 1
ATOM 5531 C CA . GLU B 1 316 ? 73.392 -48.664 12.987 1.00 48.22 309 GLU B CA 1
ATOM 5532 C C . GLU B 1 316 ? 71.970 -48.588 13.500 1.00 41.89 309 GLU B C 1
ATOM 5533 O O . GLU B 1 316 ? 71.018 -48.843 12.773 1.00 47.52 309 GLU B O 1
ATOM 5539 N N . VAL B 1 317 ? 71.848 -48.240 14.772 1.00 35.60 310 VAL B N 1
ATOM 5540 C CA . VAL B 1 317 ? 70.549 -47.958 15.359 1.00 37.21 310 VAL B CA 1
ATOM 5541 C C . VAL B 1 317 ? 70.538 -46.576 15.996 1.00 34.89 310 VAL B C 1
ATOM 5542 O O . VAL B 1 317 ? 71.443 -46.207 16.756 1.00 36.39 310 VAL B O 1
ATOM 5546 N N . ASN B 1 318 ? 69.522 -45.806 15.625 1.00 27.95 311 ASN B N 1
ATOM 5547 C CA . ASN B 1 318 ? 69.341 -44.446 16.096 1.00 35.51 311 ASN B CA 1
ATOM 5548 C C . ASN B 1 318 ? 68.172 -44.465 17.074 1.00 34.80 311 ASN B C 1
ATOM 5549 O O . ASN B 1 318 ? 67.007 -44.631 16.666 1.00 29.96 311 ASN B O 1
ATOM 5554 N N . LEU B 1 319 ? 68.495 -44.367 18.363 1.00 34.21 312 LEU B N 1
ATOM 5555 C CA . LEU B 1 319 ? 67.482 -44.298 19.425 1.00 34.46 312 LEU B CA 1
ATOM 5556 C C . LEU B 1 319 ? 67.375 -42.897 20.021 1.00 35.25 312 LEU B C 1
ATOM 5557 O O . LEU B 1 319 ? 66.766 -42.713 21.066 1.00 35.06 312 LEU B O 1
ATOM 5562 N N . SER B 1 320 ? 67.958 -41.922 19.327 1.00 39.65 313 SER B N 1
ATOM 5563 C CA . SER B 1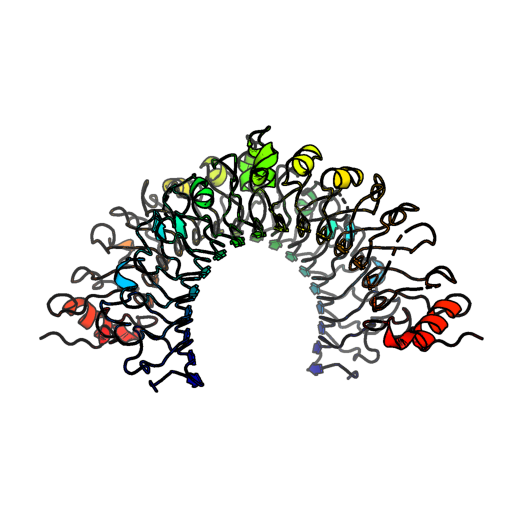 320 ? 67.968 -40.518 19.733 1.00 43.85 313 SER B CA 1
ATOM 5564 C C . SER B 1 320 ? 66.561 -39.944 19.976 1.00 43.99 313 SER B C 1
ATOM 5565 O O . SER B 1 320 ? 65.594 -40.398 19.367 1.00 46.80 313 SER B O 1
ATOM 5568 N N . HIS B 1 321 ? 66.458 -38.941 20.850 1.00 38.75 314 HIS B N 1
ATOM 5569 C CA . HIS B 1 321 ? 65.192 -38.226 21.088 1.00 35.26 314 HIS B CA 1
ATOM 5570 C C . HIS B 1 321 ? 64.011 -39.116 21.461 1.00 33.64 314 HIS B C 1
ATOM 5571 O O . HIS B 1 321 ? 62.940 -39.039 20.842 1.00 35.71 314 HIS B O 1
ATOM 5578 N N . ASN B 1 322 ? 64.206 -39.954 22.463 1.00 27.81 315 ASN B N 1
ATOM 5579 C CA . ASN B 1 322 ? 63.109 -40.718 23.036 1.00 35.80 315 ASN B CA 1
ATOM 5580 C C . ASN B 1 322 ? 62.992 -40.422 24.530 1.00 35.51 315 ASN B C 1
ATOM 5581 O O . ASN B 1 322 ? 63.465 -39.389 25.000 1.00 38.57 315 ASN B O 1
ATOM 5586 N N . ILE B 1 323 ? 62.391 -41.332 25.281 1.00 35.21 316 ILE B N 1
ATOM 5587 C CA . ILE B 1 323 ? 62.300 -41.142 26.719 1.00 38.19 316 ILE B CA 1
ATOM 5588 C C . ILE B 1 323 ? 62.896 -42.354 27.459 1.00 40.85 316 ILE B C 1
ATOM 5589 O O . ILE B 1 323 ? 62.385 -42.803 28.483 1.00 33.29 316 ILE B O 1
ATOM 5594 N N . LEU B 1 324 ? 63.994 -42.869 26.905 1.00 42.70 317 LEU B N 1
ATOM 5595 C CA . LEU B 1 324 ? 64.691 -44.036 27.440 1.00 42.17 317 LEU B CA 1
ATOM 5596 C C . LEU B 1 324 ? 65.131 -43.821 28.889 1.00 47.33 317 LEU B C 1
ATOM 5597 O O . LEU B 1 324 ? 65.972 -42.975 29.171 1.00 35.32 317 LEU B O 1
ATOM 5602 N N . LYS B 1 325 ? 64.574 -44.597 29.810 1.00 49.91 318 LYS B N 1
ATOM 5603 C CA . LYS B 1 325 ? 64.916 -44.421 31.217 1.00 56.69 318 LYS B CA 1
ATOM 5604 C C . LYS B 1 325 ? 66.256 -45.090 31.522 1.00 56.37 318 LYS B C 1
ATOM 5605 O O . LYS B 1 325 ? 67.090 -44.541 32.236 1.00 58.78 318 LYS B O 1
ATOM 5611 N N . THR B 1 326 ? 66.454 -46.275 30.954 1.00 54.41 319 THR B N 1
ATOM 5612 C CA . THR B 1 326 ? 67.648 -47.064 31.205 1.00 54.76 319 THR B CA 1
ATOM 5613 C C . THR B 1 326 ? 68.026 -47.886 29.982 1.00 57.39 319 THR B C 1
ATOM 5614 O O . THR B 1 326 ? 67.205 -48.114 29.096 1.00 62.81 319 THR B O 1
ATOM 5618 N N . VAL B 1 327 ? 69.269 -48.343 29.933 1.00 54.14 320 VAL B N 1
ATOM 5619 C CA . VAL B 1 327 ? 69.694 -49.234 28.859 1.00 56.95 320 VAL B CA 1
ATOM 5620 C C . VAL B 1 327 ? 70.201 -50.555 29.444 1.00 58.54 320 VAL B C 1
ATOM 5621 O O . VAL B 1 327 ? 71.108 -50.576 30.264 1.00 58.26 320 VAL B O 1
ATOM 5625 N N . ASP B 1 328 ? 69.566 -51.657 29.073 1.00 62.20 321 ASP B N 1
ATOM 5626 C CA . ASP B 1 328 ? 69.863 -52.930 29.715 1.00 71.32 321 ASP B CA 1
ATOM 5627 C C . ASP B 1 328 ? 70.728 -53.848 28.871 1.00 74.90 321 ASP B C 1
ATOM 5628 O O . ASP B 1 328 ? 70.663 -53.824 27.643 1.00 75.53 321 ASP B O 1
ATOM 5633 N N . ARG B 1 329 ? 71.532 -54.655 29.558 1.00 79.79 322 ARG B N 1
ATOM 5634 C CA . ARG B 1 329 ? 72.482 -55.573 28.940 1.00 82.20 322 ARG B CA 1
ATOM 5635 C C . ARG B 1 329 ? 71.819 -56.485 27.910 1.00 83.65 322 ARG B C 1
ATOM 5636 O O . ARG B 1 329 ? 72.417 -56.839 26.889 1.00 83.65 322 ARG B O 1
ATOM 5638 N N . SER B 1 330 ? 70.562 -56.819 28.179 1.00 81.26 323 SER B N 1
ATOM 5639 C CA . SER B 1 330 ? 69.821 -57.828 27.430 1.00 79.11 323 SER B CA 1
ATOM 5640 C C . SER B 1 330 ? 69.349 -57.496 25.992 1.00 72.80 323 SER B C 1
ATOM 5641 O O . SER B 1 330 ? 68.950 -58.407 25.271 1.00 74.19 323 SER B O 1
ATOM 5644 N N . TRP B 1 331 ? 69.354 -56.229 25.574 1.00 67.47 324 TRP B N 1
ATOM 5645 C CA . TRP B 1 331 ? 68.895 -55.883 24.208 1.00 65.00 324 TRP B CA 1
ATOM 5646 C C . TRP B 1 331 ? 69.551 -56.669 23.056 1.00 60.80 324 TRP B C 1
ATOM 5647 O O . TRP B 1 331 ? 68.984 -56.776 21.955 1.00 50.61 324 TRP B O 1
ATOM 5658 N N . LEU B 1 339 ? 78.325 -53.708 14.993 1.00 40.96 332 LEU B N 1
ATOM 5659 C CA . LEU B 1 339 ? 77.522 -52.488 15.091 1.00 48.87 332 LEU B CA 1
ATOM 5660 C C . LEU B 1 339 ? 78.423 -51.245 15.023 1.00 48.12 332 LEU B C 1
ATOM 5661 O O . LEU B 1 339 ? 79.200 -50.982 15.928 1.00 49.33 332 LEU B O 1
ATOM 5666 N N . LYS B 1 340 ? 78.267 -50.438 13.981 1.00 54.04 333 LYS B N 1
ATOM 5667 C CA . LYS B 1 340 ? 79.118 -49.255 13.803 1.00 58.81 333 LYS B CA 1
ATOM 5668 C C . LYS B 1 340 ? 78.666 -47.948 14.480 1.00 51.52 333 LYS B C 1
ATOM 5669 O O . LYS B 1 340 ? 79.487 -47.242 15.063 1.00 54.62 333 LYS B O 1
ATOM 5675 N N . GLU B 1 341 ? 77.380 -47.621 14.405 1.00 40.54 334 GLU B N 1
ATOM 5676 C CA . GLU B 1 341 ? 76.902 -46.362 14.973 1.00 42.25 334 GLU B CA 1
ATOM 5677 C C . GLU B 1 341 ? 75.700 -46.633 15.867 1.00 42.93 334 GLU B C 1
ATOM 5678 O O . GLU B 1 341 ? 74.801 -47.393 15.497 1.00 39.90 334 GLU B O 1
ATOM 5684 N N . LEU B 1 342 ? 75.709 -46.022 17.051 1.00 42.21 335 LEU B N 1
ATOM 5685 C CA . LEU B 1 342 ? 74.645 -46.182 18.038 1.00 45.18 335 LEU B CA 1
ATOM 5686 C C . LEU B 1 342 ? 74.373 -44.833 18.696 1.00 49.13 335 LEU B C 1
ATOM 5687 O O . LEU B 1 342 ? 75.217 -44.302 19.422 1.00 48.05 335 LEU B O 1
ATOM 5692 N N . ALA B 1 343 ? 73.181 -44.294 18.457 1.00 45.66 336 ALA B N 1
ATOM 5693 C CA . ALA B 1 343 ? 72.822 -43.000 19.016 1.00 42.85 336 ALA B CA 1
ATOM 5694 C C . ALA B 1 343 ? 71.833 -43.140 20.173 1.00 44.77 336 ALA B C 1
ATOM 5695 O O . ALA B 1 343 ? 70.749 -43.718 20.024 1.00 30.70 336 ALA B O 1
ATOM 5697 N N . LEU B 1 344 ? 72.203 -42.576 21.317 1.00 43.80 337 LEU B N 1
ATOM 5698 C CA . LEU B 1 344 ? 71.445 -42.760 22.544 1.00 36.65 337 LEU B CA 1
ATOM 5699 C C . LEU B 1 344 ? 71.226 -41.399 23.214 1.00 34.62 337 LEU B C 1
ATOM 5700 O O . LEU B 1 344 ? 70.756 -41.305 24.351 1.00 34.67 337 LEU B O 1
ATOM 5705 N N . ASP B 1 345 ? 71.566 -40.342 22.488 1.00 33.43 338 ASP B N 1
ATOM 5706 C CA . ASP B 1 345 ? 71.471 -38.976 22.999 1.00 32.50 338 ASP B CA 1
ATOM 5707 C C . ASP B 1 345 ? 70.025 -38.505 23.168 1.00 36.11 338 ASP B C 1
ATOM 5708 O O . ASP B 1 345 ? 69.100 -39.083 22.576 1.00 38.54 338 ASP B O 1
ATOM 5713 N N . THR B 1 346 ? 69.846 -37.438 23.950 1.00 36.13 339 THR B N 1
ATOM 5714 C CA . THR B 1 346 ? 68.536 -36.810 24.144 1.00 35.38 339 THR B CA 1
ATOM 5715 C C . THR B 1 346 ? 67.538 -37.826 24.685 1.00 31.53 339 THR B C 1
ATOM 5716 O O . THR B 1 346 ? 66.604 -38.207 23.979 1.00 30.04 339 THR B O 1
ATOM 5720 N N . ASN B 1 347 ? 67.743 -38.289 25.920 1.00 42.58 340 ASN B N 1
ATOM 5721 C CA . ASN B 1 347 ? 67.010 -39.466 26.370 1.00 42.00 340 ASN B CA 1
ATOM 5722 C C . ASN B 1 347 ? 66.628 -39.749 27.826 1.00 54.59 340 ASN B C 1
ATOM 5723 O O . ASN B 1 347 ? 66.085 -40.812 28.052 1.00 73.46 340 ASN B O 1
ATOM 5728 N N . GLN B 1 348 ? 66.936 -38.919 28.812 1.00 42.11 341 GLN B N 1
ATOM 5729 C CA . GLN B 1 348 ? 66.629 -39.312 30.222 1.00 45.19 341 GLN B CA 1
ATOM 5730 C C . GLN B 1 348 ? 67.469 -40.425 30.891 1.00 51.55 341 GLN B C 1
ATOM 5731 O O . GLN B 1 348 ? 67.088 -40.928 31.945 1.00 52.36 341 GLN B O 1
ATOM 5737 N N . LEU B 1 349 ? 68.591 -40.823 30.304 1.00 51.39 342 LEU B N 1
ATOM 5738 C CA . LEU B 1 349 ? 69.443 -41.822 30.946 1.00 44.63 342 LEU B CA 1
ATOM 5739 C C . LEU B 1 349 ? 70.282 -41.215 32.062 1.00 50.50 342 LEU B C 1
ATOM 5740 O O . LEU B 1 349 ? 70.953 -40.208 31.848 1.00 48.71 342 LEU B O 1
ATOM 5745 N N . LYS B 1 350 ? 70.273 -41.848 33.238 1.00 49.69 343 LYS B N 1
ATOM 5746 C CA . LYS B 1 350 ? 71.068 -41.379 34.360 1.00 48.86 343 LYS B CA 1
ATOM 5747 C C . LYS B 1 350 ? 72.341 -42.209 34.510 1.00 54.65 343 LYS B C 1
ATOM 5748 O O . LYS B 1 350 ? 73.356 -41.724 35.020 1.00 55.61 343 LYS B O 1
ATOM 5754 N N . SER B 1 351 ? 72.273 -43.464 34.072 1.00 51.54 344 SER B N 1
ATOM 5755 C CA . SER B 1 351 ? 73.383 -44.384 34.228 1.00 51.50 344 SER B CA 1
ATOM 5756 C C . SER B 1 351 ? 73.364 -45.480 33.175 1.00 54.82 344 SER B C 1
ATOM 5757 O O . SER B 1 351 ? 72.472 -45.555 32.331 1.00 53.26 344 SER B O 1
ATOM 5760 N N . VAL B 1 352 ? 74.351 -46.359 33.279 1.00 59.97 345 VAL B N 1
ATOM 5761 C CA . VAL B 1 352 ? 74.538 -47.451 32.346 1.00 56.51 345 VAL B CA 1
ATOM 5762 C C . VAL B 1 352 ? 75.114 -48.608 33.155 1.00 57.35 345 VAL B C 1
ATOM 5763 O O . VAL B 1 352 ? 75.860 -48.384 34.108 1.00 62.81 345 VAL B O 1
ATOM 5767 N N . PRO B 1 353 ? 74.715 -49.847 32.841 1.00 55.19 346 PRO B N 1
ATOM 5768 C CA . PRO B 1 353 ? 75.333 -50.959 33.562 1.00 55.06 346 PRO B CA 1
ATOM 5769 C C . PRO B 1 353 ? 76.812 -51.059 33.207 1.00 58.23 346 PRO B C 1
ATOM 5770 O O . PRO B 1 353 ? 77.189 -50.794 32.062 1.00 55.11 346 PRO B O 1
ATOM 5774 N N . ASP B 1 354 ? 77.634 -51.408 34.191 1.00 59.34 347 ASP B N 1
ATOM 5775 C CA . ASP B 1 354 ? 79.063 -51.539 33.973 1.00 65.24 347 ASP B CA 1
ATOM 5776 C C . ASP B 1 354 ? 79.329 -52.559 32.885 1.00 68.88 347 ASP B C 1
ATOM 5777 O O . ASP B 1 354 ? 78.641 -53.579 32.808 1.00 70.61 347 ASP B O 1
ATOM 5782 N N . GLY B 1 355 ? 80.327 -52.286 32.050 1.00 68.73 348 GLY B N 1
ATOM 5783 C CA . GLY B 1 355 ? 80.722 -53.237 31.029 1.00 72.72 348 GLY B CA 1
ATOM 5784 C C . GLY B 1 355 ? 79.803 -53.315 29.824 1.00 71.02 348 GLY B C 1
ATOM 5785 O O . GLY B 1 355 ? 79.954 -54.200 28.985 1.00 74.57 348 GLY B O 1
ATOM 5786 N N . ILE B 1 356 ? 78.831 -52.414 29.750 1.00 67.78 349 ILE B N 1
ATOM 5787 C CA . ILE B 1 356 ? 77.824 -52.460 28.693 1.00 67.50 349 ILE B CA 1
ATOM 5788 C C . ILE B 1 356 ? 78.417 -52.236 27.297 1.00 70.63 349 ILE B C 1
ATOM 5789 O O . ILE B 1 356 ? 77.922 -52.780 26.315 1.00 72.87 349 ILE B O 1
ATOM 5794 N N . PHE B 1 357 ? 79.490 -51.456 27.216 1.00 70.77 350 PHE B N 1
ATOM 5795 C CA . PHE B 1 357 ? 80.079 -51.089 25.931 1.00 70.81 350 PHE B CA 1
ATOM 5796 C C . PHE B 1 357 ? 81.269 -51.964 25.549 1.00 76.92 350 PHE B C 1
ATOM 5797 O O . PHE B 1 357 ? 82.079 -51.578 24.708 1.00 78.72 350 PHE B O 1
ATOM 5805 N N . ASP B 1 358 ? 81.382 -53.125 26.191 1.00 79.68 351 ASP B N 1
ATOM 5806 C CA . ASP B 1 358 ? 82.539 -54.002 26.012 1.00 79.72 351 ASP B CA 1
ATOM 5807 C C . ASP B 1 358 ? 82.411 -54.853 24.738 1.00 77.00 351 ASP B C 1
ATOM 5808 O O . ASP B 1 358 ? 83.386 -55.078 24.009 1.00 73.21 351 ASP B O 1
ATOM 5813 N N . THR B 1 361 ? 82.518 -53.529 19.671 1.00 72.89 354 THR B N 1
ATOM 5814 C CA . THR B 1 361 ? 83.760 -54.041 19.090 1.00 80.69 354 THR B CA 1
ATOM 5815 C C . THR B 1 361 ? 83.982 -53.537 17.658 1.00 80.19 354 THR B C 1
ATOM 5816 O O . THR B 1 361 ? 85.101 -53.553 17.138 1.00 83.81 354 THR B O 1
ATOM 5820 N N . SER B 1 362 ? 82.904 -53.109 17.016 1.00 75.93 355 SER B N 1
ATOM 5821 C CA . SER B 1 362 ? 82.980 -52.551 15.673 1.00 71.31 355 SER B CA 1
ATOM 5822 C C . SER B 1 362 ? 82.700 -51.061 15.747 1.00 67.00 355 SER B C 1
ATOM 5823 O O . SER B 1 362 ? 82.714 -50.363 14.730 1.00 62.07 355 SER B O 1
ATOM 5826 N N . LEU B 1 363 ? 82.459 -50.588 16.969 1.00 67.04 356 LEU B N 1
ATOM 5827 C CA . LEU B 1 363 ? 82.018 -49.218 17.212 1.00 67.05 356 LEU B CA 1
ATOM 5828 C C . LEU B 1 363 ? 82.886 -48.136 16.566 1.00 67.19 356 LEU B C 1
ATOM 5829 O O . LEU B 1 363 ? 84.113 -48.148 16.655 1.00 70.85 356 LEU B O 1
ATOM 5834 N N . GLN B 1 364 ? 82.216 -47.219 15.883 1.00 62.68 357 GLN B N 1
ATOM 5835 C CA . GLN B 1 364 ? 82.872 -46.085 15.268 1.00 63.04 357 GLN B CA 1
ATOM 5836 C C . GLN B 1 364 ? 82.365 -44.766 15.861 1.00 62.81 357 GLN B C 1
ATOM 5837 O O . GLN B 1 364 ? 83.148 -43.862 16.132 1.00 68.11 357 GLN B O 1
ATOM 5843 N N . LYS B 1 365 ? 81.052 -44.663 16.061 1.00 58.94 358 LYS B N 1
ATOM 5844 C CA . LYS B 1 365 ? 80.443 -43.453 16.625 1.00 56.33 358 LYS B CA 1
ATOM 5845 C C . LYS B 1 365 ? 79.352 -43.752 17.653 1.00 58.91 358 LYS B C 1
ATOM 5846 O O . LYS B 1 365 ? 78.473 -44.580 17.417 1.00 61.80 358 LYS B O 1
ATOM 5852 N N . ILE B 1 366 ? 79.396 -43.044 18.776 1.00 53.12 359 ILE B N 1
ATOM 5853 C CA . ILE B 1 366 ? 78.347 -43.137 19.781 1.00 44.90 359 ILE B CA 1
ATOM 5854 C C . ILE B 1 366 ? 77.929 -41.755 20.283 1.00 44.15 359 ILE B C 1
ATOM 5855 O O . ILE B 1 366 ? 78.771 -40.883 20.486 1.00 48.10 359 ILE B O 1
ATOM 5860 N N . TRP B 1 367 ? 76.626 -41.544 20.439 1.00 42.11 360 TRP B N 1
ATOM 5861 C CA . TRP B 1 367 ? 76.101 -40.275 20.928 1.00 40.09 360 TRP B CA 1
ATOM 5862 C C . TRP B 1 367 ? 75.507 -40.508 22.311 1.00 39.72 360 TRP B C 1
ATOM 5863 O O . TRP B 1 367 ? 74.653 -41.380 22.482 1.00 40.74 360 TRP B O 1
ATOM 5874 N N . LEU B 1 368 ? 75.930 -39.726 23.296 1.00 40.79 361 LEU B N 1
ATOM 5875 C CA . LEU B 1 368 ? 75.474 -39.937 24.667 1.00 41.09 361 LEU B CA 1
ATOM 5876 C C . LEU B 1 368 ? 75.053 -38.643 25.331 1.00 42.36 361 LEU B C 1
ATOM 5877 O O . LEU B 1 368 ? 74.661 -38.641 26.501 1.00 46.30 361 LEU B O 1
ATOM 5882 N N . HIS B 1 369 ? 75.169 -37.544 24.596 1.00 36.97 362 HIS B N 1
ATOM 5883 C CA . HIS B 1 369 ? 74.900 -36.224 25.144 1.00 47.86 362 HIS B CA 1
ATOM 5884 C C . HIS B 1 369 ? 73.408 -36.028 25.385 1.00 44.93 362 HIS B C 1
ATOM 5885 O O . HIS B 1 369 ? 72.596 -36.848 24.975 1.00 44.69 362 HIS B O 1
ATOM 5892 N N . THR B 1 370 ? 73.057 -34.926 26.035 1.00 36.46 363 THR B N 1
ATOM 5893 C CA . THR B 1 370 ? 71.673 -34.610 26.346 1.00 35.65 363 THR B CA 1
ATOM 5894 C C . THR B 1 370 ? 71.006 -35.762 27.107 1.00 36.32 363 THR B C 1
ATOM 5895 O O . THR B 1 370 ? 69.896 -36.211 26.796 1.00 34.54 363 THR B O 1
ATOM 5899 N N . ASN B 1 371 ? 71.729 -36.262 28.093 1.00 37.06 364 ASN B N 1
ATOM 5900 C CA . ASN B 1 371 ? 71.192 -37.198 29.058 1.00 46.40 364 ASN B CA 1
ATOM 5901 C C . ASN B 1 371 ? 71.647 -36.710 30.423 1.00 46.32 364 ASN B C 1
ATOM 5902 O O . ASN B 1 371 ? 72.770 -36.224 30.544 1.00 49.75 364 ASN B O 1
ATOM 5907 N N . PRO B 1 372 ? 70.786 -36.841 31.450 1.00 42.95 365 PRO B N 1
ATOM 5908 C CA . PRO B 1 372 ? 71.041 -36.417 32.837 1.00 45.15 365 PRO B CA 1
ATOM 5909 C C . PRO B 1 372 ? 71.939 -37.397 33.582 1.00 42.84 365 PRO B C 1
ATOM 5910 O O . PRO B 1 372 ? 71.475 -38.075 34.501 1.00 45.95 365 PRO B O 1
ATOM 5914 N N . TRP B 1 373 ? 73.199 -37.492 33.176 1.00 46.49 366 TRP B N 1
ATOM 5915 C CA . TRP B 1 373 ? 74.102 -38.470 33.768 1.00 50.02 366 TRP B CA 1
ATOM 5916 C C . TRP B 1 373 ? 74.341 -38.159 35.231 1.00 56.05 366 TRP B C 1
ATOM 5917 O O . TRP B 1 373 ? 74.604 -37.015 35.595 1.00 47.32 366 TRP B O 1
ATOM 5928 N N . ASP B 1 374 ? 74.210 -39.184 36.061 1.00 58.30 367 ASP B N 1
ATOM 5929 C CA . ASP B 1 374 ? 74.479 -39.066 37.487 1.00 61.19 367 ASP B CA 1
ATOM 5930 C C . ASP B 1 374 ? 75.965 -39.263 37.726 1.00 64.63 367 ASP B C 1
ATOM 5931 O O . ASP B 1 374 ? 76.483 -40.366 37.560 1.00 62.72 367 ASP B O 1
ATOM 5936 N N . CYS B 1 375 ? 76.646 -38.189 38.113 1.00 68.31 368 CYS B N 1
ATOM 5937 C CA . CYS B 1 375 ? 78.098 -38.236 38.262 1.00 72.85 368 CYS B CA 1
ATOM 5938 C C . CYS B 1 375 ? 78.619 -38.508 39.678 1.00 75.53 368 CYS B C 1
ATOM 5939 O O . CYS B 1 375 ? 79.812 -38.352 39.939 1.00 77.40 368 CYS B O 1
ATOM 5942 N N . SER B 1 376 ? 77.737 -38.924 40.583 1.00 75.98 369 SER B N 1
ATOM 5943 C CA . SER B 1 376 ? 78.183 -39.377 41.899 1.00 74.46 369 SER B CA 1
ATOM 5944 C C . SER B 1 376 ? 79.087 -40.599 41.702 1.00 78.77 369 SER B C 1
ATOM 5945 O O . SER B 1 376 ? 78.876 -41.392 40.779 1.00 74.54 369 SER B O 1
ATOM 5948 N N . CYS B 1 377 ? 80.092 -40.762 42.559 1.00 85.63 370 CYS B N 1
ATOM 5949 C CA . CYS B 1 377 ? 81.259 -41.530 42.121 1.00 87.89 370 CYS B CA 1
ATOM 5950 C C . CYS B 1 377 ? 81.215 -43.057 42.039 1.00 92.12 370 CYS B C 1
ATOM 5951 O O . CYS B 1 377 ? 81.590 -43.622 41.005 1.00 99.92 370 CYS B O 1
ATOM 5954 N N . PRO B 1 378 ? 80.760 -43.744 43.091 1.00 82.88 371 PRO B N 1
ATOM 5955 C CA . PRO B 1 378 ? 80.721 -45.190 42.824 1.00 81.25 371 PRO B CA 1
ATOM 5956 C C . PRO B 1 378 ? 79.610 -45.614 41.835 1.00 87.86 371 PRO B C 1
ATOM 5957 O O . PRO B 1 378 ? 79.087 -46.721 41.975 1.00 93.27 371 PRO B O 1
ATOM 5961 N N . ARG B 1 379 ? 79.270 -44.762 40.860 1.00 83.32 372 ARG B N 1
ATOM 5962 C CA . ARG B 1 379 ? 78.265 -45.089 39.845 1.00 76.31 372 ARG B CA 1
ATOM 5963 C C . ARG B 1 379 ? 78.734 -44.831 38.404 1.00 72.26 372 ARG B C 1
ATOM 5964 O O . ARG B 1 379 ? 78.532 -45.675 37.530 1.00 71.21 372 ARG B O 1
ATOM 5972 N N . ILE B 1 380 ? 79.312 -43.658 38.146 1.00 69.45 373 ILE B N 1
ATOM 5973 C CA . ILE B 1 380 ? 79.810 -43.343 36.806 1.00 67.04 373 ILE B CA 1
ATOM 5974 C C . ILE B 1 380 ? 81.241 -43.731 36.589 1.00 71.97 373 ILE B C 1
ATOM 5975 O O . ILE B 1 380 ? 81.832 -43.299 35.606 1.00 80.48 373 ILE B O 1
ATOM 5980 N N . ASP B 1 381 ? 81.823 -44.493 37.503 1.00 70.76 374 ASP B N 1
ATOM 5981 C CA . ASP B 1 381 ? 83.226 -44.830 37.356 1.00 69.75 374 ASP B CA 1
ATOM 5982 C C . ASP B 1 381 ? 83.526 -45.452 35.994 1.00 64.70 374 ASP B C 1
ATOM 5983 O O . ASP B 1 381 ? 84.383 -44.963 35.261 1.00 67.96 374 ASP B O 1
ATOM 5988 N N . TYR B 1 382 ? 82.797 -46.505 35.649 1.00 60.98 375 TYR B N 1
ATOM 5989 C CA . TYR B 1 382 ? 82.967 -47.170 34.352 1.00 59.44 375 TYR B CA 1
ATOM 5990 C C . TYR B 1 382 ? 82.790 -46.245 33.139 1.00 57.35 375 TYR B C 1
ATOM 5991 O O . TYR B 1 382 ? 83.675 -46.166 32.284 1.00 55.43 375 TYR B O 1
ATOM 6000 N N . LEU B 1 383 ? 81.661 -45.541 33.077 1.00 53.40 376 LEU B N 1
ATOM 6001 C CA . LEU B 1 383 ? 81.356 -44.700 31.916 1.00 58.65 376 LEU B CA 1
ATOM 6002 C C . LEU B 1 383 ? 82.337 -43.539 31.782 1.00 62.10 376 LEU B C 1
ATOM 6003 O O . LEU B 1 383 ? 82.716 -43.178 30.665 1.00 59.16 376 LEU B O 1
ATOM 6008 N N . SER B 1 384 ? 82.746 -42.966 32.917 1.00 66.21 377 SER B N 1
ATOM 6009 C CA . SER B 1 384 ? 83.773 -41.923 32.926 1.00 70.99 377 SER B CA 1
ATOM 6010 C C . SER B 1 384 ? 85.020 -42.460 32.248 1.00 69.26 377 SER B C 1
ATOM 6011 O O . SER B 1 384 ? 85.516 -41.889 31.268 1.00 66.88 377 SER B O 1
ATOM 6014 N N . ARG B 1 385 ? 85.509 -43.572 32.786 1.00 67.01 378 ARG B N 1
ATOM 6015 C CA . ARG B 1 385 ? 86.723 -44.202 32.297 1.00 72.85 378 ARG B CA 1
ATOM 6016 C C . ARG B 1 385 ? 86.577 -44.511 30.821 1.00 69.78 378 ARG B C 1
ATOM 6017 O O . ARG B 1 385 ? 87.456 -44.210 30.012 1.00 72.48 378 ARG B O 1
ATOM 6025 N N . TRP B 1 386 ? 85.449 -45.118 30.482 1.00 62.84 379 TRP B N 1
ATOM 6026 C CA . TRP B 1 386 ? 85.233 -45.600 29.131 1.00 64.52 379 TRP B CA 1
ATOM 6027 C C . TRP B 1 386 ? 85.234 -44.459 28.114 1.00 63.37 379 TRP B C 1
ATOM 6028 O O . TRP B 1 386 ? 85.885 -44.548 27.069 1.00 60.71 379 TRP B O 1
ATOM 6039 N N . LEU B 1 387 ? 84.521 -43.385 28.444 1.00 65.30 380 LEU B N 1
ATOM 6040 C CA . LEU B 1 387 ? 84.420 -42.215 27.573 1.00 66.25 380 LEU B CA 1
ATOM 6041 C C . LEU B 1 387 ? 85.765 -41.546 27.408 1.00 63.45 380 LEU B C 1
ATOM 6042 O O . LEU B 1 387 ? 86.034 -40.911 26.390 1.00 59.42 380 LEU B O 1
ATOM 6047 N N . ASN B 1 388 ? 86.605 -41.691 28.423 1.00 65.91 381 ASN B N 1
ATOM 6048 C CA . ASN B 1 388 ? 87.933 -41.114 28.393 1.00 71.14 381 ASN B CA 1
ATOM 6049 C C . ASN B 1 388 ? 88.884 -41.887 27.476 1.00 74.58 381 ASN B C 1
ATOM 6050 O O . ASN B 1 388 ? 89.644 -41.286 26.707 1.00 74.37 381 ASN B O 1
ATOM 6055 N N . LYS B 1 389 ? 88.808 -43.216 27.528 1.00 75.21 382 LYS B N 1
ATOM 6056 C CA . LYS B 1 389 ? 89.644 -44.071 26.684 1.00 78.21 382 LYS B CA 1
ATOM 6057 C C . LYS B 1 389 ? 89.168 -44.013 25.233 1.00 78.02 382 LYS B C 1
ATOM 6058 O O . LYS B 1 389 ? 89.974 -44.053 24.302 1.00 77.99 382 LYS B O 1
ATOM 6064 N N . ASN B 1 390 ? 87.853 -43.920 25.053 1.00 74.84 383 ASN B N 1
ATOM 6065 C CA . ASN B 1 390 ? 87.255 -43.953 23.725 1.00 74.57 383 ASN B CA 1
ATOM 6066 C C . ASN B 1 390 ? 86.820 -42.578 23.214 1.00 72.18 383 ASN B C 1
ATOM 6067 O O . ASN B 1 390 ? 85.900 -42.488 22.401 1.00 70.08 383 ASN B O 1
ATOM 6072 N N . SER B 1 391 ? 87.494 -41.522 23.669 1.00 71.90 384 SER B N 1
ATOM 6073 C CA . SER B 1 391 ? 87.176 -40.136 23.279 1.00 69.55 384 SER B CA 1
ATOM 6074 C C . SER B 1 391 ? 86.834 -39.903 21.786 1.00 61.79 384 SER B C 1
ATOM 6075 O O . SER B 1 391 ? 85.903 -39.171 21.454 1.00 54.75 384 SER B O 1
ATOM 6078 N N . GLN B 1 392 ? 87.585 -40.535 20.894 1.00 66.69 385 GLN B N 1
ATOM 6079 C CA . GLN B 1 392 ? 87.422 -40.322 19.455 1.00 71.00 385 GLN B CA 1
ATOM 6080 C C . GLN B 1 392 ? 86.081 -40.851 18.921 1.00 63.20 385 GLN B C 1
ATOM 6081 O O . GLN B 1 392 ? 85.595 -40.410 17.872 1.00 53.58 385 GLN B O 1
ATOM 6087 N N . LYS B 1 393 ? 85.487 -41.788 19.659 1.00 65.24 386 LYS B N 1
ATOM 6088 C CA . LYS B 1 393 ? 84.242 -42.440 19.249 1.00 63.76 386 LYS B CA 1
ATOM 6089 C C . LYS B 1 393 ? 82.991 -41.652 19.640 1.00 61.24 386 LYS B C 1
ATOM 6090 O O . LYS B 1 393 ? 81.935 -41.798 19.018 1.00 59.02 386 LYS B O 1
ATOM 6096 N N . GLU B 1 394 ? 83.101 -40.830 20.675 1.00 57.48 387 GLU B N 1
ATOM 6097 C CA . GLU B 1 394 ? 81.949 -40.060 21.124 1.00 52.55 387 GLU B CA 1
ATOM 6098 C C . GLU B 1 394 ? 81.630 -38.887 20.200 1.00 50.94 387 GLU B C 1
ATOM 6099 O O . GLU B 1 394 ? 82.508 -38.122 19.812 1.00 51.80 387 GLU B O 1
ATOM 6105 N N . GLN B 1 395 ? 80.362 -38.765 19.842 1.00 51.50 388 GLN B N 1
ATOM 6106 C CA . GLN B 1 395 ? 79.880 -37.622 19.081 1.00 54.68 388 GLN B CA 1
ATOM 6107 C C . GLN B 1 395 ? 79.160 -36.693 20.041 1.00 53.09 388 GLN B C 1
ATOM 6108 O O . GLN B 1 395 ? 78.273 -37.122 20.790 1.00 50.96 388 GLN B O 1
ATOM 6114 N N . GLY B 1 396 ? 79.556 -35.427 20.043 1.00 53.66 389 GLY B N 1
ATOM 6115 C CA . GLY B 1 396 ? 79.048 -34.501 21.037 1.00 51.81 389 GLY B CA 1
ATOM 6116 C C . GLY B 1 396 ? 79.686 -34.884 22.350 1.00 50.29 389 GLY B C 1
ATOM 6117 O O . GLY B 1 396 ? 80.630 -35.668 22.355 1.00 54.38 389 GLY B O 1
ATOM 6118 N N . SER B 1 397 ? 79.184 -34.360 23.462 1.00 50.33 390 SER B N 1
ATOM 6119 C CA . SER B 1 397 ? 79.774 -34.704 24.749 1.00 55.45 390 SER B CA 1
ATOM 6120 C C . SER B 1 397 ? 78.772 -34.876 25.904 1.00 59.92 390 SER B C 1
ATOM 6121 O O . SER B 1 397 ? 78.028 -33.958 26.250 1.00 60.99 390 SER B O 1
ATOM 6124 N N . ALA B 1 398 ? 78.774 -36.060 26.507 1.00 57.79 391 ALA B N 1
ATOM 6125 C CA . ALA B 1 398 ? 77.944 -36.311 27.677 1.00 60.54 391 ALA B CA 1
ATOM 6126 C C . ALA B 1 398 ? 78.363 -35.446 28.871 1.00 61.85 391 ALA B C 1
ATOM 6127 O O . ALA B 1 398 ? 79.534 -35.355 29.212 1.00 62.80 391 ALA B O 1
ATOM 6129 N N . LYS B 1 399 ? 77.382 -34.815 29.498 1.00 60.27 392 LYS B N 1
ATOM 6130 C CA . LYS B 1 399 ? 77.619 -33.903 30.605 1.00 58.50 392 LYS B CA 1
ATOM 6131 C C . LYS B 1 399 ? 76.918 -34.414 31.849 1.00 53.83 392 LYS B C 1
ATOM 6132 O O . LYS B 1 399 ? 75.868 -35.055 31.766 1.00 44.42 392 LYS B O 1
ATOM 6138 N N . CYS B 1 400 ? 77.503 -34.118 33.002 1.00 54.32 393 CYS B N 1
ATOM 6139 C CA . CYS B 1 400 ? 76.945 -34.510 34.291 1.00 60.45 393 CYS B CA 1
ATOM 6140 C C . CYS B 1 400 ? 75.688 -33.682 34.611 1.00 65.21 393 CYS B C 1
ATOM 6141 O O . CYS B 1 400 ? 75.600 -32.511 34.234 1.00 70.34 393 CYS B O 1
ATOM 6144 N N . SER B 1 401 ? 74.703 -34.291 35.271 1.00 62.14 394 SER B N 1
ATOM 6145 C CA . SER B 1 401 ? 73.440 -33.594 35.537 1.00 61.17 394 SER B CA 1
ATOM 6146 C C . SER B 1 401 ? 73.571 -32.398 36.483 1.00 67.21 394 SER B C 1
ATOM 6147 O O . SER B 1 401 ? 72.922 -31.375 36.274 1.00 69.52 394 SER B O 1
ATOM 6150 N N . GLY B 1 402 ? 74.423 -32.511 37.496 1.00 74.08 395 GLY B N 1
ATOM 6151 C CA . GLY B 1 402 ? 74.633 -31.413 38.427 1.00 81.29 395 GLY B CA 1
ATOM 6152 C C . GLY B 1 402 ? 75.366 -30.222 37.823 1.00 85.81 395 GLY B C 1
ATOM 6153 O O . GLY B 1 402 ? 74.824 -29.115 37.747 1.00 87.55 395 GLY B O 1
ATOM 6154 N N . SER B 1 403 ? 76.600 -30.462 37.383 1.00 85.12 396 SER B N 1
ATOM 6155 C CA . SER B 1 403 ? 77.462 -29.447 36.776 1.00 82.06 396 SER B CA 1
ATOM 6156 C C . SER B 1 403 ? 77.644 -29.699 35.280 1.00 88.76 396 SER B C 1
ATOM 6157 O O . SER B 1 403 ? 77.486 -30.820 34.807 1.00 91.08 396 SER B O 1
ATOM 6160 N N . GLY B 1 404 ? 77.991 -28.667 34.524 1.00 89.46 397 GLY B N 1
ATOM 6161 C CA . GLY B 1 404 ? 78.141 -28.836 33.089 1.00 86.67 397 GLY B CA 1
ATOM 6162 C C . GLY B 1 404 ? 79.400 -29.592 32.693 1.00 86.53 397 GLY B C 1
ATOM 6163 O O . GLY B 1 404 ? 79.804 -29.565 31.528 1.00 86.35 397 GLY B O 1
ATOM 6164 N N . LYS B 1 405 ? 80.039 -30.237 33.668 1.00 84.86 398 LYS B N 1
ATOM 6165 C CA . LYS B 1 405 ? 81.265 -30.999 33.438 1.00 81.02 398 LYS B CA 1
ATOM 6166 C C . LYS B 1 405 ? 80.978 -32.244 32.585 1.00 70.61 398 LYS B C 1
ATOM 6167 O O . LYS B 1 405 ? 80.039 -32.991 32.884 1.00 65.83 398 LYS B O 1
ATOM 6173 N N . PRO B 1 406 ? 81.802 -32.487 31.541 1.00 62.75 399 PRO B N 1
ATOM 6174 C CA . PRO B 1 406 ? 81.679 -33.688 30.695 1.00 59.48 399 PRO B CA 1
ATOM 6175 C C . PRO B 1 406 ? 82.029 -34.976 31.443 1.00 60.51 399 PRO B C 1
ATOM 6176 O O . PRO B 1 406 ? 83.019 -35.013 32.181 1.00 64.11 399 PRO B O 1
ATOM 6180 N N . VAL B 1 407 ? 81.243 -36.024 31.216 1.00 57.20 400 VAL B N 1
ATOM 6181 C CA . VAL B 1 407 ? 81.399 -37.292 31.926 1.00 62.60 400 VAL B CA 1
ATOM 6182 C C . VAL B 1 407 ? 82.809 -37.874 31.770 1.00 66.50 400 VAL B C 1
ATOM 6183 O O . VAL B 1 407 ? 83.323 -38.544 32.679 1.00 66.44 400 VAL B O 1
ATOM 6187 N N . ARG B 1 408 ? 83.440 -37.585 30.634 1.00 64.31 401 ARG B N 1
ATOM 6188 C CA . ARG B 1 408 ? 84.787 -38.072 30.354 1.00 65.44 401 ARG B CA 1
ATOM 6189 C C . ARG B 1 408 ? 85.822 -37.561 31.361 1.00 71.94 401 ARG B C 1
ATOM 6190 O O . ARG B 1 408 ? 86.904 -38.137 31.492 1.00 73.58 401 ARG B O 1
ATOM 6198 N N . SER B 1 409 ? 85.487 -36.478 32.059 1.00 72.21 402 SER B N 1
ATOM 6199 C CA . SER B 1 409 ? 86.423 -35.804 32.955 1.00 69.88 402 SER B CA 1
ATOM 6200 C C . SER B 1 409 ? 86.348 -36.298 34.395 1.00 66.65 402 SER B C 1
ATOM 6201 O O . SER B 1 409 ? 87.185 -35.952 35.221 1.00 62.01 402 SER B O 1
ATOM 6204 N N . ILE B 1 410 ? 85.351 -37.117 34.694 1.00 66.33 403 ILE B N 1
ATOM 6205 C CA . ILE B 1 410 ? 85.153 -37.568 36.067 1.00 71.35 403 ILE B CA 1
ATOM 6206 C C . ILE B 1 410 ? 86.158 -38.633 36.476 1.00 72.71 403 ILE B C 1
ATOM 6207 O O . ILE B 1 410 ? 86.338 -39.637 35.785 1.00 74.55 403 ILE B O 1
ATOM 6212 N N . ILE B 1 411 ? 86.828 -38.382 37.594 1.00 71.85 404 ILE B N 1
ATOM 6213 C CA . ILE B 1 411 ? 87.715 -39.357 38.208 1.00 73.01 404 ILE B CA 1
ATOM 6214 C C . ILE B 1 411 ? 87.159 -39.871 39.535 1.00 74.78 404 ILE B C 1
ATOM 6215 O O . ILE B 1 411 ? 87.012 -39.101 40.482 1.00 78.81 404 ILE B O 1
ATOM 6220 N N . CYS B 1 412 ? 86.783 -41.147 39.578 1.00 74.42 405 CYS B N 1
ATOM 6221 C CA . CYS B 1 412 ? 86.386 -41.800 40.831 1.00 78.50 405 CYS B CA 1
ATOM 6222 C C . CYS B 1 412 ? 87.552 -42.441 41.602 1.00 81.86 405 CYS B C 1
ATOM 6223 O O . CYS B 1 412 ? 88.452 -43.026 40.998 1.00 82.56 405 CYS B O 1
ATOM 6226 N N . PRO B 1 413 ? 87.508 -42.369 42.945 1.00 84.36 406 PRO B N 1
ATOM 6227 C CA . PRO B 1 413 ? 88.574 -42.869 43.833 1.00 75.08 406 PRO B CA 1
ATOM 6228 C C . PRO B 1 413 ? 88.483 -44.356 44.198 1.00 75.88 406 PRO B C 1
ATOM 6229 O O . PRO B 1 413 ? 89.399 -44.880 44.846 1.00 78.36 406 PRO B O 1
#

InterPro domains:
  IPR000372 Leucine-rich repeat N-terminal domain [PF01462] (23-50)
  IPR000372 Leucine-rich repeat N-terminal domain [SM00013] (23-55)
  IPR001611 Leucine-rich repeat [PF13855] (54-111)
  IPR001611 Leucine-rich repeat [PS51450] (76-97)
  IPR001611 Leucine-rich repeat [PS51450] (100-121)
  IPR003591 Leucine-rich repeat, typical subtype [SM00369] (54-73)
  IPR003591 Leucine-rich repeat, typical subtype [SM00369] (74-97)
  IPR003591 Leucine-rich repeat, typical subtype [SM00369] (98-121)
  IPR003591 Leucine-rich repeat, typical subtype [SM00369] (122-145)
  IPR032675 Leucine-rich repeat domain superfamily [G3DSA:3.80.10.10] (23-119)
  IPR032675 Leucine-rich repeat domain superfamily [G3DSA:3.80.10.10] (120-199)
  IPR050541 Leucine-rich repeat and transmembrane domain-containing protein [PTHR24369] (61-188)